Protein AF-A0A0Q3SXN3-F1 (afdb_monomer)

Nearest PDB structures (foldseek):
  3zx6-assembly1_A  TM=2.315E-01  e=1.131E+00  Archaeoglobus fulgidus DSM 4304
  7qcd-assembly1_B  TM=1.097E-01  e=3.927E-02  Saccharomyces cerevisiae S288C
  3zx6-assembly1_B  TM=1.933E-01  e=1.849E+00  Archaeoglobus fulgidus DSM 4304
  7n6g-assembly1_3X  TM=1.482E-01  e=1.178E+00  Chlamydomonas reinhardtii

Foldseek 3Di:
DPLVLLVVLVVVLVVCVVVVHDPVVNQVSCVVSVHDPVRSVPRDDPVPDPDDDDDDDDDDDDDDDDDDDDDDDDDDDDDDDPVVVVVVVVLLLVLLLQLLVLQQFQVVVVCCLVVPVQVVVVVCCVVPVDPDDRDPDDDRHSVNSNVVSQVVSCVVPHRDDLVPDDPVSNLVSCVSSVVSNVVVPPDDPCPPVVVVCCVPPVVPDDPPCCVVCVCCVPCVPVVVVVVVVVVVVVSVVPVPPPDDDPPPPDDDDDDDDDDDDDDDDDDDDDDDDDDDPPDPPDPVNVVVVVPDCPDPFFDPVFDADPPPPSDTFGPLLLLLLLVQLQLLFPDLVQLLVQLVVLCVLQCVQQPLLFAFSCLSSLTPSLLVVLVLLCLVPVVVVLVSLQSLLVSLVVLLVVLFDPPQALVLLLVLLVVVLCVLLVVLVVVLVVLLVVLVVLLVVLVVVLVVLLVVLLVLLVVLVVLQDPVLLLVLLLLLCCQQPVQFVVVLVVVLVCLLPVVFDQQQWQFLCQLLVLLVVLVVVLVPDPPVLNPDPPSNVVSVVSNVDRTGGLNVLVVVLVVLVVVLVVCVVVVNPSSNVSSVSSNVVSVVSSCVSRVPSVCSCVPPPCVLQPVDDPALSVVVVVCCVVCVVCPVHPSSCNLVSQLVDDSSLVSSQSRLVNGPSNVSNLVSNLSSLSSCLSNQCLQDPVSRGGDLVSLVVSLVVSPPSCVSRPCRNVVSVVSSVSRVVSVVVSVVSVVVSVVSVVVSVVSSVVSVVSSVVSVVCCCPALSVLSNPDRLLVSLVVLLVPLVCNQVRLLVSCVSCVVPPSSLSSNSSSVSVNLQVQFFDQPCSSHPPPDRSGGGALVRLVVCCVRDVVSNCSSGPPVSSSSSVSSNSSNVSVVSSVPPPPPDDPVVVVCSPPPVVVLCPDPNNVVVLVVLCVVVNVVSSVVVVVSVVVLPPDDDPVSNVSSSVLSNVSRSDSVSSSCSSPPDNPDPDVVNVVVVVVVVVVVVVVVVPPPDDDDDDDDDDDDDDDD

Organism: NCBI:txid53254

Solvent-accessible surface area (backbone atoms only — not comparable to full-atom values): 56438 Å² total; per-residue (Å²): 130,59,69,71,55,52,55,52,52,54,52,52,50,51,52,38,55,76,67,66,54,55,69,68,59,53,53,48,52,30,54,76,70,73,48,50,77,66,61,56,69,71,45,81,60,82,87,77,54,93,79,85,76,89,81,85,83,87,85,85,84,89,88,85,85,90,81,88,83,83,91,79,86,84,78,82,88,75,79,82,49,74,66,54,58,50,52,51,54,51,51,52,52,51,51,24,45,47,43,11,50,19,45,60,69,5,39,67,48,43,49,45,34,64,72,48,50,34,52,50,44,50,50,47,23,73,74,68,75,45,86,67,76,72,78,86,67,47,92,64,9,28,63,45,41,33,51,53,52,42,55,53,34,38,76,72,75,58,54,83,58,68,86,78,46,54,73,70,57,33,54,49,40,54,47,46,17,50,48,45,35,56,67,74,64,61,87,77,58,65,71,65,56,52,53,56,52,46,76,74,46,70,88,76,70,70,79,79,56,57,77,77,48,44,59,62,72,77,36,52,67,64,47,52,59,55,46,57,66,50,56,71,58,52,76,72,52,72,81,67,75,83,77,72,78,93,85,82,82,78,89,81,90,82,89,89,83,89,86,86,90,85,92,75,89,87,85,83,82,90,87,81,88,88,82,77,90,83,73,87,72,50,75,67,60,57,48,59,67,72,65,52,89,74,60,99,57,55,32,84,87,54,79,59,52,87,87,74,76,65,53,72,48,38,35,65,19,50,44,50,28,18,50,52,50,35,70,35,27,76,54,45,83,50,31,47,57,31,34,54,49,47,42,68,62,38,36,86,73,38,48,93,38,50,73,39,30,26,30,39,25,73,30,71,27,34,33,51,51,48,51,58,47,31,72,77,48,46,64,66,54,53,52,42,50,11,44,26,34,45,31,40,49,51,40,50,60,60,58,18,60,88,86,42,45,40,64,38,31,33,52,51,38,47,53,50,50,51,50,53,53,49,51,40,47,53,52,30,52,50,55,41,49,56,37,47,53,51,31,52,54,43,45,53,53,40,50,50,52,53,47,52,37,28,58,73,29,48,85,38,58,83,19,53,45,77,61,35,30,32,51,17,8,32,45,26,31,41,24,53,38,66,60,30,45,50,52,55,50,50,52,51,50,43,34,66,62,71,66,36,63,50,74,42,70,24,61,28,53,63,24,23,50,37,29,46,53,45,44,61,53,52,70,75,48,61,79,91,73,63,85,65,84,62,62,58,57,52,23,50,60,39,53,74,32,68,49,42,33,38,49,58,51,52,52,49,52,51,52,45,53,53,50,25,51,52,26,48,75,73,68,37,53,69,60,20,48,47,39,48,57,28,46,50,43,46,49,53,25,52,32,69,63,28,53,66,37,42,44,45,38,62,70,58,48,32,61,49,43,53,73,49,96,85,41,49,44,34,49,54,56,49,49,44,72,74,34,82,84,31,82,92,61,40,46,56,42,42,44,63,65,32,66,73,41,62,71,29,32,52,36,50,46,56,37,32,80,74,32,94,33,21,66,59,25,38,52,18,46,39,45,26,52,43,10,52,47,34,60,71,58,18,43,36,88,88,72,50,23,58,36,45,66,46,44,48,52,52,52,59,73,45,49,78,49,36,60,64,18,84,69,44,51,59,55,52,53,53,49,41,55,51,35,47,51,48,48,55,51,48,55,53,36,52,52,50,32,53,52,36,50,52,50,34,55,52,47,47,54,50,33,54,47,54,38,52,49,52,51,51,50,40,58,73,35,56,50,27,43,35,63,78,40,59,48,41,59,31,43,45,54,38,64,69,34,81,91,47,23,60,60,39,50,50,52,52,46,60,70,22,66,89,34,72,58,20,38,27,3,49,34,30,19,49,43,52,37,53,46,66,67,17,40,42,90,54,30,85,47,31,51,95,93,48,79,80,32,32,70,35,46,73,40,46,55,50,50,46,77,75,36,47,74,50,51,57,68,73,37,52,75,69,38,48,47,41,47,48,36,37,51,51,52,37,47,35,52,44,51,61,61,61,81,70,79,75,89,56,80,63,59,63,58,56,68,70,77,45,55,67,66,40,50,74,32,75,67,26,47,49,48,46,50,49,35,20,66,76,57,35,68,66,55,20,44,44,56,57,51,46,60,55,49,65,74,71,74,65,58,73,65,44,55,54,50,13,50,53,49,46,61,44,15,36,70,31,55,68,54,33,40,47,32,50,68,52,84,64,76,80,77,49,73,71,59,55,51,55,51,52,52,50,50,52,53,55,52,58,60,60,75,73,76,82,86,82,87,88,87,89,84,86,88,82,90,81,86,86,83,136

pLDDT: mean 72.22, std 23.62, range [21.17, 98.06]

Structure (mmCIF, N/CA/C/O backbone):
data_AF-A0A0Q3SXN3-F1
#
_entry.id   AF-A0A0Q3SXN3-F1
#
loop_
_atom_site.group_PDB
_atom_site.id
_atom_site.type_symbol
_atom_site.label_atom_id
_atom_site.label_alt_id
_atom_site.label_comp_id
_atom_site.label_asym_id
_atom_site.label_entity_id
_atom_site.label_seq_id
_atom_site.pdbx_PDB_ins_code
_atom_site.Cartn_x
_atom_site.Cartn_y
_atom_site.Cartn_z
_atom_site.occupancy
_atom_site.B_iso_or_equiv
_atom_site.auth_seq_id
_atom_site.auth_comp_id
_atom_site.auth_asym_id
_atom_site.auth_atom_id
_atom_site.pdbx_PDB_model_num
ATOM 1 N N . MET A 1 1 ? 10.213 -39.547 3.551 1.00 67.81 1 MET A N 1
ATOM 2 C CA . MET A 1 1 ? 9.014 -39.115 2.808 1.00 67.81 1 MET A CA 1
ATOM 3 C C . MET A 1 1 ? 9.470 -38.475 1.507 1.00 67.81 1 MET A C 1
ATOM 5 O O . MET A 1 1 ? 10.361 -37.637 1.564 1.00 67.81 1 MET A O 1
ATOM 9 N N . ASP A 1 2 ? 8.929 -38.894 0.362 1.00 83.50 2 ASP A N 1
ATOM 10 C CA . ASP A 1 2 ? 9.187 -38.234 -0.927 1.00 83.50 2 ASP A CA 1
ATOM 11 C C . ASP A 1 2 ? 8.683 -36.776 -0.881 1.00 83.50 2 ASP A C 1
ATOM 13 O O . ASP A 1 2 ? 7.592 -36.507 -0.369 1.00 83.50 2 ASP A O 1
ATOM 17 N N . ILE A 1 3 ? 9.482 -35.833 -1.387 1.00 77.12 3 ILE A N 1
ATOM 18 C CA . ILE A 1 3 ? 9.222 -34.384 -1.359 1.00 77.12 3 ILE A CA 1
ATOM 19 C C . ILE A 1 3 ? 7.906 -34.058 -2.076 1.00 77.12 3 ILE A C 1
ATOM 21 O O . ILE A 1 3 ? 7.129 -33.226 -1.597 1.00 77.12 3 ILE A O 1
ATOM 25 N N . GLY A 1 4 ? 7.612 -34.755 -3.180 1.00 81.62 4 GLY A N 1
ATOM 26 C CA . GLY A 1 4 ? 6.342 -34.603 -3.894 1.00 81.62 4 GLY A CA 1
ATOM 27 C C . GLY A 1 4 ? 5.142 -35.005 -3.035 1.00 81.62 4 GLY A C 1
ATOM 28 O O . GLY A 1 4 ? 4.105 -34.336 -3.046 1.00 81.62 4 GLY A O 1
ATOM 29 N N . ASN A 1 5 ? 5.308 -36.044 -2.214 1.00 88.88 5 ASN A N 1
ATOM 30 C CA . ASN A 1 5 ? 4.252 -36.553 -1.348 1.00 88.88 5 ASN A CA 1
ATOM 31 C C . ASN A 1 5 ? 4.022 -35.632 -0.136 1.00 88.88 5 ASN A C 1
ATOM 33 O O . ASN A 1 5 ? 2.880 -35.300 0.176 1.00 88.88 5 ASN A O 1
ATOM 37 N N . ALA A 1 6 ? 5.094 -35.102 0.466 1.00 90.75 6 ALA A N 1
ATOM 38 C CA . ALA A 1 6 ? 5.004 -34.115 1.547 1.00 90.75 6 ALA A CA 1
ATOM 39 C C . ALA A 1 6 ? 4.267 -32.833 1.113 1.00 90.75 6 ALA A C 1
ATOM 41 O O . ALA A 1 6 ? 3.455 -32.285 1.860 1.00 90.75 6 ALA A O 1
ATOM 42 N N . ALA A 1 7 ? 4.522 -32.358 -0.111 1.00 85.88 7 ALA A N 1
ATOM 43 C CA . ALA A 1 7 ? 3.876 -31.171 -0.666 1.00 85.88 7 ALA A CA 1
ATOM 44 C C . ALA A 1 7 ? 2.376 -31.377 -0.935 1.00 85.88 7 ALA A C 1
ATOM 46 O O . ALA A 1 7 ? 1.574 -30.477 -0.670 1.00 85.88 7 ALA A O 1
ATOM 47 N N . ARG A 1 8 ? 1.992 -32.560 -1.440 1.00 95.00 8 ARG A N 1
ATOM 48 C CA . ARG A 1 8 ? 0.588 -32.953 -1.637 1.00 95.00 8 ARG A CA 1
ATOM 49 C C . ARG A 1 8 ? -0.158 -32.995 -0.303 1.00 95.00 8 ARG A C 1
ATOM 51 O O . ARG A 1 8 ? -1.208 -32.369 -0.184 1.00 95.00 8 ARG A O 1
ATOM 58 N N . ILE A 1 9 ? 0.423 -33.649 0.702 1.00 94.88 9 ILE A N 1
ATOM 59 C CA . ILE A 1 9 ? -0.200 -33.831 2.019 1.00 94.88 9 ILE A CA 1
ATOM 60 C C . ILE A 1 9 ? -0.361 -32.486 2.745 1.00 94.88 9 ILE A C 1
ATOM 62 O O . ILE A 1 9 ? -1.456 -32.179 3.209 1.00 94.88 9 ILE A O 1
ATOM 66 N N . LYS A 1 10 ? 0.656 -31.606 2.740 1.00 93.38 10 LYS A N 1
ATOM 67 C CA . LYS A 1 10 ? 0.540 -30.240 3.302 1.00 93.38 10 LYS A CA 1
ATOM 68 C C . LYS A 1 10 ? -0.570 -29.418 2.638 1.00 93.38 10 LYS A C 1
ATOM 70 O O . LYS A 1 10 ? -1.277 -28.678 3.315 1.00 93.38 10 LYS A O 1
ATOM 75 N N . ARG A 1 11 ? -0.735 -29.546 1.316 1.00 92.75 11 ARG A N 1
ATOM 76 C CA . ARG A 1 11 ? -1.787 -28.844 0.566 1.00 92.75 11 ARG A CA 1
ATOM 77 C C . ARG A 1 11 ? -3.183 -29.342 0.942 1.00 92.75 11 ARG A C 1
ATOM 79 O O . ARG A 1 11 ? -4.092 -28.528 1.061 1.00 92.75 11 ARG A O 1
ATOM 86 N N . ASN A 1 12 ? -3.351 -30.648 1.124 1.00 93.38 12 ASN A N 1
ATOM 87 C CA . ASN A 1 12 ? -4.632 -31.236 1.508 1.00 93.38 12 ASN A CA 1
ATOM 88 C C . ASN A 1 12 ? -5.011 -30.881 2.951 1.00 93.38 12 ASN A C 1
ATOM 90 O O . ASN A 1 12 ? -6.144 -30.475 3.179 1.00 93.38 12 ASN A O 1
ATOM 94 N N . ILE A 1 13 ? -4.052 -30.890 3.883 1.00 94.44 13 ILE A N 1
ATOM 95 C CA . ILE A 1 13 ? -4.271 -30.424 5.264 1.00 94.44 13 ILE A CA 1
ATOM 96 C C . ILE A 1 13 ? -4.676 -28.948 5.287 1.00 94.44 13 ILE A C 1
ATOM 98 O O . ILE A 1 13 ? -5.621 -28.594 5.979 1.00 94.44 13 ILE A O 1
ATOM 102 N N . SER A 1 14 ? -4.028 -28.092 4.485 1.00 89.00 14 SER A N 1
ATOM 103 C CA . SER A 1 14 ? -4.427 -26.680 4.366 1.00 89.00 14 SER A CA 1
ATOM 104 C C . SER A 1 14 ? -5.884 -26.539 3.917 1.00 89.00 14 SER A C 1
ATOM 106 O O . SER A 1 14 ? -6.623 -25.772 4.515 1.00 89.00 14 SER A O 1
ATOM 108 N N . LYS A 1 15 ? -6.324 -27.326 2.925 1.00 90.44 15 LYS A N 1
ATOM 109 C CA . LYS A 1 15 ? -7.726 -27.323 2.475 1.00 90.44 15 LYS A CA 1
ATOM 110 C C . LYS A 1 15 ? -8.698 -27.822 3.545 1.00 90.44 15 LYS A C 1
ATOM 112 O O . LYS A 1 15 ? -9.809 -27.317 3.618 1.00 90.44 15 LYS A O 1
ATOM 117 N N . MET A 1 16 ? -8.300 -28.811 4.345 1.00 94.69 16 MET A N 1
ATOM 118 C CA . MET A 1 16 ? -9.115 -29.317 5.454 1.00 94.69 16 MET A CA 1
ATOM 119 C C . MET A 1 16 ? -9.263 -28.262 6.557 1.00 94.69 16 MET A C 1
ATOM 121 O O . MET A 1 16 ? -10.368 -28.062 7.050 1.00 94.69 16 MET A O 1
ATOM 125 N N . ILE A 1 17 ? -8.191 -27.528 6.873 1.00 90.00 17 ILE A N 1
ATOM 126 C CA . ILE A 1 17 ? -8.228 -26.394 7.810 1.00 90.00 17 ILE A CA 1
ATOM 127 C C . ILE A 1 17 ? -9.133 -25.278 7.273 1.00 90.00 17 ILE A C 1
ATOM 129 O O . ILE A 1 17 ? -10.003 -24.803 7.998 1.00 90.00 17 ILE A O 1
ATOM 133 N N . ASP A 1 18 ? -8.985 -24.907 5.998 1.00 83.00 18 ASP A N 1
ATOM 134 C CA . ASP A 1 18 ? -9.814 -23.875 5.359 1.00 83.00 18 ASP A CA 1
ATOM 135 C C . ASP A 1 18 ? -11.305 -24.269 5.319 1.00 83.00 18 ASP A C 1
ATOM 137 O O . ASP A 1 18 ? -12.182 -23.407 5.348 1.00 83.00 18 ASP A O 1
ATOM 141 N N . ALA A 1 19 ? -11.601 -25.572 5.285 1.00 83.62 19 ALA A N 1
ATOM 142 C CA . ALA A 1 19 ? -12.953 -26.124 5.344 1.00 83.62 19 ALA A CA 1
ATOM 143 C C . ALA A 1 19 ? -13.491 -26.318 6.778 1.00 83.62 19 ALA A C 1
ATOM 145 O O . ALA A 1 19 ? -14.616 -26.790 6.939 1.00 83.62 19 ALA A O 1
ATOM 146 N N . GLY A 1 20 ? -12.718 -25.973 7.815 1.00 87.25 20 GLY A N 1
ATOM 147 C CA . GLY A 1 20 ? -13.119 -26.132 9.214 1.00 87.25 20 GLY A CA 1
ATOM 148 C C . GLY A 1 20 ? -13.176 -27.587 9.691 1.00 87.25 20 GLY A C 1
ATOM 149 O O . GLY A 1 20 ? -13.965 -27.897 10.583 1.00 87.25 20 GLY A O 1
ATOM 150 N N . ALA A 1 21 ? -12.381 -28.484 9.098 1.00 88.81 21 ALA A N 1
ATOM 151 C CA . ALA A 1 21 ? -12.310 -29.877 9.531 1.00 88.81 21 ALA A CA 1
ATOM 152 C C . ALA A 1 21 ? -11.771 -29.976 10.977 1.00 88.81 21 ALA A C 1
ATOM 154 O O . ALA A 1 21 ? -10.796 -29.292 11.308 1.00 88.81 21 ALA A O 1
ATOM 155 N N . PRO A 1 22 ? -12.371 -30.815 11.842 1.00 88.12 22 PRO A N 1
ATOM 156 C CA . PRO A 1 22 ? -11.867 -31.048 13.191 1.00 88.12 22 PRO A CA 1
ATOM 157 C C . PRO A 1 22 ? -10.482 -31.715 13.165 1.00 88.12 22 PRO A C 1
ATOM 159 O O . PRO A 1 22 ? -10.133 -32.435 12.231 1.00 88.12 22 PRO A O 1
ATOM 162 N N . GLU A 1 23 ? -9.690 -31.495 14.217 1.00 88.38 23 GLU A N 1
ATOM 163 C CA . GLU A 1 23 ? -8.298 -31.973 14.314 1.00 88.38 23 GLU A CA 1
ATOM 164 C C . GLU A 1 23 ? -8.188 -33.504 14.176 1.00 88.38 23 GLU A C 1
ATOM 166 O O . GLU A 1 23 ? -7.259 -33.999 13.543 1.00 88.38 23 GLU A O 1
ATOM 171 N N . SER A 1 24 ? -9.208 -34.246 14.627 1.00 94.25 24 SER A N 1
ATOM 172 C CA . SER A 1 24 ? -9.313 -35.701 14.451 1.00 94.25 24 SER A CA 1
ATOM 173 C C . SER A 1 24 ? -9.307 -36.153 12.990 1.00 94.25 24 SER A C 1
ATOM 175 O O . SER A 1 24 ? -8.749 -37.203 12.681 1.00 94.25 24 SER A O 1
ATOM 177 N N . ASP A 1 25 ? -9.901 -35.370 12.087 1.00 93.50 25 ASP A N 1
ATOM 178 C CA . ASP A 1 25 ? -9.982 -35.712 10.664 1.00 93.50 25 ASP A CA 1
ATOM 179 C C . ASP A 1 25 ? -8.634 -35.460 9.982 1.00 93.50 25 ASP A C 1
ATOM 181 O O . ASP A 1 25 ? -8.222 -36.205 9.093 1.00 93.50 25 ASP A O 1
ATOM 185 N N . ILE A 1 26 ? -7.911 -34.429 10.431 1.00 94.00 26 ILE A N 1
ATOM 186 C CA . ILE A 1 26 ? -6.549 -34.132 9.979 1.00 94.00 26 ILE A CA 1
ATOM 187 C C . ILE A 1 26 ? -5.593 -35.230 10.457 1.00 94.00 26 ILE A C 1
ATOM 189 O O . ILE A 1 26 ? -4.777 -35.710 9.669 1.00 94.00 26 ILE A O 1
ATOM 193 N N . ASP A 1 27 ? -5.721 -35.672 11.707 1.00 94.19 27 ASP A N 1
ATOM 194 C CA . ASP A 1 27 ? -4.921 -36.764 12.265 1.00 94.19 27 ASP A CA 1
ATOM 195 C C . ASP A 1 27 ? -5.214 -38.104 11.580 1.00 94.19 27 ASP A C 1
ATOM 197 O O . ASP A 1 27 ? -4.287 -38.856 11.268 1.00 94.19 27 ASP A O 1
ATOM 201 N N . GLN A 1 28 ? -6.484 -38.386 11.269 1.00 96.06 28 GLN A N 1
ATOM 202 C CA . GLN A 1 28 ? -6.863 -39.560 10.487 1.00 96.06 28 GLN A CA 1
ATOM 203 C C . GLN A 1 28 ? -6.274 -39.501 9.071 1.00 96.06 28 GLN A C 1
ATOM 205 O O . GLN A 1 28 ? -5.683 -40.480 8.616 1.00 96.06 28 GLN A O 1
ATOM 210 N N . TYR A 1 29 ? -6.358 -38.351 8.395 1.00 96.69 29 TYR A N 1
ATOM 211 C CA . TYR A 1 29 ? -5.773 -38.160 7.066 1.00 96.69 29 TYR A CA 1
ATOM 212 C C . TYR A 1 29 ? -4.245 -38.352 7.073 1.00 96.69 29 TYR A C 1
ATOM 214 O O . TYR A 1 29 ? -3.681 -38.985 6.180 1.00 96.69 29 TYR A O 1
ATOM 222 N N . LEU A 1 30 ? -3.561 -37.856 8.108 1.00 95.88 30 LEU A N 1
ATOM 223 C CA . LEU A 1 30 ? -2.125 -38.069 8.309 1.00 95.88 30 LEU A CA 1
ATOM 224 C C . LEU A 1 30 ? -1.785 -39.554 8.487 1.00 95.88 30 LEU A C 1
ATOM 226 O O . LEU A 1 30 ? -0.831 -40.042 7.873 1.00 95.88 30 LEU A O 1
ATOM 230 N N . ALA A 1 31 ? -2.583 -40.274 9.280 1.00 94.94 31 ALA A N 1
ATOM 231 C CA . ALA A 1 31 ? -2.423 -41.708 9.495 1.00 94.94 31 ALA A CA 1
ATOM 232 C C . ALA A 1 31 ? -2.648 -42.518 8.205 1.00 94.94 31 ALA A C 1
ATOM 234 O O . ALA A 1 31 ? -1.864 -43.423 7.913 1.00 94.94 31 ALA A O 1
ATOM 235 N N . GLU A 1 32 ? -3.657 -42.165 7.403 1.00 95.50 32 GLU A N 1
ATOM 236 C CA . GLU A 1 32 ? -3.948 -42.789 6.101 1.00 95.50 32 GLU A CA 1
ATOM 237 C C . GLU A 1 32 ? -2.819 -42.571 5.081 1.00 95.50 32 GLU A C 1
ATOM 239 O O . GLU A 1 32 ? -2.486 -43.470 4.310 1.00 95.50 32 GLU A O 1
ATOM 244 N N . GLU A 1 33 ? -2.170 -41.407 5.117 1.00 96.38 33 GLU A N 1
ATOM 245 C CA . GLU A 1 33 ? -1.018 -41.078 4.270 1.00 96.38 33 GLU A CA 1
ATOM 246 C C . GLU A 1 33 ? 0.319 -41.610 4.836 1.00 96.38 33 GLU A C 1
ATOM 248 O O . GLU A 1 33 ? 1.391 -41.354 4.274 1.00 96.38 33 GLU A O 1
ATOM 253 N N . GLY A 1 34 ? 0.277 -42.360 5.946 1.00 94.94 34 GLY A N 1
ATOM 254 C CA . GLY A 1 34 ? 1.442 -42.999 6.561 1.00 94.94 34 GLY A CA 1
ATOM 255 C C . GLY A 1 34 ? 2.471 -42.003 7.103 1.00 94.94 34 GLY A C 1
ATOM 256 O O . GLY A 1 34 ? 3.678 -42.247 7.023 1.00 94.94 34 GLY A O 1
ATOM 257 N N . THR A 1 35 ? 2.022 -40.855 7.613 1.00 94.56 35 THR A N 1
ATOM 258 C CA . THR A 1 35 ? 2.880 -39.757 8.072 1.00 94.56 35 THR A CA 1
ATOM 259 C C . THR A 1 35 ? 2.407 -39.196 9.412 1.00 94.56 35 THR A C 1
ATOM 261 O O . THR A 1 35 ? 1.265 -39.370 9.814 1.00 94.56 35 THR A O 1
ATOM 264 N N . THR A 1 36 ? 3.294 -38.517 10.135 1.00 95.00 36 THR A N 1
ATOM 265 C CA . THR A 1 36 ? 2.938 -37.777 11.355 1.00 95.00 36 THR A CA 1
ATOM 266 C C . THR A 1 36 ? 3.071 -36.276 11.124 1.00 95.00 36 THR A C 1
ATOM 268 O O . THR A 1 36 ? 3.883 -35.837 10.296 1.00 95.00 36 THR A O 1
ATOM 271 N N . ALA A 1 37 ? 2.335 -35.468 11.893 1.00 89.62 37 ALA A N 1
ATOM 272 C CA . ALA A 1 37 ? 2.446 -34.008 11.858 1.00 89.62 37 ALA A CA 1
ATOM 273 C C . ALA A 1 37 ? 3.902 -33.530 12.050 1.00 89.62 37 ALA A C 1
ATOM 275 O O . ALA A 1 37 ? 4.355 -32.596 11.385 1.00 89.62 37 ALA A O 1
ATOM 276 N N . GLU A 1 38 ? 4.669 -34.214 12.901 1.00 88.88 38 GLU A N 1
ATOM 277 C CA . GLU A 1 38 ? 6.090 -33.942 13.148 1.00 88.88 38 GLU A CA 1
ATOM 278 C C . GLU A 1 38 ? 6.960 -34.231 11.920 1.00 88.88 38 GLU A C 1
ATOM 280 O O . GLU A 1 38 ? 7.801 -33.408 11.551 1.00 88.88 38 GLU A O 1
ATOM 285 N N . SER A 1 39 ? 6.711 -35.341 11.218 1.00 88.50 39 SER A N 1
ATOM 286 C CA . SER A 1 39 ? 7.439 -35.676 9.988 1.00 88.50 39 SER A CA 1
ATOM 287 C C . SER A 1 39 ? 7.160 -34.695 8.838 1.00 88.50 39 SER A C 1
ATOM 289 O O . SER A 1 39 ? 8.064 -34.389 8.059 1.00 88.50 39 SER A O 1
ATOM 291 N N . LEU A 1 40 ? 5.952 -34.115 8.769 1.00 90.62 40 LEU A N 1
ATOM 292 C CA . LEU A 1 40 ? 5.634 -33.052 7.809 1.00 90.62 40 LEU A CA 1
ATOM 293 C C . LEU A 1 40 ? 6.274 -31.716 8.186 1.00 90.62 40 LEU A C 1
ATOM 295 O O . LEU A 1 40 ? 6.718 -30.990 7.292 1.00 90.62 40 LEU A O 1
ATOM 299 N N . ARG A 1 41 ? 6.356 -31.372 9.479 1.00 86.06 41 ARG A N 1
ATOM 300 C CA . ARG A 1 41 ? 7.068 -30.163 9.936 1.00 86.06 41 ARG A CA 1
ATOM 301 C C . ARG A 1 41 ? 8.560 -30.230 9.611 1.00 86.06 41 ARG A C 1
ATOM 303 O O . ARG A 1 41 ? 9.126 -29.209 9.236 1.00 86.06 41 ARG A O 1
ATOM 310 N N . ALA A 1 42 ? 9.159 -31.419 9.681 1.00 85.00 42 ALA A N 1
ATOM 311 C CA . ALA A 1 42 ? 10.561 -31.650 9.338 1.00 85.00 42 ALA A CA 1
ATOM 312 C C . ALA A 1 42 ? 10.853 -31.642 7.820 1.00 85.00 42 ALA A C 1
ATOM 314 O O . ALA A 1 42 ? 12.015 -31.560 7.424 1.00 85.00 42 ALA A O 1
ATOM 315 N N . ALA A 1 43 ? 9.833 -31.719 6.955 1.00 86.38 43 ALA A N 1
ATOM 316 C CA . ALA A 1 43 ? 10.028 -31.698 5.505 1.00 86.38 43 ALA A CA 1
ATOM 317 C C . ALA A 1 43 ? 10.310 -30.266 4.980 1.00 86.38 43 ALA A C 1
ATOM 319 O O . ALA A 1 43 ? 9.540 -29.353 5.313 1.00 86.38 43 ALA A O 1
ATOM 320 N N . PRO A 1 44 ? 11.337 -30.068 4.122 1.00 76.75 44 PRO A N 1
ATOM 321 C CA . PRO A 1 44 ? 11.762 -28.752 3.627 1.00 76.75 44 PRO A CA 1
ATOM 322 C C . PRO A 1 44 ? 10.638 -28.002 2.898 1.00 76.75 44 PRO A C 1
ATOM 324 O O . PRO A 1 44 ? 9.738 -28.610 2.303 1.00 76.75 44 PRO A O 1
ATOM 327 N N . LYS A 1 45 ? 10.649 -26.665 2.968 1.00 70.19 45 LYS A N 1
ATOM 328 C CA . LYS A 1 45 ? 9.599 -25.831 2.361 1.00 70.19 45 LYS A CA 1
ATOM 329 C C . LYS A 1 45 ? 9.790 -25.774 0.845 1.00 70.19 45 LYS A C 1
ATOM 331 O O . LYS A 1 45 ? 10.903 -25.627 0.355 1.00 70.19 45 LYS A O 1
ATOM 336 N N . LEU A 1 46 ? 8.689 -25.817 0.088 1.00 47.28 46 LEU A N 1
ATOM 337 C CA . LEU A 1 46 ? 8.720 -25.774 -1.385 1.00 47.28 46 LEU A CA 1
ATOM 338 C C . LEU A 1 46 ? 9.420 -24.516 -1.943 1.00 47.28 46 LEU A C 1
ATOM 340 O O . LEU A 1 46 ? 9.920 -24.532 -3.061 1.00 47.28 46 LEU A O 1
ATOM 344 N N . SER A 1 47 ? 9.455 -23.436 -1.157 1.00 49.47 47 SER A N 1
ATOM 345 C CA . SER A 1 47 ? 10.123 -22.168 -1.471 1.00 49.47 47 SER A CA 1
ATOM 346 C C . SER A 1 47 ? 11.650 -22.210 -1.358 1.00 49.47 47 SER A C 1
ATOM 348 O O . SER A 1 47 ? 12.305 -21.267 -1.785 1.00 49.47 47 SER A O 1
ATOM 350 N N . GLU A 1 48 ? 12.216 -23.263 -0.765 1.00 49.50 48 GLU A N 1
ATOM 351 C CA . GLU A 1 48 ? 13.660 -23.417 -0.533 1.00 49.50 48 GLU A CA 1
ATOM 352 C C . GLU A 1 48 ? 14.346 -24.241 -1.640 1.00 49.50 48 GLU A C 1
ATOM 354 O O . GLU A 1 48 ? 15.556 -24.449 -1.598 1.00 49.50 48 GLU A O 1
ATOM 359 N N . LEU A 1 49 ? 13.598 -24.685 -2.660 1.00 43.81 49 LEU A N 1
ATOM 360 C CA . LEU A 1 49 ? 14.131 -25.446 -3.791 1.00 43.81 49 LEU A CA 1
ATOM 361 C C . LEU A 1 49 ? 14.400 -24.539 -5.009 1.00 43.81 49 LEU A C 1
ATOM 363 O O . LEU A 1 49 ? 13.490 -23.849 -5.478 1.00 43.81 49 LEU A O 1
ATOM 367 N N . PRO A 1 50 ? 15.616 -24.560 -5.583 1.00 33.44 50 PRO A N 1
ATOM 368 C CA . PRO A 1 50 ? 15.918 -23.816 -6.798 1.00 33.44 50 PRO A CA 1
ATOM 369 C C . PRO A 1 50 ? 15.281 -24.501 -8.022 1.00 33.44 50 PRO A C 1
ATOM 371 O O . PRO A 1 50 ? 15.683 -25.600 -8.395 1.00 33.44 50 PRO A O 1
ATOM 374 N N . GLY A 1 51 ? 14.302 -23.847 -8.669 1.00 47.22 51 GLY A N 1
ATOM 375 C CA . GLY A 1 51 ? 13.891 -24.177 -10.048 1.00 47.22 51 GLY A CA 1
ATOM 376 C C . GLY A 1 51 ? 12.420 -24.521 -10.344 1.00 47.22 51 GLY A C 1
ATOM 377 O O . GLY A 1 51 ? 12.141 -24.952 -11.459 1.00 47.22 51 GLY A O 1
ATOM 378 N N . ALA A 1 52 ? 11.455 -24.336 -9.436 1.00 33.72 52 ALA A N 1
ATOM 379 C CA . ALA A 1 52 ? 10.052 -24.673 -9.732 1.00 33.72 52 ALA A CA 1
ATOM 380 C C . ALA A 1 52 ? 9.278 -23.517 -10.411 1.00 33.72 52 ALA A C 1
ATOM 382 O O . ALA A 1 52 ? 8.975 -22.502 -9.784 1.00 33.72 52 ALA A O 1
ATOM 383 N N . ALA A 1 53 ? 8.929 -23.682 -11.693 1.00 37.44 53 ALA A N 1
ATOM 384 C CA . ALA A 1 53 ? 8.031 -22.791 -12.437 1.00 37.44 53 ALA A CA 1
ATOM 385 C C . ALA A 1 53 ? 6.541 -23.085 -12.126 1.00 37.44 53 ALA A C 1
ATOM 387 O O . ALA A 1 53 ? 6.183 -24.249 -11.928 1.00 37.44 53 ALA A O 1
ATOM 388 N N . PRO A 1 54 ? 5.649 -22.074 -12.098 1.00 36.62 54 PRO A N 1
ATOM 389 C CA . PRO A 1 54 ? 4.235 -22.278 -11.789 1.00 36.62 54 PRO A CA 1
ATOM 390 C C . PRO A 1 54 ? 3.443 -22.813 -12.995 1.00 36.62 54 PRO A C 1
ATOM 392 O O . PRO A 1 54 ? 3.439 -22.214 -14.069 1.00 36.62 54 PRO A O 1
ATOM 395 N N . SER A 1 55 ? 2.743 -23.932 -12.787 1.00 31.91 55 SER A N 1
ATOM 396 C CA . SER A 1 55 ? 1.761 -24.508 -13.718 1.00 31.91 55 SER A CA 1
ATOM 397 C C . SER A 1 55 ? 0.437 -23.733 -13.688 1.00 31.91 55 SER A C 1
ATOM 399 O O . SER A 1 55 ? -0.002 -23.286 -12.629 1.00 31.91 55 SER A O 1
ATOM 401 N N . ALA A 1 56 ? -0.188 -23.605 -14.861 1.00 34.22 56 ALA A N 1
ATOM 402 C CA . ALA A 1 56 ? -1.410 -22.852 -15.140 1.00 34.22 56 ALA A CA 1
ATOM 403 C C . ALA A 1 56 ? -2.677 -23.411 -14.456 1.00 34.22 56 ALA A C 1
ATOM 405 O O . ALA A 1 56 ? -2.780 -24.608 -14.186 1.00 34.22 56 ALA A O 1
ATOM 406 N N . ALA A 1 57 ? -3.637 -22.513 -14.206 1.00 32.56 57 ALA A N 1
ATOM 407 C CA . ALA A 1 57 ? -4.969 -22.793 -13.669 1.00 32.56 57 ALA A CA 1
ATOM 408 C C . ALA A 1 57 ? -5.948 -23.281 -14.765 1.00 32.56 57 ALA A C 1
ATOM 410 O O . ALA A 1 57 ? -5.774 -22.894 -15.923 1.00 32.56 57 ALA A O 1
ATOM 411 N N . PRO A 1 58 ? -6.979 -24.081 -14.423 1.00 34.69 58 PRO A N 1
ATOM 412 C CA . PRO A 1 58 ? -8.015 -24.491 -15.363 1.00 34.69 58 PRO A CA 1
ATOM 413 C C . PRO A 1 58 ? -9.109 -23.423 -15.521 1.00 34.69 58 PRO A C 1
ATOM 415 O O . PRO A 1 58 ? -9.439 -22.699 -14.585 1.00 34.69 58 PRO A O 1
ATOM 418 N N . THR A 1 59 ? -9.628 -23.336 -16.744 1.00 35.16 59 THR A N 1
ATOM 419 C CA . THR A 1 59 ? -10.702 -22.463 -17.235 1.00 35.16 59 THR A CA 1
ATOM 420 C C . THR A 1 59 ? -12.084 -23.064 -16.969 1.00 35.16 59 THR A C 1
ATOM 422 O O . THR A 1 59 ? -12.286 -24.234 -17.293 1.00 35.16 59 THR A O 1
ATOM 425 N N . ASP A 1 60 ? -13.025 -22.256 -16.474 1.00 30.66 60 ASP A N 1
ATOM 426 C CA . ASP A 1 60 ? -14.447 -22.606 -16.353 1.00 30.66 60 ASP A CA 1
ATOM 427 C C . ASP A 1 60 ? -15.240 -22.248 -17.623 1.00 30.66 60 ASP A C 1
ATOM 429 O O . ASP A 1 60 ? -15.030 -21.200 -18.242 1.00 30.66 60 ASP A O 1
ATOM 433 N N . ASP A 1 61 ? -16.150 -23.155 -17.981 1.00 30.52 61 ASP A N 1
ATOM 434 C CA . ASP A 1 61 ? -17.040 -23.145 -19.146 1.00 30.52 61 ASP A CA 1
ATOM 435 C C . ASP A 1 61 ? -18.341 -22.348 -18.850 1.00 30.52 61 ASP A C 1
ATOM 437 O O . ASP A 1 61 ? -18.849 -22.409 -17.725 1.00 30.52 61 ASP A O 1
ATOM 441 N N . PRO A 1 62 ? -18.926 -21.613 -19.818 1.00 35.34 62 PRO A N 1
ATOM 442 C CA . PRO A 1 62 ? -20.126 -20.800 -19.633 1.00 35.34 62 PRO A CA 1
ATOM 443 C C . PRO A 1 62 ? -21.378 -21.522 -20.156 1.00 35.34 62 PRO A C 1
ATOM 445 O O . PRO A 1 62 ? -21.329 -22.040 -21.261 1.00 35.34 62 PRO A O 1
ATOM 448 N N . MET A 1 63 ? -22.511 -21.500 -19.434 1.00 31.72 63 MET A N 1
ATOM 449 C CA . MET A 1 63 ? -23.890 -21.500 -19.989 1.00 31.72 63 MET A CA 1
ATOM 450 C C . MET A 1 63 ? -24.960 -21.572 -18.881 1.00 31.72 63 MET A C 1
ATOM 452 O O . MET A 1 63 ? -25.098 -22.593 -18.214 1.00 31.72 63 MET A O 1
ATOM 456 N N . ALA A 1 64 ? -25.796 -20.534 -18.765 1.00 30.56 64 ALA A N 1
ATOM 457 C CA . ALA A 1 64 ? -27.193 -20.648 -18.323 1.00 30.56 64 ALA A CA 1
ATOM 458 C C . ALA A 1 64 ? -28.013 -19.441 -18.851 1.00 30.56 64 ALA A C 1
ATOM 460 O O . ALA A 1 64 ? -27.504 -18.318 -18.821 1.00 30.56 64 ALA A O 1
ATOM 461 N N . PRO A 1 65 ? -29.239 -19.643 -19.379 1.00 34.88 65 PRO A N 1
ATOM 462 C CA . PRO A 1 65 ? -29.944 -18.655 -20.198 1.00 34.88 65 PRO A CA 1
ATOM 463 C C . PRO A 1 65 ? -30.806 -17.659 -19.406 1.00 34.88 65 PRO A C 1
ATOM 465 O O . PRO A 1 65 ? -31.342 -17.957 -18.341 1.00 34.88 65 PRO A O 1
ATOM 468 N N . ALA A 1 66 ? -30.971 -16.476 -20.003 1.00 31.62 66 ALA A N 1
ATOM 469 C CA . ALA A 1 66 ? -31.768 -15.355 -19.521 1.00 31.62 66 ALA A CA 1
ATOM 470 C C . ALA A 1 66 ? -33.285 -15.579 -19.677 1.00 31.62 66 ALA A C 1
ATOM 472 O O . ALA A 1 66 ? -33.761 -15.972 -20.742 1.00 31.62 66 ALA A O 1
ATOM 473 N N . SER A 1 67 ? -34.049 -15.234 -18.638 1.00 29.95 67 SER A N 1
ATOM 474 C CA . SER A 1 67 ? -35.511 -15.131 -18.663 1.00 29.95 67 SER A CA 1
ATOM 475 C C . SER A 1 67 ? -35.948 -13.673 -18.483 1.00 29.95 67 SER A C 1
ATOM 477 O O . SER A 1 67 ? -35.634 -13.051 -17.469 1.00 29.95 67 SER A O 1
ATOM 479 N N . TYR A 1 68 ? -36.684 -13.139 -19.461 1.00 35.19 68 TYR A N 1
ATOM 480 C CA . TYR A 1 68 ? -37.314 -11.813 -19.424 1.00 35.19 68 TYR A CA 1
ATOM 481 C C . TYR A 1 68 ? -38.622 -11.829 -18.611 1.00 35.19 68 TYR A C 1
ATOM 483 O O . TYR A 1 68 ? -39.452 -12.707 -18.857 1.00 35.19 68 TYR A O 1
ATOM 491 N N . PRO A 1 69 ? -38.892 -10.829 -17.749 1.00 29.42 69 PRO A N 1
ATOM 492 C CA . PRO A 1 69 ? -40.234 -10.558 -17.244 1.00 29.42 69 PRO A CA 1
ATOM 493 C C . PRO A 1 69 ? -40.903 -9.372 -17.964 1.00 29.42 69 PRO A C 1
ATOM 495 O O . PRO A 1 69 ? -40.293 -8.334 -18.215 1.00 29.42 69 PRO A O 1
ATOM 498 N N . GLN A 1 70 ? -42.184 -9.557 -18.287 1.00 33.88 70 GLN A N 1
ATOM 499 C CA . GLN A 1 70 ? -43.117 -8.557 -18.820 1.00 33.88 70 GLN A CA 1
ATOM 500 C C . GLN A 1 70 ? -43.530 -7.523 -17.745 1.00 33.88 70 GLN A C 1
ATOM 502 O O . GLN A 1 70 ? -43.544 -7.864 -16.561 1.00 33.88 70 GLN A O 1
ATOM 507 N N . PRO A 1 71 ? -43.912 -6.288 -18.130 1.00 31.50 71 PRO A N 1
ATOM 508 C CA . PRO A 1 71 ? -44.296 -5.229 -17.197 1.00 31.50 71 PRO A CA 1
ATOM 509 C C . PRO A 1 71 ? -45.781 -5.309 -16.797 1.00 31.50 71 PRO A C 1
ATOM 511 O O . PRO A 1 71 ? -46.661 -5.420 -17.649 1.00 31.50 71 PRO A O 1
ATOM 514 N N . THR A 1 72 ? -46.070 -5.181 -15.500 1.00 34.44 72 THR A N 1
ATOM 515 C CA . THR A 1 72 ? -47.423 -4.947 -14.959 1.00 34.44 72 THR A CA 1
ATOM 516 C C . THR A 1 72 ? -47.605 -3.489 -14.506 1.00 34.44 72 THR A C 1
ATOM 518 O O . THR A 1 72 ? -46.617 -2.841 -14.157 1.00 34.44 72 THR A O 1
ATOM 521 N N . PRO A 1 73 ? -48.843 -2.953 -14.505 1.00 35.00 73 PRO A N 1
ATOM 522 C CA . PRO A 1 73 ? -49.122 -1.530 -14.314 1.00 35.00 73 PRO A CA 1
ATOM 523 C C . PRO A 1 73 ? -48.972 -1.075 -12.854 1.00 35.00 73 PRO A C 1
ATOM 525 O O . PRO A 1 73 ? -49.294 -1.812 -11.924 1.00 35.00 73 PRO A O 1
ATOM 528 N N . THR A 1 74 ? -48.516 0.164 -12.672 1.00 34.78 74 THR A N 1
ATOM 529 C CA . THR A 1 74 ? -48.275 0.832 -11.385 1.00 34.78 74 THR A CA 1
ATOM 530 C C . THR A 1 74 ? -49.572 1.261 -10.675 1.00 34.78 74 THR A C 1
ATOM 532 O O . THR A 1 74 ? -50.401 1.936 -11.290 1.00 34.78 74 THR A O 1
ATOM 535 N N . PRO A 1 75 ? -49.747 0.946 -9.375 1.00 37.56 75 PRO A N 1
ATOM 536 C CA . PRO A 1 75 ? -50.764 1.563 -8.521 1.00 37.56 75 PRO A CA 1
ATOM 537 C C . PRO A 1 75 ? -50.328 2.965 -8.023 1.00 37.56 75 PRO A C 1
ATOM 539 O O . PRO A 1 75 ? -49.136 3.281 -8.051 1.00 37.56 75 PRO A O 1
ATOM 542 N N . PRO A 1 76 ? -51.274 3.828 -7.596 1.00 42.31 76 PRO A N 1
ATOM 543 C CA . PRO A 1 76 ? -51.003 5.202 -7.147 1.00 42.31 76 PRO A CA 1
ATOM 544 C C . PRO A 1 76 ? -50.196 5.266 -5.831 1.00 42.31 76 PRO A C 1
ATOM 546 O O . PRO A 1 76 ? -50.214 4.305 -5.063 1.00 42.31 76 PRO A O 1
ATOM 549 N N . PRO A 1 77 ? -49.492 6.388 -5.560 1.00 37.34 77 PRO A N 1
ATOM 550 C CA . PRO A 1 77 ? -48.478 6.470 -4.509 1.00 37.34 77 PRO A CA 1
ATOM 551 C C . PRO A 1 77 ? -49.072 6.393 -3.098 1.00 37.34 77 PRO A C 1
ATOM 553 O O . PRO A 1 77 ? -49.953 7.174 -2.732 1.00 37.34 77 PRO A O 1
ATOM 556 N N . GLU A 1 78 ? -48.535 5.477 -2.294 1.00 38.62 78 GLU A N 1
ATOM 557 C CA . GLU A 1 78 ? -48.764 5.416 -0.851 1.00 38.62 78 GLU A CA 1
ATOM 558 C C . GLU A 1 78 ? -47.923 6.479 -0.111 1.00 38.62 78 GLU A C 1
ATOM 560 O O . GLU A 1 78 ? -46.829 6.834 -0.562 1.00 38.62 78 GLU A O 1
ATOM 565 N N . PRO A 1 79 ? -48.409 7.013 1.026 1.00 42.16 79 PRO A N 1
ATOM 566 C CA . PRO A 1 79 ? -47.658 7.962 1.847 1.00 42.16 79 PRO A CA 1
ATOM 567 C C . PRO A 1 79 ? -46.383 7.328 2.441 1.00 42.16 79 PRO A C 1
ATOM 569 O O . PRO A 1 79 ? -46.376 6.131 2.735 1.00 42.16 79 PRO A O 1
ATOM 572 N N . PRO A 1 80 ? -45.317 8.122 2.676 1.00 40.88 80 PRO A N 1
ATOM 573 C CA . PRO A 1 80 ? -43.980 7.611 2.970 1.00 40.88 80 PRO A CA 1
ATOM 574 C C . PRO A 1 80 ? -43.942 6.701 4.202 1.00 40.88 80 PRO A C 1
ATOM 576 O O . PRO A 1 80 ? -44.386 7.051 5.313 1.00 40.88 80 PRO A O 1
ATOM 579 N N . GLY A 1 81 ? -43.365 5.520 3.986 1.00 35.28 81 GLY A N 1
ATOM 580 C CA . GLY A 1 81 ? -43.198 4.490 4.997 1.00 35.28 81 GLY A CA 1
ATOM 581 C C . GLY A 1 81 ? -42.229 4.923 6.097 1.00 35.28 81 GLY A C 1
ATOM 582 O O . GLY A 1 81 ? -41.447 5.863 5.966 1.00 35.28 81 GLY A O 1
ATOM 583 N N . PHE A 1 82 ? -42.263 4.215 7.221 1.00 35.75 82 PHE A N 1
ATOM 584 C CA . PHE A 1 82 ? -41.361 4.434 8.357 1.00 35.75 82 PHE A CA 1
ATOM 585 C C . PHE A 1 82 ? -39.868 4.427 7.957 1.00 35.75 82 PHE A C 1
ATOM 587 O O . PHE A 1 82 ? -39.089 5.216 8.487 1.00 35.75 82 PHE A O 1
ATOM 594 N N . MET A 1 83 ? -39.489 3.614 6.962 1.00 36.25 83 MET A N 1
ATOM 595 C CA . MET A 1 83 ? -38.120 3.564 6.430 1.00 36.25 83 MET A CA 1
ATOM 596 C C . MET A 1 83 ? -37.740 4.807 5.607 1.00 36.25 83 MET A C 1
ATOM 598 O O . MET A 1 83 ? -36.591 5.236 5.684 1.00 36.25 83 MET A O 1
ATOM 602 N N . ASP A 1 84 ? -38.692 5.447 4.916 1.00 41.84 84 ASP A N 1
ATOM 603 C CA . ASP A 1 84 ? -38.449 6.713 4.205 1.00 41.84 84 ASP A CA 1
ATOM 604 C C . ASP A 1 84 ? -38.230 7.867 5.189 1.00 41.84 84 ASP A C 1
ATOM 606 O O . ASP A 1 84 ? -37.339 8.692 4.996 1.00 41.84 84 ASP A O 1
ATOM 610 N N . ARG A 1 85 ? -38.969 7.876 6.309 1.00 42.94 85 ARG A N 1
ATOM 611 C CA . ARG A 1 85 ? -38.781 8.844 7.405 1.00 42.94 85 ARG A CA 1
ATOM 612 C C . ARG A 1 85 ? -37.450 8.666 8.141 1.00 42.94 85 ARG A C 1
ATOM 614 O O . ARG A 1 85 ? -36.821 9.655 8.510 1.00 42.94 85 ARG A O 1
ATOM 621 N N . ILE A 1 86 ? -36.984 7.429 8.319 1.00 38.28 86 ILE A N 1
ATOM 622 C CA . ILE A 1 86 ? -35.643 7.154 8.861 1.00 38.28 86 ILE A CA 1
ATOM 623 C C . ILE A 1 86 ? -34.562 7.591 7.868 1.00 38.28 86 ILE A C 1
ATOM 625 O O . ILE A 1 86 ? -33.600 8.239 8.274 1.00 38.28 86 ILE A O 1
ATOM 629 N N . GLY A 1 87 ? -34.738 7.298 6.576 1.00 44.28 87 GLY A N 1
ATOM 630 C CA . GLY A 1 87 ? -33.821 7.722 5.517 1.00 44.28 87 GLY A CA 1
ATOM 631 C C . GLY A 1 87 ? -33.680 9.244 5.424 1.00 44.28 87 GLY A C 1
ATOM 632 O O . GLY A 1 87 ? -32.562 9.744 5.308 1.00 44.28 87 GLY A O 1
ATOM 633 N N . GLN A 1 88 ? -34.783 9.986 5.555 1.00 49.16 88 GLN A N 1
ATOM 634 C CA . GLN A 1 88 ? -34.779 11.453 5.575 1.00 49.16 88 GLN A CA 1
ATOM 635 C C . GLN A 1 88 ? -34.049 12.023 6.803 1.00 49.16 88 GLN A C 1
ATOM 637 O O . GLN A 1 88 ? -33.209 12.908 6.651 1.00 49.16 88 GLN A O 1
ATOM 642 N N . ASN A 1 89 ? -34.284 11.472 7.999 1.00 43.47 89 ASN A N 1
ATOM 643 C CA . ASN A 1 89 ? -33.638 11.932 9.237 1.00 43.47 89 ASN A CA 1
ATOM 644 C C . ASN A 1 89 ? -32.135 11.591 9.305 1.00 43.47 89 ASN A C 1
ATOM 646 O O . ASN A 1 89 ? -31.351 12.345 9.882 1.00 43.47 89 ASN A O 1
ATOM 650 N N . LEU A 1 90 ? -31.706 10.486 8.686 1.00 40.81 90 LEU A N 1
ATOM 651 C CA . LEU A 1 90 ? -30.288 10.116 8.580 1.00 40.81 90 LEU A CA 1
ATOM 652 C C . LEU A 1 90 ? -29.531 11.005 7.586 1.00 40.81 90 LEU A C 1
ATOM 654 O O . LEU A 1 90 ? -28.416 11.433 7.880 1.00 40.81 90 LEU A O 1
ATOM 658 N N . ARG A 1 91 ? -30.147 11.333 6.442 1.00 55.62 91 ARG A N 1
ATOM 659 C CA . ARG A 1 91 ? -29.595 12.301 5.475 1.00 55.62 91 ARG A CA 1
ATOM 660 C C . ARG A 1 91 ? -29.458 13.691 6.098 1.00 55.62 91 ARG A C 1
ATOM 662 O O . ARG A 1 91 ? -28.418 14.325 5.952 1.00 55.62 91 ARG A O 1
ATOM 669 N N . PHE A 1 92 ? -30.468 14.100 6.864 1.00 56.59 92 PHE A N 1
ATOM 670 C CA . PHE A 1 92 ? -30.499 15.349 7.622 1.00 56.59 92 PHE A CA 1
ATOM 671 C C . PHE A 1 92 ? -29.341 15.463 8.632 1.00 56.59 92 PHE A C 1
ATOM 673 O O . PHE A 1 92 ? -28.634 16.470 8.653 1.00 56.59 92 PHE A O 1
ATOM 680 N N . GLY A 1 93 ? -29.082 14.411 9.420 1.00 45.06 93 GLY A N 1
ATOM 681 C CA . GLY A 1 93 ? -27.954 14.381 10.359 1.00 45.06 93 GLY A CA 1
ATOM 682 C C . GLY A 1 93 ? -26.585 14.339 9.668 1.00 45.06 93 GLY A C 1
ATOM 683 O O . GLY A 1 93 ? -25.661 15.034 10.086 1.00 45.06 93 GLY A O 1
ATOM 684 N N . ALA A 1 94 ? -26.455 13.574 8.581 1.00 46.19 94 ALA A N 1
ATOM 685 C CA . ALA A 1 94 ? -25.200 13.449 7.840 1.00 46.19 94 ALA A CA 1
ATOM 686 C C . ALA A 1 94 ? -24.792 14.754 7.131 1.00 46.19 94 ALA A C 1
ATOM 688 O O . ALA A 1 94 ? -23.614 15.113 7.151 1.00 46.19 94 ALA A O 1
ATOM 689 N N . GLN A 1 95 ? -25.751 15.493 6.556 1.00 61.00 95 GLN A N 1
ATOM 690 C CA . GLN A 1 95 ? -25.495 16.792 5.925 1.00 61.00 95 GLN A CA 1
ATOM 691 C C . GLN A 1 95 ? -25.073 17.849 6.963 1.00 61.00 95 GLN A C 1
ATOM 693 O O . GLN A 1 95 ? -24.092 18.556 6.738 1.00 61.00 95 GLN A O 1
ATOM 698 N N . ALA A 1 96 ? -25.733 17.910 8.128 1.00 48.12 96 ALA A N 1
ATOM 699 C CA . ALA A 1 96 ? -25.385 18.848 9.204 1.00 48.12 96 ALA A CA 1
ATOM 700 C C . ALA A 1 96 ? -23.977 18.601 9.782 1.00 48.12 96 ALA A C 1
ATOM 702 O O . ALA A 1 96 ? -23.224 19.543 10.035 1.00 48.12 96 ALA A O 1
ATOM 703 N N . VAL A 1 97 ? -23.588 17.331 9.943 1.00 46.69 97 VAL A N 1
ATOM 704 C CA . VAL A 1 97 ? -22.234 16.942 10.379 1.00 46.69 97 VAL A CA 1
ATOM 705 C C . VAL A 1 97 ? -21.195 17.243 9.294 1.00 46.69 97 VAL A C 1
ATOM 707 O O . VAL A 1 97 ? -20.121 17.761 9.602 1.00 46.69 97 VAL A O 1
ATOM 710 N N . GLY A 1 98 ? -21.515 16.982 8.021 1.00 46.72 98 GLY A N 1
ATOM 711 C CA . GLY A 1 98 ? -20.648 17.299 6.884 1.00 46.72 98 GLY A CA 1
ATOM 712 C C . GLY A 1 98 ? -20.377 18.801 6.735 1.00 46.72 98 GLY A C 1
ATOM 713 O O . GLY A 1 98 ? -19.233 19.199 6.515 1.00 46.72 98 GLY A O 1
ATOM 714 N N . GLU A 1 99 ? -21.392 19.650 6.927 1.00 61.75 99 GLU A N 1
ATOM 715 C CA . GLU A 1 99 ? -21.231 21.112 6.920 1.00 61.75 99 GLU A CA 1
ATOM 716 C C . GLU A 1 99 ? -20.455 21.627 8.148 1.00 61.75 99 GLU A C 1
ATOM 718 O O . GLU A 1 99 ? -19.659 22.563 8.016 1.00 61.75 99 GLU A O 1
ATOM 723 N N . GLY A 1 100 ? -20.612 20.987 9.314 1.00 46.91 100 GLY A N 1
ATOM 724 C CA . GLY A 1 100 ? -19.818 21.255 10.519 1.00 46.91 100 GLY A CA 1
ATOM 725 C C . GLY A 1 100 ? -18.334 20.901 10.353 1.00 46.91 100 GLY A C 1
ATOM 726 O O . GLY A 1 100 ? -17.460 21.700 10.683 1.00 46.91 100 GLY A O 1
ATOM 727 N N . ALA A 1 101 ? -18.025 19.751 9.750 1.00 45.09 101 ALA A N 1
ATOM 728 C CA . ALA A 1 101 ? -16.652 19.360 9.426 1.00 45.09 101 ALA A CA 1
ATOM 729 C C . ALA A 1 101 ? -16.021 20.276 8.358 1.00 45.09 101 ALA A C 1
ATOM 731 O O . ALA A 1 101 ? -14.849 20.639 8.466 1.00 45.09 101 ALA A O 1
ATOM 732 N N . ALA A 1 102 ? -16.802 20.713 7.362 1.00 49.78 102 ALA A N 1
ATOM 733 C CA . ALA A 1 102 ? -16.361 21.675 6.352 1.00 49.78 102 ALA A CA 1
ATOM 734 C C . ALA A 1 102 ? -15.996 23.047 6.955 1.00 49.78 102 ALA A C 1
ATOM 736 O O . ALA A 1 102 ? -15.047 23.676 6.486 1.00 49.78 102 ALA A O 1
ATOM 737 N N . ASN A 1 103 ? -16.685 23.491 8.018 1.00 54.75 103 ASN A N 1
ATOM 738 C CA . ASN A 1 103 ? -16.299 24.692 8.772 1.00 54.75 103 ASN A CA 1
ATOM 739 C C . ASN A 1 103 ? -14.919 24.548 9.418 1.00 54.75 103 ASN A C 1
ATOM 741 O O . ASN A 1 103 ? -14.105 25.458 9.315 1.00 54.75 103 ASN A O 1
ATOM 745 N N . VAL A 1 104 ? -14.640 23.410 10.057 1.00 46.94 104 VAL A N 1
ATOM 746 C CA . VAL A 1 104 ? -13.381 23.183 10.788 1.00 46.94 104 VAL A CA 1
ATOM 747 C C . VAL A 1 104 ? -12.200 22.998 9.837 1.00 46.94 104 VAL A C 1
ATOM 749 O O . VAL A 1 104 ? -11.138 23.581 10.049 1.00 46.94 104 VAL A O 1
ATOM 752 N N . LEU A 1 105 ? -12.388 22.236 8.758 1.00 43.09 105 LEU A N 1
ATOM 753 C CA . LEU A 1 105 ? -11.342 21.987 7.761 1.00 43.09 105 LEU A CA 1
ATOM 754 C C . LEU A 1 105 ? -11.059 23.213 6.884 1.00 43.09 105 LEU A C 1
ATOM 756 O O . LEU A 1 105 ? -9.912 23.435 6.504 1.00 43.09 105 LEU A O 1
ATOM 760 N N . GLY A 1 106 ? -12.083 24.018 6.588 1.00 45.09 106 GLY A N 1
ATOM 761 C CA . GLY A 1 106 ? -11.951 25.249 5.810 1.00 45.09 106 GLY A CA 1
ATOM 762 C C . GLY A 1 106 ? -11.440 26.449 6.611 1.00 45.09 106 GLY A C 1
ATOM 763 O O . GLY A 1 106 ? -10.911 27.393 6.024 1.00 45.09 106 GLY A O 1
ATOM 764 N N . PHE A 1 107 ? -11.529 26.403 7.947 1.00 56.19 107 PHE A N 1
ATOM 765 C CA . PHE A 1 107 ? -11.179 27.520 8.831 1.00 56.19 107 PHE A CA 1
ATOM 766 C C . PHE A 1 107 ? -9.749 28.058 8.643 1.00 56.19 107 PHE A C 1
ATOM 768 O O . PHE A 1 107 ? -9.600 29.278 8.575 1.00 56.19 107 PHE A O 1
ATOM 775 N N . PRO A 1 108 ? -8.685 27.237 8.506 1.00 42.03 108 PRO A N 1
ATOM 776 C CA . PRO A 1 108 ? -7.338 27.765 8.281 1.00 42.03 108 PRO A CA 1
ATOM 777 C C . PRO A 1 108 ? -7.219 28.567 6.977 1.00 42.03 108 PRO A C 1
ATOM 779 O O . PRO A 1 108 ? -6.506 29.570 6.929 1.00 42.03 108 PRO A O 1
ATOM 782 N N . VAL A 1 109 ? -7.942 28.154 5.932 1.00 43.97 109 VAL A N 1
ATOM 783 C CA . VAL A 1 109 ? -7.950 28.818 4.620 1.00 43.97 109 VAL A CA 1
ATOM 784 C C . VAL A 1 109 ? -8.784 30.100 4.671 1.00 43.97 109 VAL A C 1
ATOM 786 O O . VAL A 1 109 ? -8.361 31.127 4.134 1.00 43.97 109 VAL A O 1
ATOM 789 N N . ASP A 1 110 ? -9.914 30.083 5.380 1.00 47.97 110 ASP A N 1
ATOM 790 C CA . ASP A 1 110 ? -10.756 31.266 5.585 1.00 47.97 110 ASP A CA 1
ATOM 791 C C . ASP A 1 110 ? -10.059 32.312 6.463 1.00 47.97 110 ASP A C 1
ATOM 793 O O . ASP A 1 110 ? -10.063 33.497 6.134 1.00 47.97 110 ASP A O 1
ATOM 797 N N . ALA A 1 111 ? -9.377 31.883 7.528 1.00 47.47 111 ALA A N 1
ATOM 798 C CA . ALA A 1 111 ? -8.589 32.755 8.392 1.00 47.47 111 ALA A CA 1
ATOM 799 C C . ALA A 1 111 ? -7.400 33.368 7.638 1.00 47.47 111 ALA A C 1
ATOM 801 O O . ALA A 1 111 ? -7.183 34.576 7.721 1.00 47.47 111 ALA A O 1
ATOM 802 N N . ALA A 1 112 ? -6.666 32.583 6.841 1.00 42.91 112 ALA A N 1
ATOM 803 C CA . ALA A 1 112 ? -5.591 33.104 5.995 1.00 42.91 112 ALA A CA 1
ATOM 804 C C . ALA A 1 112 ? -6.120 34.100 4.947 1.00 42.91 112 ALA A C 1
ATOM 806 O O . ALA A 1 112 ? -5.519 35.153 4.712 1.00 42.91 112 ALA A O 1
ATOM 807 N N . THR A 1 113 ? -7.282 33.816 4.356 1.00 50.12 113 THR A N 1
ATOM 808 C CA . THR A 1 113 ? -7.902 34.697 3.360 1.00 50.12 113 THR A CA 1
ATOM 809 C C . THR A 1 113 ? -8.392 36.001 3.993 1.00 50.12 113 THR A C 1
ATOM 811 O O . THR A 1 113 ? -8.118 37.078 3.465 1.00 50.12 113 THR A O 1
ATOM 814 N N . ALA A 1 114 ? -9.034 35.942 5.161 1.00 47.81 114 ALA A N 1
ATOM 815 C CA . ALA A 1 114 ? -9.564 37.109 5.863 1.00 47.81 114 ALA A CA 1
ATOM 816 C C . ALA A 1 114 ? -8.486 37.967 6.546 1.00 47.81 114 ALA A C 1
ATOM 818 O O . ALA A 1 114 ? -8.620 39.188 6.580 1.00 47.81 114 ALA A O 1
ATOM 819 N N . LEU A 1 115 ? -7.422 37.358 7.081 1.00 43.12 115 LEU A N 1
ATOM 820 C CA . LEU A 1 115 ? -6.398 38.065 7.862 1.00 43.12 115 LEU A CA 1
ATOM 821 C C . LEU A 1 115 ? -5.191 38.505 7.033 1.00 43.12 115 LEU A C 1
ATOM 823 O O . LEU A 1 115 ? -4.499 39.442 7.427 1.00 43.12 115 LEU A O 1
ATOM 827 N N . VAL A 1 116 ? -4.932 37.861 5.893 1.00 45.03 116 VAL A N 1
ATOM 828 C CA . VAL A 1 116 ? -3.746 38.148 5.073 1.00 45.03 116 VAL A CA 1
ATOM 829 C C . VAL A 1 116 ? -4.146 38.588 3.673 1.00 45.03 116 VAL A C 1
ATOM 831 O O . VAL A 1 116 ? -3.769 39.678 3.239 1.00 45.03 116 VAL A O 1
ATOM 834 N N . VAL A 1 117 ? -4.942 37.786 2.965 1.00 47.66 117 VAL A N 1
ATOM 835 C CA . VAL A 1 117 ? -5.193 38.006 1.532 1.00 47.66 117 VAL A CA 1
ATOM 836 C C . VAL A 1 117 ? -6.104 39.214 1.294 1.00 47.66 117 VAL A C 1
ATOM 838 O O . VAL A 1 117 ? -5.731 40.122 0.554 1.00 47.66 117 VAL A O 1
ATOM 841 N N . ASN A 1 118 ? -7.252 39.292 1.966 1.00 59.50 118 ASN A N 1
ATOM 842 C CA . ASN A 1 118 ? -8.215 40.383 1.805 1.00 59.50 118 ASN A CA 1
ATOM 843 C C . ASN A 1 118 ? -7.700 41.740 2.317 1.00 59.50 118 ASN A C 1
ATOM 845 O O . ASN A 1 118 ? -7.900 42.734 1.616 1.00 59.50 118 ASN A O 1
ATOM 849 N N . PRO A 1 119 ? -6.965 41.831 3.443 1.00 54.84 119 PRO A N 1
ATOM 850 C CA . PRO A 1 119 ? -6.294 43.067 3.839 1.00 54.84 119 PRO A CA 1
ATOM 851 C C . PRO A 1 119 ? -5.218 43.503 2.839 1.00 54.84 119 PRO A C 1
ATOM 853 O O . PRO A 1 119 ? -5.075 44.699 2.589 1.00 54.84 119 PRO A O 1
ATOM 856 N N . THR A 1 120 ? -4.508 42.558 2.209 1.00 46.62 120 THR A N 1
ATOM 857 C CA . THR A 1 120 ? -3.522 42.858 1.154 1.00 46.62 120 THR A CA 1
ATOM 858 C C . THR A 1 120 ? -4.199 43.359 -0.124 1.00 46.62 120 THR A C 1
ATOM 860 O O . THR A 1 120 ? -3.746 44.339 -0.715 1.00 46.62 120 THR A O 1
ATOM 863 N N . ILE A 1 121 ? -5.316 42.745 -0.525 1.00 54.06 121 ILE A N 1
ATOM 864 C CA . ILE A 1 121 ? -6.154 43.200 -1.646 1.00 54.06 121 ILE A CA 1
ATOM 865 C C . ILE A 1 121 ? -6.716 44.598 -1.360 1.00 54.06 121 ILE A C 1
ATOM 867 O O . ILE A 1 121 ? -6.597 45.486 -2.199 1.00 54.06 121 ILE A O 1
ATOM 871 N N . TYR A 1 122 ? -7.238 44.835 -0.155 1.00 58.06 122 TYR A N 1
ATOM 872 C CA . TYR A 1 122 ? -7.731 46.142 0.283 1.00 58.06 122 TYR A CA 1
ATOM 873 C C . TYR A 1 122 ? -6.636 47.213 0.280 1.00 58.06 122 TYR A C 1
ATOM 875 O O . TYR A 1 122 ? -6.835 48.302 -0.254 1.00 58.06 122 TYR A O 1
ATOM 883 N N . ALA A 1 123 ? -5.458 46.903 0.829 1.00 50.47 123 ALA A N 1
ATOM 884 C CA . ALA A 1 123 ? -4.308 47.799 0.829 1.00 50.47 123 ALA A CA 1
ATOM 885 C C . ALA A 1 123 ? -3.838 48.122 -0.597 1.00 50.47 123 ALA A C 1
ATOM 887 O O . ALA A 1 123 ? -3.598 49.288 -0.902 1.00 50.47 123 ALA A O 1
ATOM 888 N N . LYS A 1 124 ? -3.773 47.128 -1.493 1.00 47.59 124 LYS A N 1
ATOM 889 C CA . LYS A 1 124 ? -3.417 47.320 -2.906 1.00 47.59 124 LYS A CA 1
ATOM 890 C C . LYS A 1 124 ? -4.456 48.170 -3.645 1.00 47.59 124 LYS A C 1
ATOM 892 O O . LYS A 1 124 ? -4.075 49.093 -4.358 1.00 47.59 124 LYS A O 1
ATOM 897 N N . ASN A 1 125 ? -5.745 47.907 -3.443 1.00 64.75 125 ASN A N 1
ATOM 898 C CA . ASN A 1 125 ? -6.832 48.685 -4.039 1.00 64.75 125 ASN A CA 1
ATOM 899 C C . ASN A 1 125 ? -6.802 50.146 -3.568 1.00 64.75 125 ASN A C 1
ATOM 901 O O . ASN A 1 125 ? -6.931 51.065 -4.371 1.00 64.75 125 ASN A O 1
ATOM 905 N N . LYS A 1 126 ? -6.532 50.370 -2.278 1.00 53.72 126 LYS A N 1
ATOM 906 C CA . LYS A 1 126 ? -6.449 51.707 -1.679 1.00 53.72 126 LYS A CA 1
ATOM 907 C C . LYS A 1 126 ? -5.179 52.479 -2.060 1.00 53.72 126 LYS A C 1
ATOM 909 O O . LYS A 1 126 ? -5.240 53.696 -2.184 1.00 53.72 126 LYS A O 1
ATOM 914 N N . LEU A 1 127 ? -4.040 51.801 -2.226 1.00 42.81 127 LEU A N 1
ATOM 915 C CA . LEU A 1 127 ? -2.756 52.432 -2.572 1.00 42.81 127 LEU A CA 1
ATOM 916 C C . LEU A 1 127 ? -2.569 52.652 -4.076 1.00 42.81 127 LEU A C 1
ATOM 918 O O . LEU A 1 127 ? -1.898 53.603 -4.462 1.00 42.81 127 LEU A O 1
ATOM 922 N N . PHE A 1 128 ? -3.147 51.792 -4.916 1.00 52.78 128 PHE A N 1
ATOM 923 C CA . PHE A 1 128 ? -2.916 51.801 -6.364 1.00 52.78 128 PHE A CA 1
ATOM 924 C C . PHE A 1 128 ? -4.190 52.009 -7.195 1.00 52.78 128 PHE A C 1
ATOM 926 O O . PHE A 1 128 ? -4.135 51.883 -8.415 1.00 52.78 128 PHE A O 1
ATOM 933 N N . GLY A 1 129 ? -5.324 52.329 -6.560 1.00 58.34 129 GLY A N 1
ATOM 934 C CA . GLY A 1 129 ? -6.586 52.637 -7.245 1.00 58.34 129 GLY A CA 1
ATOM 935 C C . GLY A 1 129 ? -7.170 51.468 -8.043 1.00 58.34 129 GLY A C 1
ATOM 936 O O . GLY A 1 129 ? -7.806 51.690 -9.067 1.00 58.34 129 GLY A O 1
ATOM 937 N N . GLY A 1 130 ? -6.896 50.228 -7.628 1.00 57.41 130 GLY A N 1
ATOM 938 C CA . GLY A 1 130 ? -7.426 49.028 -8.279 1.00 57.41 130 GLY A CA 1
ATOM 939 C C . GLY A 1 130 ? -8.758 48.576 -7.679 1.00 57.41 130 GLY A C 1
ATOM 940 O O . GLY A 1 130 ? -8.964 48.718 -6.480 1.00 57.41 130 GLY A O 1
ATOM 941 N N . ASP A 1 131 ? -9.609 47.943 -8.488 1.00 68.88 131 ASP A N 1
ATOM 942 C CA . ASP A 1 131 ? -10.913 47.396 -8.071 1.00 68.88 131 ASP A CA 1
ATOM 943 C C . ASP A 1 131 ? -10.875 45.865 -7.936 1.00 68.88 131 ASP A C 1
ATOM 945 O O . ASP A 1 131 ? -11.784 45.153 -8.358 1.00 68.88 131 ASP A O 1
ATOM 949 N N . THR A 1 132 ? -9.787 45.313 -7.387 1.00 65.88 132 THR A N 1
ATOM 950 C CA . THR A 1 132 ? -9.665 43.851 -7.260 1.00 65.88 132 THR A CA 1
ATOM 951 C C . THR A 1 132 ? -10.668 43.359 -6.204 1.00 65.88 132 THR A C 1
ATOM 953 O O . THR A 1 132 ? -10.536 43.755 -5.045 1.00 65.88 132 THR A O 1
ATOM 956 N N . PRO A 1 133 ? -11.667 42.526 -6.536 1.00 61.78 133 PRO A N 1
ATOM 957 C CA . PRO A 1 133 ? -12.661 42.093 -5.558 1.00 61.78 133 PRO A CA 1
ATOM 958 C C . PRO A 1 133 ? -12.010 41.264 -4.442 1.00 61.78 133 PRO A C 1
ATOM 960 O O . PRO A 1 133 ? -11.063 40.512 -4.682 1.00 61.78 133 PRO A O 1
ATOM 963 N N . MET A 1 134 ? -12.507 41.415 -3.211 1.00 71.81 134 MET A N 1
ATOM 964 C CA . MET A 1 134 ? -12.091 40.567 -2.090 1.00 71.81 134 MET A CA 1
ATOM 965 C C . MET A 1 134 ? -12.491 39.112 -2.357 1.00 71.81 134 MET A C 1
ATOM 967 O O . MET A 1 134 ? -13.555 38.844 -2.913 1.00 71.81 134 MET A O 1
ATOM 971 N N . LEU A 1 135 ? -11.648 38.171 -1.939 1.00 52.12 135 LEU A N 1
ATOM 972 C CA . LEU A 1 135 ? -11.933 36.743 -2.032 1.00 52.12 135 LEU A CA 1
ATOM 973 C C . LEU A 1 135 ? -12.899 36.351 -0.909 1.00 52.12 135 LEU A C 1
ATOM 975 O O . LEU A 1 135 ? -12.537 36.393 0.267 1.00 52.12 135 LEU A O 1
ATOM 979 N N . THR A 1 136 ? -14.126 35.985 -1.277 1.00 58.16 136 THR A N 1
ATOM 980 C CA . THR A 1 136 ? -15.176 35.524 -0.350 1.00 58.16 136 THR A CA 1
ATOM 981 C C . THR A 1 136 ? -15.297 34.000 -0.292 1.00 58.16 136 THR A C 1
ATOM 983 O O . THR A 1 136 ? -15.808 33.476 0.690 1.00 58.16 136 THR A O 1
ATOM 986 N N . GLU A 1 137 ? -14.801 33.283 -1.307 1.00 72.75 137 GLU A N 1
ATOM 987 C CA . GLU A 1 137 ? -14.873 31.816 -1.412 1.00 72.75 137 GLU A CA 1
ATOM 988 C C . GLU A 1 137 ? -13.536 31.235 -1.916 1.00 72.75 137 GLU A C 1
ATOM 990 O O . GLU A 1 137 ? -13.404 30.875 -3.089 1.00 72.75 137 GLU A O 1
ATOM 995 N N . PRO A 1 138 ? -12.488 31.184 -1.076 1.00 56.62 138 PRO A N 1
ATOM 996 C CA . PRO A 1 138 ? -11.208 30.610 -1.478 1.00 56.62 138 PRO A CA 1
ATOM 997 C C . PRO A 1 138 ? -11.340 29.095 -1.722 1.00 56.62 138 PRO A C 1
ATOM 999 O O . PRO A 1 138 ? -12.047 28.387 -1.004 1.00 56.62 138 PRO A O 1
ATOM 1002 N N . LEU A 1 139 ? -10.633 28.573 -2.730 1.00 42.72 139 LEU A N 1
ATOM 1003 C CA . LEU A 1 139 ? -10.545 27.131 -3.002 1.00 42.72 139 LEU A CA 1
ATOM 1004 C C . LEU A 1 139 ? -9.970 26.408 -1.769 1.00 42.72 139 LEU A C 1
ATOM 1006 O O . LEU A 1 139 ? -8.828 26.651 -1.386 1.00 42.72 139 LEU A O 1
ATOM 1010 N N . GLY A 1 140 ? -10.776 25.544 -1.141 1.00 50.94 140 GLY A N 1
ATOM 1011 C CA . GLY A 1 140 ? -10.443 24.870 0.123 1.00 50.94 140 GLY A CA 1
ATOM 1012 C C . GLY A 1 140 ? -10.926 25.580 1.398 1.00 50.94 140 GLY A C 1
ATOM 1013 O O . GLY A 1 140 ? -10.713 25.051 2.484 1.00 50.94 140 GLY A O 1
ATOM 1014 N N . GLY A 1 141 ? -11.587 26.738 1.284 1.00 62.00 141 GLY A N 1
ATOM 1015 C CA . GLY A 1 141 ? -12.293 27.407 2.383 1.00 62.00 141 GLY A CA 1
ATOM 1016 C C . GLY A 1 141 ? -13.625 26.742 2.732 1.00 62.00 141 GLY A C 1
ATOM 1017 O O . GLY A 1 141 ? -14.141 25.911 1.973 1.00 62.00 141 GLY A O 1
ATOM 1018 N N . SER A 1 142 ? -14.214 27.112 3.873 1.00 58.00 142 SER A N 1
ATOM 1019 C CA . SER A 1 142 ? -15.420 26.447 4.393 1.00 58.00 142 SER A CA 1
ATOM 1020 C C . SER A 1 142 ? -16.608 26.552 3.436 1.00 58.00 142 SER A C 1
ATOM 1022 O O . SER A 1 142 ? -17.373 25.599 3.308 1.00 58.00 142 SER A O 1
ATOM 1024 N N . ALA A 1 143 ? -16.728 27.657 2.693 1.00 72.62 143 ALA A N 1
ATOM 1025 C CA . ALA A 1 143 ? -17.767 27.848 1.682 1.00 72.62 143 ALA A CA 1
ATOM 1026 C C . ALA A 1 143 ? -17.632 26.869 0.497 1.00 72.62 143 ALA A C 1
ATOM 1028 O O . ALA A 1 143 ? -18.609 26.228 0.107 1.00 72.62 143 ALA A O 1
ATOM 1029 N N . GLY A 1 144 ? -16.416 26.685 -0.032 1.00 62.44 144 GLY A N 1
ATOM 1030 C CA . GLY A 1 144 ? -16.152 25.747 -1.129 1.00 62.44 144 GLY A CA 1
ATOM 1031 C C . GLY A 1 144 ? -16.319 24.282 -0.711 1.00 62.44 144 GLY A C 1
ATOM 1032 O O . GLY A 1 144 ? -16.858 23.475 -1.467 1.00 62.44 144 GLY A O 1
ATOM 1033 N N . LEU A 1 145 ? -15.925 23.945 0.521 1.00 53.78 145 LEU A N 1
ATOM 1034 C CA . LEU A 1 145 ? -16.097 22.601 1.078 1.00 53.78 145 LEU A CA 1
ATOM 1035 C C . LEU A 1 145 ? -17.571 22.280 1.366 1.00 53.78 145 LEU A C 1
ATOM 1037 O O . LEU A 1 145 ? -18.028 21.192 1.022 1.00 53.78 145 LEU A O 1
ATOM 1041 N N . LYS A 1 146 ? -18.347 23.231 1.906 1.00 72.06 146 LYS A N 1
ATOM 1042 C CA . LYS A 1 146 ? -19.805 23.078 2.073 1.00 72.06 146 LYS A CA 1
ATOM 1043 C C . LYS A 1 146 ? -20.519 22.891 0.743 1.00 72.06 146 LYS A C 1
ATOM 1045 O O . LYS A 1 146 ? -21.416 22.059 0.656 1.00 72.06 146 LYS A O 1
ATOM 1050 N N . LYS A 1 147 ? -20.107 23.623 -0.298 1.00 74.44 147 LYS A N 1
ATOM 1051 C CA . LYS A 1 147 ? -20.648 23.452 -1.651 1.00 74.44 147 LYS A CA 1
ATOM 1052 C C . LYS A 1 147 ? -20.410 22.033 -2.174 1.00 74.44 147 LYS A C 1
ATOM 1054 O O . LYS A 1 147 ? -21.353 21.414 -2.646 1.00 74.44 147 LYS A O 1
ATOM 1059 N N . GLY A 1 148 ? -19.209 21.481 -1.988 1.00 55.34 148 GLY A N 1
ATOM 1060 C CA . GLY A 1 148 ? -18.912 20.086 -2.338 1.00 55.34 148 GLY A CA 1
ATOM 1061 C C . GLY A 1 148 ? -19.717 19.055 -1.531 1.00 55.34 148 GLY A C 1
ATOM 1062 O O . GLY A 1 148 ? -20.159 18.054 -2.088 1.00 55.34 148 GLY A O 1
ATOM 1063 N N . VAL A 1 149 ? -19.964 19.305 -0.238 1.00 54.19 149 VAL A N 1
ATOM 1064 C CA . VAL A 1 149 ? -20.826 18.450 0.607 1.00 54.19 149 VAL A CA 1
ATOM 1065 C C . VAL A 1 149 ? -22.285 18.493 0.140 1.00 54.19 149 VAL A C 1
ATOM 1067 O O . VAL A 1 149 ? -22.937 17.450 0.091 1.00 54.19 149 VAL A O 1
ATOM 1070 N N . ARG A 1 150 ? -22.790 19.669 -0.253 1.00 69.31 150 ARG A N 1
ATOM 1071 C CA . ARG A 1 150 ? -24.144 19.832 -0.807 1.00 69.31 150 ARG A CA 1
ATOM 1072 C C . ARG A 1 150 ? -24.284 19.190 -2.188 1.00 69.31 150 ARG A C 1
ATOM 1074 O O . ARG A 1 150 ? -25.225 18.437 -2.385 1.00 69.31 150 ARG A O 1
ATOM 1081 N N . GLU A 1 151 ? -23.312 19.364 -3.086 1.00 61.25 151 GLU A N 1
ATOM 1082 C CA . GLU A 1 151 ? -23.288 18.696 -4.402 1.00 61.25 151 GLU A CA 1
ATOM 1083 C C . GLU A 1 151 ? -23.247 17.158 -4.273 1.00 61.25 151 GLU A C 1
ATOM 1085 O O . GLU A 1 151 ? -23.901 16.445 -5.036 1.00 61.25 151 GLU A O 1
ATOM 1090 N N . LEU A 1 152 ? -22.533 16.631 -3.269 1.00 42.12 152 LEU A N 1
ATOM 1091 C CA . LEU A 1 152 ? -22.511 15.199 -2.952 1.00 42.12 152 LEU A CA 1
ATOM 1092 C C . LEU A 1 152 ? -23.863 14.704 -2.402 1.00 42.12 152 LEU A C 1
ATOM 1094 O O . LEU A 1 152 ? -24.301 13.605 -2.744 1.00 42.12 152 LEU A O 1
ATOM 1098 N N . ALA A 1 153 ? -24.531 15.503 -1.564 1.00 51.53 153 ALA A N 1
ATOM 1099 C CA . ALA A 1 153 ? -25.855 15.192 -1.025 1.00 51.53 153 ALA A CA 1
ATOM 1100 C C . ALA A 1 153 ? -26.954 15.263 -2.104 1.00 51.53 153 ALA A C 1
ATOM 1102 O O . ALA A 1 153 ? -27.822 14.390 -2.153 1.00 51.53 153 ALA A O 1
ATOM 1103 N N . ASP A 1 154 ? -26.866 16.225 -3.027 1.00 58.81 154 ASP A N 1
ATOM 1104 C CA . ASP A 1 154 ? -27.741 16.335 -4.198 1.00 58.81 154 ASP A CA 1
ATOM 1105 C C . ASP A 1 154 ? -27.629 15.102 -5.103 1.00 58.81 154 ASP A C 1
ATOM 1107 O O . ASP A 1 154 ? -28.647 14.506 -5.467 1.00 58.81 154 ASP A O 1
ATOM 1111 N N . ALA A 1 155 ? -26.403 14.636 -5.372 1.00 44.66 155 ALA A N 1
ATOM 1112 C CA . ALA A 1 155 ? -26.153 13.409 -6.131 1.00 44.66 155 ALA A CA 1
ATOM 1113 C C . ALA A 1 155 ? -26.689 12.132 -5.442 1.00 44.66 155 ALA A C 1
ATOM 1115 O O . ALA A 1 155 ? -26.925 11.126 -6.111 1.00 44.66 155 ALA A O 1
ATOM 1116 N N . ALA A 1 156 ? -26.915 12.169 -4.123 1.00 39.25 156 ALA A N 1
ATOM 1117 C CA . ALA A 1 156 ? -27.416 11.055 -3.312 1.00 39.25 156 ALA A CA 1
ATOM 1118 C C . ALA A 1 156 ? -28.938 11.103 -3.043 1.00 39.25 156 ALA A C 1
ATOM 1120 O O . ALA A 1 156 ? -29.455 10.313 -2.244 1.00 39.25 156 ALA A O 1
ATOM 1121 N N . GLY A 1 157 ? -29.670 11.990 -3.728 1.00 40.41 157 GLY A N 1
ATOM 1122 C CA . GLY A 1 157 ? -31.133 12.071 -3.664 1.00 40.41 157 GLY A CA 1
ATOM 1123 C C . GLY A 1 157 ? -31.686 13.357 -3.045 1.00 40.41 157 GLY A C 1
ATOM 1124 O O . GLY A 1 157 ? -32.732 13.283 -2.397 1.00 40.41 157 GLY A O 1
ATOM 1125 N N . GLY A 1 158 ? -31.006 14.489 -3.266 1.00 56.75 158 GLY A N 1
ATOM 1126 C CA . GLY A 1 158 ? -31.441 15.849 -2.923 1.00 56.75 158 GLY A CA 1
ATOM 1127 C C . GLY A 1 158 ? -30.872 16.365 -1.598 1.00 56.75 158 GLY A C 1
ATOM 1128 O O . GLY A 1 158 ? -31.148 15.798 -0.539 1.00 56.75 158 GLY A O 1
ATOM 1129 N N . ALA A 1 159 ? -30.106 17.456 -1.654 1.00 66.31 159 ALA A N 1
ATOM 1130 C CA . ALA A 1 159 ? -29.673 18.214 -0.491 1.00 66.31 159 ALA A CA 1
ATOM 1131 C C . ALA A 1 159 ? -30.869 18.960 0.109 1.00 66.31 159 ALA A C 1
ATOM 1133 O O . ALA A 1 159 ? -31.721 19.504 -0.596 1.00 66.31 159 ALA A O 1
ATOM 1134 N N . VAL A 1 160 ? -30.937 18.988 1.436 1.00 62.25 160 VAL A N 1
ATOM 1135 C CA . VAL A 1 160 ? -31.962 19.754 2.140 1.00 62.25 160 VAL A CA 1
ATOM 1136 C C . VAL A 1 160 ? -31.457 21.186 2.277 1.00 62.25 160 VAL A C 1
ATOM 1138 O O . VAL A 1 160 ? -30.401 21.409 2.870 1.00 62.25 160 VAL A O 1
ATOM 1141 N N . ASP A 1 161 ? -32.193 22.147 1.718 1.00 71.94 161 ASP A N 1
ATOM 1142 C CA . ASP A 1 161 ? -31.900 23.571 1.888 1.00 71.94 161 ASP A CA 1
ATOM 1143 C C . ASP A 1 161 ? -32.323 24.010 3.305 1.00 71.94 161 ASP A C 1
ATOM 1145 O O . ASP A 1 161 ? -33.519 23.925 3.622 1.00 71.94 161 ASP A O 1
ATOM 1149 N N . PRO A 1 162 ? -31.400 24.473 4.174 1.00 58.97 162 PRO A N 1
ATOM 1150 C CA . PRO A 1 162 ? -31.725 24.889 5.538 1.00 58.97 162 PRO A CA 1
ATOM 1151 C C . PRO A 1 162 ? -32.820 25.962 5.610 1.00 58.97 162 PRO A C 1
ATOM 1153 O O . PRO A 1 162 ? -33.601 25.990 6.567 1.00 58.97 162 PRO A O 1
ATOM 1156 N N . ASP A 1 163 ? -32.936 26.799 4.574 1.00 64.69 163 ASP A N 1
ATOM 1157 C CA . ASP A 1 163 ? -33.929 27.872 4.500 1.00 64.69 163 ASP A CA 1
ATOM 1158 C C . ASP A 1 163 ? -35.340 27.376 4.155 1.00 64.69 163 ASP A C 1
ATOM 1160 O O . ASP A 1 163 ? -36.325 28.075 4.411 1.00 64.69 163 ASP A O 1
ATOM 1164 N N . SER A 1 164 ? -35.458 26.138 3.669 1.00 66.44 164 SER A N 1
ATOM 1165 C CA . SER A 1 164 ? -36.737 25.464 3.414 1.00 66.44 164 SER A CA 1
ATOM 1166 C C . SER A 1 164 ? -37.290 24.707 4.631 1.00 66.44 164 SER A C 1
ATOM 1168 O O . SER A 1 164 ? -38.437 24.259 4.614 1.00 66.44 164 SER A O 1
ATOM 1170 N N . LEU A 1 165 ? -36.500 24.573 5.705 1.00 68.38 165 LEU A N 1
ATOM 1171 C CA . LEU A 1 165 ? -36.871 23.830 6.911 1.00 68.38 165 LEU A CA 1
ATOM 1172 C C . LEU A 1 165 ? -37.786 24.628 7.848 1.00 68.38 165 LEU A C 1
ATOM 1174 O O . LEU A 1 165 ? -37.617 25.840 8.016 1.00 68.38 165 LEU A O 1
ATOM 1178 N N . GLY A 1 166 ? -38.697 23.916 8.523 1.00 58.97 166 GLY A N 1
ATOM 1179 C CA . GLY A 1 166 ? -39.454 24.425 9.666 1.00 58.97 166 GLY A CA 1
ATOM 1180 C C . GLY A 1 166 ? -38.543 24.799 10.841 1.00 58.97 166 GLY A C 1
ATOM 1181 O O . GLY A 1 166 ? -37.403 24.351 10.940 1.00 58.97 166 GLY A O 1
ATOM 1182 N N . PHE A 1 167 ? -39.031 25.651 11.746 1.00 47.62 167 PHE A N 1
ATOM 1183 C CA . PHE A 1 167 ? -38.226 26.240 12.828 1.00 47.62 167 PHE A CA 1
ATOM 1184 C C . PHE A 1 167 ? -37.522 25.201 13.725 1.00 47.62 167 PHE A C 1
ATOM 1186 O O . PHE A 1 167 ? -36.365 25.396 14.097 1.00 47.62 167 PHE A O 1
ATOM 1193 N N . LYS A 1 168 ? -38.182 24.077 14.046 1.00 41.59 168 LYS A N 1
ATOM 1194 C CA . LYS A 1 168 ? -37.590 23.011 14.877 1.00 41.59 168 LYS A CA 1
ATOM 1195 C C . LYS A 1 168 ? -36.494 22.251 14.136 1.00 41.59 168 LYS A C 1
ATOM 1197 O O . LYS A 1 168 ? -35.447 21.965 14.717 1.00 41.59 168 LYS A O 1
ATOM 1202 N N . GLU A 1 169 ? -36.719 21.941 12.867 1.00 53.44 169 GLU A N 1
ATOM 1203 C CA . GLU A 1 169 ? -35.744 21.268 12.018 1.00 53.44 169 GLU A CA 1
ATOM 1204 C C . GLU A 1 169 ? -34.545 22.188 11.742 1.00 53.44 169 GLU A C 1
ATOM 1206 O O . GLU A 1 169 ? -33.406 21.753 11.865 1.00 53.44 169 GLU A O 1
ATOM 1211 N N . ARG A 1 170 ? -34.754 23.488 11.508 1.00 65.00 170 ARG A N 1
ATOM 1212 C CA . ARG A 1 170 ? -33.657 24.454 11.329 1.00 65.00 170 ARG A CA 1
ATOM 1213 C C . ARG A 1 170 ? -32.804 24.620 12.587 1.00 65.00 170 ARG A C 1
ATOM 1215 O O . ARG A 1 170 ? -31.586 24.502 12.505 1.00 65.00 170 ARG A O 1
ATOM 1222 N N . ALA A 1 171 ? -33.426 24.797 13.754 1.00 46.81 171 ALA A N 1
ATOM 1223 C CA . ALA A 1 171 ? -32.707 24.899 15.027 1.00 46.81 171 ALA A CA 1
ATOM 1224 C C . ALA A 1 171 ? -31.898 23.628 15.348 1.00 46.81 171 ALA A C 1
ATOM 1226 O O . ALA A 1 171 ? -30.801 23.706 15.896 1.00 46.81 171 ALA A O 1
ATOM 1227 N N . THR A 1 172 ? -32.409 22.453 14.965 1.00 47.22 172 THR A N 1
ATOM 1228 C CA . THR A 1 172 ? -31.701 21.175 15.141 1.00 47.22 172 THR A CA 1
ATOM 1229 C C . THR A 1 172 ? -30.538 21.033 14.154 1.00 47.22 172 THR A C 1
ATOM 1231 O O . THR A 1 172 ? -29.459 20.597 14.547 1.00 47.22 172 THR A O 1
ATOM 1234 N N . PHE A 1 173 ? -30.716 21.446 12.894 1.00 54.53 173 PHE A N 1
ATOM 1235 C CA . PHE A 1 173 ? -29.666 21.445 11.870 1.00 54.53 173 PHE A CA 1
ATOM 1236 C C . PHE A 1 173 ? -28.510 22.389 12.243 1.00 54.53 173 PHE A C 1
ATOM 1238 O O . PHE A 1 173 ? -27.345 21.986 12.247 1.00 54.53 173 PHE A O 1
ATOM 1245 N N . GLU A 1 174 ? -28.833 23.625 12.636 1.00 50.09 174 GLU A N 1
ATOM 1246 C CA . GLU A 1 174 ? -27.856 24.626 13.080 1.00 50.09 174 GLU A CA 1
ATOM 1247 C C . GLU A 1 174 ? -27.197 24.230 14.409 1.00 50.09 174 GLU A C 1
ATOM 1249 O O . GLU A 1 174 ? -25.986 24.389 14.564 1.00 50.09 174 GLU A O 1
ATOM 1254 N N . GLY A 1 175 ? -27.960 23.635 15.332 1.00 43.12 175 GLY A N 1
ATOM 1255 C CA . GLY A 1 175 ? -27.454 23.111 16.600 1.00 43.12 175 GLY A CA 1
ATOM 1256 C C . GLY A 1 175 ? -26.458 21.962 16.423 1.00 43.12 175 GLY A C 1
ATOM 1257 O O . GLY A 1 175 ? -25.400 21.975 17.048 1.00 43.12 175 GLY A O 1
ATOM 1258 N N . ILE A 1 176 ? -26.740 21.000 15.536 1.00 46.66 176 ILE A N 1
ATOM 1259 C CA . ILE A 1 176 ? -25.842 19.868 15.244 1.00 46.66 176 ILE A CA 1
ATOM 1260 C C . ILE A 1 176 ? -24.587 20.341 14.499 1.00 46.66 176 ILE A C 1
ATOM 1262 O O . ILE A 1 176 ? -23.477 19.951 14.868 1.00 46.66 176 ILE A O 1
ATOM 1266 N N . SER A 1 177 ? -24.725 21.216 13.498 1.00 45.81 177 SER A N 1
ATOM 1267 C CA . SER A 1 177 ? -23.578 21.799 12.784 1.00 45.81 177 SER A CA 1
ATOM 1268 C C . SER A 1 177 ? -22.689 22.639 13.721 1.00 45.81 177 SER A C 1
ATOM 1270 O O . SER A 1 177 ? -21.458 22.513 13.701 1.00 45.81 177 SER A O 1
ATOM 1272 N N . GLY A 1 178 ? -23.294 23.451 14.596 1.00 43.34 178 GLY A N 1
ATOM 1273 C CA . GLY A 1 178 ? -22.597 24.260 15.600 1.00 43.34 178 GLY A CA 1
ATOM 1274 C C . GLY A 1 178 ? -21.890 23.422 16.669 1.00 43.34 178 GLY A C 1
ATOM 1275 O O . GLY A 1 178 ? -20.712 23.649 16.945 1.00 43.34 178 GLY A O 1
ATOM 1276 N N . ALA A 1 179 ? -22.561 22.400 17.211 1.00 39.72 179 ALA A N 1
ATOM 1277 C CA . ALA A 1 179 ? -21.987 21.488 18.202 1.00 39.72 179 ALA A CA 1
ATOM 1278 C C . ALA A 1 179 ? -20.837 20.648 17.623 1.00 39.72 179 ALA A C 1
ATOM 1280 O O . ALA A 1 179 ? -19.802 20.500 18.268 1.00 39.72 179 ALA A O 1
ATOM 1281 N N . THR A 1 180 ? -20.968 20.165 16.383 1.00 42.16 180 THR A N 1
ATOM 1282 C CA . THR A 1 180 ? -19.900 19.426 15.684 1.00 42.16 180 THR A CA 1
ATOM 1283 C C . THR A 1 180 ? -18.656 20.298 15.505 1.00 42.16 180 THR A C 1
ATOM 1285 O O . THR A 1 180 ? -17.543 19.840 15.766 1.00 42.16 180 THR A O 1
ATOM 1288 N N . SER A 1 181 ? -18.845 21.571 15.140 1.00 41.28 181 SER A N 1
ATOM 1289 C CA . SER A 1 181 ? -17.754 22.542 14.968 1.00 41.28 181 SER A CA 1
ATOM 1290 C C . SER A 1 181 ? -17.045 22.859 16.297 1.00 41.28 181 SER A C 1
ATOM 1292 O O . SER A 1 181 ? -15.821 22.979 16.334 1.00 41.28 181 SER A O 1
ATOM 1294 N N . ALA A 1 182 ? -17.795 22.936 17.403 1.00 39.59 182 ALA A N 1
ATOM 1295 C CA . ALA A 1 182 ? -17.253 23.165 18.745 1.00 39.59 182 ALA A CA 1
ATOM 1296 C C . ALA A 1 182 ? -16.516 21.937 19.317 1.00 39.59 182 ALA A C 1
ATOM 1298 O O . ALA A 1 182 ? -15.485 22.090 19.971 1.00 39.59 182 ALA A O 1
ATOM 1299 N N . LEU A 1 183 ? -17.002 20.721 19.037 1.00 32.81 183 LEU A N 1
ATOM 1300 C CA . LEU A 1 183 ? -16.420 19.469 19.537 1.00 32.81 183 LEU A CA 1
ATOM 1301 C C . LEU A 1 183 ? -15.125 19.066 18.815 1.00 32.81 183 LEU A C 1
ATOM 1303 O O . LEU A 1 183 ? -14.262 18.450 19.431 1.00 32.81 183 LEU A O 1
ATOM 1307 N N . THR A 1 184 ? -14.952 19.425 17.539 1.00 38.22 184 THR A N 1
ATOM 1308 C CA . THR A 1 184 ? -13.737 19.080 16.768 1.00 38.22 184 THR A CA 1
ATOM 1309 C C . THR A 1 184 ? -12.640 20.153 16.799 1.00 38.22 184 THR A C 1
ATOM 1311 O O . THR A 1 184 ? -11.482 19.837 16.535 1.00 38.22 184 THR A O 1
ATOM 1314 N N . GLY A 1 185 ? -12.954 21.404 17.163 1.00 34.69 185 GLY A N 1
ATOM 1315 C CA . GLY A 1 185 ? -11.981 22.508 17.242 1.00 34.69 185 GLY A CA 1
ATOM 1316 C C . GLY A 1 185 ? -11.285 22.703 18.601 1.00 34.69 185 GLY A C 1
ATOM 1317 O O . GLY A 1 185 ? -10.323 23.469 18.694 1.00 34.69 185 GLY A O 1
ATOM 1318 N N . GLY A 1 186 ? -11.742 22.036 19.665 1.00 35.47 186 GLY A N 1
ATOM 1319 C CA . GLY A 1 186 ? -11.236 22.220 21.028 1.00 35.47 186 GLY A CA 1
ATOM 1320 C C . GLY A 1 186 ? -9.965 21.418 21.337 1.00 35.47 186 GLY A C 1
ATOM 1321 O O . GLY A 1 186 ? -9.915 20.214 21.134 1.00 35.47 186 GLY A O 1
ATOM 1322 N N . ALA A 1 187 ? -8.958 22.096 21.893 1.00 29.30 187 ALA A N 1
ATOM 1323 C CA . ALA A 1 187 ? -7.704 21.590 22.483 1.00 29.30 187 ALA A CA 1
ATOM 1324 C C . ALA A 1 187 ? -6.512 21.241 21.557 1.00 29.30 187 ALA A C 1
ATOM 1326 O O . ALA A 1 187 ? -5.374 21.350 22.013 1.00 29.30 187 ALA A O 1
ATOM 1327 N N . GLY A 1 188 ? -6.699 20.926 20.270 1.00 34.12 188 GLY A N 1
ATOM 1328 C CA . GLY A 1 188 ? -5.584 20.478 19.407 1.00 34.12 188 GLY A CA 1
ATOM 1329 C C . GLY A 1 188 ? -4.772 21.566 18.680 1.00 34.12 188 GLY A C 1
ATOM 1330 O O . GLY A 1 188 ? -3.567 21.416 18.497 1.00 34.12 188 GLY A O 1
ATOM 1331 N N . LEU A 1 189 ? -5.399 22.672 18.258 1.00 36.19 189 LEU A N 1
ATOM 1332 C CA . LEU A 1 189 ? -4.800 23.597 17.270 1.00 36.19 189 LEU A CA 1
ATOM 1333 C C . LEU A 1 189 ? -4.379 24.970 17.823 1.00 36.19 189 LEU A C 1
ATOM 1335 O O . LEU A 1 189 ? -3.628 25.697 17.172 1.00 36.19 189 LEU A O 1
ATOM 1339 N N . VAL A 1 190 ? -4.785 25.317 19.046 1.00 38.03 190 VAL A N 1
ATOM 1340 C CA . VAL A 1 190 ? -4.478 26.628 19.647 1.00 38.03 190 VAL A CA 1
ATOM 1341 C C . VAL A 1 190 ? -3.029 26.704 20.142 1.00 38.03 190 VAL A C 1
ATOM 1343 O O . VAL A 1 190 ? -2.414 27.764 20.098 1.00 38.03 190 VAL A O 1
ATOM 1346 N N . LYS A 1 191 ? -2.409 25.598 20.559 1.00 37.06 191 LYS A N 1
ATOM 1347 C CA . LYS A 1 191 ? -1.075 25.683 21.176 1.00 37.06 191 LYS A CA 1
ATOM 1348 C C . LYS A 1 191 ? 0.043 25.998 20.170 1.00 37.06 191 LYS A C 1
ATOM 1350 O O . LYS A 1 191 ? 0.938 26.776 20.488 1.00 37.06 191 LYS A O 1
ATOM 1355 N N . GLU A 1 192 ? -0.054 25.479 18.944 1.00 36.19 192 GLU A N 1
ATOM 1356 C CA . GLU A 1 192 ? 1.026 25.603 17.953 1.00 36.19 192 GLU A CA 1
ATOM 1357 C C . GLU A 1 192 ? 0.808 26.733 16.930 1.00 36.19 192 GLU A C 1
ATOM 1359 O O . GLU A 1 192 ? 1.775 27.348 16.477 1.00 36.19 192 GLU A O 1
ATOM 1364 N N . GLY A 1 193 ? -0.449 27.084 16.626 1.00 37.25 193 GLY A N 1
ATOM 1365 C CA . GLY A 1 193 ? -0.774 28.232 15.768 1.00 37.25 193 GLY A CA 1
ATOM 1366 C C . GLY A 1 193 ? -0.501 29.578 16.448 1.00 37.25 193 GLY A C 1
ATOM 1367 O O . GLY A 1 193 ? 0.071 30.485 15.843 1.00 37.25 193 GLY A O 1
ATOM 1368 N N . THR A 1 194 ? -0.827 29.693 17.738 1.00 36.91 194 THR A N 1
ATOM 1369 C CA . THR A 1 194 ? -0.699 30.960 18.477 1.00 36.91 194 THR A CA 1
ATOM 1370 C C . THR A 1 194 ? 0.756 31.297 18.801 1.00 36.91 194 THR A C 1
ATOM 1372 O O . THR A 1 194 ? 1.116 32.473 18.779 1.00 36.91 194 THR A O 1
ATOM 1375 N N . ARG A 1 195 ? 1.622 30.288 19.005 1.00 40.66 195 ARG A N 1
ATOM 1376 C CA . ARG A 1 195 ? 3.058 30.473 19.287 1.00 40.66 195 ARG A CA 1
ATOM 1377 C C . ARG A 1 195 ? 3.832 31.025 18.085 1.00 40.66 195 ARG A C 1
ATOM 1379 O O . ARG A 1 195 ? 4.636 31.937 18.243 1.00 40.66 195 ARG A O 1
ATOM 1386 N N . ARG A 1 196 ? 3.536 30.542 16.870 1.00 38.56 196 ARG A N 1
ATOM 1387 C CA . ARG A 1 196 ? 4.190 31.030 15.639 1.00 38.56 196 ARG A CA 1
ATOM 1388 C C . ARG A 1 196 ? 3.755 32.448 15.264 1.00 38.56 196 ARG A C 1
ATOM 1390 O O . ARG A 1 196 ? 4.585 33.257 14.870 1.00 38.56 196 ARG A O 1
ATOM 1397 N N . VAL A 1 197 ? 2.481 32.791 15.470 1.00 37.56 197 VAL A N 1
ATOM 1398 C CA . VAL A 1 197 ? 1.969 34.147 15.200 1.00 37.56 197 VAL A CA 1
ATOM 1399 C C . VAL A 1 197 ? 2.493 35.173 16.218 1.00 37.56 197 VAL A C 1
ATOM 1401 O O . VAL A 1 197 ? 2.768 36.314 15.842 1.00 37.56 197 VAL A O 1
ATOM 1404 N N . THR A 1 198 ? 2.696 34.799 17.487 1.00 42.97 198 THR A N 1
ATOM 1405 C CA . THR A 1 198 ? 3.228 35.721 18.514 1.00 42.97 198 THR A CA 1
ATOM 1406 C C . THR A 1 198 ? 4.735 35.967 18.393 1.00 42.97 198 THR A C 1
ATOM 1408 O O . THR A 1 198 ? 5.161 37.105 18.597 1.00 42.97 198 THR A O 1
ATOM 1411 N N . GLU A 1 199 ? 5.533 34.970 17.991 1.00 44.31 199 GLU A N 1
ATOM 1412 C CA . GLU A 1 199 ? 6.984 35.133 17.783 1.00 44.31 199 GLU A CA 1
ATOM 1413 C C . GLU A 1 199 ? 7.318 36.040 16.577 1.00 44.31 199 GLU A C 1
ATOM 1415 O O . GLU A 1 199 ? 8.257 36.836 16.658 1.00 44.31 199 GLU A O 1
ATOM 1420 N N . GLU A 1 200 ? 6.520 36.013 15.500 1.00 38.41 200 GLU A N 1
ATOM 1421 C CA . GLU A 1 200 ? 6.746 36.857 14.309 1.00 38.41 200 GLU A CA 1
ATOM 1422 C C . GLU A 1 200 ? 6.013 38.212 14.330 1.00 38.41 200 GLU A C 1
ATOM 1424 O O . GLU A 1 200 ? 6.508 39.185 13.754 1.00 38.41 200 GLU A O 1
ATOM 1429 N N . THR A 1 201 ? 4.885 38.340 15.042 1.00 40.25 201 THR A N 1
ATOM 1430 C CA . THR A 1 201 ? 4.040 39.558 14.991 1.00 40.25 201 THR A CA 1
ATOM 1431 C C . THR A 1 201 ? 4.153 40.447 16.240 1.00 40.25 201 THR A C 1
ATOM 1433 O O . THR A 1 201 ? 3.828 41.637 16.187 1.00 40.25 201 THR A O 1
ATOM 1436 N N . GLY A 1 202 ? 4.692 39.932 17.354 1.00 41.31 202 GLY A N 1
ATOM 1437 C CA . GLY A 1 202 ? 4.747 40.620 18.656 1.00 41.31 202 GLY A CA 1
ATOM 1438 C C . GLY A 1 202 ? 5.548 41.931 18.702 1.00 41.31 202 GLY A C 1
ATOM 1439 O O . GLY A 1 202 ? 5.470 42.668 19.679 1.00 41.31 202 GLY A O 1
ATOM 1440 N N . LYS A 1 203 ? 6.291 42.279 17.641 1.00 39.34 203 LYS A N 1
ATOM 1441 C CA . LYS A 1 203 ? 7.069 43.531 17.560 1.00 39.34 203 LYS A CA 1
ATOM 1442 C C . LYS A 1 203 ? 6.350 44.684 16.843 1.00 39.34 203 LYS A C 1
ATOM 1444 O O . LYS A 1 203 ? 6.941 45.755 16.725 1.00 39.34 203 LYS A O 1
ATOM 1449 N N . ARG A 1 204 ? 5.122 44.498 16.327 1.00 41.06 204 ARG A N 1
ATOM 1450 C CA . ARG A 1 204 ? 4.460 45.498 15.452 1.00 41.06 204 ARG A CA 1
ATOM 1451 C C . ARG A 1 204 ? 2.990 45.831 15.762 1.00 41.06 204 ARG A C 1
ATOM 1453 O O . ARG A 1 204 ? 2.383 46.560 14.983 1.00 41.06 204 ARG A O 1
ATOM 1460 N N . LEU A 1 205 ? 2.419 45.376 16.880 1.00 35.56 205 LEU A N 1
ATOM 1461 C CA . LEU A 1 205 ? 1.022 45.676 17.246 1.00 35.56 205 LEU A CA 1
ATOM 1462 C C . LEU A 1 205 ? 0.886 46.831 18.268 1.00 35.56 205 LEU A C 1
ATOM 1464 O O . LEU A 1 205 ? 1.697 46.925 19.190 1.00 35.56 205 LEU A O 1
ATOM 1468 N N . PRO A 1 206 ? -0.130 47.716 18.148 1.00 37.34 206 PRO A N 1
ATOM 1469 C CA . PRO A 1 206 ? -0.399 48.768 19.133 1.00 37.34 206 PRO A CA 1
ATOM 1470 C C . PRO A 1 206 ? -0.955 48.207 20.454 1.00 37.34 206 PRO A C 1
ATOM 1472 O O . PRO A 1 206 ? -1.831 47.344 20.446 1.00 37.34 206 PRO A O 1
ATOM 1475 N N . LYS A 1 207 ? -0.531 48.792 21.585 1.00 39.91 207 LYS A N 1
ATOM 1476 C CA . LYS A 1 207 ? -0.841 48.397 22.983 1.00 39.91 207 LYS A CA 1
ATOM 1477 C C . LYS A 1 207 ? -2.331 48.309 23.374 1.00 39.91 207 LYS A C 1
ATOM 1479 O O . LYS A 1 207 ? -2.635 47.916 24.493 1.00 39.91 207 LYS A O 1
ATOM 1484 N N . ILE A 1 208 ? -3.265 48.673 22.495 1.00 32.53 208 ILE A N 1
ATOM 1485 C CA . ILE A 1 208 ? -4.709 48.639 22.785 1.00 32.53 208 ILE A CA 1
ATOM 1486 C C . ILE A 1 208 ? -5.299 47.219 22.687 1.00 32.53 208 ILE A C 1
ATOM 1488 O O . ILE A 1 208 ? -6.358 46.954 23.246 1.00 32.53 208 ILE A O 1
ATOM 1492 N N . LEU A 1 209 ? -4.597 46.295 22.020 1.00 34.94 209 LEU A N 1
ATOM 1493 C CA . LEU A 1 209 ? -5.004 44.889 21.890 1.00 34.94 209 LEU A CA 1
ATOM 1494 C C . LEU A 1 209 ? -4.492 43.993 23.031 1.00 34.94 209 LEU A C 1
ATOM 1496 O O . LEU A 1 209 ? -5.027 42.903 23.229 1.00 34.94 209 LEU A O 1
ATOM 1500 N N . ASP A 1 210 ? -3.543 44.472 23.844 1.00 39.34 210 ASP A N 1
ATOM 1501 C CA . ASP A 1 210 ? -3.020 43.725 25.000 1.00 39.34 210 ASP A CA 1
ATOM 1502 C C . ASP A 1 210 ? -4.092 43.484 26.072 1.00 39.34 210 ASP A C 1
ATOM 1504 O O . ASP A 1 210 ? -4.010 42.521 26.823 1.00 39.34 210 ASP A O 1
ATOM 1508 N N . THR A 1 211 ? -5.130 44.319 26.158 1.00 37.59 211 THR A N 1
ATOM 1509 C CA . THR A 1 211 ? -6.172 44.180 27.191 1.00 37.59 211 THR A CA 1
ATOM 1510 C C . THR A 1 211 ? -7.239 43.140 26.831 1.00 37.59 211 THR A C 1
ATOM 1512 O O . THR A 1 211 ? -7.872 42.590 27.726 1.00 37.59 211 THR A O 1
ATOM 1515 N N . ALA A 1 212 ? -7.421 42.832 25.541 1.00 34.84 212 ALA A N 1
ATOM 1516 C CA . ALA A 1 212 ? -8.440 41.888 25.071 1.00 34.84 212 ALA A CA 1
ATOM 1517 C C . ALA A 1 212 ? -7.932 40.437 24.987 1.00 34.84 212 ALA A C 1
ATOM 1519 O O . ALA A 1 212 ? -8.712 39.499 25.116 1.00 34.84 212 ALA A O 1
ATOM 1520 N N . ILE A 1 213 ? -6.625 40.250 24.778 1.00 39.03 213 ILE A N 1
ATOM 1521 C CA . ILE A 1 213 ? -6.038 38.936 24.469 1.00 39.03 213 ILE A CA 1
ATOM 1522 C C . ILE A 1 213 ? -5.366 38.312 25.704 1.00 39.03 213 ILE A C 1
ATOM 1524 O O . ILE A 1 213 ? -5.336 37.093 25.857 1.00 39.03 213 ILE A O 1
ATOM 1528 N N . LYS A 1 214 ? -4.890 39.143 26.635 1.00 40.50 214 LYS A N 1
ATOM 1529 C CA . LYS A 1 214 ? -4.144 38.718 27.826 1.00 40.50 214 LYS A CA 1
ATOM 1530 C C . LYS A 1 214 ? -4.833 37.659 28.713 1.00 40.50 214 LYS A C 1
ATOM 1532 O O . LYS A 1 214 ? -4.126 36.759 29.157 1.00 40.50 214 LYS A O 1
ATOM 1537 N N . PRO A 1 215 ? -6.169 37.640 28.903 1.00 37.44 215 PRO A N 1
ATOM 1538 C CA . PRO A 1 215 ? -6.824 36.582 29.684 1.00 37.44 215 PRO A CA 1
ATOM 1539 C C . PRO A 1 215 ? -6.703 35.174 29.074 1.00 37.44 215 PRO A C 1
ATOM 1541 O O . PRO A 1 215 ? -6.633 34.196 29.810 1.00 37.44 215 PRO A O 1
ATOM 1544 N N . TYR A 1 216 ? -6.630 35.062 27.744 1.00 37.81 216 TYR A N 1
ATOM 1545 C CA . TYR A 1 216 ? -6.499 33.781 27.032 1.00 37.81 216 TYR A CA 1
ATOM 1546 C C . TYR A 1 216 ? -5.049 33.291 26.941 1.00 37.81 216 TYR A C 1
ATOM 1548 O O . TYR A 1 216 ? -4.804 32.123 26.644 1.00 37.81 216 TYR A O 1
ATOM 1556 N N . ILE A 1 217 ? -4.094 34.188 27.195 1.00 43.34 217 ILE A N 1
ATOM 1557 C CA . ILE A 1 217 ? -2.661 33.890 27.244 1.00 43.34 217 ILE A CA 1
ATOM 1558 C C . ILE A 1 217 ? -2.249 33.485 28.667 1.00 43.34 217 ILE A C 1
ATOM 1560 O O . ILE A 1 217 ? -1.490 32.530 28.821 1.00 43.34 217 ILE A O 1
ATOM 1564 N N . ASP A 1 218 ? -2.770 34.167 29.693 1.00 40.00 218 ASP A N 1
ATOM 1565 C CA . ASP A 1 218 ? -2.312 34.009 31.081 1.00 40.00 218 ASP A CA 1
ATOM 1566 C C . ASP A 1 218 ? -3.069 32.910 31.869 1.00 40.00 218 ASP A C 1
ATOM 1568 O O . ASP A 1 218 ? -2.490 32.323 32.781 1.00 40.00 218 ASP A O 1
ATOM 1572 N N . ASP A 1 219 ? -4.326 32.585 31.524 1.00 41.09 219 ASP A N 1
ATOM 1573 C CA . ASP A 1 219 ? -5.115 31.516 32.173 1.00 41.09 219 ASP A CA 1
ATOM 1574 C C . ASP A 1 219 ? -6.044 30.794 31.177 1.00 41.09 219 ASP A C 1
ATOM 1576 O O . ASP A 1 219 ? -7.276 30.872 31.225 1.00 41.09 219 ASP A O 1
ATOM 1580 N N . ALA A 1 220 ? -5.431 30.071 30.237 1.00 39.06 220 ALA A N 1
ATOM 1581 C CA . ALA A 1 220 ? -6.136 29.374 29.162 1.00 39.06 220 ALA A CA 1
ATOM 1582 C C . ALA A 1 220 ? -7.132 28.302 29.653 1.00 39.06 220 ALA A C 1
ATOM 1584 O O . ALA A 1 220 ? -8.088 28.007 28.943 1.00 39.06 220 ALA A O 1
ATOM 1585 N N . ALA A 1 221 ? -6.948 27.731 30.851 1.00 33.88 221 ALA A N 1
ATOM 1586 C CA . ALA A 1 221 ? -7.865 26.740 31.424 1.00 33.88 221 ALA A CA 1
ATOM 1587 C C . ALA A 1 221 ? -9.038 27.401 32.176 1.00 33.88 221 ALA A C 1
ATOM 1589 O O . ALA A 1 221 ? -10.189 26.972 32.037 1.00 33.88 221 ALA A O 1
ATOM 1590 N N . GLY A 1 222 ? -8.786 28.484 32.922 1.00 37.38 222 GLY A N 1
ATOM 1591 C CA . GLY A 1 222 ? -9.826 29.250 33.611 1.00 37.38 222 GLY A CA 1
ATOM 1592 C C . GLY A 1 222 ? -10.713 30.071 32.672 1.00 37.38 222 GLY A C 1
ATOM 1593 O O . GLY A 1 222 ? -11.907 30.203 32.946 1.00 37.38 222 GLY A O 1
ATOM 1594 N N . ALA A 1 223 ? -10.180 30.559 31.545 1.00 41.44 223 ALA A N 1
ATOM 1595 C CA . ALA A 1 223 ? -10.953 31.228 30.493 1.00 41.44 223 ALA A CA 1
ATOM 1596 C C . ALA A 1 223 ? -11.883 30.246 29.752 1.00 41.44 223 ALA A C 1
ATOM 1598 O O . ALA A 1 223 ? -13.066 30.531 29.579 1.00 41.44 223 ALA A O 1
ATOM 1599 N N . LEU A 1 224 ? -11.393 29.040 29.428 1.00 35.16 224 LEU A N 1
ATOM 1600 C CA . LEU A 1 224 ? -12.185 27.989 28.771 1.00 35.16 224 LEU A CA 1
ATOM 1601 C C . LEU A 1 224 ? -13.350 27.500 29.647 1.00 35.16 224 LEU A C 1
ATOM 1603 O O . LEU A 1 224 ? -14.453 27.279 29.161 1.00 35.16 224 LEU A O 1
ATOM 1607 N N . THR A 1 225 ? -13.124 27.367 30.957 1.00 34.75 225 THR A N 1
ATOM 1608 C CA . THR A 1 225 ? -14.162 26.918 31.902 1.00 34.75 225 THR A CA 1
ATOM 1609 C C . THR A 1 225 ? -15.238 27.994 32.115 1.00 34.75 225 THR A C 1
ATOM 1611 O O . THR A 1 225 ? -16.410 27.673 32.308 1.00 34.75 225 THR A O 1
ATOM 1614 N N . ARG A 1 226 ? -14.866 29.282 32.022 1.00 38.47 226 ARG A N 1
ATOM 1615 C CA . ARG A 1 226 ? -15.801 30.417 32.112 1.00 38.47 226 ARG A CA 1
ATOM 1616 C C . ARG A 1 226 ? -16.655 30.577 30.847 1.00 38.47 226 ARG A C 1
ATOM 1618 O O . ARG A 1 226 ? -17.838 30.884 30.969 1.00 38.47 226 ARG A O 1
ATOM 1625 N N . ASP A 1 227 ? -16.106 30.278 29.669 1.00 40.34 227 ASP A N 1
ATOM 1626 C CA . ASP A 1 227 ? -16.831 30.385 28.393 1.00 40.34 227 ASP A CA 1
ATOM 1627 C C . ASP A 1 227 ? -17.667 29.143 28.043 1.00 40.34 227 ASP A C 1
ATOM 1629 O O . ASP A 1 227 ? -18.695 29.269 27.378 1.00 40.34 227 ASP A O 1
ATOM 1633 N N . VAL A 1 228 ? -17.336 27.957 28.566 1.00 33.62 228 VAL A N 1
ATOM 1634 C CA . VAL A 1 228 ? -18.213 26.770 28.467 1.00 33.62 228 VAL A CA 1
ATOM 1635 C C . VAL A 1 228 ? -19.491 26.949 29.303 1.00 33.62 228 VAL A C 1
ATOM 1637 O O . VAL A 1 228 ? -20.567 26.529 28.878 1.00 33.62 228 VAL A O 1
ATOM 1640 N N . ALA A 1 229 ? -19.421 27.666 30.432 1.00 31.78 229 ALA A N 1
ATOM 1641 C CA . ALA A 1 229 ? -20.604 28.038 31.213 1.00 31.78 229 ALA A CA 1
ATOM 1642 C C . ALA A 1 229 ? -21.439 29.168 30.561 1.00 31.78 229 ALA A C 1
ATOM 1644 O O . ALA A 1 229 ? -22.647 29.238 30.782 1.00 31.78 229 ALA A O 1
ATOM 1645 N N . GLY A 1 230 ? -20.834 30.017 29.717 1.00 32.81 230 GLY A N 1
ATOM 1646 C CA . GLY A 1 230 ? -21.536 31.038 28.922 1.00 32.81 230 GLY A CA 1
ATOM 1647 C C . GLY A 1 230 ? -22.127 30.521 27.599 1.00 32.81 230 GLY A C 1
ATOM 1648 O O . GLY A 1 230 ? -23.175 30.996 27.157 1.00 32.81 230 GLY A O 1
ATOM 1649 N N . GLY A 1 231 ? -21.505 29.512 26.980 1.00 31.66 231 GLY A N 1
ATOM 1650 C CA . GLY A 1 231 ? -21.901 28.957 25.679 1.00 31.66 231 GLY A CA 1
ATOM 1651 C C . GLY A 1 231 ? -23.162 28.089 25.703 1.00 31.66 231 GLY A C 1
ATOM 1652 O O . GLY A 1 231 ? -23.896 28.047 24.717 1.00 31.66 231 GLY A O 1
ATOM 1653 N N . VAL A 1 232 ? -23.485 27.463 26.839 1.00 29.05 232 VAL A N 1
ATOM 1654 C CA . VAL A 1 232 ? -24.728 26.681 26.998 1.00 29.05 232 VAL A CA 1
ATOM 1655 C C . VAL A 1 232 ? -25.954 27.589 27.238 1.00 29.05 232 VAL A C 1
ATOM 1657 O O . VAL A 1 232 ? -27.083 27.184 26.975 1.00 29.05 232 VAL A O 1
ATOM 1660 N N . GLY A 1 233 ? -25.756 28.855 27.631 1.00 31.34 233 GLY A N 1
ATOM 1661 C CA . GLY A 1 233 ? -26.835 29.843 27.794 1.00 31.34 233 GLY A CA 1
ATOM 1662 C C . GLY A 1 233 ? -27.228 30.608 26.519 1.00 31.34 233 GLY A C 1
ATOM 1663 O O . GLY A 1 233 ? -28.369 31.050 26.396 1.00 31.34 233 GLY A O 1
ATOM 1664 N N . ALA A 1 234 ? -26.329 30.752 25.539 1.00 31.64 234 ALA A N 1
ATOM 1665 C CA . ALA A 1 234 ? -26.585 31.560 24.338 1.00 31.64 234 ALA A CA 1
ATOM 1666 C C . ALA A 1 234 ? -27.408 30.832 23.250 1.00 31.64 234 ALA A C 1
ATOM 1668 O O . ALA A 1 234 ? -28.112 31.480 22.475 1.00 31.64 234 ALA A O 1
ATOM 1669 N N . GLY A 1 235 ? -27.389 29.492 23.228 1.00 31.44 235 GLY A N 1
ATOM 1670 C CA . GLY A 1 235 ? -28.122 28.674 22.247 1.00 31.44 235 GLY A CA 1
ATOM 1671 C C . GLY A 1 235 ? -29.641 28.624 22.450 1.00 31.44 235 GLY A C 1
ATOM 1672 O O . GLY A 1 235 ? -30.377 28.391 21.497 1.00 31.44 235 GLY A O 1
ATOM 1673 N N . PHE A 1 236 ? -30.130 28.920 23.658 1.00 29.02 236 PHE A N 1
ATOM 1674 C CA . PHE A 1 236 ? -31.566 29.059 23.936 1.00 29.02 236 PHE A CA 1
ATOM 1675 C C . PHE A 1 236 ? -32.047 30.525 23.968 1.00 29.02 236 PHE A C 1
ATOM 1677 O O . PHE A 1 236 ? -33.248 30.771 24.034 1.00 29.02 236 PHE A O 1
ATOM 1684 N N . GLY A 1 237 ? -31.142 31.509 23.864 1.00 30.59 237 GLY A N 1
ATOM 1685 C CA . GLY A 1 237 ? -31.467 32.942 23.944 1.00 30.59 237 GLY A CA 1
ATOM 1686 C C . GLY A 1 237 ? -31.706 33.654 22.605 1.00 30.59 237 GLY A C 1
ATOM 1687 O O . GLY A 1 237 ? -32.306 34.726 22.585 1.00 30.59 237 GLY A O 1
ATOM 1688 N N . LEU A 1 238 ? -31.285 33.080 21.473 1.00 30.64 238 LEU A N 1
ATOM 1689 C CA . LEU A 1 238 ? -31.349 33.742 20.156 1.00 30.64 238 LEU A CA 1
ATOM 1690 C C . LEU A 1 238 ? -32.579 33.388 19.307 1.00 30.64 238 LEU A C 1
ATOM 1692 O O . LEU A 1 238 ? -32.805 34.017 18.276 1.00 30.64 238 LEU A O 1
ATOM 1696 N N . ALA A 1 239 ? -33.425 32.471 19.779 1.00 28.97 239 ALA A N 1
ATOM 1697 C CA . ALA A 1 239 ? -34.703 32.149 19.145 1.00 28.97 239 ALA A CA 1
ATOM 1698 C C . ALA A 1 239 ? -35.928 32.760 19.868 1.00 28.97 239 ALA A C 1
ATOM 1700 O O . ALA A 1 239 ? -37.043 32.667 19.370 1.00 28.97 239 ALA A O 1
ATOM 1701 N N . GLY A 1 240 ? -35.721 33.436 21.008 1.00 33.53 240 GLY A N 1
ATOM 1702 C CA . GLY A 1 240 ? -36.761 34.151 21.765 1.00 33.53 240 GLY A CA 1
ATOM 1703 C C . GLY A 1 240 ? -36.755 35.679 21.604 1.00 33.53 240 GLY A C 1
ATOM 1704 O O . GLY A 1 240 ? -37.546 36.358 22.245 1.00 33.53 240 GLY A O 1
ATOM 1705 N N . ALA A 1 241 ? -35.876 36.244 20.768 1.00 28.31 241 ALA A N 1
ATOM 1706 C CA . ALA A 1 241 ? -35.664 37.696 20.670 1.00 28.31 241 ALA A CA 1
ATOM 1707 C C . ALA A 1 241 ? -36.114 38.323 19.333 1.00 28.31 241 ALA A C 1
ATOM 1709 O O . ALA A 1 241 ? -35.624 39.389 18.956 1.00 28.31 241 ALA A O 1
ATOM 1710 N N . ARG A 1 242 ? -37.038 37.682 18.602 1.00 36.31 242 ARG A N 1
ATOM 1711 C CA . ARG A 1 242 ? -37.666 38.262 17.394 1.00 36.31 242 ARG A CA 1
ATOM 1712 C C . ARG A 1 242 ? -39.197 38.271 17.380 1.00 36.31 242 ARG A C 1
ATOM 1714 O O . ARG A 1 242 ? -39.771 38.674 16.380 1.00 36.31 242 ARG A O 1
ATOM 1721 N N . GLU A 1 243 ? -39.845 37.959 18.499 1.00 35.12 243 GLU A N 1
ATOM 1722 C CA . GLU A 1 243 ? -41.272 38.239 18.704 1.00 35.12 243 GLU A CA 1
ATOM 1723 C C . GLU A 1 243 ? -41.499 38.768 20.124 1.00 35.12 243 GLU A C 1
ATOM 1725 O O . GLU A 1 243 ? -41.908 38.049 21.029 1.00 35.12 243 GLU A O 1
ATOM 1730 N N . ILE A 1 244 ? -41.205 40.052 20.325 1.00 29.31 244 ILE A N 1
ATOM 1731 C CA . ILE A 1 244 ? -41.837 40.849 21.378 1.00 29.31 244 ILE A CA 1
ATOM 1732 C C . ILE A 1 244 ? -42.331 42.131 20.690 1.00 29.31 244 ILE A C 1
ATOM 1734 O O . ILE A 1 244 ? -41.516 42.794 20.041 1.00 29.31 244 ILE A O 1
ATOM 1738 N N . PRO A 1 245 ? -43.634 42.459 20.761 1.00 31.33 245 PRO A N 1
ATOM 1739 C CA . PRO A 1 245 ? -44.186 43.673 20.159 1.00 31.33 245 PRO A CA 1
ATOM 1740 C C . PRO A 1 245 ? -43.588 44.964 20.762 1.00 31.33 245 PRO A C 1
ATOM 1742 O O . PRO A 1 245 ? -43.036 44.963 21.863 1.00 31.33 245 PRO A O 1
ATOM 1745 N N . GLU A 1 246 ? -43.646 46.067 20.006 1.00 32.34 246 GLU A N 1
ATOM 1746 C CA . GLU A 1 246 ? -42.931 47.338 20.254 1.00 32.34 246 GLU A CA 1
ATOM 1747 C C . GLU A 1 246 ? -43.404 48.178 21.467 1.00 32.34 246 GLU A C 1
ATOM 1749 O O . GLU A 1 246 ? -42.985 49.321 21.635 1.00 32.34 246 GLU A O 1
ATOM 1754 N N . ASP A 1 247 ? -44.229 47.651 22.364 1.00 34.22 247 ASP A N 1
ATOM 1755 C CA . ASP A 1 247 ? -44.908 48.410 23.421 1.00 34.22 247 ASP A CA 1
ATOM 1756 C C . ASP A 1 247 ? -44.294 48.292 24.833 1.00 34.22 247 ASP A C 1
ATOM 1758 O O . ASP A 1 247 ? -44.815 48.879 25.780 1.00 34.22 247 ASP A O 1
ATOM 1762 N N . ILE A 1 248 ? -43.131 47.643 25.002 1.00 31.89 248 ILE A N 1
ATOM 1763 C CA . ILE A 1 248 ? -42.455 47.523 26.317 1.00 31.89 248 ILE A CA 1
ATOM 1764 C C . ILE A 1 248 ? -40.973 47.944 26.256 1.00 31.89 248 ILE A C 1
ATOM 1766 O O . ILE A 1 248 ? -40.066 47.251 26.715 1.00 31.89 248 ILE A O 1
ATOM 1770 N N . ARG A 1 249 ? -40.699 49.123 25.686 1.00 31.08 249 ARG A N 1
ATOM 1771 C CA . ARG A 1 249 ? -39.422 49.844 25.860 1.00 31.08 249 ARG A CA 1
ATOM 1772 C C . ARG A 1 249 ? -39.669 51.286 26.288 1.00 31.08 249 ARG A C 1
ATOM 1774 O O . ARG A 1 249 ? -39.518 52.228 25.520 1.00 31.08 249 ARG A O 1
ATOM 1781 N N . GLY A 1 250 ? -40.007 51.453 27.557 1.00 32.59 250 GLY A N 1
ATOM 1782 C CA . GLY A 1 250 ? -39.983 52.743 28.231 1.00 32.59 250 GLY A CA 1
ATOM 1783 C C . GLY A 1 250 ? -39.945 52.526 29.736 1.00 32.59 250 GLY A C 1
ATOM 1784 O O . GLY A 1 250 ? -40.794 51.804 30.241 1.00 32.59 250 GLY A O 1
ATOM 1785 N N . LEU A 1 251 ? -39.000 53.196 30.418 1.00 25.95 251 LEU A N 1
ATOM 1786 C CA . LEU A 1 251 ? -38.694 53.143 31.866 1.00 25.95 251 LEU A CA 1
ATOM 1787 C C . LEU A 1 251 ? -37.820 51.930 32.244 1.00 25.95 251 LEU A C 1
ATOM 1789 O O . LEU A 1 251 ? -38.184 50.801 31.968 1.00 25.95 251 LEU A O 1
ATOM 1793 N N . GLY A 1 252 ? -36.655 52.015 32.882 1.00 24.75 252 GLY A N 1
ATOM 1794 C CA . GLY A 1 252 ? -35.865 53.075 33.509 1.00 24.75 252 GLY A CA 1
ATOM 1795 C C . GLY A 1 252 ? -34.669 52.372 34.192 1.00 24.75 252 GLY A C 1
ATOM 1796 O O . GLY A 1 252 ? -34.787 51.211 34.573 1.00 24.75 252 GLY A O 1
ATOM 1797 N N . GLY A 1 253 ? -33.498 53.013 34.256 1.00 24.69 253 GLY A N 1
ATOM 1798 C CA . GLY A 1 253 ? -32.234 52.379 34.669 1.00 24.69 253 GLY A CA 1
ATOM 1799 C C . GLY A 1 253 ? -32.021 52.178 36.178 1.00 24.69 253 GLY A C 1
ATOM 1800 O O . GLY A 1 253 ? -32.844 52.583 36.991 1.00 24.69 253 GLY A O 1
ATOM 1801 N N . GLY A 1 254 ? -30.863 51.611 36.545 1.00 25.52 254 GLY A N 1
ATOM 1802 C CA . GLY A 1 254 ? -30.333 51.659 37.916 1.00 25.52 254 GLY A CA 1
ATOM 1803 C C . GLY A 1 254 ? -29.587 50.406 38.392 1.00 25.52 254 GLY A C 1
ATOM 1804 O O . GLY A 1 254 ? -30.169 49.342 38.529 1.00 25.52 254 GLY A O 1
ATOM 1805 N N . THR A 1 255 ? -28.297 50.584 38.676 1.00 27.44 255 THR A N 1
ATOM 1806 C CA . THR A 1 255 ? -27.319 49.734 39.394 1.00 27.44 255 THR A CA 1
ATOM 1807 C C . THR A 1 255 ? -27.789 49.140 40.731 1.00 27.44 255 THR A C 1
ATOM 1809 O O . THR A 1 255 ? -28.526 49.834 41.415 1.00 27.44 255 THR A O 1
ATOM 1812 N N . VAL A 1 256 ? -27.231 47.990 41.167 1.00 24.52 256 VAL A N 1
ATOM 1813 C CA . VAL A 1 256 ? -26.566 47.749 42.486 1.00 24.52 256 VAL A CA 1
ATOM 1814 C C . VAL A 1 256 ? -25.935 46.339 42.510 1.00 24.52 256 VAL A C 1
ATOM 1816 O O . VAL A 1 256 ? -26.585 45.358 42.162 1.00 24.52 256 VAL A O 1
ATOM 1819 N N . GLY A 1 257 ? -24.672 46.247 42.945 1.00 23.41 257 GLY A N 1
ATOM 1820 C CA . GLY A 1 257 ? -23.961 45.004 43.262 1.00 23.41 257 GLY A CA 1
ATOM 1821 C C . GLY A 1 257 ? -23.694 44.824 44.768 1.00 23.41 257 GLY A C 1
ATOM 1822 O O . GLY A 1 257 ? -23.632 45.803 45.503 1.00 23.41 257 GLY A O 1
ATOM 1823 N N . THR A 1 258 ? -23.533 43.553 45.158 1.00 27.58 258 THR A N 1
ATOM 1824 C CA . THR A 1 258 ? -22.707 42.968 46.244 1.00 27.58 258 THR A CA 1
ATOM 1825 C C . THR A 1 258 ? -22.750 43.551 47.669 1.00 27.58 258 THR A C 1
ATOM 1827 O O . THR A 1 258 ? -22.151 44.588 47.916 1.00 27.58 258 THR A O 1
ATOM 1830 N N . VAL A 1 259 ? -23.250 42.765 48.640 1.00 22.75 259 VAL A N 1
ATOM 1831 C CA . VAL A 1 259 ? -22.677 42.630 50.002 1.00 22.75 259 VAL A CA 1
ATOM 1832 C C . VAL A 1 259 ? -22.930 41.205 50.514 1.00 22.75 259 VAL A C 1
ATOM 1834 O O . VAL A 1 259 ? -24.074 40.773 50.634 1.00 22.75 259 VAL A O 1
ATOM 1837 N N . ALA A 1 260 ? -21.840 40.503 50.817 1.00 21.22 260 ALA A N 1
ATOM 1838 C CA . ALA A 1 260 ? -21.786 39.379 51.742 1.00 21.22 260 ALA A CA 1
ATOM 1839 C C . ALA A 1 260 ? -21.225 39.876 53.092 1.00 21.22 260 ALA A C 1
ATOM 1841 O O . ALA A 1 260 ? -20.483 40.858 53.118 1.00 21.22 260 ALA A O 1
ATOM 1842 N N . ASP A 1 261 ? -21.557 39.129 54.148 1.00 22.64 261 ASP A N 1
ATOM 1843 C CA . ASP A 1 261 ? -21.022 39.110 55.519 1.00 22.64 261 ASP A CA 1
ATOM 1844 C C . ASP A 1 261 ? -21.709 39.894 56.656 1.00 22.64 261 ASP A C 1
ATOM 1846 O O . ASP A 1 261 ? -22.083 41.059 56.560 1.00 22.64 261 ASP A O 1
ATOM 1850 N N . VAL A 1 262 ? -21.718 39.184 57.797 1.00 24.34 262 VAL A N 1
ATOM 1851 C CA . VAL A 1 262 ? -21.995 39.565 59.195 1.00 24.34 262 VAL A CA 1
ATOM 1852 C C . VAL A 1 262 ? -23.417 39.303 59.717 1.00 24.34 262 VAL A C 1
ATOM 1854 O O . VAL A 1 262 ? -24.216 40.217 59.865 1.00 24.34 262 VAL A O 1
ATOM 1857 N N . ILE A 1 263 ? -23.654 38.058 60.165 1.00 26.08 263 ILE A N 1
ATOM 1858 C CA . ILE A 1 263 ? -23.980 37.769 61.580 1.00 26.08 263 ILE A CA 1
ATOM 1859 C C . ILE A 1 263 ? -23.171 36.538 62.003 1.00 26.08 263 ILE A C 1
ATOM 1861 O O . ILE A 1 263 ? -23.595 35.392 61.875 1.00 26.08 263 ILE A O 1
ATOM 1865 N N . GLY A 1 264 ? -21.964 36.806 62.490 1.00 22.06 264 GLY A N 1
ATOM 1866 C CA . GLY A 1 264 ? -21.220 35.904 63.349 1.00 22.06 264 GLY A CA 1
ATOM 1867 C C . GLY A 1 264 ? -21.358 36.347 64.804 1.00 22.06 264 GLY A C 1
ATOM 1868 O O . GLY A 1 264 ? -21.401 37.539 65.098 1.00 22.06 264 GLY A O 1
ATOM 1869 N N . SER A 1 265 ? -21.308 35.355 65.689 1.00 23.50 265 SER A N 1
ATOM 1870 C CA . SER A 1 265 ? -20.924 35.427 67.105 1.00 23.50 265 SER A CA 1
ATOM 1871 C C . SER A 1 265 ? -21.925 35.988 68.122 1.00 23.50 265 SER A C 1
ATOM 1873 O O . SER A 1 265 ? -22.288 37.158 68.096 1.00 23.50 265 SER A O 1
ATOM 1875 N N . LEU A 1 266 ? -22.296 35.114 69.067 1.00 24.92 266 LEU A N 1
ATOM 1876 C CA . LEU A 1 266 ? -22.249 35.255 70.539 1.00 24.92 266 LEU A CA 1
ATOM 1877 C C . LEU A 1 266 ? -23.188 34.175 71.127 1.00 24.92 266 LEU A C 1
ATOM 1879 O O . LEU A 1 266 ? -24.332 34.084 70.710 1.00 24.92 266 LEU A O 1
ATOM 1883 N N . ALA A 1 267 ? -22.845 33.325 72.092 1.00 24.48 267 ALA A N 1
ATOM 1884 C CA . ALA A 1 267 ? -21.630 33.078 72.859 1.00 24.48 267 ALA A CA 1
ATOM 1885 C C . ALA A 1 267 ? -21.848 31.778 73.666 1.00 24.48 267 ALA A C 1
ATOM 1887 O O . ALA A 1 267 ? -22.971 31.531 74.104 1.00 24.48 267 ALA A O 1
ATOM 1888 N N . GLY A 1 268 ? -20.787 31.005 73.943 1.00 22.38 268 GLY A N 1
ATOM 1889 C CA . GLY A 1 268 ? -20.814 30.074 75.080 1.00 22.38 268 GLY A CA 1
ATOM 1890 C C . GLY A 1 268 ? -19.889 28.854 75.047 1.00 22.38 268 GLY A C 1
ATOM 1891 O O . GLY A 1 268 ? -20.381 27.742 74.941 1.00 22.38 268 GLY A O 1
ATOM 1892 N N . GLY A 1 269 ? -18.585 29.061 75.266 1.00 22.58 269 GLY A N 1
ATOM 1893 C CA . GLY A 1 269 ? -17.812 28.221 76.199 1.00 22.58 269 GLY A CA 1
ATOM 1894 C C . GLY A 1 269 ? -17.090 26.972 75.675 1.00 22.58 269 GLY A C 1
ATOM 1895 O O . GLY A 1 269 ? -17.675 25.910 75.512 1.00 22.58 269 GLY A O 1
ATOM 1896 N N . VAL A 1 270 ? -15.763 27.079 75.574 1.00 25.28 270 VAL A N 1
ATOM 1897 C CA . VAL A 1 270 ? -14.824 25.950 75.647 1.00 25.28 270 VAL A CA 1
ATOM 1898 C C . VAL A 1 270 ? -14.616 25.562 77.116 1.00 25.28 270 VAL A C 1
ATOM 1900 O O . VAL A 1 270 ? -14.351 26.438 77.937 1.00 25.28 270 VAL A O 1
ATOM 1903 N N . GLY A 1 271 ? -14.624 24.258 77.419 1.00 21.69 271 GLY A N 1
ATOM 1904 C CA . GLY A 1 271 ? -13.908 23.689 78.569 1.00 21.69 271 GLY A CA 1
ATOM 1905 C C . GLY A 1 271 ? -14.687 22.660 79.391 1.00 21.69 271 GLY A C 1
ATOM 1906 O O . GLY A 1 271 ? -15.739 22.971 79.935 1.00 21.69 271 GLY A O 1
ATOM 1907 N N . GLY A 1 272 ? -14.108 21.468 79.572 1.00 21.17 272 GLY A N 1
ATOM 1908 C CA . GLY A 1 272 ? -14.430 20.602 80.712 1.00 21.17 272 GLY A CA 1
ATOM 1909 C C . GLY A 1 272 ? -14.580 19.117 80.393 1.00 21.17 272 GLY A C 1
ATOM 1910 O O . GLY A 1 272 ? -15.513 18.709 79.720 1.00 21.17 272 GLY A O 1
ATOM 1911 N N . MET A 1 273 ? -13.646 18.333 80.929 1.00 22.33 273 MET A N 1
ATOM 1912 C CA . MET A 1 273 ? -13.610 16.872 81.038 1.00 22.33 273 MET A CA 1
ATOM 1913 C C . MET A 1 273 ? -14.960 16.151 81.202 1.00 22.33 273 MET A C 1
ATOM 1915 O O . MET A 1 273 ? -15.821 16.596 81.955 1.00 22.33 273 MET A O 1
ATOM 1919 N N . GLY A 1 274 ? -14.999 14.906 80.715 1.00 22.16 274 GLY A N 1
ATOM 1920 C CA . GLY A 1 274 ? -15.668 13.819 81.431 1.00 22.16 274 GLY A CA 1
ATOM 1921 C C . GLY A 1 274 ? -16.497 12.899 80.549 1.00 22.16 274 GLY A C 1
ATOM 1922 O O . GLY A 1 274 ? -17.531 13.308 80.048 1.00 22.16 274 GLY A O 1
ATOM 1923 N N . LEU A 1 275 ? -16.053 11.648 80.425 1.00 24.16 275 LEU A N 1
ATOM 1924 C CA . LEU A 1 275 ? -16.873 10.430 80.503 1.00 24.16 275 LEU A CA 1
ATOM 1925 C C . LEU A 1 275 ? -15.870 9.264 80.557 1.00 24.16 275 LEU A C 1
ATOM 1927 O O . LEU A 1 275 ? -15.283 8.881 79.554 1.00 24.16 275 LEU A O 1
ATOM 1931 N N . LEU A 1 276 ? -15.358 8.936 81.743 1.00 27.69 276 LEU A N 1
ATOM 1932 C CA . LEU A 1 276 ? -15.963 7.983 82.680 1.00 27.69 276 LEU A CA 1
ATOM 1933 C C . LEU A 1 276 ? -16.246 6.634 82.020 1.00 27.69 276 LEU A C 1
ATOM 1935 O O . LEU A 1 276 ? -17.323 6.364 81.499 1.00 27.69 276 LEU A O 1
ATOM 1939 N N . ASP A 1 277 ? -15.215 5.807 82.139 1.00 26.84 277 ASP A N 1
ATOM 1940 C CA . ASP A 1 277 ? -15.231 4.369 82.365 1.00 26.84 277 ASP A CA 1
ATOM 1941 C C . ASP A 1 277 ? -16.400 3.985 83.305 1.00 26.84 277 ASP A C 1
ATOM 1943 O O . ASP A 1 277 ? -16.279 3.971 84.533 1.00 26.84 277 ASP A O 1
ATOM 1947 N N . PHE A 1 278 ? -17.581 3.744 82.732 1.00 26.52 278 PHE A N 1
ATOM 1948 C CA . PHE A 1 278 ? -18.741 3.237 83.458 1.00 26.52 278 PHE A CA 1
ATOM 1949 C C . PHE A 1 278 ? -18.739 1.708 83.357 1.00 26.52 278 PHE A C 1
ATOM 1951 O O . PHE A 1 278 ? -19.135 1.129 82.350 1.00 26.52 278 PHE A O 1
ATOM 1958 N N . GLY A 1 279 ? -18.314 1.046 84.437 1.00 26.78 279 GLY A N 1
ATOM 1959 C CA . GLY A 1 279 ? -18.880 -0.258 84.783 1.00 26.78 279 GLY A CA 1
ATOM 1960 C C . GLY A 1 279 ? -18.001 -1.504 84.665 1.00 26.78 279 GLY A C 1
ATOM 1961 O O . GLY A 1 279 ? -18.529 -2.571 84.364 1.00 26.78 279 GLY A O 1
ATOM 1962 N N . ARG A 1 280 ? -16.711 -1.473 85.031 1.00 30.20 280 ARG A N 1
ATOM 1963 C CA . ARG A 1 280 ? -16.086 -2.692 85.589 1.00 30.20 280 ARG A CA 1
ATOM 1964 C C . ARG A 1 280 ? -16.555 -2.890 87.029 1.00 30.20 280 ARG A C 1
ATOM 1966 O O . ARG A 1 280 ? -15.814 -2.660 87.981 1.00 30.20 280 ARG A O 1
ATOM 1973 N N . VAL A 1 281 ? -17.781 -3.387 87.182 1.00 30.41 281 VAL A N 1
ATOM 1974 C CA . VAL A 1 281 ? -18.118 -4.173 88.371 1.00 30.41 281 VAL A CA 1
ATOM 1975 C C . VAL A 1 281 ? -17.222 -5.405 88.314 1.00 30.41 281 VAL A C 1
ATOM 1977 O O . VAL A 1 281 ? -17.362 -6.273 87.453 1.00 30.41 281 VAL A O 1
ATOM 1980 N N . THR A 1 282 ? -16.229 -5.459 89.195 1.00 35.97 282 THR A N 1
ATOM 1981 C CA . THR A 1 282 ? -15.381 -6.641 89.330 1.00 35.97 282 THR A CA 1
ATOM 1982 C C . THR A 1 282 ? -16.260 -7.838 89.705 1.00 35.97 282 THR A C 1
ATOM 1984 O O . THR A 1 282 ? -17.175 -7.724 90.524 1.00 35.97 282 THR A O 1
ATOM 1987 N N . LYS A 1 283 ? -15.967 -9.019 89.137 1.00 38.78 283 LYS A N 1
ATOM 1988 C CA . LYS A 1 283 ? -16.654 -10.298 89.427 1.00 38.78 283 LYS A CA 1
ATOM 1989 C C . LYS A 1 283 ? -16.802 -10.603 90.934 1.00 38.78 283 LYS A C 1
ATOM 1991 O O . LYS A 1 283 ? -17.614 -11.449 91.289 1.00 38.78 283 LYS A O 1
ATOM 1996 N N . ALA A 1 284 ? -16.058 -9.925 91.812 1.00 38.50 284 ALA A N 1
ATOM 1997 C CA . ALA A 1 284 ? -16.165 -10.018 93.267 1.00 38.50 284 ALA A CA 1
ATOM 1998 C C . ALA A 1 284 ? -17.394 -9.289 93.861 1.00 38.50 284 ALA A C 1
ATOM 2000 O O . ALA A 1 284 ? -18.037 -9.848 94.746 1.00 38.50 284 ALA A O 1
ATOM 2001 N N . GLN A 1 285 ? -17.786 -8.112 93.350 1.00 37.81 285 GLN A N 1
ATOM 2002 C CA . GLN A 1 285 ? -18.996 -7.392 93.801 1.00 37.81 285 GLN A CA 1
ATOM 2003 C C . GLN A 1 285 ? -20.289 -8.010 93.245 1.00 37.81 285 GLN A C 1
ATOM 2005 O O . GLN A 1 285 ? -21.304 -8.067 93.937 1.00 37.81 285 GLN A O 1
ATOM 2010 N N . LEU A 1 286 ? -20.236 -8.577 92.035 1.00 39.97 286 LEU A N 1
ATOM 2011 C CA . LEU A 1 286 ? -21.340 -9.361 91.465 1.00 39.97 286 LEU A CA 1
ATOM 2012 C C . LEU A 1 286 ? -21.569 -10.673 92.242 1.00 39.97 286 LEU A C 1
ATOM 2014 O O . LEU A 1 286 ? -22.708 -11.107 92.403 1.00 39.97 286 LEU A O 1
ATOM 2018 N N . LYS A 1 287 ? -20.506 -11.269 92.807 1.00 39.31 287 LYS A N 1
ATOM 2019 C CA . LYS A 1 287 ? -20.619 -12.455 93.672 1.00 39.31 287 LYS A CA 1
ATOM 2020 C C . LYS A 1 287 ? -21.245 -12.142 95.034 1.00 39.31 287 LYS A C 1
ATOM 2022 O O . LYS A 1 287 ? -21.990 -12.984 95.520 1.00 39.31 287 LYS A O 1
ATOM 2027 N N . SER A 1 288 ? -21.003 -10.963 95.622 1.00 40.34 288 SER A N 1
ATOM 2028 C CA . SER A 1 288 ? -21.581 -10.600 96.930 1.00 40.34 288 SER A CA 1
ATOM 2029 C C . SER A 1 288 ? -23.057 -10.188 96.858 1.00 40.34 288 SER A C 1
ATOM 2031 O O . SER A 1 288 ? -23.784 -10.383 97.827 1.00 40.34 288 SER A O 1
ATOM 2033 N N . LEU A 1 289 ? -23.524 -9.679 95.711 1.00 41.06 289 LEU A N 1
ATOM 2034 C CA . LEU A 1 289 ? -24.953 -9.449 95.443 1.00 41.06 289 LEU A CA 1
ATOM 2035 C C . LEU A 1 289 ? -25.689 -10.741 95.042 1.00 41.06 289 LEU A C 1
ATOM 2037 O O . LEU A 1 289 ? -26.838 -10.927 95.426 1.00 41.06 289 LEU A O 1
ATOM 2041 N N . ALA A 1 290 ? -25.029 -11.683 94.362 1.00 41.06 290 ALA A N 1
ATOM 2042 C CA . ALA A 1 290 ? -25.619 -12.986 94.035 1.00 41.06 290 ALA A CA 1
ATOM 2043 C C . ALA A 1 290 ? -25.675 -13.976 95.225 1.00 41.06 290 ALA A C 1
ATOM 2045 O O . ALA A 1 290 ? -26.426 -14.951 95.165 1.00 41.06 290 ALA A O 1
ATOM 2046 N N . SER A 1 291 ? -24.904 -13.748 96.301 1.00 40.91 291 SER A N 1
ATOM 2047 C CA . SER A 1 291 ? -24.831 -14.637 97.476 1.00 40.91 291 SER A CA 1
ATOM 2048 C C . SER A 1 291 ? -25.609 -14.162 98.710 1.00 40.91 291 SER A C 1
ATOM 2050 O O . SER A 1 291 ? -25.585 -14.849 99.732 1.00 40.91 291 SER A O 1
ATOM 2052 N N . ALA A 1 292 ? -26.293 -13.015 98.662 1.00 40.53 292 ALA A N 1
ATOM 2053 C CA . ALA A 1 292 ? -27.214 -12.633 99.732 1.00 40.53 292 ALA A CA 1
ATOM 2054 C C . ALA A 1 292 ? -28.444 -13.569 99.712 1.00 40.53 292 ALA A C 1
ATOM 2056 O O . ALA A 1 292 ? -28.914 -13.918 98.624 1.00 40.53 292 ALA A O 1
ATOM 2057 N N . PRO A 1 293 ? -28.981 -14.008 100.873 1.00 38.41 293 PRO A N 1
ATOM 2058 C CA . PRO A 1 293 ? -30.123 -14.916 100.953 1.00 38.41 293 PRO A CA 1
ATOM 2059 C C . PRO A 1 293 ? -31.413 -14.165 100.599 1.00 38.41 293 PRO A C 1
ATOM 2061 O O . PRO A 1 293 ? -32.272 -13.883 101.427 1.00 38.41 293 PRO A O 1
ATOM 2064 N N . PHE A 1 294 ? -31.534 -13.813 99.328 1.00 46.38 294 PHE A N 1
ATOM 2065 C CA . PHE A 1 294 ? -32.737 -13.306 98.707 1.00 46.38 294 PHE A CA 1
ATOM 2066 C C . PHE A 1 294 ? -33.791 -14.420 98.745 1.00 46.38 294 PHE A C 1
ATOM 2068 O O . PHE A 1 294 ? -33.595 -15.501 98.180 1.00 46.38 294 PHE A O 1
ATOM 2075 N N . GLY A 1 295 ? -34.864 -14.177 99.505 1.00 50.12 295 GLY A N 1
ATOM 2076 C CA . GLY A 1 295 ? -35.880 -15.165 99.869 1.00 50.12 295 GLY A CA 1
ATOM 2077 C C . GLY A 1 295 ? -36.560 -15.857 98.681 1.00 50.12 295 GLY A C 1
ATOM 2078 O O . GLY A 1 295 ? -36.458 -15.436 97.530 1.00 50.12 295 GLY A O 1
ATOM 2079 N N . ALA A 1 296 ? -37.310 -16.924 98.976 1.00 55.03 296 ALA A N 1
ATOM 2080 C CA . ALA A 1 296 ? -37.960 -17.831 98.018 1.00 55.03 296 ALA A CA 1
ATOM 2081 C C . ALA A 1 296 ? -38.935 -17.182 96.999 1.00 55.03 296 ALA A C 1
ATOM 2083 O O . ALA A 1 296 ? -39.474 -17.891 96.145 1.00 55.03 296 ALA A O 1
ATOM 2084 N N . GLY A 1 297 ? -39.145 -15.862 97.062 1.00 61.78 297 GLY A N 1
ATOM 2085 C CA . GLY A 1 297 ? -40.079 -15.085 96.247 1.00 61.78 297 GLY A CA 1
ATOM 2086 C C . GLY A 1 297 ? -39.474 -14.259 95.103 1.00 61.78 297 GLY A C 1
ATOM 2087 O O . GLY A 1 297 ? -40.232 -13.530 94.476 1.00 61.78 297 GLY A O 1
ATOM 2088 N N . LEU A 1 298 ? -38.170 -14.347 94.810 1.00 74.62 298 LEU A N 1
ATOM 2089 C CA . LEU A 1 298 ? -37.524 -13.597 93.713 1.00 74.62 298 LEU A CA 1
ATOM 2090 C C . LEU A 1 298 ? -37.295 -14.459 92.458 1.00 74.62 298 LEU A C 1
ATOM 2092 O O . LEU A 1 298 ? -36.964 -15.643 92.574 1.00 74.62 298 LEU A O 1
ATOM 2096 N N . ALA A 1 299 ? -37.505 -13.873 91.275 1.00 76.62 299 ALA A N 1
ATOM 2097 C CA . ALA A 1 299 ? -37.310 -14.510 89.972 1.00 76.62 299 ALA A CA 1
ATOM 2098 C C . ALA A 1 299 ? -35.835 -14.391 89.561 1.00 76.62 299 ALA A C 1
ATOM 2100 O O . ALA A 1 299 ? -35.428 -13.403 88.957 1.00 76.62 299 ALA A O 1
ATOM 2101 N N . LYS A 1 300 ? -35.016 -15.378 89.940 1.00 76.94 300 LYS A N 1
ATOM 2102 C CA . LYS A 1 300 ? -33.548 -15.342 89.765 1.00 76.94 300 LYS A CA 1
ATOM 2103 C C . LYS A 1 300 ? -33.113 -15.456 88.302 1.00 76.94 300 LYS A C 1
ATOM 2105 O O . LYS A 1 300 ? -32.003 -15.081 87.954 1.00 76.94 300 LYS A O 1
ATOM 2110 N N . GLU A 1 301 ? -33.989 -16.012 87.484 1.00 79.06 301 GLU A N 1
ATOM 2111 C CA . GLU A 1 301 ? -33.847 -16.217 86.051 1.00 79.06 301 GLU A CA 1
ATOM 2112 C C . GLU A 1 301 ? -34.112 -14.949 85.227 1.00 79.06 301 GLU A C 1
ATOM 2114 O O . GLU A 1 301 ? -33.632 -14.857 84.105 1.00 79.06 301 GLU A O 1
ATOM 2119 N N . ILE A 1 302 ? -34.834 -13.963 85.771 1.00 82.88 302 ILE A N 1
ATOM 2120 C CA . ILE A 1 302 ? -35.107 -12.706 85.070 1.00 82.88 302 ILE A CA 1
ATOM 2121 C C . ILE A 1 302 ? -33.919 -11.756 85.273 1.00 82.88 302 ILE A C 1
ATOM 2123 O O . ILE A 1 302 ? -33.560 -11.482 86.424 1.00 82.88 302 ILE A O 1
ATOM 2127 N N . PRO A 1 303 ? -33.319 -11.213 84.200 1.00 81.06 303 PRO A N 1
ATOM 2128 C CA . PRO A 1 303 ? -32.257 -10.225 84.327 1.00 81.06 303 PRO A CA 1
ATOM 2129 C C . PRO A 1 303 ? -32.714 -8.999 85.132 1.00 81.06 303 PRO A C 1
ATOM 2131 O O . PRO A 1 303 ? -33.842 -8.529 84.980 1.00 81.06 303 PRO A O 1
ATOM 2134 N N . LEU A 1 304 ? -31.822 -8.448 85.962 1.00 81.25 304 LEU A N 1
ATOM 2135 C CA . LEU A 1 304 ? -32.090 -7.234 86.745 1.00 81.25 304 LEU A CA 1
ATOM 2136 C C . LEU A 1 304 ? -32.496 -6.058 85.844 1.00 81.25 304 LEU A C 1
ATOM 2138 O O . LEU A 1 304 ? -32.067 -5.979 84.689 1.00 81.25 304 LEU A O 1
ATOM 2142 N N . ALA A 1 305 ? -33.324 -5.156 86.376 1.00 66.56 305 ALA A N 1
ATOM 2143 C CA . ALA A 1 305 ? -33.750 -3.951 85.674 1.00 66.56 305 ALA A CA 1
ATOM 2144 C C . ALA A 1 305 ? -32.533 -3.044 85.361 1.00 66.56 305 ALA A C 1
ATOM 2146 O O . ALA A 1 305 ? -31.741 -2.767 86.268 1.00 66.56 305 ALA A O 1
ATOM 2147 N N . PRO A 1 306 ? -32.342 -2.610 84.100 1.00 60.31 306 PRO A N 1
ATOM 2148 C CA . PRO A 1 306 ? -31.186 -1.809 83.689 1.00 60.31 306 PRO A CA 1
ATOM 2149 C C . PRO A 1 306 ? -31.316 -0.313 84.027 1.00 60.31 306 PRO A C 1
ATOM 2151 O O . PRO A 1 306 ? -30.357 0.434 83.866 1.00 60.31 306 PRO A O 1
ATOM 2154 N N . ASP A 1 307 ? -32.476 0.136 84.508 1.00 60.09 307 ASP A N 1
ATOM 2155 C CA . ASP A 1 307 ? -32.833 1.535 84.793 1.00 60.09 307 ASP A CA 1
ATOM 2156 C C . ASP A 1 307 ? -32.280 2.078 86.127 1.00 60.09 307 ASP A C 1
ATOM 2158 O O . ASP A 1 307 ? -32.664 3.154 86.583 1.00 60.09 307 ASP A O 1
ATOM 2162 N N . GLY A 1 308 ? -31.339 1.359 86.744 1.00 57.44 308 GLY A N 1
ATOM 2163 C CA . GLY A 1 308 ? -30.637 1.795 87.950 1.00 57.44 308 GLY A CA 1
ATOM 2164 C C . GLY A 1 308 ? -31.319 1.430 89.270 1.00 57.44 308 GLY A C 1
ATOM 2165 O O . GLY A 1 308 ? -30.702 1.635 90.315 1.00 57.44 308 GLY A O 1
ATOM 2166 N N . ASP A 1 309 ? -32.522 0.836 89.261 1.00 65.50 309 ASP A N 1
ATOM 2167 C CA . ASP A 1 309 ? -33.159 0.343 90.494 1.00 65.50 309 ASP A CA 1
ATOM 2168 C C . ASP A 1 309 ? -32.457 -0.936 91.003 1.00 65.50 309 ASP A C 1
ATOM 2170 O O . ASP A 1 309 ? -32.460 -1.204 92.199 1.00 65.50 309 ASP A O 1
ATOM 2174 N N . TRP A 1 310 ? -31.802 -1.722 90.127 1.00 69.19 310 TRP A N 1
ATOM 2175 C CA . TRP A 1 310 ? -31.087 -2.988 90.427 1.00 69.19 310 TRP A CA 1
ATOM 2176 C C . TRP A 1 310 ? -31.870 -4.001 91.287 1.00 69.19 310 TRP A C 1
ATOM 2178 O O . TRP A 1 310 ? -31.317 -5.009 91.738 1.00 69.19 310 TRP A O 1
ATOM 2188 N N . ARG A 1 311 ? -33.164 -3.764 91.527 1.00 77.50 311 ARG A N 1
ATOM 2189 C CA . ARG A 1 311 ? -34.007 -4.626 92.345 1.00 77.50 311 ARG A CA 1
ATOM 2190 C C . ARG A 1 311 ? -34.365 -5.870 91.537 1.00 77.50 311 ARG A C 1
ATOM 2192 O O . ARG A 1 311 ? -34.801 -5.752 90.391 1.00 77.50 311 ARG A O 1
ATOM 2199 N N . PRO A 1 312 ? -34.207 -7.071 92.113 1.00 78.44 312 PRO A N 1
ATOM 2200 C CA . PRO A 1 312 ? -34.671 -8.287 91.468 1.00 78.44 312 PRO A CA 1
ATOM 2201 C C . PRO A 1 312 ? -36.197 -8.280 91.355 1.00 78.44 312 PRO A C 1
ATOM 2203 O O . PRO A 1 312 ? -36.901 -7.877 92.283 1.00 78.44 312 PRO A O 1
ATOM 2206 N N . TYR A 1 313 ? -36.710 -8.762 90.225 1.00 85.12 313 TYR A N 1
ATOM 2207 C CA . TYR A 1 313 ? -38.146 -8.928 90.023 1.00 85.12 313 TYR A CA 1
ATOM 2208 C C . TYR A 1 313 ? -38.700 -10.012 90.955 1.00 85.12 313 TYR A C 1
ATOM 2210 O O . TYR A 1 313 ? -38.053 -11.034 91.221 1.00 85.12 313 TYR A O 1
ATOM 2218 N N . SER A 1 314 ? -39.917 -9.807 91.461 1.00 85.50 314 SER A N 1
ATOM 2219 C CA . SER A 1 314 ? -40.599 -10.832 92.245 1.00 85.50 314 SER A CA 1
ATOM 2220 C C . SER A 1 314 ? -41.011 -11.986 91.321 1.00 85.50 314 SER A C 1
ATOM 2222 O O . SER A 1 314 ? -41.299 -11.791 90.139 1.00 85.50 314 SER A O 1
ATOM 2224 N N . LYS A 1 315 ? -41.065 -13.221 91.840 1.00 82.62 315 LYS A N 1
ATOM 2225 C CA . LYS A 1 315 ? -41.642 -14.361 91.103 1.00 82.62 315 LYS A CA 1
ATOM 2226 C C . LYS A 1 315 ? -43.055 -14.043 90.641 1.00 82.62 315 LYS A C 1
ATOM 2228 O O . LYS A 1 315 ? -43.412 -14.396 89.532 1.00 82.62 315 LYS A O 1
ATOM 2233 N N . ARG A 1 316 ? -43.817 -13.311 91.460 1.00 81.06 316 ARG A N 1
ATOM 2234 C CA . ARG A 1 316 ? -45.182 -12.892 91.132 1.00 81.06 316 ARG A CA 1
ATOM 2235 C C . ARG A 1 316 ? -45.217 -11.960 89.929 1.00 81.06 316 ARG A C 1
ATOM 2237 O O . ARG A 1 316 ? -45.975 -12.235 89.013 1.00 81.06 316 ARG A O 1
ATOM 2244 N N . SER A 1 317 ? -44.391 -10.913 89.894 1.00 82.94 317 SER A N 1
ATOM 2245 C CA . SER A 1 317 ? -44.342 -9.990 88.754 1.00 82.94 317 SER A CA 1
ATOM 2246 C C . SER A 1 317 ? -43.844 -10.682 87.478 1.00 82.94 317 SER A C 1
ATOM 2248 O O . SER A 1 317 ? -44.339 -10.401 86.393 1.00 82.94 317 SER A O 1
ATOM 2250 N N . ALA A 1 318 ? -42.896 -11.619 87.602 1.00 85.50 318 ALA A N 1
ATOM 2251 C CA . ALA A 1 318 ? -42.360 -12.385 86.477 1.00 85.50 318 ALA A CA 1
ATOM 2252 C C . ALA A 1 318 ? -43.347 -13.429 85.925 1.00 85.50 318 ALA A C 1
ATOM 2254 O O . ALA A 1 318 ? -43.513 -13.530 84.712 1.00 85.50 318 ALA A O 1
ATOM 2255 N N . ASP A 1 319 ? -44.021 -14.182 86.801 1.00 85.62 319 ASP A N 1
ATOM 2256 C CA . ASP A 1 319 ? -45.070 -15.139 86.426 1.00 85.62 319 ASP A CA 1
ATOM 2257 C C . ASP A 1 319 ? -46.249 -14.405 85.776 1.00 85.62 319 ASP A C 1
ATOM 2259 O O . ASP A 1 319 ? -46.779 -14.861 84.772 1.00 85.62 319 ASP A O 1
ATOM 2263 N N . MET A 1 320 ? -46.597 -13.227 86.298 1.00 82.50 320 MET A N 1
ATOM 2264 C CA . MET A 1 320 ? -47.631 -12.340 85.767 1.00 82.50 320 MET A CA 1
ATOM 2265 C C . MET A 1 320 ? -47.277 -11.785 84.381 1.00 82.50 320 MET A C 1
ATOM 2267 O O . MET A 1 320 ? -48.106 -11.805 83.473 1.00 82.50 320 MET A O 1
ATOM 2271 N N . ALA A 1 321 ? -46.046 -11.305 84.188 1.00 86.25 321 ALA A N 1
ATOM 2272 C CA . ALA A 1 321 ? -45.578 -10.863 82.877 1.00 86.25 321 ALA A CA 1
ATOM 2273 C C . ALA A 1 321 ? -45.585 -12.022 81.868 1.00 86.25 321 ALA A C 1
ATOM 2275 O O . ALA A 1 321 ? -46.077 -11.862 80.755 1.00 86.25 321 ALA A O 1
ATOM 2276 N N . ALA A 1 322 ? -45.118 -13.209 82.266 1.00 87.50 322 ALA A N 1
ATOM 2277 C CA . ALA A 1 322 ? -45.159 -14.398 81.418 1.00 87.50 322 ALA A CA 1
ATOM 2278 C C . ALA A 1 322 ? -46.591 -14.840 81.098 1.00 87.50 322 ALA A C 1
ATOM 2280 O O . ALA A 1 322 ? -46.870 -15.192 79.958 1.00 87.50 322 ALA A O 1
ATOM 2281 N N . GLU A 1 323 ? -47.510 -14.774 82.064 1.00 85.25 323 GLU A N 1
ATOM 2282 C CA . GLU A 1 323 ? -48.919 -15.114 81.860 1.00 85.25 323 GLU A CA 1
ATOM 2283 C C . GLU A 1 323 ? -49.565 -14.182 80.835 1.00 85.25 323 GLU A C 1
ATOM 2285 O O . GLU A 1 323 ? -50.229 -14.658 79.915 1.00 85.25 323 GLU A O 1
ATOM 2290 N N . VAL A 1 324 ? -49.341 -12.869 80.933 1.00 85.25 324 VAL A N 1
ATOM 2291 C CA . VAL A 1 324 ? -49.837 -11.921 79.924 1.00 85.25 324 VAL A CA 1
ATOM 2292 C C . VAL A 1 324 ? -49.176 -12.148 78.576 1.00 85.25 324 VAL A C 1
ATOM 2294 O O . VAL A 1 324 ? -49.879 -12.149 77.569 1.00 85.25 324 VAL A O 1
ATOM 2297 N N . TYR A 1 325 ? -47.864 -12.373 78.537 1.00 88.56 325 TYR A N 1
ATOM 2298 C CA . TYR A 1 325 ? -47.138 -12.601 77.292 1.00 88.56 325 TYR A CA 1
ATOM 2299 C C . TYR A 1 325 ? -47.649 -13.864 76.574 1.00 88.56 325 TYR A C 1
ATOM 2301 O O . TYR A 1 325 ? -48.112 -13.789 75.439 1.00 88.56 325 TYR A O 1
ATOM 2309 N N . GLN A 1 326 ? -47.691 -15.009 77.262 1.00 88.94 326 GLN A N 1
ATOM 2310 C CA . GLN A 1 326 ? -48.144 -16.292 76.708 1.00 88.94 326 GLN A CA 1
ATOM 2311 C C . GLN A 1 326 ? -49.629 -16.287 76.322 1.00 88.94 326 GLN A C 1
ATOM 2313 O O . GLN A 1 326 ? -49.991 -16.835 75.286 1.00 88.94 326 GLN A O 1
ATOM 2318 N N . ASN A 1 327 ? -50.502 -15.654 77.116 1.00 85.44 327 ASN A N 1
ATOM 2319 C CA . ASN A 1 327 ? -51.930 -15.575 76.787 1.00 85.44 327 ASN A CA 1
ATOM 2320 C C . ASN A 1 327 ? -52.247 -14.548 75.698 1.00 85.44 327 ASN A C 1
ATOM 2322 O O . ASN A 1 327 ? -53.307 -14.635 75.075 1.00 85.44 327 ASN A O 1
ATOM 2326 N N . SER A 1 328 ? -51.358 -13.577 75.483 1.00 85.12 328 SER A N 1
ATOM 2327 C CA . SER A 1 328 ? -51.467 -12.661 74.352 1.00 85.12 328 SER A CA 1
ATOM 2328 C C . SER A 1 328 ? -51.049 -13.339 73.054 1.00 85.12 328 SER A C 1
ATOM 2330 O O . SER A 1 328 ? -51.580 -12.960 72.019 1.00 85.12 328 SER A O 1
ATOM 2332 N N . ALA A 1 329 ? -50.173 -14.350 73.085 1.00 87.88 329 ALA A N 1
ATOM 2333 C CA . ALA A 1 329 ? -49.789 -15.099 71.893 1.00 87.88 329 ALA A CA 1
ATOM 2334 C C . ALA A 1 329 ? -50.986 -15.838 71.270 1.00 87.88 329 ALA A C 1
ATOM 2336 O O . ALA A 1 329 ? -51.748 -16.539 71.943 1.00 87.88 329 ALA A O 1
ATOM 2337 N N . THR A 1 330 ? -51.125 -15.733 69.951 1.00 87.38 330 THR A N 1
ATOM 2338 C CA . THR A 1 330 ? -52.088 -16.534 69.184 1.00 87.38 330 THR A CA 1
ATOM 2339 C C . THR A 1 330 ? -51.651 -17.998 69.159 1.00 87.38 330 THR A C 1
ATOM 2341 O O . THR A 1 330 ? -52.486 -18.889 69.338 1.00 87.38 330 THR A O 1
ATOM 2344 N N . ASN A 1 331 ? -50.346 -18.234 68.993 1.00 88.75 331 ASN A N 1
ATOM 2345 C CA . ASN A 1 331 ? -49.708 -19.544 69.059 1.00 88.75 331 ASN A CA 1
ATOM 2346 C C . ASN A 1 331 ? -48.492 -19.520 70.013 1.00 88.75 331 ASN A C 1
ATOM 2348 O O . ASN A 1 331 ? -47.362 -19.332 69.556 1.00 88.75 331 ASN A O 1
ATOM 2352 N N . PRO A 1 332 ? -48.698 -19.707 71.331 1.00 83.88 332 PRO A N 1
ATOM 2353 C CA . PRO A 1 332 ? -47.630 -19.585 72.327 1.00 83.88 332 PRO A CA 1
ATOM 2354 C C . PRO A 1 332 ? -46.480 -20.577 72.118 1.00 83.88 332 PRO A C 1
ATOM 2356 O O . PRO A 1 332 ? -45.339 -20.237 72.415 1.00 83.88 332 PRO A O 1
ATOM 2359 N N . ASP A 1 333 ? -46.753 -21.761 71.563 1.00 88.06 333 ASP A N 1
ATOM 2360 C CA . ASP A 1 333 ? -45.736 -22.797 71.354 1.00 88.06 333 ASP A CA 1
ATOM 2361 C C . ASP A 1 333 ? -44.761 -22.442 70.219 1.00 88.06 333 ASP A C 1
ATOM 2363 O O . ASP A 1 333 ? -43.603 -22.855 70.246 1.00 88.06 333 ASP A O 1
ATOM 2367 N N . ALA A 1 334 ? -45.199 -21.644 69.239 1.00 90.62 334 ALA A N 1
ATOM 2368 C CA . ALA A 1 334 ? -44.370 -21.247 68.100 1.00 90.62 334 ALA A CA 1
ATOM 2369 C C . ALA A 1 334 ? -43.541 -19.975 68.355 1.00 90.62 334 ALA A C 1
ATOM 2371 O O . ALA A 1 334 ? -42.530 -19.756 67.687 1.00 90.62 334 ALA A O 1
ATOM 2372 N N . VAL A 1 335 ? -43.934 -19.146 69.330 1.00 91.31 335 VAL A N 1
ATOM 2373 C CA . VAL A 1 335 ? -43.256 -17.876 69.650 1.00 91.31 335 VAL A CA 1
ATOM 2374 C C . VAL A 1 335 ? -41.760 -18.063 69.955 1.00 91.31 335 VAL A C 1
ATOM 2376 O O . VAL A 1 335 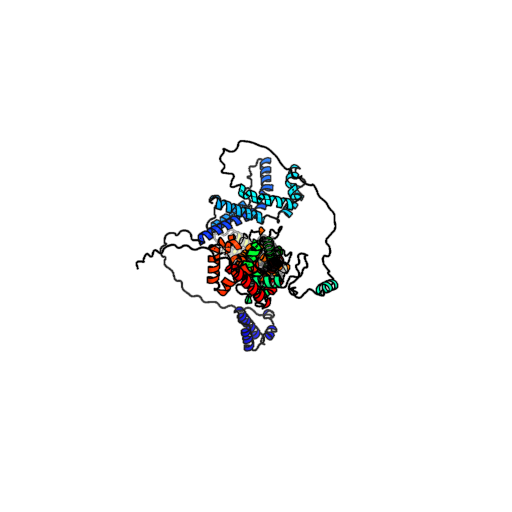? -40.960 -17.349 69.350 1.00 91.31 335 VAL A O 1
ATOM 2379 N N . PRO A 1 336 ? -41.328 -19.014 70.814 1.00 90.88 336 PRO A N 1
ATOM 2380 C CA . PRO A 1 336 ? -39.904 -19.219 71.088 1.00 90.88 336 PRO A CA 1
ATOM 2381 C C . PRO A 1 336 ? -39.108 -19.637 69.847 1.00 90.88 336 PRO A C 1
ATOM 2383 O O . PRO A 1 336 ? -37.976 -19.195 69.669 1.00 90.88 336 PRO A O 1
ATOM 2386 N N . GLU A 1 337 ? -39.697 -20.466 68.979 1.00 91.75 337 GLU A N 1
ATOM 2387 C CA . GLU A 1 337 ? -39.046 -20.945 67.756 1.00 91.75 337 GLU A CA 1
ATOM 2388 C C . GLU A 1 337 ? -38.848 -19.807 66.746 1.00 91.75 337 GLU A C 1
ATOM 2390 O O . GLU A 1 337 ? -37.763 -19.661 66.183 1.00 91.75 337 GLU A O 1
ATOM 2395 N N . PHE A 1 338 ? -39.870 -18.974 66.525 1.00 91.69 338 PHE A N 1
ATOM 2396 C CA . PHE A 1 338 ? -39.761 -17.812 65.640 1.00 91.69 338 PHE A CA 1
ATOM 2397 C C . PHE A 1 338 ? -38.805 -16.756 66.189 1.00 91.69 338 PHE A C 1
ATOM 2399 O O . PHE A 1 338 ? -37.959 -16.278 65.437 1.00 91.69 338 PHE A O 1
ATOM 2406 N N . LEU A 1 339 ? -38.866 -16.461 67.493 1.00 92.31 339 LEU A N 1
ATOM 2407 C CA . LEU A 1 339 ? -37.925 -15.553 68.151 1.00 92.31 339 LEU A CA 1
ATOM 2408 C C . LEU A 1 339 ? -36.478 -16.021 67.982 1.00 92.31 339 LEU A C 1
ATOM 2410 O O . LEU A 1 339 ? -35.633 -15.233 67.570 1.00 92.31 339 LEU A O 1
ATOM 2414 N N . ALA A 1 340 ? -36.192 -17.296 68.264 1.00 91.88 340 ALA A N 1
ATOM 2415 C CA . ALA A 1 340 ? -34.843 -17.842 68.147 1.00 91.88 340 ALA A CA 1
ATOM 2416 C C . ALA A 1 340 ? -34.338 -17.825 66.696 1.00 91.88 340 ALA A C 1
ATOM 2418 O O . ALA A 1 340 ? -33.201 -17.426 66.451 1.00 91.88 340 ALA A O 1
ATOM 2419 N N . ARG A 1 341 ? -35.187 -18.212 65.736 1.00 93.06 341 ARG A N 1
ATOM 2420 C CA . ARG A 1 341 ? -34.858 -18.239 64.303 1.00 93.06 341 ARG A CA 1
ATOM 2421 C C . ARG A 1 341 ? -34.601 -16.841 63.748 1.00 93.06 341 ARG A C 1
ATOM 2423 O O . ARG A 1 341 ? -33.514 -16.575 63.255 1.00 93.06 341 ARG A O 1
ATOM 2430 N N . ASN A 1 342 ? -35.565 -15.931 63.896 1.00 92.75 342 ASN A N 1
ATOM 2431 C CA . ASN A 1 342 ? -35.446 -14.573 63.371 1.00 92.75 342 ASN A CA 1
ATOM 2432 C C . ASN A 1 342 ? -34.316 -13.808 64.065 1.00 92.75 342 ASN A C 1
ATOM 2434 O O . ASN A 1 342 ? -33.635 -13.014 63.428 1.00 92.75 342 ASN A O 1
ATOM 2438 N N . ARG A 1 343 ? -34.044 -14.073 65.346 1.00 92.44 343 ARG A N 1
ATOM 2439 C CA . ARG A 1 343 ? -32.849 -13.532 65.995 1.00 92.44 343 ARG A CA 1
ATOM 2440 C C . ARG A 1 343 ? -31.565 -14.068 65.365 1.00 92.44 343 ARG A C 1
ATOM 2442 O O . ARG A 1 343 ? -30.706 -13.264 65.021 1.00 92.44 343 ARG A O 1
ATOM 2449 N N . ALA A 1 344 ? -31.438 -15.387 65.221 1.00 91.75 344 ALA A N 1
ATOM 2450 C CA . ALA A 1 344 ? -30.247 -16.008 64.643 1.00 91.75 344 ALA A CA 1
ATOM 2451 C C . ALA A 1 344 ? -29.960 -15.499 63.220 1.00 91.75 344 ALA A C 1
ATOM 2453 O O . ALA A 1 344 ? -28.797 -15.322 62.864 1.00 91.75 344 ALA A O 1
ATOM 2454 N N . ASP A 1 345 ? -31.010 -15.206 62.450 1.00 90.38 345 ASP A N 1
ATOM 2455 C CA . ASP A 1 345 ? -30.899 -14.673 61.093 1.00 90.38 345 ASP A CA 1
ATOM 2456 C C . ASP A 1 345 ? -30.532 -13.174 61.066 1.00 90.38 345 ASP A C 1
ATOM 2458 O O . ASP A 1 345 ? -29.779 -12.738 60.197 1.00 90.38 345 ASP A O 1
ATOM 2462 N N . LEU A 1 346 ? -31.049 -12.366 62.002 1.00 93.06 346 LEU A N 1
ATOM 2463 C CA . LEU A 1 346 ? -30.935 -10.899 61.964 1.00 93.06 346 LEU A CA 1
ATOM 2464 C C . LEU A 1 346 ? -29.761 -10.329 62.787 1.00 93.06 346 LEU A C 1
ATOM 2466 O O . LEU A 1 346 ? -29.155 -9.333 62.387 1.00 93.06 346 LEU A O 1
ATOM 2470 N N . GLU A 1 347 ? -29.433 -10.932 63.933 1.00 92.38 347 GLU A N 1
ATOM 2471 C CA . GLU A 1 347 ? -28.415 -10.448 64.885 1.00 92.38 347 GLU A CA 1
ATOM 2472 C C . GLU A 1 347 ? -26.998 -10.355 64.293 1.00 92.38 347 GLU A C 1
ATOM 2474 O O . GLU A 1 347 ? -26.337 -9.346 64.554 1.00 92.38 347 GLU A O 1
ATOM 2479 N N . PRO A 1 348 ? -26.525 -11.291 63.442 1.00 91.94 348 PRO A N 1
ATOM 2480 C CA . PRO A 1 348 ? -25.187 -11.197 62.854 1.00 91.94 348 PRO A CA 1
ATOM 2481 C C . PRO A 1 348 ? -24.956 -9.935 62.010 1.00 91.94 348 PRO A C 1
ATOM 2483 O O . PRO A 1 348 ? -23.832 -9.441 61.950 1.00 91.94 348 PRO A O 1
ATOM 2486 N N . THR A 1 349 ? -26.001 -9.409 61.363 1.00 89.94 349 THR A N 1
ATOM 2487 C CA . THR A 1 349 ? -25.899 -8.240 60.471 1.00 89.94 349 THR A CA 1
ATOM 2488 C C . THR A 1 349 ? -26.359 -6.951 61.149 1.00 89.94 349 THR A C 1
ATOM 2490 O O . THR A 1 349 ? -25.752 -5.903 60.941 1.00 89.94 349 THR A O 1
ATOM 2493 N N . LEU A 1 350 ? -27.426 -6.998 61.954 1.00 90.88 350 LEU A N 1
ATOM 2494 C CA . LEU A 1 350 ? -28.034 -5.805 62.562 1.00 90.88 350 LEU A CA 1
ATOM 2495 C C . LEU A 1 350 ? -27.543 -5.524 63.991 1.00 90.88 350 LEU A C 1
ATOM 2497 O O . LEU A 1 350 ? -27.819 -4.450 64.539 1.00 90.88 350 LEU A O 1
ATOM 2501 N N . GLY A 1 351 ? -26.820 -6.464 64.606 1.00 90.75 351 GLY A N 1
ATOM 2502 C CA . GLY A 1 351 ? -26.386 -6.378 65.998 1.00 90.75 351 GLY A CA 1
ATOM 2503 C C . GLY A 1 351 ? -27.573 -6.222 66.948 1.00 90.75 351 GLY A C 1
ATOM 2504 O O . GLY A 1 351 ? -28.599 -6.879 66.801 1.00 90.75 351 GLY A O 1
ATOM 2505 N N . GLU A 1 352 ? -27.470 -5.298 67.905 1.00 86.56 352 GLU A N 1
ATOM 2506 C CA . GLU A 1 352 ? -28.526 -5.043 68.900 1.00 86.56 352 GLU A CA 1
ATOM 2507 C C . GLU A 1 352 ? -29.763 -4.318 68.329 1.00 86.56 352 GLU A C 1
ATOM 2509 O O . GLU A 1 352 ? -30.787 -4.189 69.010 1.00 86.56 352 GLU A O 1
ATOM 2514 N N . ARG A 1 353 ? -29.706 -3.834 67.081 1.00 90.69 353 ARG A N 1
ATOM 2515 C CA . ARG A 1 353 ? -30.753 -3.020 66.434 1.00 90.69 353 ARG A CA 1
ATOM 2516 C C . ARG A 1 353 ? -31.803 -3.895 65.733 1.00 90.69 353 ARG A C 1
ATOM 2518 O O . ARG A 1 353 ? -32.134 -3.674 64.572 1.00 90.69 353 ARG A O 1
ATOM 2525 N N . LEU A 1 354 ? -32.298 -4.911 66.435 1.00 92.06 354 LEU A N 1
ATOM 2526 C CA . LEU A 1 354 ? -33.274 -5.876 65.916 1.00 92.06 354 LEU A CA 1
ATOM 2527 C C . LEU A 1 354 ? -34.692 -5.275 65.835 1.00 92.06 354 LEU A C 1
ATOM 2529 O O . LEU A 1 354 ? -34.962 -4.245 66.457 1.00 92.06 354 LEU A O 1
ATOM 2533 N N . PRO A 1 355 ? -35.642 -5.913 65.132 1.00 92.56 355 PRO A N 1
ATOM 2534 C CA . PRO A 1 355 ? -37.063 -5.602 65.286 1.00 92.56 355 PRO A CA 1
ATOM 2535 C C . PRO A 1 355 ? -37.544 -5.807 66.734 1.00 92.56 355 PRO A C 1
ATOM 2537 O O . PRO A 1 355 ? -36.783 -6.237 67.612 1.00 92.56 355 PRO A O 1
ATOM 2540 N N . THR A 1 356 ? -38.799 -5.459 67.020 1.00 92.75 356 THR A N 1
ATOM 2541 C CA . THR A 1 356 ? -39.394 -5.792 68.321 1.00 92.75 356 THR A CA 1
ATOM 2542 C C . THR A 1 356 ? -39.612 -7.289 68.450 1.00 92.75 356 THR A C 1
ATOM 2544 O O . THR A 1 356 ? -39.710 -8.014 67.455 1.00 92.75 356 THR A O 1
ATOM 2547 N N . SER A 1 357 ? -39.681 -7.772 69.684 1.00 92.12 357 SER A N 1
ATOM 2548 C CA . SER A 1 357 ? -39.871 -9.193 69.958 1.00 92.12 357 SER A CA 1
ATOM 2549 C C . SER A 1 357 ? -41.182 -9.719 69.376 1.00 92.12 357 SER A C 1
ATOM 2551 O O . SER A 1 357 ? -41.220 -10.828 68.861 1.00 92.12 357 SER A O 1
ATOM 2553 N N . GLY A 1 358 ? -42.250 -8.927 69.371 1.00 90.06 358 GLY A N 1
ATOM 2554 C CA . GLY A 1 358 ? -43.528 -9.273 68.760 1.00 90.06 358 GLY A CA 1
ATOM 2555 C C . GLY A 1 358 ? -43.447 -9.372 67.248 1.00 90.06 358 GLY A C 1
ATOM 2556 O O . GLY A 1 358 ? -43.983 -10.324 66.682 1.00 90.06 358 GLY A O 1
ATOM 2557 N N . ALA A 1 359 ? -42.727 -8.455 66.595 1.00 90.44 359 ALA A N 1
ATOM 2558 C CA . ALA A 1 359 ? -42.448 -8.570 65.170 1.00 90.44 359 ALA A CA 1
ATOM 2559 C C . ALA A 1 359 ? -41.646 -9.854 64.882 1.00 90.44 359 ALA A C 1
ATOM 2561 O O . ALA A 1 359 ? -42.067 -10.665 64.057 1.00 90.44 359 ALA A O 1
ATOM 2562 N N . MET A 1 360 ? -40.554 -10.099 65.618 1.00 92.62 360 MET A N 1
ATOM 2563 C CA . MET A 1 360 ? -39.707 -11.293 65.462 1.00 92.62 360 MET A CA 1
ATOM 2564 C C . MET A 1 360 ? -40.424 -12.609 65.790 1.00 92.62 360 MET A C 1
ATOM 2566 O O . MET A 1 360 ? -40.095 -13.638 65.209 1.00 92.62 360 MET A O 1
ATOM 2570 N N . ALA A 1 361 ? -41.403 -12.600 66.693 1.00 91.75 361 ALA A N 1
ATOM 2571 C CA . ALA A 1 361 ? -42.223 -13.766 67.008 1.00 91.75 361 ALA A CA 1
ATOM 2572 C C . ALA A 1 361 ? -43.220 -14.119 65.889 1.00 91.75 361 ALA A C 1
ATOM 2574 O O . ALA A 1 361 ? -43.825 -15.187 65.933 1.00 91.75 361 ALA A O 1
ATOM 2575 N N . GLU A 1 362 ? -43.435 -13.209 64.930 1.00 90.44 362 GLU A N 1
ATOM 2576 C CA . GLU A 1 362 ? -44.431 -13.300 63.853 1.00 90.44 362 GLU A CA 1
ATOM 2577 C C . GLU A 1 362 ? -45.870 -13.588 64.344 1.00 90.44 362 GLU A C 1
ATOM 2579 O O . GLU A 1 362 ? -46.751 -13.959 63.558 1.00 90.44 362 GLU A O 1
ATOM 2584 N N . ASP A 1 363 ? -46.140 -13.357 65.636 1.00 91.19 363 ASP A N 1
ATOM 2585 C CA . ASP A 1 363 ? -47.409 -13.654 66.296 1.00 91.19 363 ASP A CA 1
ATOM 2586 C C . ASP A 1 363 ? -48.293 -12.394 66.393 1.00 91.19 363 ASP A C 1
ATOM 2588 O O . ASP A 1 363 ? -47.932 -11.424 67.069 1.00 91.19 363 ASP A O 1
ATOM 2592 N N . PRO A 1 364 ? -49.488 -12.384 65.768 1.00 83.25 364 PRO A N 1
ATOM 2593 C CA . PRO A 1 364 ? -50.367 -11.212 65.761 1.00 83.25 364 PRO A CA 1
ATOM 2594 C C . PRO A 1 364 ? -50.793 -10.729 67.152 1.00 83.25 364 PRO A C 1
ATOM 2596 O O . PRO A 1 364 ? -51.122 -9.555 67.328 1.00 83.25 364 PRO A O 1
ATOM 2599 N N . GLY A 1 365 ? -50.832 -11.632 68.127 1.00 84.75 365 GLY A N 1
ATOM 2600 C CA . GLY A 1 365 ? -51.285 -11.352 69.476 1.00 84.75 365 GLY A CA 1
ATOM 2601 C C . GLY A 1 365 ? -50.206 -10.697 70.340 1.00 84.75 365 GLY A C 1
ATOM 2602 O O . GLY A 1 365 ? -50.499 -9.728 71.045 1.00 84.75 365 GLY A O 1
ATOM 2603 N N . ILE A 1 366 ? -48.942 -11.114 70.199 1.00 90.69 366 ILE A N 1
ATOM 2604 C CA . ILE A 1 366 ? -47.803 -10.401 70.807 1.00 90.69 366 ILE A CA 1
ATOM 2605 C C . ILE A 1 366 ? -47.629 -9.014 70.173 1.00 90.69 366 ILE A C 1
ATOM 2607 O O . ILE A 1 366 ? -47.476 -8.030 70.893 1.00 90.69 366 ILE A O 1
ATOM 2611 N N . VAL A 1 367 ? -47.748 -8.894 68.846 1.00 87.56 367 VAL A N 1
ATOM 2612 C CA . VAL A 1 367 ? -47.716 -7.586 68.160 1.00 87.56 367 VAL A CA 1
ATOM 2613 C C . VAL A 1 367 ? -48.823 -6.652 68.672 1.00 87.56 367 VAL A C 1
ATOM 2615 O O . VAL A 1 367 ? -48.600 -5.457 68.880 1.00 87.56 367 VAL A O 1
ATOM 2618 N N . ALA A 1 368 ? -50.032 -7.173 68.907 1.00 83.25 368 ALA A N 1
ATOM 2619 C CA . ALA A 1 368 ? -51.127 -6.386 69.471 1.00 83.25 368 ALA A CA 1
ATOM 2620 C C . ALA A 1 368 ? -50.831 -5.919 70.909 1.00 83.25 368 ALA A C 1
ATOM 2622 O O . ALA A 1 368 ? -51.170 -4.786 71.266 1.00 83.25 368 ALA A O 1
ATOM 2623 N N . LEU A 1 369 ? -50.181 -6.764 71.717 1.00 86.56 369 LEU A N 1
ATOM 2624 C CA . LEU A 1 369 ? -49.719 -6.414 73.061 1.00 86.56 369 LEU A CA 1
ATOM 2625 C C . LEU A 1 369 ? -48.682 -5.281 73.013 1.00 86.56 369 LEU A C 1
ATOM 2627 O O . LEU A 1 369 ? -48.833 -4.291 73.727 1.00 86.56 369 LEU A O 1
ATOM 2631 N N . GLU A 1 370 ? -47.689 -5.373 72.128 1.00 88.75 370 GLU A N 1
ATOM 2632 C CA . GLU A 1 370 ? -46.667 -4.335 71.938 1.00 88.75 370 GLU A CA 1
ATOM 2633 C C . GLU A 1 370 ? -47.255 -3.008 71.484 1.00 88.75 370 GLU A C 1
ATOM 2635 O O . GLU A 1 370 ? -46.929 -1.973 72.054 1.00 88.75 370 GLU A O 1
ATOM 2640 N N . ARG A 1 371 ? -48.198 -3.011 70.537 1.00 82.44 371 ARG A N 1
ATOM 2641 C CA . ARG A 1 371 ? -48.885 -1.778 70.129 1.00 82.44 371 ARG A CA 1
ATOM 2642 C C . ARG A 1 371 ? -49.679 -1.138 71.258 1.00 82.44 371 ARG A C 1
ATOM 2644 O O . ARG A 1 371 ? -49.733 0.089 71.346 1.00 82.44 371 ARG A O 1
ATOM 2651 N N . ARG A 1 372 ? -50.302 -1.939 72.127 1.00 82.00 372 ARG A N 1
ATOM 2652 C CA . ARG A 1 372 ? -50.995 -1.416 73.311 1.00 82.00 372 ARG A CA 1
ATOM 2653 C C . ARG A 1 372 ? -50.009 -0.712 74.242 1.00 82.00 372 ARG A C 1
ATOM 2655 O O . ARG A 1 372 ? -50.323 0.370 74.730 1.00 82.00 372 ARG A O 1
ATOM 2662 N N . MET A 1 373 ? -48.817 -1.281 74.424 1.00 82.31 373 MET A N 1
ATOM 2663 C CA . MET A 1 373 ? -47.730 -0.649 75.181 1.00 82.31 373 MET A CA 1
ATOM 2664 C C . MET A 1 373 ? -47.200 0.603 74.471 1.00 82.31 373 MET A C 1
ATOM 2666 O O . MET A 1 373 ? -47.066 1.647 75.099 1.00 82.31 373 MET A O 1
ATOM 2670 N N . ALA A 1 374 ? -47.013 0.557 73.152 1.00 81.44 374 ALA A N 1
ATOM 2671 C CA . ALA A 1 374 ? -46.589 1.701 72.348 1.00 81.44 374 ALA A CA 1
ATOM 2672 C C . ALA A 1 374 ? -47.620 2.843 72.352 1.00 81.44 374 ALA A C 1
ATOM 2674 O O . ALA A 1 374 ? -47.251 4.005 72.254 1.00 81.44 374 ALA A O 1
ATOM 2675 N N . THR A 1 375 ? -48.913 2.544 72.510 1.00 79.44 375 THR A N 1
ATOM 2676 C CA . THR A 1 375 ? -49.954 3.577 72.667 1.00 79.44 375 THR A CA 1
ATOM 2677 C C . THR A 1 375 ? -49.822 4.295 74.013 1.00 79.44 375 THR A C 1
ATOM 2679 O O . THR A 1 375 ? -50.071 5.494 74.095 1.00 79.44 375 THR A O 1
ATOM 2682 N N . ALA A 1 376 ? -49.403 3.580 75.062 1.00 79.31 376 ALA A N 1
ATOM 2683 C CA . ALA A 1 376 ? -49.138 4.161 76.377 1.00 79.31 376 ALA A CA 1
ATOM 2684 C C . ALA A 1 376 ? -47.795 4.916 76.424 1.00 79.31 376 ALA A C 1
ATOM 2686 O O . ALA A 1 376 ? -47.697 5.960 77.066 1.00 79.31 376 ALA A O 1
ATOM 2687 N N . ASN A 1 377 ? -46.772 4.414 75.725 1.00 81.06 377 ASN A N 1
ATOM 2688 C CA . ASN A 1 377 ? -45.446 5.017 75.637 1.00 81.06 377 ASN A CA 1
ATOM 2689 C C . ASN A 1 377 ? -44.834 4.813 74.231 1.00 81.06 377 ASN A C 1
ATOM 2691 O O . ASN A 1 377 ? -44.148 3.817 73.993 1.00 81.06 377 ASN A O 1
ATOM 2695 N N . PRO A 1 378 ? -45.050 5.743 73.279 1.00 81.50 378 PRO A N 1
ATOM 2696 C CA . PRO A 1 378 ? -44.641 5.551 71.882 1.00 81.50 378 PRO A CA 1
ATOM 2697 C C . PRO A 1 378 ? -43.140 5.746 71.640 1.00 81.50 378 PRO A C 1
ATOM 2699 O O . PRO A 1 378 ? -42.595 5.229 70.666 1.00 81.50 378 PRO A O 1
ATOM 2702 N N . ASN A 1 379 ? -42.449 6.480 72.517 1.00 86.44 379 ASN A N 1
ATOM 2703 C CA . ASN A 1 379 ? -41.068 6.910 72.285 1.00 86.44 379 ASN A CA 1
ATOM 2704 C C . ASN A 1 379 ? -40.063 5.749 72.131 1.00 86.44 379 ASN A C 1
ATOM 2706 O O . ASN A 1 379 ? -39.255 5.811 71.203 1.00 86.44 379 ASN A O 1
ATOM 2710 N N . PRO A 1 380 ? -40.072 4.695 72.973 1.00 85.62 380 PRO A N 1
ATOM 2711 C CA . PRO A 1 380 ? -39.173 3.552 72.803 1.00 85.62 380 PRO A CA 1
ATOM 2712 C C . PRO A 1 380 ? -39.399 2.814 71.480 1.00 85.62 380 PRO A C 1
ATOM 2714 O O . PRO A 1 380 ? -38.431 2.459 70.812 1.00 85.62 380 PRO A O 1
ATOM 2717 N N . MET A 1 381 ? -40.661 2.666 71.062 1.00 85.81 381 MET A N 1
ATOM 2718 C CA . MET A 1 381 ? -41.030 2.009 69.805 1.00 85.81 381 MET A CA 1
ATOM 2719 C C . MET A 1 381 ? -40.540 2.808 68.594 1.00 85.81 381 MET A C 1
ATOM 2721 O O . MET A 1 381 ? -39.901 2.254 67.708 1.00 85.81 381 MET A O 1
ATOM 2725 N N . ILE A 1 382 ? -40.758 4.130 68.597 1.00 86.00 382 ILE A N 1
ATOM 2726 C CA . ILE A 1 382 ? -40.277 5.031 67.539 1.00 86.00 382 ILE A CA 1
ATOM 2727 C C . ILE A 1 382 ? -38.750 4.981 67.442 1.00 86.00 382 ILE A C 1
ATOM 2729 O O . ILE A 1 382 ? -38.217 4.848 66.344 1.00 86.00 382 ILE A O 1
ATOM 2733 N N . ARG A 1 383 ? -38.034 5.034 68.575 1.00 87.62 383 ARG A N 1
ATOM 2734 C CA . ARG A 1 383 ? -36.564 4.935 68.584 1.00 87.62 383 ARG A CA 1
ATOM 2735 C C . ARG A 1 383 ? -36.077 3.582 68.077 1.00 87.62 383 ARG A C 1
ATOM 2737 O O . ARG A 1 383 ? -35.072 3.539 67.376 1.00 87.62 383 ARG A O 1
ATOM 2744 N N . ARG A 1 384 ? -36.768 2.491 68.420 1.00 88.62 384 ARG A N 1
ATOM 2745 C CA . ARG A 1 384 ? -36.449 1.145 67.930 1.00 88.62 384 ARG A CA 1
ATOM 2746 C C . ARG A 1 384 ? -36.632 1.054 66.420 1.00 88.62 384 ARG A C 1
ATOM 2748 O O . ARG A 1 384 ? -35.720 0.603 65.738 1.00 88.62 384 ARG A O 1
ATOM 2755 N N . ASP A 1 385 ? -37.753 1.552 65.908 1.00 87.88 385 ASP A N 1
ATOM 2756 C CA . ASP A 1 385 ? -38.038 1.620 64.474 1.00 87.88 385 ASP A CA 1
ATOM 2757 C C . ASP A 1 385 ? -37.003 2.476 63.733 1.00 87.88 385 ASP A C 1
ATOM 2759 O O . ASP A 1 385 ? -36.494 2.067 62.692 1.00 87.88 385 ASP A O 1
ATOM 2763 N N . GLN A 1 386 ? -36.644 3.637 64.285 1.00 90.00 386 GLN A N 1
ATOM 2764 C CA . GLN A 1 386 ? -35.594 4.503 63.746 1.00 90.00 386 GLN A CA 1
ATOM 2765 C C . GLN A 1 386 ? -34.228 3.809 63.745 1.00 90.00 386 GLN A C 1
ATOM 2767 O O . GLN A 1 386 ? -33.519 3.859 62.742 1.00 90.00 386 GLN A O 1
ATOM 2772 N N . ALA A 1 387 ? -33.868 3.122 64.834 1.00 89.81 387 ALA A N 1
ATOM 2773 C CA . ALA A 1 387 ? -32.617 2.379 64.944 1.00 89.81 387 ALA A CA 1
ATOM 2774 C C . ALA A 1 387 ? -32.558 1.196 63.968 1.00 89.81 387 ALA A C 1
ATOM 2776 O O . ALA A 1 387 ? -31.508 0.969 63.374 1.00 89.81 387 ALA A O 1
ATOM 2777 N N . LEU A 1 388 ? -33.669 0.481 63.765 1.00 91.50 388 LEU A N 1
ATOM 2778 C CA . LEU A 1 388 ? -33.782 -0.603 62.789 1.00 91.50 388 LEU A CA 1
ATOM 2779 C C . LEU A 1 388 ? -33.703 -0.073 61.351 1.00 91.50 388 LEU A C 1
ATOM 2781 O O . LEU A 1 388 ? -32.981 -0.631 60.528 1.00 91.50 388 LEU A O 1
ATOM 2785 N N . ASN A 1 389 ? -34.397 1.023 61.036 1.00 90.62 389 ASN A N 1
ATOM 2786 C CA . ASN A 1 389 ? -34.314 1.652 59.715 1.00 90.62 389 ASN A CA 1
ATOM 2787 C C . ASN A 1 389 ? -32.887 2.140 59.427 1.00 90.62 389 ASN A C 1
ATOM 2789 O O . ASN A 1 389 ? -32.395 1.960 58.319 1.00 90.62 389 ASN A O 1
ATOM 2793 N N . ALA A 1 390 ? -32.198 2.696 60.427 1.00 90.44 390 ALA A N 1
ATOM 2794 C CA . ALA A 1 390 ? -30.787 3.053 60.313 1.00 90.44 390 ALA A CA 1
ATOM 2795 C C . ALA A 1 390 ? -29.890 1.811 60.169 1.00 90.44 390 ALA A C 1
ATOM 2797 O O . ALA A 1 390 ? -28.988 1.811 59.348 1.00 90.44 390 ALA A O 1
ATOM 2798 N N . ALA A 1 391 ? -30.151 0.725 60.904 1.00 91.69 391 ALA A N 1
ATOM 2799 C CA . ALA A 1 391 ? -29.386 -0.522 60.806 1.00 91.69 391 ALA A CA 1
ATOM 2800 C C . ALA A 1 391 ? -29.521 -1.186 59.433 1.00 91.69 391 ALA A C 1
ATOM 2802 O O . ALA A 1 391 ? -28.533 -1.594 58.836 1.00 91.69 391 ALA A O 1
ATOM 2803 N N . THR A 1 392 ? -30.749 -1.274 58.922 1.00 92.81 392 THR A N 1
ATOM 2804 C CA . THR A 1 392 ? -31.023 -1.818 57.588 1.00 92.81 392 THR A CA 1
ATOM 2805 C C . THR A 1 392 ? -30.413 -0.940 56.502 1.00 92.81 392 THR A C 1
ATOM 2807 O O . THR A 1 392 ? -29.858 -1.458 55.538 1.00 92.81 392 THR A O 1
ATOM 2810 N N . ARG A 1 393 ? -30.437 0.384 56.689 1.00 91.31 393 ARG A N 1
ATOM 2811 C CA . ARG A 1 393 ? -29.732 1.339 55.836 1.00 91.31 393 ARG A CA 1
ATOM 2812 C C . ARG A 1 393 ? -28.219 1.111 55.850 1.00 91.31 393 ARG A C 1
ATOM 2814 O O . ARG A 1 393 ? -27.637 0.946 54.786 1.00 91.31 393 ARG A O 1
ATOM 2821 N N . ASP A 1 394 ? -27.611 1.035 57.030 1.00 91.25 394 ASP A N 1
ATOM 2822 C CA . ASP A 1 394 ? -26.175 0.794 57.204 1.00 91.25 394 ASP A CA 1
ATOM 2823 C C . ASP A 1 394 ? -25.753 -0.572 56.624 1.00 91.25 394 ASP A C 1
ATOM 2825 O O . ASP A 1 394 ? -24.671 -0.698 56.056 1.00 91.25 394 ASP A O 1
ATOM 2829 N N . ALA A 1 395 ? -26.618 -1.587 56.719 1.00 91.25 395 ALA A N 1
ATOM 2830 C CA . ALA A 1 395 ? -26.390 -2.919 56.163 1.00 91.25 395 ALA A CA 1
ATOM 2831 C C . ALA A 1 395 ? -26.484 -2.961 54.629 1.00 91.25 395 ALA A C 1
ATOM 2833 O O . ALA A 1 395 ? -25.748 -3.720 54.009 1.00 91.25 395 ALA A O 1
ATOM 2834 N N . VAL A 1 396 ? -27.344 -2.148 53.999 1.00 92.44 396 VAL A N 1
ATOM 2835 C CA . VAL A 1 396 ? -27.281 -1.935 52.540 1.00 92.44 396 VAL A CA 1
ATOM 2836 C C . VAL A 1 396 ? -26.049 -1.114 52.185 1.00 92.44 396 VAL A C 1
ATOM 2838 O O . VAL A 1 396 ? -25.389 -1.414 51.200 1.00 92.44 396 VAL A O 1
ATOM 2841 N N . ASP A 1 397 ? -25.698 -0.107 52.985 1.00 90.00 397 ASP A N 1
ATOM 2842 C CA . ASP A 1 397 ? -24.551 0.750 52.693 1.00 90.00 397 ASP A CA 1
ATOM 2843 C C . ASP A 1 397 ? -23.209 -0.023 52.761 1.00 90.00 397 ASP A C 1
ATOM 2845 O O . ASP A 1 397 ? -22.264 0.327 52.049 1.00 90.00 397 ASP A O 1
ATOM 2849 N N . SER A 1 398 ? -23.141 -1.107 53.548 1.00 91.44 398 SER A N 1
ATOM 2850 C CA . SER A 1 398 ? -21.947 -1.945 53.751 1.00 91.44 398 SER A CA 1
ATOM 2851 C C . SER A 1 398 ? -21.694 -3.015 52.682 1.00 91.44 398 SER A C 1
ATOM 2853 O O . SER A 1 398 ? -20.620 -3.616 52.680 1.00 91.44 398 SER A O 1
ATOM 2855 N N . VAL A 1 399 ? -22.629 -3.245 51.752 1.00 91.75 399 VAL A N 1
ATOM 2856 C CA . VAL A 1 399 ? -22.462 -4.244 50.668 1.00 91.75 399 VAL A CA 1
ATOM 2857 C C . VAL A 1 399 ? -21.477 -3.802 49.588 1.00 91.75 399 VAL A C 1
ATOM 2859 O O . VAL A 1 399 ? -21.067 -4.599 48.747 1.00 91.75 399 VAL A O 1
ATOM 2862 N N . ALA A 1 400 ? -21.096 -2.524 49.605 1.00 89.75 400 ALA A N 1
ATOM 2863 C CA . ALA A 1 400 ? -19.987 -1.996 48.833 1.00 89.75 400 ALA A CA 1
ATOM 2864 C C . ALA A 1 400 ? -18.881 -1.524 49.793 1.00 89.75 400 ALA A C 1
ATOM 2866 O O . ALA A 1 400 ? -19.195 -0.973 50.853 1.00 89.75 400 ALA A O 1
ATOM 2867 N N . PRO A 1 401 ? -17.593 -1.688 49.433 1.00 88.88 401 PRO A N 1
ATOM 2868 C CA . PRO A 1 401 ? -16.489 -1.204 50.254 1.00 88.88 401 PRO A CA 1
ATOM 2869 C C . PRO A 1 401 ? -16.638 0.283 50.598 1.00 88.88 401 PRO A C 1
ATOM 2871 O O . PRO A 1 401 ? -16.997 1.105 49.749 1.00 88.88 401 PRO A O 1
ATOM 2874 N N . GLN A 1 402 ? -16.351 0.646 51.848 1.00 84.50 402 GLN A N 1
ATOM 2875 C CA . GLN A 1 402 ? -16.403 2.044 52.273 1.00 84.50 402 GLN A CA 1
ATOM 2876 C C . GLN A 1 402 ? -15.352 2.867 51.516 1.00 84.50 402 GLN A C 1
ATOM 2878 O O . GLN A 1 402 ? -14.193 2.471 51.425 1.00 84.50 402 GLN A O 1
ATOM 2883 N N . GLY A 1 403 ? -15.767 4.012 50.966 1.00 85.31 403 GLY A N 1
ATOM 2884 C CA . GLY A 1 403 ? -14.903 4.870 50.149 1.00 85.31 403 GLY A CA 1
ATOM 2885 C C . GLY A 1 403 ? -14.713 4.405 48.701 1.00 85.31 403 GLY A C 1
ATOM 2886 O O . GLY A 1 403 ? -13.897 4.989 47.994 1.00 85.31 403 GLY A O 1
ATOM 2887 N N . ALA A 1 404 ? -15.445 3.382 48.245 1.00 89.94 404 ALA A N 1
ATOM 2888 C CA . ALA A 1 404 ? -15.448 2.991 46.841 1.00 89.94 404 ALA A CA 1
ATOM 2889 C C . ALA A 1 404 ? -15.953 4.141 45.952 1.00 89.94 404 ALA A C 1
ATOM 2891 O O . ALA A 1 404 ? -17.087 4.599 46.100 1.00 89.94 404 ALA A O 1
ATOM 2892 N N . ASP A 1 405 ? -15.097 4.586 45.031 1.00 90.75 405 ASP A N 1
ATOM 2893 C CA . ASP A 1 405 ? -15.404 5.635 44.062 1.00 90.75 405 ASP A CA 1
ATOM 2894 C C . ASP A 1 405 ? -15.943 5.014 42.768 1.00 90.75 405 ASP A C 1
ATOM 2896 O O . ASP A 1 405 ? -15.297 4.171 42.135 1.00 90.75 405 ASP A O 1
ATOM 2900 N N . THR A 1 406 ? -17.139 5.436 42.366 1.00 91.25 406 THR A N 1
ATOM 2901 C CA . THR A 1 406 ? -17.777 4.985 41.130 1.00 91.25 406 THR A CA 1
ATOM 2902 C C . THR A 1 406 ? -17.025 5.468 39.885 1.00 91.25 406 THR A C 1
ATOM 2904 O O . THR A 1 406 ? -17.106 4.820 38.840 1.00 91.25 406 THR A O 1
ATOM 2907 N N . ALA A 1 407 ? -16.207 6.524 39.987 1.00 90.06 407 ALA A N 1
ATOM 2908 C CA . ALA A 1 407 ? -15.343 6.987 38.903 1.00 90.06 407 ALA A CA 1
ATOM 2909 C C . ALA A 1 407 ? -14.292 5.942 38.488 1.00 90.06 407 ALA A C 1
ATOM 2911 O O . ALA A 1 407 ? -13.899 5.902 37.321 1.00 90.06 407 ALA A O 1
ATOM 2912 N N . ASN A 1 408 ? -13.881 5.045 39.393 1.00 92.00 408 ASN A N 1
ATOM 2913 C CA . ASN A 1 408 ? -12.923 3.982 39.070 1.00 92.00 408 ASN A CA 1
ATOM 2914 C C . ASN A 1 408 ? -13.480 2.993 38.038 1.00 92.00 408 ASN A C 1
ATOM 2916 O O . ASN A 1 408 ? -12.736 2.525 37.179 1.00 92.00 408 ASN A O 1
ATOM 2920 N N . LEU A 1 409 ? -14.794 2.736 38.053 1.00 93.31 409 LEU A N 1
ATOM 2921 C CA . LEU A 1 409 ? -15.454 1.932 37.021 1.00 93.31 409 LEU A CA 1
ATOM 2922 C C . LEU A 1 409 ? -15.352 2.606 35.644 1.00 93.31 409 LEU A C 1
ATOM 2924 O O . LEU A 1 409 ? -15.026 1.950 34.656 1.00 93.31 409 LEU A O 1
ATOM 2928 N N . VAL A 1 410 ? -15.589 3.920 35.580 1.00 91.88 410 VAL A N 1
ATOM 2929 C CA . VAL A 1 410 ? -15.489 4.697 34.331 1.00 91.88 410 VAL A CA 1
ATOM 2930 C C . VAL A 1 410 ? -14.060 4.709 33.811 1.00 91.88 410 VAL A C 1
ATOM 2932 O O . VAL A 1 410 ? -13.836 4.534 32.615 1.00 91.88 410 VAL A O 1
ATOM 2935 N N . ASN A 1 411 ? -13.085 4.890 34.700 1.00 91.19 411 ASN A N 1
ATOM 2936 C CA . ASN A 1 411 ? -11.673 4.906 34.335 1.00 91.19 411 ASN A CA 1
ATOM 2937 C C . ASN A 1 411 ? -11.223 3.549 33.778 1.00 91.19 411 ASN A C 1
ATOM 2939 O O . ASN A 1 411 ? -10.570 3.517 32.736 1.00 91.19 411 ASN A O 1
ATOM 2943 N N . ALA A 1 412 ? -11.635 2.440 34.399 1.00 91.75 412 ALA A N 1
ATOM 2944 C CA . ALA A 1 412 ? -11.359 1.100 33.886 1.00 91.75 412 ALA A CA 1
ATOM 2945 C C . ALA A 1 412 ? -12.031 0.845 32.527 1.00 91.75 412 ALA A C 1
ATOM 2947 O O . ALA A 1 412 ? -11.394 0.322 31.613 1.00 91.75 412 ALA A O 1
ATOM 2948 N N . ALA A 1 413 ? -13.285 1.277 32.350 1.00 91.38 413 ALA A N 1
ATOM 2949 C CA . ALA A 1 413 ? -13.980 1.181 31.067 1.00 91.38 413 ALA A CA 1
ATOM 2950 C C . ALA A 1 413 ? -13.273 1.982 29.963 1.00 91.38 413 ALA A C 1
ATOM 2952 O O . ALA A 1 413 ? -13.066 1.464 28.867 1.00 91.38 413 ALA A O 1
ATOM 2953 N N . LYS A 1 414 ? -12.837 3.215 30.253 1.00 91.38 414 LYS A N 1
ATOM 2954 C CA . LYS A 1 414 ? -12.070 4.045 29.309 1.00 91.38 414 LYS A CA 1
ATOM 2955 C C . LYS A 1 414 ? -10.734 3.402 28.940 1.00 91.38 414 LYS A C 1
ATOM 2957 O O . LYS A 1 414 ? -10.424 3.310 27.755 1.00 91.38 414 LYS A O 1
ATOM 2962 N N . ALA A 1 415 ? -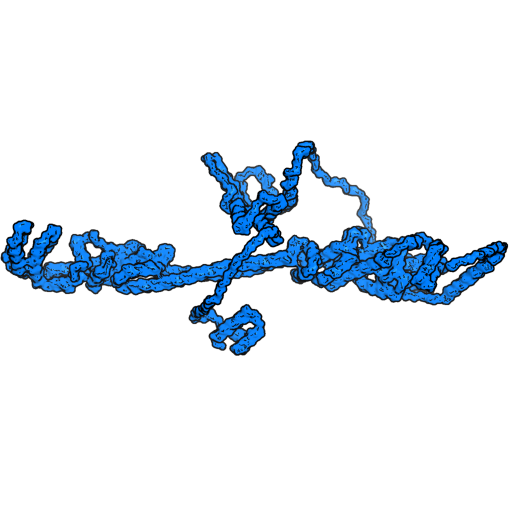9.987 2.911 29.928 1.00 91.69 415 ALA A N 1
ATOM 2963 C CA . ALA A 1 415 ? -8.705 2.248 29.700 1.00 91.69 415 ALA A CA 1
ATOM 2964 C C . ALA A 1 415 ? -8.857 0.995 28.821 1.00 91.69 415 ALA A C 1
ATOM 2966 O O . ALA A 1 415 ? -8.067 0.774 27.903 1.00 91.69 415 ALA A O 1
ATOM 2967 N N . GLU A 1 416 ? -9.902 0.197 29.047 1.00 91.75 416 GLU A N 1
ATOM 2968 C CA . GLU A 1 416 ? -10.168 -0.985 28.231 1.00 91.75 416 GLU A CA 1
ATOM 2969 C C . GLU A 1 416 ? -10.638 -0.624 26.812 1.00 91.75 416 GLU A C 1
ATOM 2971 O O . GLU A 1 416 ? -10.177 -1.237 25.847 1.00 91.75 416 GLU A O 1
ATOM 2976 N N . ALA A 1 417 ? -11.484 0.402 26.643 1.00 91.06 417 ALA A N 1
ATOM 2977 C CA . ALA A 1 417 ? -11.840 0.922 25.317 1.00 91.06 417 ALA A CA 1
ATOM 2978 C C . ALA A 1 417 ? -10.598 1.344 24.532 1.00 91.06 417 ALA A C 1
ATOM 2980 O O . ALA A 1 417 ? -10.450 0.982 23.364 1.00 91.06 417 ALA A O 1
ATOM 2981 N N . GLU A 1 418 ? -9.701 2.103 25.162 1.00 92.00 418 GLU A N 1
ATOM 2982 C CA . GLU A 1 418 ? -8.451 2.546 24.547 1.00 92.00 418 GLU A CA 1
ATOM 2983 C C . GLU A 1 418 ? -7.553 1.363 24.184 1.00 92.00 418 GLU A C 1
ATOM 2985 O O . GLU A 1 418 ? -6.987 1.341 23.091 1.00 92.00 418 GLU A O 1
ATOM 2990 N N . ARG A 1 419 ? -7.478 0.337 25.040 1.00 92.56 419 ARG A N 1
ATOM 2991 C CA . ARG A 1 419 ? -6.730 -0.893 24.756 1.00 92.56 419 ARG A CA 1
ATOM 2992 C C . ARG A 1 419 ? -7.292 -1.636 23.543 1.00 92.56 419 ARG A C 1
ATOM 2994 O O . ARG A 1 419 ? -6.522 -2.062 22.682 1.00 92.56 419 ARG A O 1
ATOM 3001 N N . LEU A 1 420 ? -8.614 -1.786 23.456 1.00 91.94 420 LEU A N 1
ATOM 3002 C CA . LEU A 1 420 ? -9.282 -2.457 22.337 1.00 91.94 420 LEU A CA 1
ATOM 3003 C C . LEU A 1 420 ? -9.122 -1.673 21.027 1.00 91.94 420 LEU A C 1
ATOM 3005 O O . LEU A 1 420 ? -8.755 -2.263 20.010 1.00 91.94 420 LEU A O 1
ATOM 3009 N N . ARG A 1 421 ? -9.318 -0.347 21.062 1.00 91.88 421 ARG A N 1
ATOM 3010 C CA . ARG A 1 421 ? -9.077 0.548 19.916 1.00 91.88 421 ARG A CA 1
ATOM 3011 C C . ARG A 1 421 ? -7.623 0.495 19.462 1.00 91.88 421 ARG A C 1
ATOM 3013 O O . ARG A 1 421 ? -7.355 0.311 18.279 1.00 91.88 421 ARG A O 1
ATOM 3020 N N . GLY A 1 422 ? -6.686 0.597 20.404 1.00 91.50 422 GLY A N 1
ATOM 3021 C CA . GLY A 1 422 ? -5.253 0.530 20.136 1.00 91.50 422 GLY A CA 1
ATOM 3022 C C . GLY A 1 422 ? -4.840 -0.802 19.512 1.00 91.50 422 GLY A C 1
ATOM 3023 O O . GLY A 1 422 ? -4.100 -0.808 18.533 1.00 91.50 422 GLY A O 1
ATOM 3024 N N . GLY A 1 423 ? -5.360 -1.925 20.017 1.00 92.69 423 GLY A N 1
ATOM 3025 C CA . GLY A 1 423 ? -5.103 -3.250 19.449 1.00 92.69 423 GLY A CA 1
ATOM 3026 C C . GLY A 1 423 ? -5.639 -3.407 18.022 1.00 92.69 423 GLY A C 1
ATOM 3027 O O . GLY A 1 423 ? -4.927 -3.910 17.153 1.00 92.69 423 GLY A O 1
ATOM 3028 N N . ALA A 1 424 ? -6.860 -2.933 17.756 1.00 92.38 424 ALA A N 1
ATOM 3029 C CA . ALA A 1 424 ? -7.446 -2.955 16.416 1.00 92.38 424 ALA A CA 1
ATOM 3030 C C . ALA A 1 424 ? -6.651 -2.085 15.431 1.00 92.38 424 ALA A C 1
ATOM 3032 O O . ALA A 1 424 ? -6.332 -2.536 14.331 1.00 92.38 424 ALA A O 1
ATOM 3033 N N . GLN A 1 425 ? -6.262 -0.877 15.852 1.00 91.62 425 GLN A N 1
ATOM 3034 C CA . GLN A 1 425 ? -5.456 0.033 15.040 1.00 91.62 425 GLN A CA 1
ATOM 3035 C C . GLN A 1 425 ? -4.066 -0.547 14.744 1.00 91.62 425 GLN A C 1
ATOM 3037 O O . GLN A 1 425 ? -3.626 -0.526 13.600 1.00 91.62 425 GLN A O 1
ATOM 3042 N N . GLN A 1 426 ? -3.392 -1.138 15.735 1.00 93.50 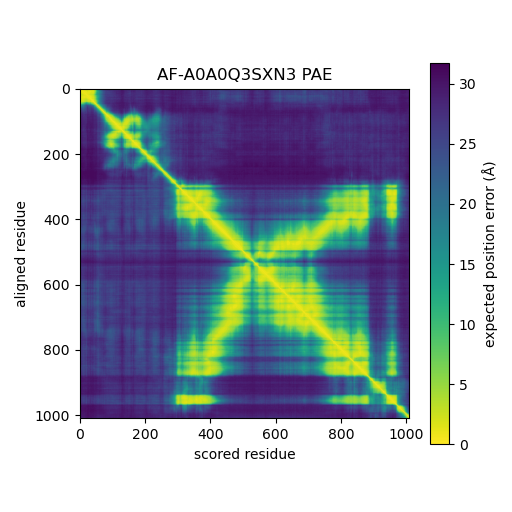426 GLN A N 1
ATOM 3043 C CA . GLN A 1 426 ? -2.086 -1.775 15.533 1.00 93.50 426 GLN A CA 1
ATOM 3044 C C . GLN A 1 426 ? -2.152 -2.947 14.543 1.00 93.50 426 GLN A C 1
ATOM 3046 O O . GLN A 1 426 ? -1.258 -3.097 13.711 1.00 93.50 426 GLN A O 1
ATOM 3051 N N . LEU A 1 427 ? -3.206 -3.769 14.604 1.00 92.25 427 LEU A N 1
ATOM 3052 C CA . LEU A 1 427 ? -3.420 -4.855 13.642 1.00 92.25 427 LEU A CA 1
ATOM 3053 C C . LEU A 1 427 ? -3.693 -4.316 12.233 1.00 92.25 427 LEU A C 1
ATOM 3055 O O . LEU A 1 427 ? -3.115 -4.821 11.269 1.00 92.25 427 LEU A O 1
ATOM 3059 N N . ALA A 1 428 ? -4.530 -3.282 12.119 1.00 92.44 428 ALA A N 1
ATOM 3060 C CA . ALA A 1 428 ? -4.807 -2.591 10.865 1.00 92.44 428 ALA A CA 1
ATOM 3061 C C . ALA A 1 428 ? -3.520 -2.035 10.231 1.00 92.44 428 ALA A C 1
ATOM 3063 O O . ALA A 1 428 ? -3.215 -2.327 9.071 1.00 92.44 428 ALA A O 1
ATOM 3064 N N . ASP A 1 429 ? -2.721 -1.310 11.012 1.00 91.50 429 ASP A N 1
ATOM 3065 C CA . ASP A 1 429 ? -1.464 -0.712 10.563 1.00 91.50 429 ASP A CA 1
ATOM 3066 C C . ASP A 1 429 ? -0.446 -1.786 10.151 1.00 91.50 429 ASP A C 1
ATOM 3068 O O . ASP A 1 429 ? 0.207 -1.656 9.114 1.00 91.50 429 ASP A O 1
ATOM 3072 N N . ALA A 1 430 ? -0.348 -2.892 10.899 1.00 92.62 430 ALA A N 1
ATOM 3073 C CA . ALA A 1 430 ? 0.533 -4.010 10.563 1.00 92.62 430 ALA A CA 1
ATOM 3074 C C . ALA A 1 430 ? 0.146 -4.689 9.235 1.00 92.62 430 ALA A C 1
ATOM 3076 O O . ALA A 1 430 ? 1.021 -5.012 8.427 1.00 92.62 430 ALA A O 1
ATOM 3077 N N . GLN A 1 431 ? -1.153 -4.874 8.972 1.00 92.38 431 GLN A N 1
ATOM 3078 C CA . GLN A 1 431 ? -1.634 -5.427 7.701 1.00 92.38 431 GLN A CA 1
ATOM 3079 C C . GLN A 1 431 ? -1.338 -4.494 6.521 1.00 92.38 431 GLN A C 1
ATOM 3081 O O . GLN A 1 431 ? -0.900 -4.952 5.461 1.00 92.38 431 GLN A O 1
ATOM 3086 N N . ILE A 1 432 ? -1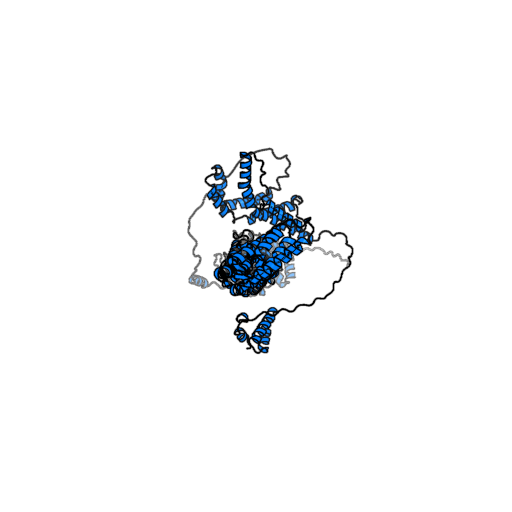.547 -3.186 6.700 1.00 93.50 432 ILE A N 1
ATOM 3087 C CA . ILE A 1 432 ? -1.233 -2.174 5.685 1.00 93.50 432 ILE A CA 1
ATOM 3088 C C . ILE A 1 432 ? 0.277 -2.151 5.415 1.00 93.50 432 ILE A C 1
ATOM 3090 O O . ILE A 1 432 ? 0.687 -2.153 4.253 1.00 93.50 432 ILE A O 1
ATOM 3094 N N . ALA A 1 433 ? 1.106 -2.207 6.460 1.00 92.38 433 ALA A N 1
ATOM 3095 C CA . ALA A 1 433 ? 2.561 -2.216 6.342 1.00 92.38 433 ALA A CA 1
ATOM 3096 C C . ALA A 1 433 ? 3.094 -3.447 5.582 1.00 92.38 433 ALA A C 1
ATOM 3098 O O . ALA A 1 433 ? 3.932 -3.284 4.692 1.00 92.38 433 ALA A O 1
ATOM 3099 N N . ASP A 1 434 ? 2.585 -4.662 5.847 1.00 91.94 434 ASP A N 1
ATOM 3100 C CA . ASP A 1 434 ? 2.975 -5.869 5.084 1.00 91.94 434 ASP A CA 1
ATOM 3101 C C . ASP A 1 434 ? 2.658 -5.714 3.591 1.00 91.94 434 ASP A C 1
ATOM 3103 O O . ASP A 1 434 ? 3.477 -6.024 2.720 1.00 91.94 434 ASP A O 1
ATOM 3107 N N . ARG A 1 435 ? 1.471 -5.188 3.268 1.00 92.50 435 ARG A N 1
ATOM 3108 C CA . ARG A 1 435 ? 1.061 -4.971 1.876 1.00 92.50 435 ARG A CA 1
ATOM 3109 C C . ARG A 1 435 ? 1.885 -3.885 1.197 1.00 92.50 435 ARG A C 1
ATOM 3111 O O . ARG A 1 435 ? 2.261 -4.066 0.038 1.00 92.50 435 ARG A O 1
ATOM 3118 N N . GLN A 1 436 ? 2.218 -2.813 1.909 1.00 93.38 436 GLN A N 1
ATOM 3119 C CA . GLN A 1 436 ? 3.085 -1.752 1.406 1.00 93.38 436 GLN A CA 1
ATOM 3120 C C . GLN A 1 436 ? 4.481 -2.298 1.065 1.00 93.38 436 GLN A C 1
ATOM 3122 O O . GLN A 1 436 ? 4.963 -2.086 -0.046 1.00 93.38 436 GLN A O 1
ATOM 3127 N N . ALA A 1 437 ? 5.075 -3.115 1.941 1.00 93.56 437 ALA A N 1
ATOM 3128 C CA . ALA A 1 437 ? 6.375 -3.740 1.689 1.00 93.56 437 ALA A CA 1
ATOM 3129 C C . ALA A 1 437 ? 6.379 -4.629 0.427 1.00 93.56 437 ALA A C 1
ATOM 3131 O O . ALA A 1 437 ? 7.371 -4.692 -0.310 1.00 93.56 437 ALA A O 1
ATOM 3132 N N . ARG A 1 438 ? 5.255 -5.298 0.124 1.00 92.81 438 ARG A N 1
ATOM 3133 C CA . ARG A 1 438 ? 5.091 -6.063 -1.126 1.00 92.81 438 ARG A CA 1
ATOM 3134 C C . ARG A 1 438 ? 5.051 -5.153 -2.350 1.00 92.81 438 ARG A C 1
ATOM 3136 O O . ARG A 1 438 ? 5.703 -5.480 -3.342 1.00 92.81 438 ARG A O 1
ATOM 3143 N N . VAL A 1 439 ? 4.324 -4.034 -2.291 1.00 94.56 439 VAL A N 1
ATOM 3144 C CA . VAL A 1 439 ? 4.300 -3.031 -3.372 1.00 94.56 439 VAL A CA 1
ATOM 3145 C C . VAL A 1 439 ? 5.714 -2.528 -3.645 1.00 94.56 439 VAL A C 1
ATOM 3147 O O . VAL A 1 439 ? 6.160 -2.562 -4.793 1.00 94.56 439 VAL A O 1
ATOM 3150 N N . ASP A 1 440 ? 6.450 -2.159 -2.598 1.00 92.75 440 ASP A N 1
ATOM 3151 C CA . ASP A 1 440 ? 7.809 -1.629 -2.722 1.00 92.75 440 ASP A CA 1
ATOM 3152 C C . ASP A 1 440 ? 8.782 -2.674 -3.285 1.00 92.75 440 ASP A C 1
ATOM 3154 O O . ASP A 1 440 ? 9.595 -2.366 -4.156 1.00 92.75 440 ASP A O 1
ATOM 3158 N N . THR A 1 441 ? 8.637 -3.944 -2.896 1.00 93.44 441 THR A N 1
ATOM 3159 C CA . THR A 1 441 ? 9.429 -5.049 -3.462 1.00 93.44 441 THR A CA 1
ATOM 3160 C C . THR A 1 441 ? 9.194 -5.213 -4.966 1.00 93.44 441 THR A C 1
ATOM 3162 O O . THR A 1 441 ? 10.141 -5.400 -5.734 1.00 93.44 441 THR A O 1
ATOM 3165 N N . VAL A 1 442 ? 7.936 -5.168 -5.418 1.00 92.50 442 VAL A N 1
ATOM 3166 C CA . VAL A 1 442 ? 7.611 -5.301 -6.848 1.00 92.50 442 VAL A CA 1
ATOM 3167 C C . VAL A 1 442 ? 8.071 -4.061 -7.619 1.00 92.50 442 VAL A C 1
ATOM 3169 O O . VAL A 1 442 ? 8.620 -4.201 -8.714 1.00 92.50 442 VAL A O 1
ATOM 3172 N N . ARG A 1 443 ? 7.927 -2.865 -7.036 1.00 92.56 443 ARG A N 1
ATOM 3173 C CA . ARG A 1 443 ? 8.419 -1.609 -7.616 1.00 92.56 443 ARG A CA 1
ATOM 3174 C C . ARG A 1 443 ? 9.938 -1.627 -7.787 1.00 92.56 443 ARG A C 1
ATOM 3176 O O . ARG A 1 443 ? 10.410 -1.384 -8.893 1.00 92.56 443 ARG A O 1
ATOM 3183 N N . GLY A 1 444 ? 10.689 -2.052 -6.770 1.00 91.81 444 GLY A N 1
ATOM 3184 C CA . GLY A 1 444 ? 12.144 -2.206 -6.861 1.00 91.81 444 GLY A CA 1
ATOM 3185 C C . GLY A 1 444 ? 12.574 -3.199 -7.951 1.00 91.81 444 GLY A C 1
ATOM 3186 O O . GLY A 1 444 ? 13.533 -2.959 -8.682 1.00 91.81 444 GLY A O 1
ATOM 3187 N N . ARG A 1 445 ? 11.823 -4.294 -8.157 1.00 91.88 445 ARG A N 1
ATOM 3188 C CA . ARG A 1 445 ? 12.063 -5.202 -9.298 1.00 91.88 445 ARG A CA 1
ATOM 3189 C C . ARG A 1 445 ? 11.813 -4.521 -10.646 1.00 91.88 445 ARG A C 1
ATOM 3191 O O . ARG A 1 445 ? 12.582 -4.747 -11.578 1.00 91.88 445 ARG A O 1
ATOM 3198 N N . ALA A 1 446 ? 10.759 -3.713 -10.763 1.00 90.38 446 ALA A N 1
ATOM 3199 C CA . ALA A 1 446 ? 10.458 -2.966 -11.984 1.00 90.38 446 ALA A CA 1
ATOM 3200 C C . ALA A 1 446 ? 11.554 -1.936 -12.306 1.00 90.38 446 ALA A C 1
ATOM 3202 O O . ALA A 1 446 ? 11.983 -1.837 -13.456 1.00 90.38 446 ALA A O 1
ATOM 3203 N N . GLU A 1 447 ? 12.061 -1.237 -11.292 1.00 89.50 447 GLU A N 1
ATOM 3204 C CA . GLU A 1 447 ? 13.176 -0.293 -11.417 1.00 89.50 447 GLU A CA 1
ATOM 3205 C C . GLU A 1 447 ? 14.469 -0.985 -11.861 1.00 89.50 447 GLU A C 1
ATOM 3207 O O . GLU A 1 447 ? 15.122 -0.509 -12.792 1.00 89.50 447 GLU A O 1
ATOM 3212 N N . ASN A 1 448 ? 14.790 -2.152 -11.292 1.00 90.19 448 ASN A N 1
ATOM 3213 C CA . ASN A 1 448 ? 15.946 -2.954 -11.708 1.00 90.19 448 ASN A CA 1
ATOM 3214 C C . ASN A 1 448 ? 15.864 -3.358 -13.187 1.00 90.19 448 ASN A C 1
ATOM 3216 O O . ASN A 1 448 ? 16.849 -3.258 -13.916 1.00 90.19 448 ASN A O 1
ATOM 3220 N N . VAL A 1 449 ? 14.681 -3.755 -13.668 1.00 90.75 449 VAL A N 1
ATOM 3221 C CA . VAL A 1 449 ? 14.472 -4.051 -15.097 1.00 90.75 449 VAL A CA 1
ATOM 3222 C C . VAL A 1 449 ? 14.620 -2.792 -15.952 1.00 90.75 449 VAL A C 1
ATOM 3224 O O . VAL A 1 449 ? 15.185 -2.856 -17.043 1.00 90.75 449 VAL A O 1
ATOM 3227 N N . GLY A 1 450 ? 14.175 -1.634 -15.457 1.00 87.69 450 GLY A N 1
ATOM 3228 C CA . GLY A 1 450 ? 14.448 -0.340 -16.085 1.00 87.69 450 GLY A CA 1
ATOM 3229 C C . GLY A 1 450 ? 15.945 -0.005 -16.158 1.00 87.69 450 GLY A C 1
ATOM 3230 O O . GLY A 1 450 ? 16.389 0.595 -17.135 1.00 87.69 450 GLY A O 1
ATOM 3231 N N . GLY A 1 451 ? 16.736 -0.414 -15.161 1.00 89.19 451 GLY A N 1
ATOM 3232 C CA . GLY A 1 451 ? 18.201 -0.352 -15.177 1.00 89.19 451 GLY A CA 1
ATOM 3233 C C . GLY A 1 451 ? 18.805 -1.202 -16.294 1.00 89.19 451 GLY A C 1
ATOM 3234 O O . GLY A 1 451 ? 19.472 -0.660 -17.170 1.00 89.19 451 GLY A O 1
ATOM 3235 N N . ILE A 1 452 ? 18.460 -2.492 -16.341 1.00 89.19 452 ILE A N 1
ATOM 3236 C CA . ILE A 1 452 ? 18.942 -3.435 -17.369 1.00 89.19 452 ILE A CA 1
ATOM 3237 C C . ILE A 1 452 ? 18.625 -2.924 -18.783 1.00 89.19 452 ILE A C 1
ATOM 3239 O O . ILE A 1 452 ? 19.470 -2.955 -19.672 1.00 89.19 452 ILE A O 1
ATOM 3243 N N . ARG A 1 453 ? 17.422 -2.376 -19.001 1.00 91.69 453 ARG A N 1
ATOM 3244 C CA . ARG A 1 453 ? 17.030 -1.826 -20.311 1.00 91.69 453 ARG A CA 1
ATOM 3245 C C . ARG A 1 453 ? 17.840 -0.597 -20.737 1.00 91.69 453 ARG A C 1
ATOM 3247 O O . ARG A 1 453 ? 17.934 -0.332 -21.935 1.00 91.69 453 ARG A O 1
ATOM 3254 N N . ARG A 1 454 ? 18.375 0.174 -19.786 1.00 91.19 454 ARG A N 1
ATOM 3255 C CA . ARG A 1 454 ? 19.297 1.288 -20.063 1.00 91.19 454 ARG A CA 1
ATOM 3256 C C . ARG A 1 454 ? 20.710 0.782 -20.323 1.00 91.19 454 ARG A C 1
ATOM 3258 O O . ARG A 1 454 ? 21.374 1.303 -21.210 1.00 91.19 454 ARG A O 1
ATOM 3265 N N . GLU A 1 455 ? 21.146 -0.251 -19.610 1.00 90.50 455 GLU A N 1
ATOM 3266 C CA . GLU A 1 455 ? 22.425 -0.922 -19.869 1.00 90.50 455 GLU A CA 1
ATOM 3267 C C . GLU A 1 455 ? 22.460 -1.534 -21.277 1.00 90.50 455 GLU A C 1
ATOM 3269 O O . GLU A 1 455 ? 23.431 -1.338 -22.001 1.00 90.50 455 GLU A O 1
ATOM 3274 N N . ASP A 1 456 ? 21.362 -2.156 -21.721 1.00 90.12 456 ASP A N 1
ATOM 3275 C CA . ASP A 1 456 ? 21.210 -2.659 -23.095 1.00 90.12 456 ASP A CA 1
ATOM 3276 C C . ASP A 1 456 ? 21.335 -1.548 -24.157 1.00 90.12 456 ASP A C 1
ATOM 3278 O O . ASP A 1 456 ? 21.741 -1.813 -25.289 1.00 90.12 456 ASP A O 1
ATOM 3282 N N . ALA A 1 457 ? 20.986 -0.307 -23.803 1.00 93.06 457 ALA A N 1
ATOM 3283 C CA . ALA A 1 457 ? 21.068 0.867 -24.668 1.00 93.06 457 ALA A CA 1
ATOM 3284 C C . ALA A 1 457 ? 22.425 1.590 -24.597 1.00 93.06 457 ALA A C 1
ATOM 3286 O O . ALA A 1 457 ? 22.735 2.397 -25.477 1.00 93.06 457 ALA A O 1
ATOM 3287 N N . ALA A 1 458 ? 23.240 1.313 -23.575 1.00 92.56 458 ALA A N 1
ATOM 3288 C CA . ALA A 1 458 ? 24.507 1.997 -23.331 1.00 92.56 458 ALA A CA 1
ATOM 3289 C C . ALA A 1 458 ? 25.483 1.952 -24.525 1.00 92.56 458 ALA A C 1
ATOM 3291 O O . ALA A 1 458 ? 26.093 2.987 -24.802 1.00 92.56 458 ALA A O 1
ATOM 3292 N N . PRO A 1 459 ? 25.595 0.848 -25.299 1.00 93.12 459 PRO A N 1
ATOM 3293 C CA . PRO A 1 459 ? 26.455 0.813 -26.483 1.00 93.12 459 PRO A CA 1
ATOM 3294 C C . PRO A 1 459 ? 26.085 1.835 -27.566 1.00 93.12 459 PRO A C 1
ATOM 3296 O O . PRO A 1 459 ? 26.938 2.199 -28.368 1.00 93.12 459 PRO A O 1
ATOM 3299 N N . LEU A 1 460 ? 24.837 2.317 -27.596 1.00 93.94 460 LEU A N 1
ATOM 3300 C CA . LEU A 1 460 ? 24.370 3.308 -28.569 1.00 93.94 460 LEU A CA 1
ATOM 3301 C C . LEU A 1 460 ? 24.616 4.754 -28.119 1.00 93.94 460 LEU A C 1
ATOM 3303 O O . LEU A 1 460 ? 24.548 5.665 -28.941 1.00 93.94 460 LEU A O 1
ATOM 3307 N N . ALA A 1 461 ? 24.915 4.986 -26.837 1.00 91.69 461 ALA A N 1
ATOM 3308 C CA . ALA A 1 461 ? 25.092 6.330 -26.287 1.00 91.69 461 ALA A CA 1
ATOM 3309 C C . ALA A 1 461 ? 26.186 7.161 -26.993 1.00 91.69 461 ALA A C 1
ATOM 3311 O O . ALA A 1 461 ? 25.908 8.320 -27.309 1.00 91.69 461 ALA A O 1
ATOM 3312 N N . PRO A 1 462 ? 27.374 6.611 -27.333 1.00 94.06 462 PRO A N 1
ATOM 3313 C CA . PRO A 1 462 ? 28.410 7.363 -28.051 1.00 94.06 462 PRO A CA 1
ATOM 3314 C C . PRO A 1 462 ? 27.998 7.820 -29.458 1.00 94.06 462 PRO A C 1
ATOM 3316 O O . PRO A 1 462 ? 28.627 8.710 -30.023 1.00 94.06 462 PRO A O 1
ATOM 3319 N N . TYR A 1 463 ? 26.953 7.215 -30.028 1.00 94.50 463 TYR A N 1
ATOM 3320 C CA . TYR A 1 463 ? 26.548 7.400 -31.419 1.00 94.50 463 TYR A CA 1
ATOM 3321 C C . TYR A 1 463 ? 25.332 8.324 -31.591 1.00 94.50 463 TYR A C 1
ATOM 3323 O O . TYR A 1 463 ? 24.896 8.562 -32.716 1.00 94.50 463 TYR A O 1
ATOM 3331 N N . GLN A 1 464 ? 24.784 8.864 -30.496 1.00 91.19 464 GLN A N 1
ATOM 3332 C CA . GLN A 1 464 ? 23.592 9.724 -30.515 1.00 91.19 464 GLN A CA 1
ATOM 3333 C C . GLN A 1 464 ? 23.829 11.128 -31.095 1.00 91.19 464 GLN A C 1
ATOM 3335 O O . GLN A 1 464 ? 22.866 11.866 -31.305 1.00 91.19 464 GLN A O 1
ATOM 3340 N N . SER A 1 465 ? 25.079 11.536 -31.329 1.00 90.44 465 SER A N 1
ATOM 3341 C CA . SER A 1 465 ? 25.379 12.851 -31.895 1.00 90.44 465 SER A CA 1
ATOM 3342 C C . SER A 1 465 ? 25.334 12.827 -33.422 1.00 90.44 465 SER A C 1
ATOM 3344 O O . SER A 1 465 ? 25.778 11.871 -34.056 1.00 90.44 465 SER A O 1
ATOM 3346 N N . ALA A 1 466 ? 24.864 13.922 -34.025 1.00 83.38 466 ALA A N 1
ATOM 3347 C CA . ALA A 1 466 ? 24.952 14.115 -35.475 1.00 83.38 466 ALA A CA 1
ATOM 3348 C C . ALA A 1 466 ? 26.412 14.053 -35.976 1.00 83.38 466 ALA A C 1
ATOM 3350 O O . ALA A 1 466 ? 26.684 13.581 -37.081 1.00 83.38 466 ALA A O 1
ATOM 3351 N N . ASP A 1 467 ? 27.364 14.453 -35.128 1.00 92.88 467 ASP A N 1
ATOM 3352 C CA . ASP A 1 467 ? 28.794 14.382 -35.424 1.00 92.88 467 ASP A CA 1
ATOM 3353 C C . ASP A 1 467 ? 29.308 12.942 -35.537 1.00 92.88 467 ASP A C 1
ATOM 3355 O O . ASP A 1 467 ? 30.252 12.695 -36.285 1.00 92.88 467 ASP A O 1
ATOM 3359 N N . ALA A 1 468 ? 28.711 11.974 -34.830 1.00 94.06 468 ALA A N 1
ATOM 3360 C CA . ALA A 1 468 ? 29.151 10.581 -34.880 1.00 94.06 468 ALA A CA 1
ATOM 3361 C C . ALA A 1 468 ? 28.987 9.990 -36.291 1.00 94.06 468 ALA A C 1
ATOM 3363 O O . ALA A 1 468 ? 29.940 9.409 -36.818 1.00 94.06 468 ALA A O 1
ATOM 3364 N N . ALA A 1 469 ? 27.839 10.217 -36.940 1.00 95.06 469 ALA A N 1
ATOM 3365 C CA . ALA A 1 469 ? 27.602 9.819 -38.328 1.00 95.06 469 ALA A CA 1
ATOM 3366 C C . ALA A 1 469 ? 28.576 10.517 -39.290 1.00 95.06 469 ALA A C 1
ATOM 3368 O O . ALA A 1 469 ? 29.216 9.860 -40.114 1.00 95.06 469 ALA A O 1
ATOM 3369 N N . ALA A 1 470 ? 28.761 11.833 -39.145 1.00 95.69 470 ALA A N 1
ATOM 3370 C CA . ALA A 1 470 ? 29.678 12.597 -39.990 1.00 95.69 470 ALA A CA 1
ATOM 3371 C C . ALA A 1 470 ? 31.137 12.119 -39.837 1.00 95.69 470 ALA A C 1
ATOM 3373 O O . ALA A 1 470 ? 31.865 11.993 -40.821 1.00 95.69 470 ALA A O 1
ATOM 3374 N N . ASN A 1 471 ? 31.572 11.801 -38.614 1.00 97.00 471 ASN A N 1
ATOM 3375 C CA . ASN A 1 471 ? 32.903 11.265 -38.314 1.00 97.00 471 ASN A CA 1
ATOM 3376 C C . ASN A 1 471 ? 33.105 9.859 -38.880 1.00 97.00 471 ASN A C 1
ATOM 3378 O O . ASN A 1 471 ? 34.173 9.554 -39.409 1.00 97.00 471 ASN A O 1
ATOM 3382 N N . ALA A 1 472 ? 32.095 8.997 -38.766 1.00 97.31 472 ALA A N 1
ATOM 3383 C CA . ALA A 1 472 ? 32.118 7.672 -39.367 1.00 97.31 472 ALA A CA 1
ATOM 3384 C C . ALA A 1 472 ? 32.213 7.766 -40.897 1.00 97.31 472 ALA A C 1
ATOM 3386 O O . ALA A 1 472 ? 33.065 7.114 -41.494 1.00 97.31 472 ALA A O 1
ATOM 3387 N N . SER A 1 473 ? 31.443 8.661 -41.523 1.00 97.50 473 SER A N 1
ATOM 3388 C CA . SER A 1 473 ? 31.544 8.899 -42.964 1.00 97.50 473 SER A CA 1
ATOM 3389 C C . SER A 1 473 ? 32.924 9.410 -43.383 1.00 97.50 473 SER A C 1
ATOM 3391 O O . SER A 1 473 ? 33.468 8.926 -44.371 1.00 97.50 473 SER A O 1
ATOM 3393 N N . ARG A 1 474 ? 33.533 10.328 -42.618 1.00 97.75 474 ARG A N 1
ATOM 3394 C CA . ARG A 1 474 ? 34.896 10.813 -42.896 1.00 97.75 474 ARG A CA 1
ATOM 3395 C C . ARG A 1 474 ? 35.937 9.700 -42.844 1.00 97.75 474 ARG A C 1
ATOM 3397 O O . ARG A 1 474 ? 36.765 9.619 -43.740 1.00 97.75 474 ARG A O 1
ATOM 3404 N N . ARG A 1 475 ? 35.868 8.825 -41.836 1.00 97.81 475 ARG A N 1
ATOM 3405 C CA . ARG A 1 475 ? 36.762 7.658 -41.733 1.00 97.81 475 ARG A CA 1
ATOM 3406 C C . ARG A 1 475 ? 36.561 6.678 -42.885 1.00 97.81 475 ARG A C 1
ATOM 3408 O O . ARG A 1 475 ? 37.531 6.110 -43.376 1.00 97.81 475 ARG A O 1
ATOM 3415 N N . LEU A 1 476 ? 35.316 6.493 -43.328 1.00 98.06 476 LEU A N 1
ATOM 3416 C CA . LEU A 1 476 ? 35.032 5.687 -44.510 1.00 98.06 476 LEU A CA 1
ATOM 3417 C C . LEU A 1 476 ? 35.634 6.319 -45.770 1.00 98.06 476 LEU A C 1
ATOM 3419 O O . LEU A 1 476 ? 36.215 5.603 -46.579 1.00 98.06 476 LEU A O 1
ATOM 3423 N N . ASP A 1 477 ? 35.511 7.639 -45.930 1.00 97.69 477 ASP A N 1
ATOM 3424 C CA . ASP A 1 477 ? 36.116 8.365 -47.048 1.00 97.69 477 ASP A CA 1
ATOM 3425 C C . ASP A 1 477 ? 37.636 8.232 -47.048 1.00 97.69 477 ASP A C 1
ATOM 3427 O O . ASP A 1 477 ? 38.200 7.862 -48.067 1.00 97.69 477 ASP A O 1
ATOM 3431 N N . GLU A 1 478 ? 38.286 8.439 -45.904 1.00 97.56 478 GLU A N 1
ATOM 3432 C CA . GLU A 1 478 ? 39.735 8.290 -45.753 1.00 97.56 478 GLU A CA 1
ATOM 3433 C C . GLU A 1 478 ? 40.197 6.871 -46.128 1.00 97.56 478 GLU A C 1
ATOM 3435 O O . GLU A 1 478 ? 41.112 6.699 -46.936 1.00 97.56 478 GLU A O 1
ATOM 3440 N N . ALA A 1 479 ? 39.520 5.838 -45.612 1.00 97.50 479 ALA A N 1
ATOM 3441 C CA . ALA A 1 479 ? 39.822 4.448 -45.946 1.00 97.50 479 ALA A CA 1
ATOM 3442 C C . ALA A 1 479 ? 39.643 4.176 -47.449 1.00 97.50 479 ALA A C 1
ATOM 3444 O O . ALA A 1 479 ? 40.500 3.570 -48.096 1.00 97.50 479 ALA A O 1
ATOM 3445 N N . LEU A 1 480 ? 38.540 4.647 -48.032 1.00 96.69 480 LEU A N 1
ATOM 3446 C CA . LEU A 1 480 ? 38.191 4.378 -49.423 1.00 96.69 480 LEU A CA 1
ATOM 3447 C C . LEU A 1 480 ? 39.054 5.172 -50.413 1.00 96.69 480 LEU A C 1
ATOM 3449 O O . LEU A 1 480 ? 39.437 4.661 -51.469 1.00 96.69 480 LEU A O 1
ATOM 3453 N N . VAL A 1 481 ? 39.346 6.426 -50.091 1.00 95.88 481 VAL A N 1
ATOM 3454 C CA . VAL A 1 481 ? 39.950 7.395 -51.000 1.00 95.88 481 VAL A CA 1
ATOM 3455 C C . VAL A 1 481 ? 41.438 7.510 -50.740 1.00 95.88 481 VAL A C 1
ATOM 3457 O O . VAL A 1 481 ? 42.227 7.160 -51.615 1.00 95.88 481 VAL A O 1
ATOM 3460 N N . ASP A 1 482 ? 41.822 7.950 -49.548 1.00 95.62 482 ASP A N 1
ATOM 3461 C CA . ASP A 1 482 ? 43.210 8.295 -49.243 1.00 95.62 482 ASP A CA 1
ATOM 3462 C C . ASP A 1 482 ? 44.081 7.051 -49.082 1.00 95.62 482 ASP A C 1
ATOM 3464 O O . ASP A 1 482 ? 45.214 7.018 -49.560 1.00 95.62 482 ASP A O 1
ATOM 3468 N N . GLN A 1 483 ? 43.536 6.001 -48.469 1.00 96.38 483 GLN A N 1
ATOM 3469 C CA . GLN A 1 483 ? 44.272 4.767 -48.194 1.00 96.38 483 GLN A CA 1
ATOM 3470 C C . GLN A 1 483 ? 44.135 3.715 -49.303 1.00 96.38 483 GLN A C 1
ATOM 3472 O O . GLN A 1 483 ? 44.953 2.799 -49.368 1.00 96.38 483 GLN A O 1
ATOM 3477 N N . THR A 1 484 ? 43.140 3.845 -50.193 1.00 96.19 484 THR A N 1
ATOM 3478 C CA . THR A 1 484 ? 42.912 2.872 -51.278 1.00 96.19 484 THR A CA 1
ATOM 3479 C C . THR A 1 484 ? 42.969 3.507 -52.665 1.00 96.19 484 THR A C 1
ATOM 3481 O O . THR A 1 484 ? 43.887 3.234 -53.434 1.00 96.19 484 THR A O 1
ATOM 3484 N N . TYR A 1 485 ? 42.010 4.371 -53.013 1.00 96.31 485 TYR A N 1
ATOM 3485 C CA . TYR A 1 485 ? 41.875 4.867 -54.385 1.00 96.31 485 TYR A CA 1
ATOM 3486 C C . TYR A 1 485 ? 43.063 5.712 -54.860 1.00 96.31 485 TYR A C 1
ATOM 3488 O O . TYR A 1 485 ? 43.529 5.529 -55.984 1.00 96.31 485 TYR A O 1
ATOM 3496 N N . ILE A 1 486 ? 43.546 6.654 -54.045 1.00 95.25 486 ILE A N 1
ATOM 3497 C CA . ILE A 1 486 ? 44.654 7.542 -54.412 1.00 95.25 486 ILE A CA 1
ATOM 3498 C C . ILE A 1 486 ? 45.945 6.737 -54.635 1.00 95.25 486 ILE A C 1
ATOM 3500 O O . ILE A 1 486 ? 46.551 6.940 -55.692 1.00 95.25 486 ILE A O 1
ATOM 3504 N N . PRO A 1 487 ? 46.348 5.812 -53.739 1.00 96.50 487 PRO A N 1
ATOM 3505 C CA . PRO A 1 487 ? 47.463 4.900 -53.980 1.00 96.50 487 PRO A CA 1
ATOM 3506 C C . PRO A 1 487 ? 47.295 4.056 -55.247 1.00 96.50 487 PRO A C 1
ATOM 3508 O O . PRO A 1 487 ? 48.183 4.081 -56.100 1.00 96.50 487 PRO A O 1
ATOM 3511 N N . ASP A 1 488 ? 46.144 3.399 -55.437 1.00 95.06 488 ASP A N 1
ATOM 3512 C CA . ASP A 1 488 ? 45.880 2.559 -56.618 1.00 95.06 488 ASP A CA 1
ATOM 3513 C C . ASP A 1 488 ? 45.922 3.397 -57.913 1.00 95.06 488 ASP A C 1
ATOM 3515 O O . ASP A 1 488 ? 46.462 2.980 -58.944 1.00 95.06 488 ASP A O 1
ATOM 3519 N N . ARG A 1 489 ? 45.404 4.632 -57.871 1.00 94.62 489 ARG A N 1
ATOM 3520 C CA . ARG A 1 489 ? 45.460 5.590 -58.985 1.00 94.62 489 ARG A CA 1
ATOM 3521 C C . ARG A 1 489 ? 46.885 6.060 -59.248 1.00 94.62 489 ARG A C 1
ATOM 3523 O O . ARG A 1 489 ? 47.261 6.169 -60.414 1.00 94.62 489 ARG A O 1
ATOM 3530 N N . ALA A 1 490 ? 47.660 6.349 -58.207 1.00 92.56 490 ALA A N 1
ATOM 3531 C CA . ALA A 1 490 ? 49.052 6.762 -58.322 1.00 92.56 490 ALA A CA 1
ATOM 3532 C C . ALA A 1 490 ? 49.911 5.633 -58.900 1.00 92.56 490 ALA A C 1
ATOM 3534 O O . ALA A 1 490 ? 50.681 5.888 -59.818 1.00 92.56 490 ALA A O 1
ATOM 3535 N N . GLN A 1 491 ? 49.721 4.389 -58.451 1.00 92.50 491 GLN A N 1
ATOM 3536 C CA . GLN A 1 491 ? 50.390 3.213 -59.006 1.00 92.50 491 GLN A CA 1
ATOM 3537 C C . GLN A 1 491 ? 50.024 3.006 -60.478 1.00 92.50 491 GLN A C 1
ATOM 3539 O O . GLN A 1 491 ? 50.912 2.844 -61.312 1.00 92.50 491 GLN A O 1
ATOM 3544 N N . LYS A 1 492 ? 48.733 3.091 -60.824 1.00 91.38 492 LYS A N 1
ATOM 3545 C CA . LYS A 1 492 ? 48.280 3.049 -62.221 1.00 91.38 492 LYS A CA 1
ATOM 3546 C C . LYS A 1 492 ? 48.960 4.141 -63.054 1.00 91.38 492 LYS A C 1
ATOM 3548 O O . LYS A 1 492 ? 49.504 3.846 -64.111 1.00 91.38 492 LYS A O 1
ATOM 3553 N N . ASN A 1 493 ? 48.936 5.394 -62.597 1.00 88.56 493 ASN A N 1
ATOM 3554 C CA . ASN A 1 493 ? 49.538 6.510 -63.329 1.00 88.56 493 ASN A CA 1
ATOM 3555 C C . ASN A 1 493 ? 51.058 6.345 -63.465 1.00 88.56 493 ASN A C 1
ATOM 3557 O O . ASN A 1 493 ? 51.579 6.581 -64.548 1.00 88.56 493 ASN A O 1
ATOM 3561 N N . ARG A 1 494 ? 51.738 5.879 -62.410 1.00 88.19 494 ARG A N 1
ATOM 3562 C CA . ARG A 1 494 ? 53.173 5.583 -62.412 1.00 88.19 494 ARG A CA 1
ATOM 3563 C C . ARG A 1 494 ? 53.523 4.544 -63.471 1.00 88.19 494 ARG A C 1
ATOM 3565 O O . ARG A 1 494 ? 54.393 4.800 -64.285 1.00 88.19 494 ARG A O 1
ATOM 3572 N N . LEU A 1 495 ? 52.803 3.423 -63.534 1.00 87.25 495 LEU A N 1
ATOM 3573 C CA . LEU A 1 495 ? 53.047 2.392 -64.551 1.00 87.25 495 LEU A CA 1
ATOM 3574 C C . LEU A 1 495 ? 52.847 2.925 -65.977 1.00 87.25 495 LEU A C 1
ATOM 3576 O O . LEU A 1 495 ? 53.634 2.604 -66.862 1.00 87.25 495 LEU A O 1
ATOM 3580 N N . TYR A 1 496 ? 51.846 3.785 -66.196 1.00 82.44 496 TYR A N 1
ATOM 3581 C CA . TYR A 1 496 ? 51.628 4.413 -67.503 1.00 82.44 496 TYR A CA 1
ATOM 3582 C C . TYR A 1 496 ? 52.632 5.528 -67.841 1.00 82.44 496 TYR A C 1
ATOM 3584 O O . TYR A 1 496 ? 52.768 5.816 -69.024 1.00 82.44 496 TYR A O 1
ATOM 3592 N N . GLN A 1 497 ? 53.293 6.163 -66.865 1.00 79.56 497 GLN A N 1
ATOM 3593 C CA . GLN A 1 497 ? 54.229 7.284 -67.078 1.00 79.56 497 GLN A CA 1
ATOM 3594 C C . GLN A 1 497 ? 55.707 6.870 -67.042 1.00 79.56 497 GLN A C 1
ATOM 3596 O O . GLN A 1 497 ? 56.496 7.384 -67.824 1.00 79.56 497 GLN A O 1
ATOM 3601 N N . GLU A 1 498 ? 56.075 5.967 -66.136 1.00 76.75 498 GLU A N 1
ATOM 3602 C CA . GLU A 1 498 ? 57.453 5.535 -65.866 1.00 76.75 498 GLU A CA 1
ATOM 3603 C C . GLU A 1 498 ? 57.745 4.128 -66.414 1.00 76.75 498 GLU A C 1
ATOM 3605 O O . GLU A 1 498 ? 58.902 3.789 -66.638 1.00 76.75 498 GLU A O 1
ATOM 3610 N N . GLY A 1 499 ? 56.713 3.299 -66.630 1.00 67.56 499 GLY A N 1
ATOM 3611 C CA . GLY A 1 499 ? 56.864 1.900 -67.059 1.00 67.56 499 GLY A CA 1
ATOM 3612 C C . GLY A 1 499 ? 57.155 1.703 -68.551 1.00 67.56 499 GLY A C 1
ATOM 3613 O O . GLY A 1 499 ? 57.519 0.605 -68.959 1.00 67.56 499 GLY A O 1
ATOM 3614 N N . ALA A 1 500 ? 57.023 2.751 -69.366 1.00 71.00 500 ALA A N 1
ATOM 3615 C CA . ALA A 1 500 ? 57.405 2.741 -70.774 1.00 71.00 500 ALA A CA 1
ATOM 3616 C C . ALA A 1 500 ? 58.390 3.878 -71.045 1.00 71.00 500 ALA A C 1
ATOM 3618 O O . ALA A 1 500 ? 58.188 4.996 -70.573 1.00 71.00 500 ALA A O 1
ATOM 3619 N N . ASP A 1 501 ? 59.439 3.594 -71.822 1.00 79.50 501 ASP A N 1
ATOM 3620 C CA . ASP A 1 501 ? 60.337 4.627 -72.338 1.00 79.50 501 ASP A CA 1
ATOM 3621 C C . ASP A 1 501 ? 59.494 5.666 -73.107 1.00 79.50 501 ASP A C 1
ATOM 3623 O O . ASP A 1 501 ? 58.796 5.288 -74.051 1.00 79.50 501 ASP A O 1
ATOM 3627 N N . PRO A 1 502 ? 59.510 6.963 -72.737 1.00 80.31 502 PRO A N 1
ATOM 3628 C CA . PRO A 1 502 ? 58.755 7.996 -73.444 1.00 80.31 502 PRO A CA 1
ATOM 3629 C C . PRO A 1 502 ? 59.072 8.065 -74.943 1.00 80.31 502 PRO A C 1
ATOM 3631 O O . PRO A 1 502 ? 58.221 8.511 -75.715 1.00 80.31 502 PRO A O 1
ATOM 3634 N N . ALA A 1 503 ? 60.265 7.609 -75.348 1.00 81.94 503 ALA A N 1
ATOM 3635 C CA . ALA A 1 503 ? 60.706 7.504 -76.734 1.00 81.94 503 ALA A CA 1
ATOM 3636 C C . ALA A 1 503 ? 60.319 6.177 -77.416 1.00 81.94 503 ALA A C 1
ATOM 3638 O O . ALA A 1 503 ? 60.527 6.045 -78.625 1.00 81.94 503 ALA A O 1
ATOM 3639 N N . ALA A 1 504 ? 59.750 5.207 -76.689 1.00 83.88 504 ALA A N 1
ATOM 3640 C CA . ALA A 1 504 ? 59.309 3.939 -77.261 1.00 83.88 504 ALA A CA 1
ATOM 3641 C C . ALA A 1 504 ? 58.298 4.192 -78.393 1.00 83.88 504 ALA A C 1
ATOM 3643 O O . ALA A 1 504 ? 57.352 4.966 -78.209 1.00 83.88 504 ALA A O 1
ATOM 3644 N N . PRO A 1 505 ? 58.473 3.564 -79.566 1.00 85.56 505 PRO A N 1
ATOM 3645 C CA . PRO A 1 505 ? 57.574 3.772 -80.689 1.00 85.56 505 PRO A CA 1
ATOM 3646 C C . PRO A 1 505 ? 56.220 3.099 -80.431 1.00 85.56 505 PRO A C 1
ATOM 3648 O O . PRO A 1 505 ? 56.148 1.898 -80.179 1.00 85.56 505 PRO A O 1
ATOM 3651 N N . VAL A 1 506 ? 55.140 3.867 -80.555 1.00 86.12 506 VAL A N 1
ATOM 3652 C CA . VAL A 1 506 ? 53.753 3.382 -80.593 1.00 86.12 506 VAL A CA 1
ATOM 3653 C C . VAL A 1 506 ? 53.309 3.318 -82.050 1.00 86.12 506 VAL A C 1
ATOM 3655 O O . VAL A 1 506 ? 53.396 4.326 -82.753 1.00 86.12 506 VAL A O 1
ATOM 3658 N N . ASP A 1 507 ? 52.847 2.153 -82.514 1.00 87.44 507 ASP A N 1
ATOM 3659 C CA . ASP A 1 507 ? 52.333 1.985 -83.882 1.00 87.44 507 ASP A CA 1
ATOM 3660 C C . ASP A 1 507 ? 50.997 2.731 -84.041 1.00 87.44 507 ASP A C 1
ATOM 3662 O O . ASP A 1 507 ? 49.995 2.400 -83.408 1.00 87.44 507 ASP A O 1
ATOM 3666 N N . THR A 1 508 ? 50.979 3.756 -84.894 1.00 84.25 508 THR A N 1
ATOM 3667 C CA . THR A 1 508 ? 49.808 4.610 -85.141 1.00 84.25 508 THR A CA 1
ATOM 3668 C C . THR A 1 508 ? 49.052 4.248 -86.415 1.00 84.25 508 THR A C 1
ATOM 3670 O O . THR A 1 508 ? 48.072 4.918 -86.743 1.00 84.25 508 THR A O 1
ATOM 3673 N N . ARG A 1 509 ? 49.431 3.181 -87.136 1.00 85.00 509 ARG A N 1
ATOM 3674 C CA . ARG A 1 509 ? 48.795 2.811 -88.416 1.00 85.00 509 ARG A CA 1
ATOM 3675 C C . ARG A 1 509 ? 47.298 2.552 -88.275 1.00 85.00 509 ARG A C 1
ATOM 3677 O O . ARG A 1 509 ? 46.518 3.097 -89.051 1.00 85.00 509 ARG A O 1
ATOM 3684 N N . ALA A 1 510 ? 46.889 1.808 -87.248 1.00 84.56 510 ALA A N 1
ATOM 3685 C CA . ALA A 1 510 ? 45.475 1.535 -86.980 1.00 84.56 510 ALA A CA 1
ATOM 3686 C C . ALA A 1 510 ? 44.688 2.810 -86.610 1.00 84.56 510 ALA A C 1
ATOM 3688 O O . ALA A 1 510 ? 43.514 2.951 -86.950 1.00 84.56 510 ALA A O 1
ATOM 3689 N N . VAL A 1 511 ? 45.343 3.776 -85.956 1.00 82.88 511 VAL A N 1
ATOM 3690 C CA . VAL A 1 511 ? 44.757 5.089 -85.637 1.00 82.88 511 VAL A CA 1
ATOM 3691 C C . VAL A 1 511 ? 44.565 5.908 -86.909 1.00 82.88 511 VAL A C 1
ATOM 3693 O O . VAL A 1 511 ? 43.499 6.480 -87.116 1.00 82.88 511 VAL A O 1
ATOM 3696 N N . ALA A 1 512 ? 45.568 5.916 -87.788 1.00 81.75 512 ALA A N 1
ATOM 3697 C CA . ALA A 1 512 ? 45.517 6.577 -89.086 1.00 81.75 512 ALA A CA 1
ATOM 3698 C C . ALA A 1 512 ? 44.459 5.975 -90.025 1.00 81.75 512 ALA A C 1
ATOM 3700 O O . ALA A 1 512 ? 43.866 6.691 -90.830 1.00 81.75 512 ALA A O 1
ATOM 3701 N N . GLU A 1 513 ? 44.224 4.664 -89.956 1.00 83.81 513 GLU A N 1
ATOM 3702 C CA . GLU A 1 513 ? 43.140 3.992 -90.682 1.00 83.81 513 GLU A CA 1
ATOM 3703 C C . GLU A 1 513 ? 41.765 4.383 -90.136 1.00 83.81 513 GLU A C 1
ATOM 3705 O O . GLU A 1 513 ? 40.893 4.768 -90.915 1.00 83.81 513 GLU A O 1
ATOM 3710 N N . ALA A 1 514 ? 41.585 4.376 -88.811 1.00 83.06 514 ALA A N 1
ATOM 3711 C CA . ALA A 1 514 ? 40.343 4.830 -88.188 1.00 83.06 514 ALA A CA 1
ATOM 3712 C C . ALA A 1 514 ? 40.052 6.305 -88.507 1.00 83.06 514 ALA A C 1
ATOM 3714 O O . ALA A 1 514 ? 38.925 6.659 -88.843 1.00 83.06 514 ALA A O 1
ATOM 3715 N N . ALA A 1 515 ? 41.074 7.160 -88.476 1.00 78.44 515 ALA A N 1
ATOM 3716 C CA . ALA A 1 515 ? 40.940 8.579 -88.776 1.00 78.44 515 ALA A CA 1
ATOM 3717 C C . ALA A 1 515 ? 40.574 8.840 -90.253 1.00 78.44 515 ALA A C 1
ATOM 3719 O O . ALA A 1 515 ? 39.736 9.698 -90.537 1.00 78.44 515 ALA A O 1
ATOM 3720 N N . ARG A 1 516 ? 41.125 8.052 -91.192 1.00 79.81 516 ARG A N 1
ATOM 3721 C CA . ARG A 1 516 ? 40.706 8.059 -92.606 1.00 79.81 516 ARG A CA 1
ATOM 3722 C C . ARG A 1 516 ? 39.254 7.616 -92.772 1.00 79.81 516 ARG A C 1
ATOM 3724 O O . ARG A 1 516 ? 38.495 8.312 -93.438 1.00 79.81 516 ARG A O 1
ATOM 3731 N N . GLY A 1 517 ? 38.845 6.534 -92.106 1.00 79.88 517 GLY A N 1
ATOM 3732 C CA . GLY A 1 517 ? 37.456 6.062 -92.125 1.00 79.88 517 GLY A CA 1
ATOM 3733 C C . GLY A 1 517 ? 36.461 7.106 -91.604 1.00 79.88 517 GLY A C 1
ATOM 3734 O O . GLY A 1 517 ? 35.420 7.333 -92.221 1.00 79.88 517 GLY A O 1
ATOM 3735 N N . VAL A 1 518 ? 36.816 7.809 -90.524 1.00 76.88 518 VAL A N 1
ATOM 3736 C CA . VAL A 1 518 ? 36.040 8.938 -89.986 1.00 76.88 518 VAL A CA 1
ATOM 3737 C C . VAL A 1 518 ? 35.959 10.094 -90.991 1.00 76.88 518 VAL A C 1
ATOM 3739 O O . VAL A 1 518 ? 34.879 10.652 -91.182 1.00 76.88 518 VAL A O 1
ATOM 3742 N N . SER A 1 519 ? 37.061 10.450 -91.663 1.00 70.31 519 SER A N 1
ATOM 3743 C CA . SER A 1 519 ? 37.084 11.527 -92.667 1.00 70.31 519 SER A CA 1
ATOM 3744 C C . SER A 1 519 ? 36.239 11.194 -93.901 1.00 70.31 519 SER A C 1
ATOM 3746 O O . SER A 1 519 ? 35.423 12.009 -94.330 1.00 70.31 519 SER A O 1
ATOM 3748 N N . GLU A 1 520 ? 36.369 9.981 -94.440 1.00 73.94 520 GLU A N 1
ATOM 3749 C CA . GLU A 1 520 ? 35.569 9.496 -95.574 1.00 73.94 520 GLU A CA 1
ATOM 3750 C C . GLU A 1 520 ? 34.075 9.395 -95.218 1.00 73.94 520 GLU A C 1
ATOM 3752 O O . GLU A 1 520 ? 33.199 9.677 -96.042 1.00 73.94 520 GLU A O 1
ATOM 3757 N N . GLY A 1 521 ? 33.762 9.027 -93.971 1.00 68.56 521 GLY A N 1
ATOM 3758 C CA . GLY A 1 521 ? 32.405 9.056 -93.426 1.00 68.56 521 GLY A CA 1
ATOM 3759 C C . GLY A 1 521 ? 31.853 10.478 -93.281 1.00 68.56 521 GLY A C 1
ATOM 3760 O O . GLY A 1 521 ? 30.695 10.726 -93.623 1.00 68.56 521 GLY A O 1
ATOM 3761 N N . ALA A 1 522 ? 32.681 11.430 -92.843 1.00 65.25 522 ALA A N 1
ATOM 3762 C CA . ALA A 1 522 ? 32.308 12.834 -92.673 1.00 65.25 522 ALA A CA 1
ATOM 3763 C C . ALA A 1 522 ? 32.038 13.552 -94.008 1.00 65.25 522 ALA A C 1
ATOM 3765 O O . ALA A 1 522 ? 31.139 14.393 -94.085 1.00 65.25 522 ALA A O 1
ATOM 3766 N N . GLU A 1 523 ? 32.741 13.194 -95.086 1.00 63.06 523 GLU A N 1
ATOM 3767 C CA . GLU A 1 523 ? 32.481 13.720 -96.436 1.00 63.06 523 GLU A CA 1
ATOM 3768 C C . GLU A 1 523 ? 31.101 13.322 -96.983 1.00 63.06 523 GLU A C 1
ATOM 3770 O O . GLU A 1 523 ? 30.495 14.072 -97.757 1.00 63.06 523 GLU A O 1
ATOM 3775 N N . ARG A 1 524 ? 30.561 12.181 -96.533 1.00 58.44 524 ARG A N 1
ATOM 3776 C CA . ARG A 1 524 ? 29.226 11.685 -96.905 1.00 58.44 524 ARG A CA 1
ATOM 3777 C C . ARG A 1 524 ? 28.084 12.357 -96.134 1.00 58.44 524 ARG A C 1
ATOM 3779 O O . ARG A 1 524 ? 26.925 12.167 -96.497 1.00 58.44 524 ARG A O 1
ATOM 3786 N N . LEU A 1 525 ? 28.380 13.163 -95.109 1.00 54.31 525 LEU A N 1
ATOM 3787 C CA . LEU A 1 525 ? 27.369 13.891 -94.337 1.00 54.31 525 LEU A CA 1
ATOM 3788 C C . LEU A 1 525 ? 26.968 15.221 -95.023 1.00 54.31 525 LEU A C 1
ATOM 3790 O O . LEU A 1 525 ? 27.817 15.892 -95.635 1.00 54.31 525 LEU A O 1
ATOM 3794 N N . PRO A 1 526 ? 25.685 15.640 -94.923 1.00 49.78 526 PRO A N 1
ATOM 3795 C CA . PRO A 1 526 ? 25.199 16.925 -95.429 1.00 49.78 526 PRO A CA 1
ATOM 3796 C C . PRO A 1 526 ? 26.014 18.111 -94.899 1.00 49.78 526 PRO A C 1
ATOM 3798 O O . PRO A 1 526 ? 26.461 18.112 -93.753 1.00 49.78 526 PRO A O 1
ATOM 3801 N N . GLN A 1 527 ? 26.175 19.155 -95.718 1.00 54.66 527 GLN A N 1
ATOM 3802 C CA . GLN A 1 527 ? 27.039 20.314 -95.438 1.00 54.66 527 GLN A CA 1
ATOM 3803 C C . GLN A 1 527 ? 26.698 21.037 -94.117 1.00 54.66 527 GLN A C 1
ATOM 3805 O O . GLN A 1 527 ? 27.576 21.634 -93.502 1.00 54.66 527 GLN A O 1
ATOM 3810 N N . SER A 1 528 ? 25.455 20.913 -93.640 1.00 49.25 528 SER A N 1
ATOM 3811 C CA . SER A 1 528 ? 24.968 21.437 -92.358 1.00 49.25 528 SER A CA 1
ATOM 3812 C C . SER A 1 528 ? 25.529 20.732 -91.113 1.00 49.25 528 SER A C 1
ATOM 3814 O O . SER A 1 528 ? 25.387 21.264 -90.019 1.00 49.25 528 SER A O 1
ATOM 3816 N N . ILE A 1 529 ? 26.157 19.557 -91.259 1.00 51.38 529 ILE A N 1
ATOM 3817 C CA . ILE A 1 529 ? 26.757 18.765 -90.165 1.00 51.38 529 ILE A CA 1
ATOM 3818 C C . ILE A 1 529 ? 28.300 18.876 -90.173 1.00 51.38 529 ILE A C 1
ATOM 3820 O O . ILE A 1 529 ? 28.954 18.561 -89.186 1.00 51.38 529 ILE A O 1
ATOM 3824 N N . ARG A 1 530 ? 28.916 19.414 -91.241 1.00 58.22 530 ARG A N 1
ATOM 3825 C CA . ARG A 1 530 ? 30.389 19.532 -91.410 1.00 58.22 530 ARG A CA 1
ATOM 3826 C C . ARG A 1 530 ? 31.058 20.629 -90.564 1.00 58.22 530 ARG A C 1
ATOM 3828 O O . ARG A 1 530 ? 32.198 21.012 -90.822 1.00 58.22 530 ARG A O 1
ATOM 3835 N N . GLY A 1 531 ? 30.361 21.165 -89.569 1.00 49.38 531 GLY A N 1
ATOM 3836 C CA . GLY A 1 531 ? 30.793 22.302 -88.762 1.00 49.38 531 GLY A CA 1
ATOM 3837 C C . GLY A 1 531 ? 31.818 21.974 -87.673 1.00 49.38 531 GLY A C 1
ATOM 3838 O O . GLY A 1 531 ? 31.589 22.350 -86.536 1.00 49.38 531 GLY A O 1
ATOM 3839 N N . SER A 1 532 ? 32.938 21.304 -87.971 1.00 52.47 532 SER A N 1
ATOM 3840 C CA . SER A 1 532 ? 34.181 21.458 -87.185 1.00 52.47 532 SER A CA 1
ATOM 3841 C C . SER A 1 532 ? 35.396 20.914 -87.957 1.00 52.47 532 SER A C 1
ATOM 3843 O O . SER A 1 532 ? 35.466 19.740 -88.304 1.00 52.47 532 SER A O 1
ATOM 3845 N N . GLN A 1 533 ? 36.369 21.776 -88.263 1.00 52.41 533 GLN A N 1
ATOM 3846 C CA . GLN A 1 533 ? 37.529 21.474 -89.123 1.00 52.41 533 GLN A CA 1
ATOM 3847 C C . GLN A 1 533 ? 38.701 20.760 -88.411 1.00 52.41 533 GLN A C 1
ATOM 3849 O O . GLN A 1 533 ? 39.807 20.726 -88.940 1.00 52.41 533 GLN A O 1
ATOM 3854 N N . SER A 1 534 ? 38.520 20.191 -87.217 1.00 56.72 534 SER A N 1
ATOM 3855 C CA . SER A 1 534 ? 39.655 19.702 -86.408 1.00 56.72 534 SER A CA 1
ATOM 3856 C C . SER A 1 534 ? 39.938 18.198 -86.502 1.00 56.72 534 SER A C 1
ATOM 3858 O O . SER A 1 534 ? 41.068 17.790 -86.248 1.00 56.72 534 SER A O 1
ATOM 3860 N N . ALA A 1 535 ? 38.972 17.365 -86.903 1.00 54.09 535 ALA A N 1
ATOM 3861 C CA . ALA A 1 535 ? 39.201 15.923 -87.069 1.00 54.09 535 ALA A CA 1
ATOM 3862 C C . ALA A 1 535 ? 40.044 15.562 -88.317 1.00 54.09 535 ALA A C 1
ATOM 3864 O O . ALA A 1 535 ? 40.947 14.739 -88.177 1.00 54.09 535 ALA A O 1
ATOM 3865 N N . PRO A 1 536 ? 39.844 16.190 -89.497 1.00 60.25 536 PRO A N 1
ATOM 3866 C CA . PRO A 1 536 ? 40.638 15.886 -90.692 1.00 60.25 536 PRO A CA 1
ATOM 3867 C C . PRO A 1 536 ? 42.113 16.280 -90.545 1.00 60.25 536 PRO A C 1
ATOM 3869 O O . PRO A 1 536 ? 42.984 15.522 -90.943 1.00 60.25 536 PRO A O 1
ATOM 3872 N N . ALA A 1 537 ? 42.406 17.416 -89.902 1.00 63.81 537 ALA A N 1
ATOM 3873 C CA . ALA A 1 537 ? 43.782 17.877 -89.692 1.00 63.81 537 ALA A CA 1
ATOM 3874 C C . ALA A 1 537 ? 44.573 16.972 -88.726 1.00 63.81 537 ALA A C 1
ATOM 3876 O O . ALA A 1 537 ? 45.755 16.711 -88.940 1.00 63.81 537 ALA A O 1
ATOM 3877 N N . LEU A 1 538 ? 43.917 16.455 -87.679 1.00 62.53 538 LEU A N 1
ATOM 3878 C CA . LEU A 1 538 ? 44.514 15.472 -86.770 1.00 62.53 538 LEU A CA 1
ATOM 3879 C C . LEU A 1 538 ? 44.680 14.106 -87.457 1.00 62.53 538 LEU A C 1
ATOM 3881 O O . LEU A 1 538 ? 45.689 13.437 -87.253 1.00 62.53 538 LEU A O 1
ATOM 3885 N N . ALA A 1 539 ? 43.714 13.705 -88.292 1.00 61.22 539 ALA A N 1
ATOM 3886 C CA . ALA A 1 539 ? 43.795 12.496 -89.108 1.00 61.22 539 ALA A CA 1
ATOM 3887 C C . ALA A 1 539 ? 44.968 12.552 -90.094 1.00 61.22 539 ALA A C 1
ATOM 3889 O O . ALA A 1 539 ? 45.702 11.577 -90.234 1.00 61.22 539 ALA A O 1
ATOM 3890 N N . GLU A 1 540 ? 45.168 13.701 -90.736 1.00 65.75 540 GLU A N 1
ATOM 3891 C CA . GLU A 1 540 ? 46.245 13.942 -91.690 1.00 65.75 540 GLU A CA 1
ATOM 3892 C C . GLU A 1 540 ? 47.621 13.905 -90.998 1.00 65.75 540 GLU A C 1
ATOM 3894 O O . GLU A 1 540 ? 48.482 13.133 -91.426 1.00 65.75 540 GLU A O 1
ATOM 3899 N N . ASP A 1 541 ? 47.798 14.598 -89.862 1.00 69.31 541 ASP A N 1
ATOM 3900 C CA . ASP A 1 541 ? 49.049 14.571 -89.076 1.00 69.31 541 ASP A CA 1
ATOM 3901 C C . ASP A 1 541 ? 49.381 13.172 -88.519 1.00 69.31 541 ASP A C 1
ATOM 3903 O O . ASP A 1 541 ? 50.538 12.743 -88.549 1.00 69.31 541 ASP A O 1
ATOM 3907 N N . LEU A 1 542 ? 48.373 12.423 -88.055 1.00 65.06 542 LEU A N 1
ATOM 3908 C CA . LEU A 1 542 ? 48.555 11.052 -87.565 1.00 65.06 542 LEU A CA 1
ATOM 3909 C C . LEU A 1 542 ? 48.801 10.052 -88.701 1.00 65.06 542 LEU A C 1
ATOM 3911 O O . LEU A 1 542 ? 49.563 9.108 -88.519 1.00 65.06 542 LEU A O 1
ATOM 3915 N N . SER A 1 543 ? 48.203 10.255 -89.878 1.00 65.31 543 SER A N 1
ATOM 3916 C CA . SER A 1 543 ? 48.414 9.390 -91.047 1.00 65.31 543 SER A CA 1
ATOM 3917 C C . SER A 1 543 ? 49.787 9.551 -91.694 1.00 65.31 543 SER A C 1
ATOM 3919 O O . SER A 1 543 ? 50.308 8.595 -92.269 1.00 65.31 543 SER A O 1
ATOM 3921 N N . ALA A 1 544 ? 50.408 10.723 -91.537 1.00 68.31 544 ALA A N 1
ATOM 3922 C CA . ALA A 1 544 ? 51.772 10.982 -91.980 1.00 68.31 544 ALA A CA 1
ATOM 3923 C C . ALA A 1 544 ? 52.836 10.295 -91.095 1.00 68.31 544 ALA A C 1
ATOM 3925 O O . ALA A 1 544 ? 53.974 10.112 -91.531 1.00 68.31 544 ALA A O 1
ATOM 3926 N N . LYS A 1 545 ? 52.484 9.885 -89.867 1.00 71.62 545 LYS A N 1
ATOM 3927 C CA . LYS A 1 545 ? 53.395 9.268 -88.888 1.00 71.62 545 LYS A CA 1
ATOM 3928 C C . LYS A 1 545 ? 53.065 7.776 -88.740 1.00 71.62 545 LYS A C 1
ATOM 3930 O O . LYS A 1 545 ? 52.004 7.419 -88.245 1.00 71.62 545 LYS A O 1
ATOM 3935 N N . GLN A 1 546 ? 53.973 6.883 -89.157 1.00 77.00 546 GLN A N 1
ATOM 3936 C CA . GLN A 1 546 ? 53.797 5.423 -88.981 1.00 77.00 546 GLN A CA 1
ATOM 3937 C C . GLN A 1 546 ? 53.975 4.962 -87.525 1.00 77.00 546 GLN A C 1
ATOM 3939 O O . GLN A 1 546 ? 53.514 3.887 -87.152 1.00 77.00 546 GLN A O 1
ATOM 3944 N N . SER A 1 547 ? 54.658 5.769 -86.719 1.00 83.25 547 SER A N 1
ATOM 3945 C CA . SER A 1 547 ? 54.814 5.581 -85.284 1.00 83.25 547 SER A CA 1
ATOM 3946 C C . SER A 1 547 ? 55.015 6.934 -84.617 1.00 83.25 547 SER A C 1
ATOM 3948 O O . SER A 1 547 ? 55.560 7.848 -85.243 1.00 83.25 547 SER A O 1
ATOM 3950 N N . MET A 1 548 ? 54.666 7.050 -83.342 1.00 87.12 548 MET A N 1
ATOM 3951 C CA . MET A 1 548 ? 55.006 8.219 -82.525 1.00 87.12 548 MET A CA 1
ATOM 3952 C C . MET A 1 548 ? 55.577 7.803 -81.168 1.00 87.12 548 MET A C 1
ATOM 3954 O O . MET A 1 548 ? 55.305 6.684 -80.729 1.00 87.12 548 MET A O 1
ATOM 3958 N N . PRO A 1 549 ? 56.362 8.668 -80.501 1.00 88.31 549 PRO A N 1
ATOM 3959 C CA . PRO A 1 549 ? 56.820 8.414 -79.142 1.00 88.31 549 PRO A CA 1
ATOM 3960 C C . PRO A 1 549 ? 55.644 8.127 -78.207 1.00 88.31 549 PRO A C 1
ATOM 3962 O O . PRO A 1 549 ? 54.592 8.767 -78.293 1.00 88.31 549 PRO A O 1
ATOM 3965 N N . TYR A 1 550 ? 55.820 7.182 -77.291 1.00 85.94 550 TYR A N 1
ATOM 3966 C CA . TYR A 1 550 ? 54.803 6.799 -76.318 1.00 85.94 550 TYR A CA 1
ATOM 3967 C C . TYR A 1 550 ? 54.291 7.992 -75.492 1.00 85.94 550 TYR A C 1
ATOM 3969 O O . TYR A 1 550 ? 53.087 8.098 -75.240 1.00 85.94 550 TYR A O 1
ATOM 3977 N N . GLY A 1 551 ? 55.169 8.946 -75.153 1.00 83.06 551 GLY A N 1
ATOM 3978 C CA . GLY A 1 551 ? 54.774 10.201 -74.502 1.00 83.06 551 GLY A CA 1
ATOM 3979 C C . GLY A 1 551 ? 53.787 11.034 -75.335 1.00 83.06 551 GLY A C 1
ATOM 3980 O O . GLY A 1 551 ? 52.765 11.494 -74.817 1.00 83.06 551 GLY A O 1
ATOM 3981 N N . ASP A 1 552 ? 54.035 11.153 -76.641 1.00 84.62 552 ASP A N 1
ATOM 3982 C CA . ASP A 1 552 ? 53.195 11.914 -77.574 1.00 84.62 552 ASP A CA 1
ATOM 3983 C C . ASP A 1 552 ? 51.861 11.203 -77.844 1.00 84.62 552 ASP A C 1
ATOM 3985 O O . ASP A 1 552 ? 50.804 11.842 -77.901 1.00 84.62 552 ASP A O 1
ATOM 3989 N N . ALA A 1 553 ? 51.879 9.869 -77.938 1.00 84.81 553 ALA A N 1
ATOM 3990 C CA . ALA A 1 553 ? 50.670 9.051 -78.026 1.00 84.81 553 ALA A CA 1
ATOM 3991 C C . ALA A 1 553 ? 49.794 9.209 -76.773 1.00 84.81 553 ALA A C 1
ATOM 3993 O O . ALA A 1 553 ? 48.573 9.365 -76.873 1.00 84.81 553 ALA A O 1
ATOM 3994 N N . GLY A 1 554 ? 50.410 9.245 -75.586 1.00 83.50 554 GLY A N 1
ATOM 3995 C CA . GLY A 1 554 ? 49.729 9.510 -74.321 1.00 83.50 554 GLY A CA 1
ATOM 3996 C C . GLY A 1 554 ? 49.076 10.896 -74.272 1.00 83.50 554 GLY A C 1
ATOM 3997 O O . GLY A 1 554 ? 47.905 11.009 -73.889 1.00 83.50 554 GLY A O 1
ATOM 3998 N N . ALA A 1 555 ? 49.787 11.939 -74.714 1.00 81.88 555 ALA A N 1
ATOM 3999 C CA . ALA A 1 555 ? 49.259 13.302 -74.806 1.00 81.88 555 ALA A CA 1
ATOM 4000 C C . ALA A 1 555 ? 48.101 13.402 -75.814 1.00 81.88 555 ALA A C 1
ATOM 4002 O O . ALA A 1 555 ? 47.057 13.992 -75.520 1.00 81.88 555 ALA A O 1
ATOM 4003 N N . THR A 1 556 ? 48.237 12.743 -76.967 1.00 83.25 556 THR A N 1
ATOM 4004 C CA . THR A 1 556 ? 47.198 12.672 -78.005 1.00 83.25 556 THR A CA 1
ATOM 4005 C C . THR A 1 556 ? 45.940 11.979 -77.481 1.00 83.25 556 THR A C 1
ATOM 4007 O O . THR A 1 556 ? 44.832 12.494 -77.650 1.00 83.25 556 THR A O 1
ATOM 4010 N N . ARG A 1 557 ? 46.086 10.864 -76.749 1.00 85.31 557 ARG A N 1
ATOM 4011 C CA . ARG A 1 557 ? 44.965 10.181 -76.081 1.00 85.31 557 ARG A CA 1
ATOM 4012 C C . ARG A 1 557 ? 44.230 11.115 -75.121 1.00 85.31 557 ARG A C 1
ATOM 4014 O O . ARG A 1 557 ? 42.997 11.089 -75.063 1.00 85.31 557 ARG A O 1
ATOM 4021 N N . GLN A 1 558 ? 44.967 11.914 -74.350 1.00 79.94 558 GLN A N 1
ATOM 4022 C CA . GLN A 1 558 ? 44.386 12.867 -73.406 1.00 79.94 558 GLN A CA 1
ATOM 4023 C C . GLN A 1 558 ? 43.624 13.983 -74.130 1.00 79.94 558 GLN A C 1
ATOM 4025 O O . GLN A 1 558 ? 42.480 14.259 -73.767 1.00 79.94 558 GLN A O 1
ATOM 4030 N N . ALA A 1 559 ? 44.208 14.566 -75.181 1.00 79.25 559 ALA A N 1
ATOM 4031 C CA . ALA A 1 559 ? 43.561 15.585 -76.004 1.00 79.25 559 ALA A CA 1
ATOM 4032 C C . ALA A 1 559 ? 42.266 15.059 -76.649 1.00 79.25 559 ALA A C 1
ATOM 4034 O O . ALA A 1 559 ? 41.214 15.682 -76.507 1.00 79.25 559 ALA A O 1
ATOM 4035 N N . MET A 1 560 ? 42.306 13.863 -77.251 1.00 82.44 560 MET A N 1
ATOM 4036 C CA . MET A 1 560 ? 41.121 13.193 -77.803 1.00 82.44 560 MET A CA 1
ATOM 4037 C C . MET A 1 560 ? 40.049 12.959 -76.731 1.00 82.44 560 MET A C 1
ATOM 4039 O O . MET A 1 560 ? 38.869 13.208 -76.964 1.00 82.44 560 MET A O 1
ATOM 4043 N N . SER A 1 561 ? 40.429 12.528 -75.524 1.00 81.06 561 SER A N 1
ATOM 4044 C CA . SER A 1 561 ? 39.458 12.329 -74.443 1.00 81.06 561 SER A CA 1
ATOM 4045 C C . SER A 1 561 ? 38.778 13.632 -74.009 1.00 81.06 561 SER A C 1
ATOM 4047 O O . SER A 1 561 ? 37.572 13.624 -73.749 1.00 81.06 561 SER A O 1
ATOM 4049 N N . SER A 1 562 ? 39.533 14.729 -73.902 1.00 77.31 562 SER A N 1
ATOM 4050 C CA . SER A 1 562 ? 39.002 16.053 -73.556 1.00 77.31 562 SER A CA 1
ATOM 4051 C C . SER A 1 562 ? 38.044 16.560 -74.629 1.00 77.31 562 SER A C 1
ATOM 4053 O O . SER A 1 562 ? 36.928 16.969 -74.310 1.00 77.31 562 SER A O 1
ATOM 4055 N N . GLU A 1 563 ? 38.433 16.440 -75.898 1.00 78.94 563 GLU A N 1
ATOM 4056 C CA . GLU A 1 563 ? 37.622 16.896 -77.025 1.00 78.94 563 GLU A CA 1
ATOM 4057 C C . GLU A 1 563 ? 36.336 16.081 -77.172 1.00 78.94 563 GLU A C 1
ATOM 4059 O O . GLU A 1 563 ? 35.257 16.637 -77.366 1.00 78.94 563 GLU A O 1
ATOM 4064 N N . ARG A 1 564 ? 36.411 14.759 -76.983 1.00 81.31 564 ARG A N 1
ATOM 4065 C CA . ARG A 1 564 ? 35.228 13.892 -76.974 1.00 81.31 564 ARG A CA 1
ATOM 4066 C C . ARG A 1 564 ? 34.224 14.316 -75.904 1.00 81.31 564 ARG A C 1
ATOM 4068 O O . ARG A 1 564 ? 33.018 14.293 -76.141 1.00 81.31 564 ARG A O 1
ATOM 4075 N N . ASN A 1 565 ? 34.705 14.681 -74.717 1.00 76.94 565 ASN A N 1
ATOM 4076 C CA . ASN A 1 565 ? 33.841 15.138 -73.631 1.00 76.94 565 ASN A CA 1
ATOM 4077 C C . ASN A 1 565 ? 33.234 16.517 -73.931 1.00 76.94 565 ASN A C 1
ATOM 4079 O O . ASN A 1 565 ? 32.048 16.710 -73.669 1.00 76.94 565 ASN A O 1
ATOM 4083 N N . ALA A 1 566 ? 34.008 17.440 -74.511 1.00 76.06 566 ALA A N 1
ATOM 4084 C CA . ALA A 1 566 ? 33.516 18.745 -74.952 1.00 76.06 566 ALA A CA 1
ATOM 4085 C C . ALA A 1 566 ? 32.431 18.607 -76.035 1.00 76.06 566 ALA A C 1
ATOM 4087 O O . ALA A 1 566 ? 31.376 19.228 -75.924 1.00 76.06 566 ALA A O 1
ATOM 4088 N N . ALA A 1 567 ? 32.638 17.720 -77.013 1.00 76.19 567 ALA A N 1
ATOM 4089 C CA . ALA A 1 567 ? 31.660 17.410 -78.053 1.00 76.19 567 ALA A CA 1
ATOM 4090 C C . ALA A 1 567 ? 30.346 16.864 -77.464 1.00 76.19 567 ALA A C 1
ATOM 4092 O O . ALA A 1 567 ? 29.273 17.376 -77.773 1.00 76.19 567 ALA A O 1
ATOM 4093 N N . ARG A 1 568 ? 30.414 15.910 -76.521 1.00 79.50 568 ARG A N 1
ATOM 4094 C CA . ARG A 1 568 ? 29.215 15.412 -75.812 1.00 79.50 568 ARG A CA 1
ATOM 4095 C C . ARG A 1 568 ? 28.499 16.505 -75.026 1.00 79.50 568 ARG A C 1
ATOM 4097 O O . ARG A 1 568 ? 27.275 16.556 -75.051 1.00 79.50 568 ARG A O 1
ATOM 4104 N N . ALA A 1 569 ? 29.244 17.366 -74.333 1.00 75.75 569 ALA A N 1
ATOM 4105 C CA . ALA A 1 569 ? 28.668 18.473 -73.571 1.00 75.75 569 ALA A CA 1
ATOM 4106 C C . ALA A 1 569 ? 27.978 19.508 -74.477 1.00 75.75 569 ALA A C 1
ATOM 4108 O O . ALA A 1 569 ? 26.976 20.093 -74.077 1.00 75.75 569 ALA A O 1
ATOM 4109 N N . ALA A 1 570 ? 28.477 19.692 -75.701 1.00 81.69 570 ALA A N 1
ATOM 4110 C CA . ALA A 1 570 ? 27.882 20.553 -76.720 1.00 81.69 570 ALA A CA 1
ATOM 4111 C C . ALA A 1 570 ? 26.705 19.902 -77.482 1.00 81.69 570 ALA A C 1
ATOM 4113 O O . ALA A 1 570 ? 26.116 20.548 -78.345 1.00 81.69 570 ALA A O 1
ATOM 4114 N N . GLY A 1 571 ? 26.359 18.641 -77.191 1.00 83.12 571 GLY A N 1
ATOM 4115 C CA . GLY A 1 571 ? 25.335 17.882 -77.923 1.00 83.12 571 GLY A CA 1
ATOM 4116 C C . GLY A 1 571 ? 25.789 17.362 -79.294 1.00 83.12 571 GLY A C 1
ATOM 4117 O O . GLY A 1 571 ? 24.974 16.840 -80.052 1.00 83.12 571 GLY A O 1
ATOM 4118 N N . ASP A 1 572 ? 27.080 17.466 -79.612 1.00 82.25 572 ASP A N 1
ATOM 4119 C CA . ASP A 1 572 ? 27.682 16.984 -80.856 1.00 82.25 572 ASP A CA 1
ATOM 4120 C C . ASP A 1 572 ? 28.121 15.517 -80.706 1.00 82.25 572 ASP A C 1
ATOM 4122 O O . ASP A 1 572 ? 29.299 15.179 -80.537 1.00 82.25 572 ASP A O 1
ATOM 4126 N N . PHE A 1 573 ? 27.131 14.621 -80.702 1.00 80.25 573 PHE A N 1
ATOM 4127 C CA . PHE A 1 573 ? 27.360 13.186 -80.525 1.00 80.25 573 PHE A CA 1
ATOM 4128 C C . PHE A 1 573 ? 28.130 12.563 -81.696 1.00 80.25 573 PHE A C 1
ATOM 4130 O O . PHE A 1 573 ? 28.983 11.714 -81.460 1.00 80.25 573 PHE A O 1
ATOM 4137 N N . GLY A 1 574 ? 27.918 13.041 -82.929 1.00 80.50 574 GLY A N 1
ATOM 4138 C CA . GLY A 1 574 ? 28.635 12.545 -84.108 1.00 80.50 574 GLY A CA 1
ATOM 4139 C C . GLY A 1 574 ? 30.141 12.790 -84.016 1.00 80.50 574 GLY A C 1
ATOM 4140 O O . GLY A 1 574 ? 30.939 11.885 -84.262 1.00 80.50 574 GLY A O 1
ATOM 4141 N N . ARG A 1 575 ? 30.550 13.982 -83.565 1.00 78.75 575 ARG A N 1
ATOM 4142 C CA . ARG A 1 575 ? 31.961 14.285 -83.303 1.00 78.75 575 ARG A CA 1
ATOM 4143 C C . ARG A 1 575 ? 32.522 13.481 -82.135 1.00 78.75 575 ARG A C 1
ATOM 4145 O O . ARG A 1 575 ? 33.665 13.030 -82.190 1.00 78.75 575 ARG A O 1
ATOM 4152 N N . ALA A 1 576 ? 31.739 13.284 -81.079 1.00 77.88 576 ALA A N 1
ATOM 4153 C CA . ALA A 1 576 ? 32.166 12.468 -79.951 1.00 77.88 576 ALA A CA 1
ATOM 4154 C C . ALA A 1 576 ? 32.395 10.995 -80.338 1.00 77.88 576 ALA A C 1
ATOM 4156 O O . ALA A 1 576 ? 33.353 10.381 -79.859 1.00 77.88 576 ALA A O 1
ATOM 4157 N N . ASP A 1 577 ? 31.543 10.442 -81.198 1.00 82.94 577 ASP A N 1
ATOM 4158 C CA . ASP A 1 577 ? 31.655 9.066 -81.680 1.00 82.94 577 ASP A CA 1
ATOM 4159 C C . ASP A 1 577 ? 32.858 8.914 -82.612 1.00 82.94 577 ASP A C 1
ATOM 4161 O O . ASP A 1 577 ? 33.689 8.039 -82.379 1.00 82.94 577 ASP A O 1
ATOM 4165 N N . ALA A 1 578 ? 33.049 9.849 -83.546 1.00 80.38 578 ALA A N 1
ATOM 4166 C CA . ALA A 1 578 ? 34.229 9.924 -84.409 1.00 80.38 578 ALA A CA 1
ATOM 4167 C C . ALA A 1 578 ? 35.551 9.963 -83.616 1.00 80.38 578 ALA A C 1
ATOM 4169 O O . ALA A 1 578 ? 36.497 9.227 -83.904 1.00 80.38 578 ALA A O 1
ATOM 4170 N N . ILE A 1 579 ? 35.625 10.788 -82.566 1.00 80.62 579 ILE A N 1
ATOM 4171 C CA . ILE A 1 579 ? 36.801 10.819 -81.685 1.00 80.62 579 ILE A CA 1
ATOM 4172 C C . ILE A 1 579 ? 36.942 9.497 -80.919 1.00 80.62 579 ILE A C 1
ATOM 4174 O O . ILE A 1 579 ? 38.056 9.022 -80.709 1.00 80.62 579 ILE A O 1
ATOM 4178 N N . GLY A 1 580 ? 35.831 8.874 -80.518 1.00 84.38 580 GLY A N 1
ATOM 4179 C CA . GLY A 1 580 ? 35.825 7.553 -79.892 1.00 84.38 580 GLY A CA 1
ATOM 4180 C C . GLY A 1 580 ? 36.384 6.449 -80.795 1.00 84.38 580 GLY A C 1
ATOM 4181 O O . GLY A 1 580 ? 37.167 5.625 -80.318 1.00 84.38 580 GLY A O 1
ATOM 4182 N N . GLU A 1 581 ? 36.034 6.462 -82.082 1.00 84.12 581 GLU A N 1
ATOM 4183 C CA . GLU A 1 581 ? 36.527 5.513 -83.085 1.00 84.12 581 GLU A CA 1
ATOM 4184 C C . GLU A 1 581 ? 38.039 5.621 -83.290 1.00 84.12 581 GLU A C 1
ATOM 4186 O O . GLU A 1 581 ? 38.702 4.589 -83.3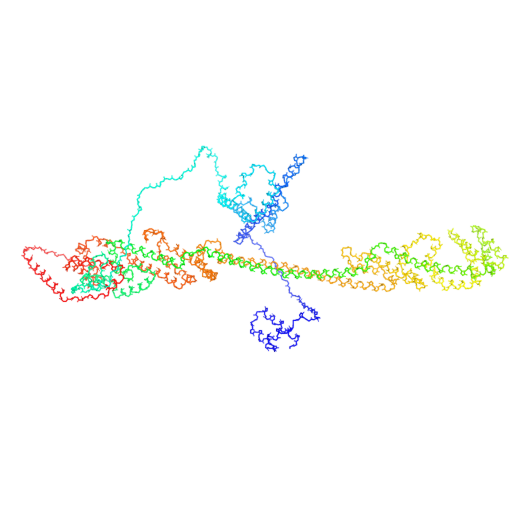69 1.00 84.12 581 GLU A O 1
ATOM 4191 N N . MET A 1 582 ? 38.597 6.838 -83.290 1.00 84.88 582 MET A N 1
ATOM 4192 C CA . MET A 1 582 ? 40.050 7.067 -83.358 1.00 84.88 582 MET A CA 1
ATOM 4193 C C . MET A 1 582 ? 40.768 6.742 -82.043 1.00 84.88 582 MET A C 1
ATOM 4195 O O . MET A 1 582 ? 41.891 6.241 -82.039 1.00 84.88 582 MET A O 1
ATOM 4199 N N . GLN A 1 583 ? 40.127 7.003 -80.904 1.00 86.88 583 GLN A N 1
ATOM 4200 C CA . GLN A 1 583 ? 40.731 6.790 -79.591 1.00 86.88 583 GLN A CA 1
ATOM 4201 C C . GLN A 1 583 ? 40.911 5.298 -79.264 1.00 86.88 583 GLN A C 1
ATOM 4203 O O . GLN A 1 583 ? 41.849 4.942 -78.553 1.00 86.88 583 GLN A O 1
ATOM 4208 N N . ARG A 1 584 ? 40.034 4.417 -79.765 1.00 89.12 584 ARG A N 1
ATOM 4209 C CA . ARG A 1 584 ? 40.115 2.964 -79.534 1.00 89.12 584 ARG A CA 1
ATOM 4210 C C . ARG A 1 584 ? 41.434 2.337 -80.028 1.00 89.12 584 ARG A C 1
ATOM 4212 O O . ARG A 1 584 ? 42.140 1.802 -79.177 1.00 89.12 584 ARG A O 1
ATOM 4219 N N . PRO A 1 585 ? 41.814 2.425 -81.318 1.00 87.44 585 PRO A N 1
ATOM 4220 C CA . PRO A 1 585 ? 43.079 1.863 -81.794 1.00 87.44 585 PRO A CA 1
ATOM 4221 C C . PRO A 1 585 ? 44.297 2.534 -81.146 1.00 87.44 585 PRO A C 1
ATOM 4223 O O . PRO A 1 585 ? 45.316 1.882 -80.951 1.00 87.44 585 PRO A O 1
ATOM 4226 N N . LEU A 1 586 ? 44.199 3.811 -80.749 1.00 87.06 586 LEU A N 1
ATOM 4227 C CA . LEU A 1 586 ? 45.288 4.494 -80.042 1.00 87.06 586 LEU A CA 1
ATOM 4228 C C . LEU A 1 586 ? 45.492 3.910 -78.638 1.00 87.06 586 LEU A C 1
ATOM 4230 O O . LEU A 1 586 ? 46.626 3.737 -78.202 1.00 87.06 586 LEU A O 1
ATOM 4234 N N . ASN A 1 587 ? 44.404 3.579 -77.937 1.00 87.81 587 ASN A N 1
ATOM 4235 C CA . ASN A 1 587 ? 44.476 2.890 -76.651 1.00 87.81 587 ASN A CA 1
ATOM 4236 C C . ASN A 1 587 ? 45.053 1.478 -76.801 1.00 87.81 587 ASN A C 1
ATOM 4238 O O . ASN A 1 587 ? 45.895 1.101 -75.999 1.00 87.81 587 ASN A O 1
ATOM 4242 N N . GLU A 1 588 ? 44.645 0.728 -77.829 1.00 88.75 588 GLU A N 1
ATOM 4243 C CA . GLU A 1 588 ? 45.180 -0.613 -78.110 1.00 88.75 588 GLU A CA 1
ATOM 4244 C C . GLU A 1 588 ? 46.685 -0.571 -78.408 1.00 88.75 588 GLU A C 1
ATOM 4246 O O . GLU A 1 588 ? 47.443 -1.382 -77.877 1.00 88.75 588 GLU A O 1
ATOM 4251 N N . ALA A 1 589 ? 47.137 0.412 -79.192 1.00 87.38 589 ALA A N 1
ATOM 4252 C CA . ALA A 1 589 ? 48.552 0.614 -79.483 1.00 87.38 589 ALA A CA 1
ATOM 4253 C C . ALA A 1 589 ? 49.358 1.025 -78.236 1.00 87.38 589 ALA A C 1
ATOM 4255 O O . ALA A 1 589 ? 50.467 0.533 -78.028 1.00 87.38 589 ALA A O 1
ATOM 4256 N N . LEU A 1 590 ? 48.795 1.886 -77.379 1.00 86.31 590 LEU A N 1
ATOM 4257 C CA . LEU A 1 590 ? 49.399 2.263 -76.096 1.00 86.31 590 LEU A CA 1
ATOM 4258 C C . LEU A 1 590 ? 49.482 1.078 -75.123 1.00 86.31 590 LEU A C 1
ATOM 4260 O O . LEU A 1 590 ? 50.506 0.898 -74.468 1.00 86.31 590 LEU A O 1
ATOM 4264 N N . ASP A 1 591 ? 48.436 0.258 -75.046 1.00 88.06 591 ASP A N 1
ATOM 4265 C CA . ASP A 1 591 ? 48.409 -0.932 -74.194 1.00 88.06 591 ASP A CA 1
ATOM 4266 C C . ASP A 1 591 ? 49.392 -2.006 -74.697 1.00 88.06 591 ASP A C 1
ATOM 4268 O O . ASP A 1 591 ? 50.032 -2.678 -73.889 1.00 88.06 591 ASP A O 1
ATOM 4272 N N . ALA A 1 592 ? 49.573 -2.145 -76.016 1.00 87.44 592 ALA A N 1
ATOM 4273 C CA . ALA A 1 592 ? 50.580 -3.032 -76.602 1.00 87.44 592 ALA A CA 1
ATOM 4274 C C . ALA A 1 592 ? 52.018 -2.553 -76.336 1.00 87.44 592 ALA A C 1
ATOM 4276 O O . ALA A 1 592 ? 52.911 -3.374 -76.130 1.00 87.44 592 ALA A O 1
ATOM 4277 N N . ALA A 1 593 ? 52.238 -1.235 -76.312 1.00 85.69 593 ALA A N 1
ATOM 4278 C CA . ALA A 1 593 ? 53.534 -0.635 -76.002 1.00 85.69 593 ALA A CA 1
ATOM 4279 C C . ALA A 1 593 ? 53.899 -0.718 -74.506 1.00 85.69 593 ALA A C 1
ATOM 4281 O O . ALA A 1 593 ? 55.080 -0.687 -74.168 1.00 85.69 593 ALA A O 1
ATOM 4282 N N . ASN A 1 594 ? 52.909 -0.852 -73.615 1.00 88.94 594 ASN A N 1
ATOM 4283 C CA . ASN A 1 594 ? 53.112 -1.031 -72.175 1.00 88.94 594 ASN A CA 1
ATOM 4284 C C . ASN A 1 594 ? 52.170 -2.114 -71.601 1.00 88.94 594 ASN A C 1
ATOM 4286 O O . ASN A 1 594 ? 51.165 -1.800 -70.947 1.00 88.94 594 ASN A O 1
ATOM 4290 N N . PRO A 1 595 ? 52.487 -3.405 -71.827 1.00 87.88 595 PRO A N 1
ATOM 4291 C CA . PRO A 1 595 ? 51.609 -4.508 -71.444 1.00 87.88 595 PRO A CA 1
ATOM 4292 C C . PRO A 1 595 ? 51.446 -4.642 -69.925 1.00 87.88 595 PRO A C 1
ATOM 4294 O O . PRO A 1 595 ? 50.396 -5.093 -69.471 1.00 87.88 595 PRO A O 1
ATOM 4297 N N . GLU A 1 596 ? 52.439 -4.224 -69.133 1.00 88.00 596 GLU A N 1
ATOM 4298 C CA . GLU A 1 596 ? 52.377 -4.247 -67.667 1.00 88.00 596 GLU A CA 1
ATOM 4299 C C . GLU A 1 596 ? 51.355 -3.233 -67.131 1.00 88.00 596 GLU A C 1
ATOM 4301 O O . GLU A 1 596 ? 50.495 -3.584 -66.318 1.00 88.00 596 GLU A O 1
ATOM 4306 N N . ALA A 1 597 ? 51.375 -1.992 -67.631 1.00 87.12 597 ALA A N 1
ATOM 4307 C CA . ALA A 1 597 ? 50.387 -0.983 -67.254 1.00 87.12 597 ALA A CA 1
ATOM 4308 C C . ALA A 1 597 ? 48.966 -1.393 -67.676 1.00 87.12 597 ALA A C 1
ATOM 4310 O O . ALA A 1 597 ? 48.018 -1.236 -66.898 1.00 87.12 597 ALA A O 1
ATOM 4311 N N . ALA A 1 598 ? 48.827 -1.977 -68.870 1.00 87.25 598 ALA A N 1
ATOM 4312 C CA . ALA A 1 598 ? 47.560 -2.492 -69.378 1.00 87.25 598 ALA A CA 1
ATOM 4313 C C . ALA A 1 598 ? 47.040 -3.696 -68.573 1.00 87.25 598 ALA A C 1
ATOM 4315 O O . ALA A 1 598 ? 45.834 -3.803 -68.329 1.00 87.25 598 ALA A O 1
ATOM 4316 N N . ALA A 1 599 ? 47.923 -4.602 -68.141 1.00 90.31 599 ALA A N 1
ATOM 4317 C CA . ALA A 1 599 ? 47.574 -5.715 -67.260 1.00 90.31 599 ALA A CA 1
ATOM 4318 C C . ALA A 1 599 ? 47.113 -5.197 -65.893 1.00 90.31 599 ALA A C 1
ATOM 4320 O O . ALA A 1 599 ? 45.996 -5.495 -65.479 1.00 90.31 599 ALA A O 1
ATOM 4321 N N . ASN A 1 600 ? 47.880 -4.311 -65.248 1.00 91.94 600 ASN A N 1
ATOM 4322 C CA . ASN A 1 600 ? 47.488 -3.721 -63.967 1.00 91.94 600 ASN A CA 1
ATOM 4323 C C . ASN A 1 600 ? 46.151 -2.962 -64.055 1.00 91.94 600 ASN A C 1
ATOM 4325 O O . ASN A 1 600 ? 45.320 -3.040 -63.146 1.00 91.94 600 ASN A O 1
ATOM 4329 N N . TYR A 1 601 ? 45.904 -2.241 -65.153 1.00 91.50 601 TYR A N 1
ATOM 4330 C CA . TYR A 1 601 ? 44.616 -1.590 -65.364 1.00 91.50 601 TYR A CA 1
ATOM 4331 C C . TYR A 1 601 ? 43.471 -2.602 -65.467 1.00 91.50 601 TYR A C 1
ATOM 4333 O O . TYR A 1 601 ? 42.467 -2.432 -64.779 1.00 91.50 601 TYR A O 1
ATOM 4341 N N . ARG A 1 602 ? 43.606 -3.647 -66.294 1.00 91.06 602 ARG A N 1
ATOM 4342 C CA . ARG A 1 602 ? 42.541 -4.636 -66.536 1.00 91.06 602 ARG A CA 1
ATOM 4343 C C . ARG A 1 602 ? 42.300 -5.576 -65.360 1.00 91.06 602 ARG A C 1
ATOM 4345 O O . ARG A 1 602 ? 41.154 -5.938 -65.122 1.00 91.06 602 ARG A O 1
ATOM 4352 N N . GLU A 1 603 ? 43.349 -5.955 -64.643 1.00 92.06 603 GLU A N 1
ATOM 4353 C CA . GLU A 1 603 ? 43.296 -6.987 -63.603 1.00 92.06 603 GLU A CA 1
ATOM 4354 C C . GLU A 1 603 ? 43.101 -6.393 -62.203 1.00 92.06 603 GLU A C 1
ATOM 4356 O O . GLU A 1 603 ? 42.351 -6.956 -61.410 1.00 92.06 603 GLU A O 1
ATOM 4361 N N . ASN A 1 604 ? 43.688 -5.223 -61.911 1.00 90.56 604 ASN A N 1
ATOM 4362 C CA . ASN A 1 604 ? 43.684 -4.656 -60.556 1.00 90.56 604 ASN A CA 1
ATOM 4363 C C . ASN A 1 604 ? 42.820 -3.393 -60.432 1.00 90.56 604 ASN A C 1
ATOM 4365 O O . ASN A 1 604 ? 42.004 -3.288 -59.519 1.00 90.56 604 ASN A O 1
ATOM 4369 N N . PHE A 1 605 ? 42.966 -2.419 -61.337 1.00 94.50 605 PHE A N 1
ATOM 4370 C CA . PHE A 1 605 ? 42.317 -1.109 -61.177 1.00 94.50 605 PHE A CA 1
ATOM 4371 C C . PHE A 1 605 ? 40.861 -1.092 -61.672 1.00 94.50 605 PHE A C 1
ATOM 4373 O O . PHE A 1 605 ? 39.951 -0.631 -60.977 1.00 94.50 605 PHE A O 1
ATOM 4380 N N . ALA A 1 606 ? 40.619 -1.558 -62.897 1.00 93.62 606 ALA A N 1
ATOM 4381 C CA . ALA A 1 606 ? 39.312 -1.484 -63.536 1.00 93.62 606 ALA A CA 1
ATOM 4382 C C . ALA A 1 606 ? 38.253 -2.369 -62.853 1.00 93.62 606 ALA A C 1
ATOM 4384 O O . ALA A 1 606 ? 37.150 -1.864 -62.637 1.00 93.62 606 ALA A O 1
ATOM 4385 N N . PRO A 1 607 ? 38.542 -3.610 -62.418 1.00 93.44 607 PRO A N 1
ATOM 4386 C CA . PRO A 1 607 ? 37.555 -4.418 -61.700 1.00 93.44 607 PRO A CA 1
ATOM 4387 C C . PRO A 1 607 ? 37.097 -3.768 -60.387 1.00 93.44 607 PRO A C 1
ATOM 4389 O O . PRO A 1 607 ? 35.920 -3.845 -60.041 1.00 93.44 607 PRO A O 1
ATOM 4392 N N . LYS A 1 608 ? 37.988 -3.048 -59.690 1.00 94.12 608 LYS A N 1
ATOM 4393 C CA . LYS A 1 608 ? 37.657 -2.323 -58.454 1.00 94.12 608 LYS A CA 1
ATOM 4394 C C . LYS A 1 608 ? 36.817 -1.069 -58.722 1.00 94.12 608 LYS A C 1
ATOM 4396 O O . LYS A 1 608 ? 35.729 -0.921 -58.161 1.00 94.12 608 LYS A O 1
ATOM 4401 N N . TYR A 1 609 ? 37.285 -0.189 -59.613 1.00 95.75 609 TYR A N 1
ATOM 4402 C CA . TYR A 1 609 ? 36.766 1.184 -59.756 1.00 95.75 609 TYR A CA 1
ATOM 4403 C C . TYR A 1 609 ? 36.000 1.465 -61.056 1.00 95.75 609 TYR A C 1
ATOM 4405 O O . TYR A 1 609 ? 35.507 2.575 -61.257 1.00 95.75 609 TYR A O 1
ATOM 4413 N N . ARG A 1 610 ? 35.956 0.521 -61.999 1.00 93.56 610 ARG A N 1
ATOM 4414 C CA . ARG A 1 610 ? 35.409 0.695 -63.359 1.00 93.56 610 ARG A CA 1
ATOM 4415 C C . ARG A 1 610 ? 34.612 -0.532 -63.830 1.00 93.56 610 ARG A C 1
ATOM 4417 O O . ARG A 1 610 ? 34.563 -0.791 -65.026 1.00 93.56 610 ARG A O 1
ATOM 4424 N N . ALA A 1 611 ? 33.966 -1.252 -62.912 1.00 89.06 611 ALA A N 1
ATOM 4425 C CA . ALA A 1 611 ? 33.294 -2.521 -63.206 1.00 89.06 611 ALA A CA 1
ATOM 4426 C C . ALA A 1 611 ? 32.182 -2.430 -64.272 1.00 89.06 611 ALA A C 1
ATOM 4428 O O . ALA A 1 611 ? 31.958 -3.392 -65.000 1.00 89.06 611 ALA A O 1
ATOM 4429 N N . GLY A 1 612 ? 31.491 -1.289 -64.395 1.00 86.88 612 GLY A N 1
ATOM 4430 C CA . GLY A 1 612 ? 30.471 -1.119 -65.429 1.00 86.88 612 GLY A CA 1
ATOM 4431 C C . GLY A 1 612 ? 29.854 0.281 -65.518 1.00 86.88 612 GLY A C 1
ATOM 4432 O O . GLY A 1 612 ? 30.055 1.126 -64.637 1.00 86.88 612 GLY A O 1
ATOM 4433 N N . PRO A 1 613 ? 29.095 0.557 -66.596 1.00 76.56 613 PRO A N 1
ATOM 4434 C CA . PRO A 1 613 ? 28.326 1.786 -66.739 1.00 76.56 613 PRO A CA 1
ATOM 4435 C C . PRO A 1 613 ? 27.177 1.799 -65.722 1.00 76.56 613 PRO A C 1
ATOM 4437 O O . PRO A 1 613 ? 26.257 0.997 -65.806 1.00 76.56 613 PRO A O 1
ATOM 4440 N N . GLY A 1 614 ? 27.240 2.712 -64.752 1.00 83.94 614 GLY A N 1
ATOM 4441 C CA . GLY A 1 614 ? 26.250 2.813 -63.670 1.00 83.94 614 GLY A CA 1
ATOM 4442 C C . GLY A 1 614 ? 26.774 2.411 -62.293 1.00 83.94 614 GLY A C 1
ATOM 4443 O O . GLY A 1 614 ? 26.130 2.736 -61.305 1.00 83.94 614 GLY A O 1
ATOM 4444 N N . ASP A 1 615 ? 27.962 1.806 -62.218 1.00 94.19 615 ASP A N 1
ATOM 4445 C CA . ASP A 1 615 ? 28.611 1.478 -60.949 1.00 94.19 615 ASP A CA 1
ATOM 4446 C C . ASP A 1 615 ? 28.901 2.744 -60.120 1.00 94.19 615 ASP A C 1
ATOM 4448 O O . ASP A 1 615 ? 29.488 3.716 -60.613 1.00 94.19 615 ASP A O 1
ATOM 4452 N N . GLU A 1 616 ? 28.479 2.735 -58.854 1.00 95.56 616 GLU A N 1
ATOM 4453 C CA . GLU A 1 616 ? 28.567 3.915 -57.990 1.00 95.56 616 GLU A CA 1
ATOM 4454 C C . GLU A 1 616 ? 30.018 4.275 -57.674 1.00 95.56 616 GLU A C 1
ATOM 4456 O O . GLU A 1 616 ? 30.374 5.451 -57.684 1.00 95.56 616 GLU A O 1
ATOM 4461 N N . MET A 1 617 ? 30.889 3.277 -57.493 1.00 96.38 617 MET A N 1
ATOM 4462 C CA . MET A 1 617 ? 32.313 3.515 -57.262 1.00 96.38 617 MET A CA 1
ATOM 4463 C C . MET A 1 617 ? 32.976 4.177 -58.475 1.00 96.38 617 MET A C 1
ATOM 4465 O O . MET A 1 617 ? 33.806 5.080 -58.337 1.00 96.38 617 MET A O 1
ATOM 4469 N N . ALA A 1 618 ? 32.581 3.782 -59.687 1.00 94.88 618 ALA A N 1
ATOM 4470 C CA . ALA A 1 618 ? 33.061 4.415 -60.906 1.00 94.88 618 ALA A CA 1
ATOM 4471 C C . ALA A 1 618 ? 32.624 5.880 -61.026 1.00 94.88 618 ALA A C 1
ATOM 4473 O O . ALA A 1 618 ? 33.409 6.709 -61.496 1.00 94.88 618 ALA A O 1
ATOM 4474 N N . ARG A 1 619 ? 31.398 6.212 -60.611 1.00 94.12 619 ARG A N 1
ATOM 4475 C CA . ARG A 1 619 ? 30.924 7.604 -60.555 1.00 94.12 619 ARG A CA 1
ATOM 4476 C C . ARG A 1 619 ? 31.678 8.387 -59.485 1.00 94.12 619 ARG A C 1
ATOM 4478 O O . ARG A 1 619 ? 32.292 9.393 -59.808 1.00 94.12 619 ARG A O 1
ATOM 4485 N N . PHE A 1 620 ? 31.739 7.856 -58.269 1.00 95.56 620 PHE A N 1
ATOM 4486 C CA . PHE A 1 620 ? 32.410 8.471 -57.127 1.00 95.56 620 PHE A CA 1
ATOM 4487 C C . PHE A 1 620 ? 33.874 8.826 -57.419 1.00 95.56 620 PHE A C 1
ATOM 4489 O O . PHE A 1 620 ? 34.284 9.970 -57.264 1.00 95.56 620 PHE A O 1
ATOM 4496 N N . THR A 1 621 ? 34.650 7.882 -57.951 1.00 94.62 621 THR A N 1
ATOM 4497 C CA . THR A 1 621 ? 36.058 8.125 -58.312 1.00 94.62 621 THR A CA 1
ATOM 4498 C C . THR A 1 621 ? 36.230 9.128 -59.456 1.00 94.62 621 THR A C 1
ATOM 4500 O O . THR A 1 621 ? 37.185 9.900 -59.450 1.00 94.62 621 THR A O 1
ATOM 4503 N N . LYS A 1 622 ? 35.305 9.166 -60.429 1.00 91.62 622 LYS A N 1
ATOM 4504 C CA . LYS A 1 622 ? 35.296 10.206 -61.480 1.00 91.62 622 LYS A CA 1
ATOM 4505 C C . LYS A 1 622 ? 34.997 11.584 -60.909 1.00 91.62 622 LYS A C 1
ATOM 4507 O O . LYS A 1 622 ? 35.604 12.550 -61.356 1.00 91.62 622 LYS A O 1
ATOM 4512 N N . ASP A 1 623 ? 34.077 11.665 -59.954 1.00 90.69 623 ASP A N 1
ATOM 4513 C CA . ASP A 1 623 ? 33.732 12.923 -59.298 1.00 90.69 623 ASP A CA 1
ATOM 4514 C C . ASP A 1 623 ? 34.945 13.467 -58.534 1.00 90.69 623 ASP A C 1
ATOM 4516 O O . ASP A 1 623 ? 35.255 14.643 -58.669 1.00 90.69 623 ASP A O 1
ATOM 4520 N N . ILE A 1 624 ? 35.702 12.605 -57.843 1.00 92.44 624 ILE A N 1
ATOM 4521 C CA . ILE A 1 624 ? 36.967 12.971 -57.178 1.00 92.44 624 ILE A CA 1
ATOM 4522 C C . ILE A 1 624 ? 38.014 13.465 -58.181 1.00 92.44 624 ILE A C 1
ATOM 4524 O O . ILE A 1 624 ? 38.698 14.455 -57.931 1.00 92.44 624 ILE A O 1
ATOM 4528 N N . ASP A 1 625 ? 38.165 12.771 -59.312 1.00 88.88 625 ASP A N 1
ATOM 4529 C CA . ASP A 1 625 ? 39.123 13.170 -60.347 1.00 88.88 625 ASP A CA 1
ATOM 4530 C C . ASP A 1 625 ? 38.750 14.526 -60.977 1.00 88.88 625 ASP A C 1
ATOM 4532 O O . ASP A 1 625 ? 39.635 15.305 -61.329 1.00 88.88 625 ASP A O 1
ATOM 4536 N N . ARG A 1 626 ? 37.448 14.804 -61.136 1.00 87.50 626 ARG A N 1
ATOM 4537 C CA . ARG A 1 626 ? 36.927 16.046 -61.730 1.00 87.50 626 ARG A CA 1
ATOM 4538 C C . ARG A 1 626 ? 36.932 17.212 -60.746 1.00 87.50 626 ARG A C 1
ATOM 4540 O O . ARG A 1 626 ? 37.160 18.347 -61.155 1.00 87.50 626 ARG A O 1
ATOM 4547 N N . ASP A 1 627 ? 36.648 16.929 -59.485 1.00 86.00 627 ASP A N 1
ATOM 4548 C CA . ASP A 1 627 ? 36.572 17.891 -58.399 1.00 86.00 627 ASP A CA 1
ATOM 4549 C C . ASP A 1 627 ? 37.429 17.420 -57.212 1.00 86.00 627 ASP A C 1
ATOM 4551 O O . ASP A 1 627 ? 36.922 16.829 -56.248 1.00 86.00 627 ASP A O 1
ATOM 4555 N N . PRO A 1 628 ? 38.740 17.728 -57.245 1.00 82.44 628 PRO A N 1
ATOM 4556 C CA . PRO A 1 628 ? 39.643 17.410 -56.145 1.00 82.44 628 PRO A CA 1
ATOM 4557 C C . PRO A 1 628 ? 39.263 18.093 -54.826 1.00 82.44 628 PRO A C 1
ATOM 4559 O O . PRO A 1 628 ? 39.686 17.636 -53.770 1.00 82.44 628 PRO A O 1
ATOM 4562 N N . THR A 1 629 ? 38.466 19.171 -54.866 1.00 86.38 629 THR A N 1
ATOM 4563 C CA . THR A 1 629 ? 38.001 19.883 -53.663 1.00 86.38 629 THR A CA 1
ATOM 4564 C C . THR A 1 629 ? 36.811 19.209 -52.984 1.00 86.38 629 THR A C 1
ATOM 4566 O O . THR A 1 629 ? 36.420 19.622 -51.894 1.00 86.38 629 THR A O 1
ATOM 4569 N N . ARG A 1 630 ? 36.268 18.138 -53.583 1.00 87.75 630 ARG A N 1
ATOM 4570 C CA . ARG A 1 630 ? 35.213 17.288 -53.008 1.00 87.75 630 ARG A CA 1
ATOM 4571 C C . ARG A 1 630 ? 33.910 18.037 -52.700 1.00 87.75 630 ARG A C 1
ATOM 4573 O O . ARG A 1 630 ? 33.175 17.641 -51.799 1.00 87.75 630 ARG A O 1
ATOM 4580 N N . SER A 1 631 ? 33.571 19.064 -53.478 1.00 85.88 631 SER A N 1
ATOM 4581 C CA . SER A 1 631 ? 32.348 19.858 -53.289 1.00 85.88 631 SER A CA 1
ATOM 4582 C C . SER A 1 631 ? 31.060 19.067 -53.562 1.00 85.88 631 SER A C 1
ATOM 4584 O O . SER A 1 631 ? 30.044 19.307 -52.918 1.00 85.88 631 SER A O 1
ATOM 4586 N N . THR A 1 632 ? 31.100 18.086 -54.473 1.00 82.44 632 THR A N 1
ATOM 4587 C CA . THR A 1 632 ? 29.914 17.281 -54.848 1.00 82.44 632 THR A CA 1
ATOM 4588 C C . THR A 1 632 ? 29.628 16.131 -53.873 1.00 82.44 632 THR A C 1
ATOM 4590 O O . THR A 1 632 ? 28.481 15.742 -53.668 1.00 82.44 632 THR A O 1
ATOM 4593 N N . THR A 1 633 ? 30.661 15.545 -53.266 1.00 88.88 633 THR A N 1
ATOM 4594 C CA . THR A 1 633 ? 30.517 14.535 -52.204 1.00 88.88 633 THR A CA 1
ATOM 4595 C C . THR A 1 633 ? 31.595 14.791 -51.162 1.00 88.88 633 THR A C 1
ATOM 4597 O O . THR A 1 633 ? 32.700 14.233 -51.273 1.00 88.88 633 THR A O 1
ATOM 4600 N N . PRO A 1 634 ? 31.285 15.662 -50.184 1.00 95.00 634 PRO A N 1
ATOM 4601 C CA . PRO A 1 634 ? 32.161 15.911 -49.055 1.00 95.00 634 PRO A CA 1
ATOM 4602 C C . PRO A 1 634 ? 32.435 14.608 -48.292 1.00 95.00 634 PRO A C 1
ATOM 4604 O O . PRO A 1 634 ? 31.566 13.733 -48.261 1.00 95.00 634 PRO A O 1
ATOM 4607 N N . PRO A 1 635 ? 33.586 14.479 -47.611 1.00 96.25 635 PRO A N 1
ATOM 4608 C CA . PRO A 1 635 ? 33.908 13.287 -46.820 1.00 96.25 635 PRO A CA 1
ATOM 4609 C C . PRO A 1 635 ? 32.838 12.904 -45.776 1.00 96.25 635 PRO A C 1
ATOM 4611 O O . PRO A 1 635 ? 32.649 11.733 -45.452 1.00 96.25 635 PRO A O 1
ATOM 4614 N N . THR A 1 636 ? 32.078 13.878 -45.266 1.00 95.75 636 THR A N 1
ATOM 4615 C CA . THR A 1 636 ? 30.969 13.656 -44.320 1.00 95.75 636 THR A CA 1
ATOM 4616 C C . THR A 1 636 ? 29.743 12.967 -44.932 1.00 95.75 636 THR A C 1
ATOM 4618 O O . THR A 1 636 ? 28.899 12.501 -44.177 1.00 95.75 636 THR A O 1
ATOM 4621 N N . GLU A 1 637 ? 29.654 12.873 -46.264 1.00 95.50 637 GLU A N 1
ATOM 4622 C CA . GLU A 1 637 ? 28.509 12.307 -47.002 1.00 95.50 637 GLU A CA 1
ATOM 4623 C C . GLU A 1 637 ? 28.832 10.989 -47.731 1.00 95.50 637 GLU A C 1
ATOM 4625 O O . GLU A 1 637 ? 27.951 10.349 -48.313 1.00 95.50 637 GLU A O 1
ATOM 4630 N N . THR A 1 638 ? 30.092 10.550 -47.711 1.00 96.88 638 THR A N 1
ATOM 4631 C CA . THR A 1 638 ? 30.548 9.328 -48.388 1.00 96.88 638 THR A CA 1
ATOM 4632 C C . THR A 1 638 ? 29.763 8.084 -47.960 1.00 96.88 638 THR A C 1
ATOM 4634 O O . THR A 1 638 ? 29.332 7.310 -48.817 1.00 96.88 638 THR A O 1
ATOM 4637 N N . ALA A 1 639 ? 29.493 7.902 -46.664 1.00 96.38 639 ALA A N 1
ATOM 4638 C CA . ALA A 1 639 ? 28.691 6.776 -46.181 1.00 96.38 639 ALA A CA 1
ATOM 4639 C C . ALA A 1 639 ? 27.244 6.838 -46.690 1.00 96.38 639 ALA A C 1
ATOM 4641 O O . ALA A 1 639 ? 26.752 5.854 -47.243 1.00 96.38 639 ALA A O 1
ATOM 4642 N N . GLY A 1 640 ? 26.587 7.999 -46.599 1.00 94.50 640 GLY A N 1
ATOM 4643 C CA . GLY A 1 640 ? 25.218 8.184 -47.092 1.00 94.50 640 GLY A CA 1
ATOM 4644 C C . GLY A 1 640 ? 25.087 7.880 -48.588 1.00 94.50 640 GLY A C 1
ATOM 4645 O O . GLY A 1 640 ? 24.134 7.224 -49.023 1.00 94.50 640 GLY A O 1
ATOM 4646 N N . ARG A 1 641 ? 26.098 8.258 -49.383 1.00 95.50 641 ARG A N 1
ATOM 4647 C CA . ARG A 1 641 ? 26.153 7.953 -50.818 1.00 95.50 641 ARG A CA 1
ATOM 4648 C C . ARG A 1 641 ? 26.105 6.448 -51.078 1.00 95.50 641 ARG A C 1
ATOM 4650 O O . ARG A 1 641 ? 25.241 6.005 -51.839 1.00 95.50 641 ARG A O 1
ATOM 4657 N N . PHE A 1 642 ? 26.981 5.670 -50.443 1.00 96.31 642 PHE A N 1
ATOM 4658 C CA . PHE A 1 642 ? 27.100 4.232 -50.703 1.00 96.31 642 PHE A CA 1
ATOM 4659 C C . PHE A 1 642 ? 26.046 3.375 -49.999 1.00 96.31 642 PHE A C 1
ATOM 4661 O O . PHE A 1 642 ? 25.652 2.348 -50.539 1.00 96.31 642 PHE A O 1
ATOM 4668 N N . LEU A 1 643 ? 25.552 3.792 -48.835 1.00 95.69 643 LEU A N 1
ATOM 4669 C CA . LEU A 1 643 ? 24.602 3.015 -48.034 1.00 95.69 643 LEU A CA 1
ATOM 4670 C C . LEU A 1 643 ? 23.134 3.213 -48.450 1.00 95.69 643 LEU A C 1
ATOM 4672 O O . LEU A 1 643 ? 22.248 2.525 -47.951 1.00 95.69 643 LEU A O 1
ATOM 4676 N N . SER A 1 644 ? 22.872 4.097 -49.416 1.00 93.50 644 SER A N 1
ATOM 4677 C CA . SER A 1 644 ? 21.521 4.398 -49.912 1.00 93.50 644 SER A CA 1
ATOM 4678 C C . SER A 1 644 ? 20.855 3.285 -50.740 1.00 93.50 644 SER A C 1
ATOM 4680 O O . SER A 1 644 ? 19.675 3.401 -51.064 1.00 93.50 644 SER A O 1
ATOM 4682 N N . GLY A 1 645 ? 21.561 2.204 -51.094 1.00 92.38 645 GLY A N 1
ATOM 4683 C CA . GLY A 1 645 ? 20.961 1.086 -51.825 1.00 92.38 645 GLY A CA 1
ATOM 4684 C C . GLY A 1 645 ? 21.883 -0.126 -52.003 1.00 92.38 645 GLY A C 1
ATOM 4685 O O . GLY A 1 645 ? 23.105 0.010 -51.920 1.00 92.38 645 GLY A O 1
ATOM 4686 N N . PRO A 1 646 ? 21.318 -1.312 -52.293 1.00 91.62 646 PRO A N 1
ATOM 4687 C CA . PRO A 1 646 ? 22.061 -2.575 -52.317 1.00 91.62 646 PRO A CA 1
ATOM 4688 C C . PRO A 1 646 ? 23.140 -2.624 -53.408 1.00 91.62 646 PRO A C 1
ATOM 4690 O O . PRO A 1 646 ? 24.240 -3.117 -53.171 1.00 91.62 646 PRO A O 1
ATOM 4693 N N . GLU A 1 647 ? 22.868 -2.058 -54.585 1.00 91.75 647 GLU A N 1
ATOM 4694 C CA . GLU A 1 647 ? 23.824 -1.998 -55.702 1.00 91.75 647 GLU A CA 1
ATOM 4695 C C . GLU A 1 647 ? 25.062 -1.164 -55.344 1.00 91.75 647 GLU A C 1
ATOM 4697 O O . GLU A 1 647 ? 26.193 -1.543 -55.641 1.00 91.75 647 GLU A O 1
ATOM 4702 N N . LYS A 1 648 ? 24.856 -0.050 -54.635 1.00 95.31 648 LYS A N 1
ATOM 4703 C CA . LYS A 1 648 ? 25.932 0.842 -54.192 1.00 95.31 648 LYS A CA 1
ATOM 4704 C C . LYS A 1 648 ? 26.769 0.205 -53.085 1.00 95.31 648 LYS A C 1
ATOM 4706 O O . LYS A 1 648 ? 27.991 0.341 -53.082 1.00 95.31 648 LYS A O 1
ATOM 4711 N N . ILE A 1 649 ? 26.126 -0.549 -52.196 1.00 94.94 649 ILE A N 1
ATOM 4712 C CA . ILE A 1 649 ? 26.800 -1.347 -51.167 1.00 94.94 649 ILE A CA 1
ATOM 4713 C C . ILE A 1 649 ? 27.668 -2.428 -51.804 1.00 94.94 649 ILE A C 1
ATOM 4715 O O . ILE A 1 649 ? 28.795 -2.632 -51.360 1.00 94.94 649 ILE A O 1
ATOM 4719 N N . ALA A 1 650 ? 27.192 -3.088 -52.863 1.00 93.69 650 ALA A N 1
ATOM 4720 C CA . ALA A 1 650 ? 27.994 -4.065 -53.593 1.00 93.69 650 ALA A CA 1
ATOM 4721 C C . ALA A 1 650 ? 29.257 -3.423 -54.197 1.00 93.69 650 ALA A C 1
ATOM 4723 O O . ALA A 1 650 ? 30.347 -3.983 -54.073 1.00 93.69 650 ALA A O 1
ATOM 4724 N N . SER A 1 651 ? 29.143 -2.219 -54.776 1.00 95.31 651 SER A N 1
ATOM 4725 C CA . SER A 1 651 ? 30.306 -1.453 -55.247 1.00 95.31 651 SER A CA 1
ATOM 4726 C C . SER A 1 651 ? 31.268 -1.084 -54.110 1.00 95.31 651 SER A C 1
ATOM 4728 O O . SER A 1 651 ? 32.481 -1.160 -54.299 1.00 95.31 651 SER A O 1
ATOM 4730 N N . LEU A 1 652 ? 30.747 -0.701 -52.937 1.00 96.19 652 LEU A N 1
ATOM 4731 C CA . LEU A 1 652 ? 31.556 -0.383 -51.757 1.00 96.19 652 LEU A CA 1
ATOM 4732 C C . LEU A 1 652 ? 32.323 -1.611 -51.251 1.00 96.19 652 LEU A C 1
ATOM 4734 O O . LEU A 1 652 ? 33.544 -1.547 -51.121 1.00 96.19 652 LEU A O 1
ATOM 4738 N N . ARG A 1 653 ? 31.630 -2.736 -51.022 1.00 95.06 653 ARG A N 1
ATOM 4739 C CA . ARG A 1 653 ? 32.254 -3.983 -50.549 1.00 95.06 653 ARG A CA 1
ATOM 4740 C C . ARG A 1 653 ? 33.344 -4.457 -51.489 1.00 95.06 653 ARG A C 1
ATOM 4742 O O . ARG A 1 653 ? 34.441 -4.732 -51.036 1.00 95.06 653 ARG A O 1
ATOM 4749 N N . ARG A 1 654 ? 33.093 -4.440 -52.801 1.00 95.25 654 ARG A N 1
ATOM 4750 C CA . ARG A 1 654 ? 34.090 -4.842 -53.804 1.00 95.25 654 ARG A CA 1
ATOM 4751 C C . ARG A 1 654 ? 35.428 -4.113 -53.631 1.00 95.25 654 ARG A C 1
ATOM 4753 O O . ARG A 1 654 ? 36.486 -4.719 -53.801 1.00 95.25 654 ARG A O 1
ATOM 4760 N N . VAL A 1 655 ? 35.395 -2.819 -53.307 1.00 95.88 655 VAL A N 1
ATOM 4761 C CA . VAL A 1 655 ? 36.625 -2.058 -53.052 1.00 95.88 655 VAL A CA 1
ATOM 4762 C C . VAL A 1 655 ? 37.196 -2.356 -51.673 1.00 95.88 655 VAL A C 1
ATOM 4764 O O . VAL A 1 655 ? 38.398 -2.579 -51.579 1.00 95.88 655 VAL A O 1
ATOM 4767 N N . LEU A 1 656 ? 36.372 -2.395 -50.623 1.00 95.50 656 LEU A N 1
ATOM 4768 C CA . LEU A 1 656 ? 36.847 -2.663 -49.260 1.00 95.50 656 LEU A CA 1
ATOM 4769 C C . LEU A 1 656 ? 37.450 -4.068 -49.109 1.00 95.50 656 LEU A C 1
ATOM 4771 O O . LEU A 1 656 ? 38.494 -4.208 -48.483 1.00 95.50 656 LEU A O 1
ATOM 4775 N N . ASP A 1 657 ? 36.868 -5.083 -49.746 1.00 94.31 657 ASP A N 1
ATOM 4776 C CA . ASP A 1 657 ? 37.337 -6.477 -49.711 1.00 94.31 657 ASP A CA 1
ATOM 4777 C C . ASP A 1 657 ? 38.716 -6.652 -50.367 1.00 94.31 657 ASP A C 1
ATOM 4779 O O . ASP A 1 657 ? 39.447 -7.590 -50.060 1.00 94.31 657 ASP A O 1
ATOM 4783 N N . SER A 1 658 ? 39.081 -5.745 -51.276 1.00 91.44 658 SER A N 1
ATOM 4784 C CA . SER A 1 658 ? 40.362 -5.747 -51.992 1.00 91.44 658 SER A CA 1
ATOM 4785 C C . SER A 1 658 ? 41.285 -4.590 -51.585 1.00 91.44 658 SER A C 1
ATOM 4787 O O . SER A 1 658 ? 42.274 -4.311 -52.275 1.00 91.44 658 SER A O 1
ATOM 4789 N N . SER A 1 659 ? 40.953 -3.908 -50.486 1.00 92.88 659 SER A N 1
ATOM 4790 C CA . SER A 1 659 ? 41.670 -2.754 -49.950 1.00 92.88 659 SER A CA 1
ATOM 4791 C C . SER A 1 659 ? 42.519 -3.137 -48.730 1.00 92.88 659 SER A C 1
ATOM 4793 O O . SER A 1 659 ? 42.042 -3.871 -47.862 1.00 92.88 659 SER A O 1
ATOM 4795 N N . PRO A 1 660 ? 43.736 -2.576 -48.578 1.00 92.06 660 PRO A N 1
ATOM 4796 C CA . PRO A 1 660 ? 44.499 -2.695 -47.333 1.00 92.06 660 PRO A CA 1
ATOM 4797 C C . PRO A 1 660 ? 43.806 -2.022 -46.132 1.00 92.06 660 PRO A C 1
ATOM 4799 O O . PRO A 1 660 ? 44.090 -2.371 -44.991 1.00 92.06 660 PRO A O 1
ATOM 4802 N N . ALA A 1 661 ? 42.880 -1.089 -46.376 1.00 94.56 661 ALA A N 1
ATOM 4803 C CA . ALA A 1 661 ? 42.083 -0.384 -45.372 1.00 94.56 661 ALA A CA 1
ATOM 4804 C C . ALA A 1 661 ? 40.672 -0.981 -45.188 1.00 94.56 661 ALA A C 1
ATOM 4806 O O . ALA A 1 661 ? 39.798 -0.341 -44.596 1.00 94.56 661 ALA A O 1
ATOM 4807 N N . GLY A 1 662 ? 40.424 -2.199 -45.687 1.00 94.94 662 GLY A N 1
ATOM 4808 C CA . GLY A 1 662 ? 39.106 -2.840 -45.660 1.00 94.94 662 GLY A CA 1
ATOM 4809 C C . GLY A 1 662 ? 38.499 -2.959 -44.259 1.00 94.94 662 GLY A C 1
ATOM 4810 O O . GLY A 1 662 ? 37.323 -2.654 -44.068 1.00 94.94 662 GLY A O 1
ATOM 4811 N N . GLU A 1 663 ? 39.299 -3.330 -43.253 1.00 95.06 663 GLU A N 1
ATOM 4812 C CA . GLU A 1 663 ? 38.842 -3.433 -41.858 1.00 95.06 663 GLU A CA 1
ATOM 4813 C C . GLU A 1 663 ? 38.418 -2.069 -41.290 1.00 95.06 663 GLU A C 1
ATOM 4815 O O . GLU A 1 663 ? 37.328 -1.944 -40.728 1.00 95.06 663 GLU A O 1
ATOM 4820 N N . ALA A 1 664 ? 39.230 -1.028 -41.508 1.00 95.62 664 ALA A N 1
ATOM 4821 C CA . ALA A 1 664 ? 38.922 0.334 -41.076 1.00 95.62 664 ALA A CA 1
ATOM 4822 C C . ALA A 1 664 ? 37.663 0.883 -41.771 1.00 95.62 664 ALA A C 1
ATOM 4824 O O . ALA A 1 664 ? 36.813 1.495 -41.120 1.00 95.62 664 ALA A O 1
ATOM 4825 N N . GLY A 1 665 ? 37.502 0.611 -43.070 1.00 96.38 665 GLY A N 1
ATOM 4826 C CA . GLY A 1 665 ? 36.302 0.967 -43.827 1.00 96.38 665 GLY A CA 1
ATOM 4827 C C . GLY A 1 665 ? 35.049 0.252 -43.315 1.00 96.38 665 GLY A C 1
ATOM 4828 O O . GLY A 1 665 ? 34.030 0.895 -43.074 1.00 96.38 665 GLY A O 1
ATOM 4829 N N . ASN A 1 666 ? 35.124 -1.057 -43.063 1.00 95.88 666 ASN A N 1
ATOM 4830 C CA . ASN A 1 666 ? 34.007 -1.832 -42.513 1.00 95.88 666 ASN A CA 1
ATOM 4831 C C . ASN A 1 666 ? 33.619 -1.367 -41.097 1.00 95.88 666 ASN A C 1
ATOM 4833 O O . ASN A 1 666 ? 32.429 -1.260 -40.787 1.00 95.88 666 ASN A O 1
ATOM 4837 N N . ALA A 1 667 ? 34.597 -1.022 -40.254 1.00 96.00 667 ALA A N 1
ATOM 4838 C CA . ALA A 1 667 ? 34.346 -0.426 -38.943 1.00 96.00 667 ALA A CA 1
ATOM 4839 C C . ALA A 1 667 ? 33.653 0.943 -39.059 1.00 96.00 667 ALA A C 1
ATOM 4841 O O . ALA A 1 667 ? 32.694 1.214 -38.336 1.00 96.00 667 ALA A O 1
ATOM 4842 N N . ALA A 1 668 ? 34.074 1.781 -40.011 1.00 97.50 668 ALA A N 1
ATOM 4843 C CA . ALA A 1 668 ? 33.446 3.071 -40.279 1.00 97.50 668 ALA A CA 1
ATOM 4844 C C . ALA A 1 668 ? 31.996 2.931 -40.784 1.00 97.50 668 ALA A C 1
ATOM 4846 O O . ALA A 1 668 ? 31.120 3.672 -40.340 1.00 97.50 668 ALA A O 1
ATOM 4847 N N . VAL A 1 669 ? 31.711 1.945 -41.645 1.00 96.94 669 VAL A N 1
ATOM 4848 C CA . VAL A 1 669 ? 30.336 1.611 -42.064 1.00 96.94 669 VAL A CA 1
ATOM 4849 C C . VAL A 1 669 ? 29.488 1.190 -40.865 1.00 96.94 669 VAL A C 1
ATOM 4851 O O . VAL A 1 669 ? 28.375 1.690 -40.700 1.00 96.94 669 VAL A O 1
ATOM 4854 N N . ARG A 1 670 ? 30.009 0.308 -40.001 1.00 97.00 670 ARG A N 1
ATOM 4855 C CA . ARG A 1 670 ? 29.309 -0.124 -38.782 1.00 97.00 670 ARG A CA 1
ATOM 4856 C C . ARG A 1 670 ? 28.991 1.060 -37.867 1.00 97.00 670 ARG A C 1
ATOM 4858 O O . ARG A 1 670 ? 27.856 1.188 -37.419 1.00 97.00 670 ARG A O 1
ATOM 4865 N N . ASP A 1 671 ? 29.962 1.933 -37.616 1.00 97.12 671 ASP A N 1
ATOM 4866 C CA . ASP A 1 671 ? 29.782 3.106 -36.754 1.00 97.12 671 ASP A CA 1
ATOM 4867 C C . ASP A 1 671 ? 28.765 4.107 -37.326 1.00 97.12 671 ASP A C 1
ATOM 4869 O O . ASP A 1 671 ? 27.985 4.692 -36.573 1.00 97.12 671 ASP A O 1
ATOM 4873 N N . TYR A 1 672 ? 28.723 4.275 -38.653 1.00 97.00 672 TYR A N 1
ATOM 4874 C CA . TYR A 1 672 ? 27.704 5.096 -39.309 1.00 97.00 672 TYR A CA 1
ATOM 4875 C C . TYR A 1 672 ? 26.304 4.513 -39.094 1.00 97.00 672 TYR A C 1
ATOM 4877 O O . TYR A 1 672 ? 25.394 5.231 -38.684 1.00 97.00 672 TYR A O 1
ATOM 4885 N N . LEU A 1 673 ? 26.140 3.201 -39.303 1.00 96.38 673 LEU A N 1
ATOM 4886 C CA . LEU A 1 673 ? 24.863 2.518 -39.090 1.00 96.38 673 LEU A CA 1
ATOM 4887 C C . LEU A 1 673 ? 24.419 2.561 -37.619 1.00 96.38 673 LEU A C 1
ATOM 4889 O O . LEU A 1 673 ? 23.231 2.705 -37.350 1.00 96.38 673 LEU A O 1
ATOM 4893 N N . LEU A 1 674 ? 25.348 2.481 -36.661 1.00 96.25 674 LEU A N 1
ATOM 4894 C CA . LEU A 1 674 ? 25.048 2.661 -35.236 1.00 96.25 674 LEU A CA 1
ATOM 4895 C C . LEU A 1 674 ? 24.597 4.089 -34.904 1.00 96.25 674 LEU A C 1
ATOM 4897 O O . LEU A 1 674 ? 23.721 4.266 -34.058 1.00 96.25 674 LEU A O 1
ATOM 4901 N N . SER A 1 675 ? 25.155 5.101 -35.570 1.00 96.56 675 SER A N 1
ATOM 4902 C CA . SER A 1 675 ? 24.726 6.494 -35.397 1.00 96.56 675 SER A CA 1
ATOM 4903 C C . SER A 1 675 ? 23.362 6.774 -36.017 1.00 96.56 675 SER A C 1
ATOM 4905 O O . SER A 1 675 ? 22.513 7.391 -35.368 1.00 96.56 675 SER A O 1
ATOM 4907 N N . ASP A 1 676 ? 23.091 6.239 -37.207 1.00 95.62 676 ASP A N 1
ATOM 4908 C CA . ASP A 1 676 ? 21.753 6.284 -37.804 1.00 95.62 676 ASP A CA 1
ATOM 4909 C C . ASP A 1 676 ? 20.728 5.561 -36.911 1.00 95.62 676 ASP A C 1
ATOM 4911 O O . ASP A 1 676 ? 19.669 6.101 -36.587 1.00 95.62 676 ASP A O 1
ATOM 4915 N N . LEU A 1 677 ? 21.086 4.381 -36.393 1.00 95.88 677 LEU A N 1
ATOM 4916 C CA . LEU A 1 677 ? 20.264 3.641 -35.440 1.00 95.88 677 LEU A CA 1
ATOM 4917 C C . LEU A 1 677 ? 19.949 4.477 -34.193 1.00 95.88 677 LEU A C 1
ATOM 4919 O O . LEU A 1 677 ? 18.782 4.612 -33.821 1.00 95.88 677 LEU A O 1
ATOM 4923 N N . ALA A 1 678 ? 20.968 5.058 -33.558 1.00 95.38 678 ALA A N 1
ATOM 4924 C CA . ALA A 1 678 ? 20.821 5.840 -32.335 1.00 95.38 678 ALA A CA 1
ATOM 4925 C C . ALA A 1 678 ? 19.964 7.106 -32.534 1.00 95.38 678 ALA A C 1
ATOM 4927 O O . ALA A 1 678 ? 19.219 7.489 -31.629 1.00 95.38 678 ALA A O 1
ATOM 4928 N N . THR A 1 679 ? 20.020 7.724 -33.717 1.00 94.38 679 THR A N 1
ATOM 4929 C CA . THR A 1 679 ? 19.297 8.966 -34.047 1.00 94.38 679 THR A CA 1
ATOM 4930 C C . THR A 1 679 ? 17.904 8.735 -34.650 1.00 94.38 679 THR A C 1
ATOM 4932 O O . THR A 1 679 ? 17.059 9.628 -34.603 1.00 94.38 679 THR A O 1
ATOM 4935 N N . SER A 1 680 ? 17.589 7.516 -35.104 1.00 94.00 680 SER A N 1
ATOM 4936 C CA . SER A 1 680 ? 16.294 7.146 -35.711 1.00 94.00 680 SER A CA 1
ATOM 4937 C C . SER A 1 680 ? 15.092 7.073 -34.745 1.00 94.00 680 SER A C 1
ATOM 4939 O O . SER A 1 680 ? 13.980 6.694 -35.129 1.00 94.00 680 SER A O 1
ATOM 4941 N N . GLY A 1 681 ? 15.283 7.420 -33.468 1.00 93.00 681 GLY A N 1
ATOM 4942 C CA . GLY A 1 681 ? 14.246 7.338 -32.430 1.00 93.00 681 GLY A CA 1
ATOM 4943 C C . GLY A 1 681 ? 14.049 5.933 -31.848 1.00 93.00 681 GLY A C 1
ATOM 4944 O O . GLY A 1 681 ? 13.035 5.668 -31.192 1.00 93.00 681 GLY A O 1
ATOM 4945 N N . VAL A 1 682 ? 15.008 5.033 -32.086 1.00 96.00 682 VAL A N 1
ATOM 4946 C CA . VAL A 1 682 ? 15.113 3.723 -31.425 1.00 96.00 682 VAL A CA 1
ATOM 4947 C C . VAL A 1 682 ? 15.343 3.873 -29.930 1.00 96.00 682 VAL A C 1
ATOM 4949 O O . VAL A 1 682 ? 14.809 3.084 -29.153 1.00 96.00 682 VAL A O 1
ATOM 4952 N N . LEU A 1 683 ? 16.085 4.894 -29.518 1.00 94.56 683 LEU A N 1
ATOM 4953 C CA . LEU A 1 683 ? 16.246 5.238 -28.116 1.00 94.56 683 LEU A CA 1
ATOM 4954 C C . LEU A 1 683 ? 15.108 6.152 -27.670 1.00 94.56 683 LEU A C 1
ATOM 4956 O O . LEU A 1 683 ? 14.805 7.167 -28.300 1.00 94.56 683 LEU A O 1
ATOM 4960 N N . ASP A 1 684 ? 14.458 5.782 -26.575 1.00 92.38 684 ASP A N 1
ATOM 4961 C CA . ASP A 1 684 ? 13.495 6.643 -25.907 1.00 92.38 684 ASP A CA 1
ATOM 4962 C C . ASP A 1 684 ? 14.235 7.765 -25.170 1.00 92.38 684 ASP A C 1
ATOM 4964 O O . ASP A 1 684 ? 15.001 7.512 -24.244 1.00 92.38 684 ASP A O 1
ATOM 4968 N N . GLN A 1 685 ? 13.969 9.013 -25.553 1.00 89.25 685 GLN A N 1
ATOM 4969 C CA . GLN A 1 685 ? 14.599 10.195 -24.960 1.00 89.25 685 GLN A CA 1
ATOM 4970 C C . GLN A 1 685 ? 14.300 10.364 -23.463 1.00 89.25 685 GLN A C 1
ATOM 4972 O O . GLN A 1 685 ? 15.089 10.982 -22.755 1.00 89.25 685 GLN A O 1
ATOM 4977 N N . LYS A 1 686 ? 13.171 9.839 -22.966 1.00 90.19 686 LYS A N 1
ATOM 4978 C CA . LYS A 1 686 ? 12.793 9.962 -21.550 1.00 90.19 686 LYS A CA 1
ATOM 4979 C C . LYS A 1 686 ? 13.445 8.893 -20.692 1.00 90.19 686 LYS A C 1
ATOM 4981 O O . LYS A 1 686 ? 13.909 9.177 -19.595 1.00 90.19 686 LYS A O 1
ATOM 4986 N N . THR A 1 687 ? 13.422 7.652 -21.170 1.00 88.50 687 THR A N 1
ATOM 4987 C CA . THR A 1 687 ? 13.863 6.497 -20.377 1.00 88.50 687 THR A CA 1
ATOM 4988 C C . THR A 1 687 ? 15.293 6.071 -20.687 1.00 88.50 687 THR A C 1
ATOM 4990 O O . THR A 1 687 ? 15.869 5.303 -19.923 1.00 88.50 687 THR A O 1
ATOM 4993 N N . GLY A 1 688 ? 15.869 6.536 -21.799 1.00 90.00 688 GLY A N 1
ATOM 4994 C CA . GLY A 1 688 ? 17.164 6.088 -22.312 1.00 90.00 688 GLY A CA 1
ATOM 4995 C C . GLY A 1 688 ? 17.166 4.631 -22.779 1.00 90.00 688 GLY A C 1
ATOM 4996 O O . GLY A 1 688 ? 18.234 4.077 -23.007 1.00 90.00 688 GLY A O 1
ATOM 4997 N N . SER A 1 689 ? 16.000 3.987 -22.883 1.00 93.94 689 SER A N 1
ATOM 4998 C CA . SER A 1 689 ? 15.884 2.569 -23.230 1.00 93.94 689 SER A CA 1
ATOM 4999 C C . SER A 1 689 ? 15.600 2.354 -24.715 1.00 93.94 689 SER A C 1
ATOM 5001 O O . SER A 1 689 ? 15.043 3.218 -25.395 1.00 93.94 689 SER A O 1
ATOM 5003 N N . ILE A 1 690 ? 15.950 1.171 -25.222 1.00 94.50 690 ILE A N 1
ATOM 5004 C CA . ILE A 1 690 ? 15.614 0.760 -26.589 1.00 94.50 690 ILE A CA 1
ATOM 5005 C C . ILE A 1 690 ? 14.100 0.523 -26.704 1.00 94.50 690 ILE A C 1
ATOM 5007 O O . ILE A 1 690 ? 13.489 -0.164 -25.876 1.00 94.50 690 ILE A O 1
ATOM 5011 N N . ARG A 1 691 ? 13.510 1.059 -27.775 1.00 95.12 691 ARG A N 1
ATOM 5012 C CA . ARG A 1 691 ? 12.128 0.844 -28.212 1.00 95.12 691 ARG A CA 1
ATOM 5013 C C . ARG A 1 691 ? 12.088 -0.298 -29.235 1.00 95.12 691 ARG A C 1
ATOM 5015 O O . ARG A 1 691 ? 12.473 -0.078 -30.388 1.00 95.12 691 ARG A O 1
ATOM 5022 N N . PRO A 1 692 ? 11.597 -1.498 -28.871 1.00 94.12 692 PRO A N 1
ATOM 5023 C CA . PRO A 1 692 ? 11.672 -2.681 -29.736 1.00 94.12 692 PRO A CA 1
ATOM 5024 C C . PRO A 1 692 ? 10.963 -2.510 -31.083 1.00 94.12 692 PRO A C 1
ATOM 5026 O O . PRO A 1 692 ? 11.360 -3.101 -32.086 1.00 94.12 692 PRO A O 1
ATOM 5029 N N . ASP A 1 693 ? 9.904 -1.707 -31.123 1.00 94.31 693 ASP A N 1
ATOM 5030 C CA . ASP A 1 693 ? 9.092 -1.494 -32.327 1.00 94.31 693 ASP A CA 1
ATOM 5031 C C . ASP A 1 693 ? 9.813 -0.597 -33.327 1.00 94.31 693 ASP A C 1
ATOM 5033 O O . ASP A 1 693 ? 9.846 -0.883 -34.522 1.00 94.31 693 ASP A O 1
ATOM 5037 N N . ARG A 1 694 ? 10.442 0.469 -32.819 1.00 96.62 694 ARG A N 1
ATOM 5038 C CA . ARG A 1 694 ? 11.260 1.382 -33.622 1.00 96.62 694 ARG A CA 1
ATOM 5039 C C . ARG A 1 694 ? 12.517 0.682 -34.115 1.00 96.62 694 ARG A C 1
ATOM 5041 O O . ARG A 1 694 ? 12.854 0.838 -35.281 1.00 96.62 694 ARG A O 1
ATOM 5048 N N . LEU A 1 695 ? 13.139 -0.151 -33.276 1.00 96.81 695 LEU A N 1
ATOM 5049 C CA . LEU A 1 695 ? 14.297 -0.958 -33.665 1.00 96.81 695 LEU A CA 1
ATOM 5050 C C . LEU A 1 695 ? 13.951 -1.929 -34.802 1.00 96.81 695 LEU A C 1
ATOM 5052 O O . LEU A 1 695 ? 14.695 -2.029 -35.771 1.00 96.81 695 LEU A O 1
ATOM 5056 N N . ARG A 1 696 ? 12.787 -2.589 -34.734 1.00 96.69 696 ARG A N 1
ATOM 5057 C CA . ARG A 1 696 ? 12.284 -3.446 -35.821 1.00 96.69 696 ARG A CA 1
ATOM 5058 C C . ARG A 1 696 ? 11.986 -2.663 -37.097 1.00 96.69 696 ARG A C 1
ATOM 5060 O O . ARG A 1 696 ? 12.364 -3.104 -38.177 1.00 96.69 696 ARG A O 1
ATOM 5067 N N . ALA A 1 697 ? 11.328 -1.509 -36.988 1.00 96.62 697 ALA A N 1
ATOM 5068 C CA . ALA A 1 697 ? 11.044 -0.660 -38.144 1.00 96.62 697 ALA A CA 1
ATOM 5069 C C . ALA A 1 697 ? 12.338 -0.203 -38.835 1.00 96.62 697 ALA A C 1
ATOM 5071 O O . ALA A 1 697 ? 12.452 -0.319 -40.052 1.00 96.62 697 ALA A O 1
ATOM 5072 N N . TRP A 1 698 ? 13.330 0.219 -38.050 1.00 96.94 698 TRP A N 1
ATOM 5073 C CA . TRP A 1 698 ? 14.654 0.588 -38.539 1.00 96.94 698 TRP A CA 1
ATOM 5074 C C . TRP A 1 698 ? 15.377 -0.598 -39.198 1.00 96.94 698 TRP A C 1
ATOM 5076 O O . TRP A 1 698 ? 15.863 -0.492 -40.323 1.00 96.94 698 TRP A O 1
ATOM 5086 N N . ARG A 1 699 ? 15.363 -1.776 -38.557 1.00 96.75 699 ARG A N 1
ATOM 5087 C CA . ARG A 1 699 ? 15.942 -3.015 -39.104 1.00 96.75 699 ARG A CA 1
ATOM 5088 C C . ARG A 1 699 ? 15.330 -3.392 -40.455 1.00 96.75 699 ARG A C 1
ATOM 5090 O O . ARG A 1 699 ? 16.058 -3.832 -41.348 1.00 96.75 699 ARG A O 1
ATOM 5097 N N . ASN A 1 700 ? 14.018 -3.214 -40.599 1.00 95.69 700 ASN A N 1
ATOM 5098 C CA . ASN A 1 700 ? 13.277 -3.483 -41.831 1.00 95.69 700 ASN A CA 1
ATOM 5099 C C . ASN A 1 700 ? 13.556 -2.438 -42.917 1.00 95.69 700 ASN A C 1
ATOM 5101 O O . ASN A 1 700 ? 13.691 -2.808 -44.078 1.00 95.69 700 ASN A O 1
ATOM 5105 N N . GLN A 1 701 ? 13.672 -1.160 -42.543 1.00 95.06 701 GLN A N 1
ATOM 5106 C CA . GLN A 1 701 ? 14.038 -0.076 -43.458 1.00 95.06 701 GLN A CA 1
ATOM 5107 C C . GLN A 1 701 ? 15.401 -0.337 -44.104 1.00 95.06 701 GLN A C 1
ATOM 5109 O O . GLN A 1 701 ? 15.557 -0.148 -45.308 1.00 95.06 701 GLN A O 1
ATOM 5114 N N . TRP A 1 702 ? 16.373 -0.799 -43.316 1.00 94.25 702 TRP A N 1
ATOM 5115 C CA . TRP A 1 702 ? 17.702 -1.121 -43.823 1.00 94.25 702 TRP A CA 1
ATOM 5116 C C . TRP A 1 702 ? 17.772 -2.488 -44.522 1.00 94.25 702 TRP A C 1
ATOM 5118 O O . TRP A 1 702 ? 18.545 -2.649 -45.460 1.00 94.25 702 TRP A O 1
ATOM 5128 N N . GLY A 1 703 ? 16.966 -3.481 -44.138 1.00 92.06 703 GLY A N 1
ATOM 5129 C CA . GLY A 1 703 ? 16.847 -4.745 -44.878 1.00 92.06 703 GLY A CA 1
ATOM 5130 C C . GLY A 1 703 ? 18.197 -5.434 -45.146 1.00 92.06 703 GLY A C 1
ATOM 5131 O O . GLY A 1 703 ? 18.993 -5.635 -44.226 1.00 92.06 703 GLY A O 1
ATOM 5132 N N . SER A 1 704 ? 18.470 -5.795 -46.402 1.00 90.62 704 SER A N 1
ATOM 5133 C CA . SER A 1 704 ? 19.750 -6.393 -46.823 1.00 90.62 704 SER A CA 1
ATOM 5134 C C . SER A 1 704 ? 20.931 -5.417 -46.772 1.00 90.62 704 SER A C 1
ATOM 5136 O O . SER A 1 704 ? 22.082 -5.844 -46.773 1.00 90.62 704 SER A O 1
ATOM 5138 N N . ASN A 1 705 ? 20.688 -4.105 -46.684 1.00 92.06 705 ASN A N 1
ATOM 5139 C CA . ASN A 1 705 ? 21.759 -3.109 -46.648 1.00 92.06 705 ASN A CA 1
ATOM 5140 C C . ASN A 1 705 ? 22.599 -3.204 -45.365 1.00 92.06 705 ASN A C 1
ATOM 5142 O O . ASN A 1 705 ? 23.763 -2.813 -45.375 1.00 92.06 705 ASN A O 1
ATOM 5146 N N . LEU A 1 706 ? 22.063 -3.783 -44.281 1.00 93.50 706 LEU A N 1
ATOM 5147 C CA . LEU A 1 706 ? 22.832 -4.010 -43.049 1.00 93.50 706 LEU A CA 1
ATOM 5148 C C . LEU A 1 706 ? 24.016 -4.952 -43.231 1.00 93.50 706 LEU A C 1
ATOM 5150 O O . LEU A 1 706 ? 24.966 -4.891 -42.457 1.00 93.50 706 LEU A O 1
ATOM 5154 N N . GLU A 1 707 ? 23.994 -5.791 -44.262 1.00 90.00 707 GLU A N 1
ATOM 5155 C CA . GLU A 1 707 ? 25.128 -6.644 -44.586 1.00 90.00 707 GLU A CA 1
ATOM 5156 C C . GLU A 1 707 ? 26.358 -5.821 -45.018 1.00 90.00 707 GLU A C 1
ATOM 5158 O O . GLU A 1 707 ? 27.449 -6.374 -45.126 1.00 90.00 707 GLU A O 1
ATOM 5163 N N . ALA A 1 708 ? 26.212 -4.515 -45.318 1.00 90.50 708 ALA A N 1
ATOM 5164 C CA . ALA A 1 708 ? 27.345 -3.617 -45.572 1.00 90.50 708 ALA A CA 1
ATOM 5165 C C . ALA A 1 708 ? 28.348 -3.644 -44.409 1.00 90.50 708 ALA A C 1
ATOM 5167 O O . ALA A 1 708 ? 29.546 -3.588 -44.648 1.00 90.50 708 ALA A O 1
ATOM 5168 N N . ALA A 1 709 ? 27.813 -3.755 -43.187 1.00 93.94 709 ALA A N 1
ATOM 5169 C CA . ALA A 1 709 ? 28.421 -4.198 -41.939 1.00 93.94 709 ALA A CA 1
ATOM 5170 C C . ALA A 1 709 ? 28.591 -5.726 -41.787 1.00 93.94 709 ALA A C 1
ATOM 5172 O O . ALA A 1 709 ? 27.598 -6.345 -41.386 1.00 93.94 709 ALA A O 1
ATOM 5173 N N . PRO A 1 710 ? 29.750 -6.387 -42.001 1.00 90.75 710 PRO A N 1
ATOM 5174 C CA . PRO A 1 710 ? 29.865 -7.817 -41.699 1.00 90.75 710 PRO A CA 1
ATOM 5175 C C . PRO A 1 710 ? 29.448 -8.137 -40.250 1.00 90.75 710 PRO A C 1
ATOM 5177 O O . PRO A 1 710 ? 29.967 -7.562 -39.299 1.00 90.75 710 PRO A O 1
ATOM 5180 N N . GLY A 1 711 ? 28.473 -9.037 -40.076 1.00 93.00 711 GLY A N 1
ATOM 5181 C CA . GLY A 1 711 ? 27.947 -9.454 -38.764 1.00 93.00 711 GLY A CA 1
ATOM 5182 C C . GLY A 1 711 ? 26.944 -8.497 -38.101 1.00 93.00 711 GLY A C 1
ATOM 5183 O O . GLY A 1 711 ? 26.258 -8.899 -37.161 1.00 93.00 711 GLY A O 1
ATOM 5184 N N . PHE A 1 712 ? 26.780 -7.277 -38.612 1.00 95.31 712 PHE A N 1
ATOM 5185 C CA . PHE A 1 712 ? 25.990 -6.236 -37.953 1.00 95.31 712 PHE A CA 1
ATOM 5186 C C . PHE A 1 712 ? 24.480 -6.523 -37.928 1.00 95.31 712 PHE A C 1
ATOM 5188 O O . PHE A 1 712 ? 23.807 -6.249 -36.938 1.00 95.31 712 PHE A O 1
ATOM 5195 N N . ALA A 1 713 ? 23.941 -7.162 -38.971 1.00 94.62 713 ALA A N 1
ATOM 5196 C CA . ALA A 1 713 ? 22.542 -7.593 -38.986 1.00 94.62 713 ALA A CA 1
ATOM 5197 C C . ALA A 1 713 ? 22.194 -8.494 -37.783 1.00 94.62 713 ALA A C 1
ATOM 5199 O O . ALA A 1 713 ? 21.168 -8.285 -37.141 1.00 94.62 713 ALA A O 1
ATOM 5200 N N . ARG A 1 714 ? 23.084 -9.436 -37.433 1.00 95.81 714 ARG A N 1
ATOM 5201 C CA . ARG A 1 714 ? 22.911 -10.324 -36.273 1.00 95.81 714 ARG A CA 1
ATOM 5202 C C . ARG A 1 714 ? 22.965 -9.547 -34.959 1.00 95.81 714 ARG A C 1
ATOM 5204 O O . ARG A 1 714 ? 22.162 -9.806 -34.074 1.00 95.81 714 ARG A O 1
ATOM 5211 N N . GLU A 1 715 ? 23.867 -8.571 -34.856 1.00 95.31 715 GLU A N 1
ATOM 5212 C CA . GLU A 1 715 ? 23.968 -7.690 -33.686 1.00 95.31 715 GLU A CA 1
ATOM 5213 C C . GLU A 1 715 ? 22.643 -6.950 -33.423 1.00 95.31 715 GLU A C 1
ATOM 5215 O O . GLU A 1 715 ? 22.166 -6.899 -32.289 1.00 95.31 715 GLU A O 1
ATOM 5220 N N . VAL A 1 716 ? 22.012 -6.428 -34.480 1.00 96.00 716 VAL A N 1
ATOM 5221 C CA . VAL A 1 716 ? 20.710 -5.746 -34.401 1.00 96.00 716 VAL A CA 1
ATOM 5222 C C . VAL A 1 716 ? 19.589 -6.721 -34.036 1.00 96.00 716 VAL A C 1
ATOM 5224 O O . VAL A 1 716 ? 18.747 -6.395 -33.197 1.00 96.00 716 VAL A O 1
ATOM 5227 N N . ASP A 1 717 ? 19.581 -7.925 -34.609 1.00 95.50 717 ASP A N 1
ATOM 5228 C CA . ASP A 1 717 ? 18.589 -8.956 -34.285 1.00 95.50 717 ASP A CA 1
ATOM 5229 C C . ASP A 1 717 ? 18.694 -9.393 -32.805 1.00 95.50 717 ASP A C 1
ATOM 5231 O O . ASP A 1 717 ? 17.677 -9.536 -32.117 1.00 95.50 717 ASP A O 1
ATOM 5235 N N . ASP A 1 718 ? 19.912 -9.489 -32.264 1.00 95.62 718 ASP A N 1
ATOM 5236 C CA . ASP A 1 718 ? 20.155 -9.751 -30.841 1.00 95.62 718 ASP A CA 1
ATOM 5237 C C . ASP A 1 718 ? 19.669 -8.592 -29.953 1.00 95.62 718 ASP A C 1
ATOM 5239 O O . ASP A 1 718 ? 19.068 -8.825 -28.897 1.00 95.62 718 ASP A O 1
ATOM 5243 N N . MET A 1 719 ? 19.872 -7.336 -30.376 1.00 95.12 719 MET A N 1
ATOM 5244 C CA . MET A 1 719 ? 19.305 -6.167 -29.688 1.00 95.12 719 MET A CA 1
ATOM 5245 C C . MET A 1 719 ? 17.771 -6.212 -29.675 1.00 95.12 719 MET A C 1
ATOM 5247 O O . MET A 1 719 ? 17.166 -5.933 -28.638 1.00 95.12 719 MET A O 1
ATOM 5251 N N . ILE A 1 720 ? 17.127 -6.611 -30.782 1.00 94.94 720 ILE A N 1
ATOM 5252 C CA . ILE A 1 720 ? 15.665 -6.779 -30.859 1.00 94.94 720 ILE A CA 1
ATOM 5253 C C . ILE A 1 720 ? 15.204 -7.825 -29.844 1.00 94.94 720 ILE A C 1
ATOM 5255 O O . ILE A 1 720 ? 14.275 -7.564 -29.074 1.00 94.94 720 ILE A O 1
ATOM 5259 N N . ALA A 1 721 ? 15.858 -8.987 -29.804 1.00 94.94 721 ALA A N 1
ATOM 5260 C CA . ALA A 1 721 ? 15.502 -10.065 -28.888 1.00 94.94 721 ALA A CA 1
ATOM 5261 C C . ALA A 1 721 ? 15.625 -9.639 -27.413 1.00 94.94 721 ALA A C 1
ATOM 5263 O O . ALA A 1 721 ? 14.708 -9.891 -26.619 1.00 94.94 721 ALA A O 1
ATOM 5264 N N . ARG A 1 722 ? 16.716 -8.947 -27.042 1.00 94.06 722 ARG A N 1
ATOM 5265 C CA . ARG A 1 722 ? 16.913 -8.406 -25.683 1.00 94.06 722 ARG A CA 1
ATOM 5266 C C . ARG A 1 722 ? 15.863 -7.354 -25.333 1.00 94.06 722 ARG A C 1
ATOM 5268 O O . ARG A 1 722 ? 15.197 -7.481 -24.304 1.00 94.06 722 ARG A O 1
ATOM 5275 N N . ALA A 1 723 ? 15.624 -6.391 -26.222 1.00 93.44 723 ALA A N 1
ATOM 5276 C CA . ALA A 1 723 ? 14.668 -5.314 -25.988 1.00 93.44 723 ALA A CA 1
ATOM 5277 C C . ALA A 1 723 ? 13.226 -5.842 -25.837 1.00 93.44 723 ALA A C 1
ATOM 5279 O O . ALA A 1 723 ? 12.514 -5.441 -24.916 1.00 93.44 723 ALA A O 1
ATOM 5280 N N . GLN A 1 724 ? 12.809 -6.815 -26.660 1.00 93.25 724 GLN A N 1
ATOM 5281 C CA . GLN A 1 724 ? 11.500 -7.476 -26.539 1.00 93.25 724 GLN A CA 1
ATOM 5282 C C . GLN A 1 724 ? 11.356 -8.295 -25.252 1.00 93.25 724 GLN A C 1
ATOM 5284 O O . GLN A 1 724 ? 10.266 -8.396 -24.682 1.00 93.25 724 GLN A O 1
ATOM 5289 N N . LYS A 1 725 ? 12.434 -8.945 -24.799 1.00 92.50 725 LYS A N 1
ATOM 5290 C CA . LYS A 1 725 ? 12.441 -9.653 -23.515 1.00 92.50 725 LYS A CA 1
ATOM 5291 C C . LYS A 1 725 ? 12.273 -8.659 -22.362 1.00 92.50 725 LYS A C 1
ATOM 5293 O O . LYS A 1 725 ? 11.423 -8.883 -21.502 1.00 92.50 725 LYS A O 1
ATOM 5298 N N . GLY A 1 726 ? 13.019 -7.554 -22.381 1.00 90.12 726 GLY A N 1
ATOM 5299 C CA . GLY A 1 726 ? 12.912 -6.478 -21.396 1.00 90.12 726 GLY A CA 1
ATOM 5300 C C . GLY A 1 726 ? 11.517 -5.852 -21.352 1.00 90.12 726 GLY A C 1
ATOM 5301 O O . GLY A 1 726 ? 10.962 -5.662 -20.272 1.00 90.12 726 GLY A O 1
ATOM 5302 N N . GLU A 1 727 ? 10.907 -5.602 -22.512 1.00 89.69 727 GLU A N 1
ATOM 5303 C CA . GLU A 1 727 ? 9.553 -5.052 -22.605 1.00 89.69 727 GLU A CA 1
ATOM 5304 C C . GLU A 1 727 ? 8.506 -5.987 -21.986 1.00 89.69 727 GLU A C 1
ATOM 5306 O O . GLU A 1 727 ? 7.748 -5.554 -21.118 1.00 89.69 727 GLU A O 1
ATOM 5311 N N . ARG A 1 728 ? 8.519 -7.282 -22.336 1.00 90.00 728 ARG A N 1
ATOM 5312 C CA . ARG A 1 728 ? 7.600 -8.283 -21.764 1.00 90.00 728 ARG A CA 1
ATOM 5313 C C . ARG A 1 728 ? 7.709 -8.378 -20.245 1.00 90.00 728 ARG A C 1
ATOM 5315 O O . ARG A 1 728 ? 6.689 -8.403 -19.559 1.00 90.00 728 ARG A O 1
ATOM 5322 N N . ILE A 1 729 ? 8.935 -8.399 -19.720 1.00 90.75 729 ILE A N 1
ATOM 5323 C CA . ILE A 1 729 ? 9.174 -8.422 -18.272 1.00 90.75 729 ILE A CA 1
ATOM 5324 C C . ILE A 1 729 ? 8.659 -7.127 -17.632 1.00 90.75 729 ILE A C 1
ATOM 5326 O O . ILE A 1 729 ? 7.960 -7.184 -16.622 1.00 90.75 729 ILE A O 1
ATOM 5330 N N . SER A 1 730 ? 8.940 -5.970 -18.237 1.00 89.19 730 SER A N 1
ATOM 5331 C CA . SER A 1 730 ? 8.496 -4.677 -17.709 1.00 89.19 730 SER A CA 1
ATOM 5332 C C . SER A 1 730 ? 6.972 -4.533 -17.695 1.00 89.19 730 SER A C 1
ATOM 5334 O O . SER A 1 730 ? 6.423 -4.078 -16.697 1.00 89.19 730 SER A O 1
ATOM 5336 N N . GLY A 1 731 ? 6.274 -4.998 -18.737 1.00 88.56 731 GLY A N 1
ATOM 5337 C CA . GLY A 1 731 ? 4.810 -5.002 -18.780 1.00 88.56 731 GLY A CA 1
ATOM 5338 C C . GLY A 1 731 ? 4.198 -5.947 -17.744 1.00 88.56 731 GLY A C 1
ATOM 5339 O O . GLY A 1 731 ? 3.243 -5.587 -17.056 1.00 88.56 731 GLY A O 1
ATOM 5340 N N . GLY A 1 732 ? 4.788 -7.135 -17.565 1.00 90.88 732 GLY A N 1
ATOM 5341 C CA . GLY A 1 732 ? 4.391 -8.072 -16.513 1.00 90.88 732 GLY A CA 1
ATOM 5342 C C . GLY A 1 732 ? 4.561 -7.486 -15.109 1.00 90.88 732 GLY A C 1
ATOM 5343 O O . GLY A 1 732 ? 3.648 -7.586 -14.291 1.00 90.88 732 GLY A O 1
ATOM 5344 N N . LEU A 1 733 ? 5.691 -6.826 -14.842 1.00 91.38 733 LEU A N 1
ATOM 5345 C CA . LEU A 1 733 ? 5.952 -6.159 -13.564 1.00 91.38 733 LEU A CA 1
ATOM 5346 C C . LEU A 1 733 ? 5.035 -4.953 -13.339 1.00 91.38 733 LEU A C 1
ATOM 5348 O O . LEU A 1 733 ? 4.514 -4.810 -12.240 1.00 91.38 733 LEU A O 1
ATOM 5352 N N . ALA A 1 734 ? 4.758 -4.137 -14.359 1.00 89.94 734 ALA A N 1
ATOM 5353 C CA . ALA A 1 734 ? 3.818 -3.020 -14.246 1.00 89.94 734 ALA A CA 1
ATOM 5354 C C . ALA A 1 734 ? 2.412 -3.497 -13.838 1.00 89.94 734 ALA A C 1
ATOM 5356 O O . ALA A 1 734 ? 1.794 -2.926 -12.939 1.00 89.94 734 ALA A O 1
ATOM 5357 N N . ASN A 1 735 ? 1.941 -4.603 -14.422 1.00 93.19 735 ASN A N 1
ATOM 5358 C CA . ASN A 1 735 ? 0.676 -5.224 -14.025 1.00 93.19 735 ASN A CA 1
ATOM 5359 C C . ASN A 1 735 ? 0.718 -5.771 -12.588 1.00 93.19 735 ASN A C 1
ATOM 5361 O O . ASN A 1 735 ? -0.271 -5.666 -11.864 1.00 93.19 735 ASN A O 1
ATOM 5365 N N . GLN A 1 736 ? 1.853 -6.329 -12.152 1.00 92.19 736 GLN A N 1
ATOM 5366 C CA . GLN A 1 736 ? 2.032 -6.781 -10.768 1.00 92.19 736 GLN A CA 1
ATOM 5367 C C . GLN A 1 736 ? 2.038 -5.615 -9.773 1.00 92.19 736 GLN A C 1
ATOM 5369 O O . GLN A 1 736 ? 1.411 -5.744 -8.725 1.00 92.19 736 GLN A O 1
ATOM 5374 N N . VAL A 1 737 ? 2.682 -4.485 -10.096 1.00 93.62 737 VAL A N 1
ATOM 5375 C CA . VAL A 1 737 ? 2.646 -3.267 -9.266 1.00 93.62 737 VAL A CA 1
ATOM 5376 C C . VAL A 1 737 ? 1.207 -2.785 -9.131 1.00 93.62 737 VAL A C 1
ATOM 5378 O O . VAL A 1 737 ? 0.727 -2.633 -8.012 1.00 93.62 737 VAL A O 1
ATOM 5381 N N . LYS A 1 738 ? 0.486 -2.642 -10.250 1.00 93.88 738 LYS A N 1
ATOM 5382 C CA . LYS A 1 738 ? -0.919 -2.212 -10.242 1.00 93.88 738 LYS A CA 1
ATOM 5383 C C . LYS A 1 738 ? -1.788 -3.124 -9.370 1.00 93.88 738 LYS A C 1
ATOM 5385 O O . LYS A 1 738 ? -2.533 -2.640 -8.524 1.00 93.88 738 LYS A O 1
ATOM 5390 N N . LYS A 1 739 ? -1.648 -4.445 -9.526 1.00 93.81 739 LYS A N 1
ATOM 5391 C CA . LYS A 1 739 ? -2.386 -5.427 -8.720 1.00 93.81 739 LYS A CA 1
ATOM 5392 C C . LYS A 1 739 ? -2.022 -5.348 -7.232 1.00 93.81 739 LYS A C 1
ATOM 5394 O O . LYS A 1 739 ? -2.900 -5.474 -6.386 1.00 93.81 739 LYS A O 1
ATOM 5399 N N . ALA A 1 740 ? -0.747 -5.144 -6.902 1.00 92.62 740 ALA A N 1
ATOM 5400 C CA . ALA A 1 740 ? -0.304 -4.991 -5.518 1.00 92.62 740 ALA A CA 1
ATOM 5401 C C . ALA A 1 740 ? -0.857 -3.702 -4.881 1.00 92.62 740 ALA A C 1
ATOM 5403 O O . ALA A 1 740 ? -1.300 -3.730 -3.736 1.00 92.62 740 ALA A O 1
ATOM 5404 N N . GLU A 1 741 ? -0.901 -2.595 -5.628 1.00 93.88 741 GLU A N 1
ATOM 5405 C CA . GLU A 1 741 ? -1.492 -1.327 -5.181 1.00 93.88 741 GLU A CA 1
ATOM 5406 C C . GLU A 1 741 ? -3.014 -1.428 -4.985 1.00 93.88 741 GLU A C 1
ATOM 5408 O O . GLU A 1 741 ? -3.553 -0.895 -4.014 1.00 93.88 741 GLU A O 1
ATOM 5413 N N . GLU A 1 742 ? -3.721 -2.144 -5.865 1.00 94.31 742 GLU A N 1
ATOM 5414 C CA . GLU A 1 742 ? -5.151 -2.442 -5.699 1.00 94.31 742 GLU A CA 1
ATOM 5415 C C . GLU A 1 742 ? -5.407 -3.261 -4.424 1.00 94.31 742 GLU A C 1
ATOM 5417 O O . GLU A 1 742 ? -6.264 -2.890 -3.621 1.00 94.31 742 GLU A O 1
ATOM 5422 N N . GLN A 1 743 ? -4.610 -4.307 -4.179 1.00 92.62 743 GLN A N 1
ATOM 5423 C CA . GLN A 1 743 ? -4.700 -5.120 -2.960 1.00 92.62 743 GLN A CA 1
ATOM 5424 C C . GLN A 1 743 ? -4.382 -4.329 -1.688 1.00 92.62 743 GLN A C 1
ATOM 5426 O O . GLN A 1 743 ? -5.021 -4.541 -0.656 1.00 92.62 743 GLN A O 1
ATOM 5431 N N . LEU A 1 744 ? -3.413 -3.412 -1.741 1.00 94.19 744 LEU A N 1
ATOM 5432 C CA . LEU A 1 744 ? -3.112 -2.507 -0.633 1.00 94.19 744 LEU A CA 1
ATOM 5433 C C . LEU A 1 744 ? -4.316 -1.612 -0.318 1.00 94.19 744 LEU A C 1
ATOM 5435 O O . LEU A 1 744 ? -4.703 -1.498 0.842 1.00 94.19 744 LEU A O 1
ATOM 5439 N N . ARG A 1 745 ? -4.945 -1.016 -1.339 1.00 94.75 745 ARG A N 1
ATOM 5440 C CA . ARG A 1 745 ? -6.148 -0.185 -1.156 1.00 94.75 745 ARG A CA 1
ATOM 5441 C C . ARG A 1 745 ? -7.314 -0.980 -0.581 1.00 94.75 745 ARG A C 1
ATOM 5443 O O . ARG A 1 745 ? -8.039 -0.461 0.262 1.00 94.75 745 ARG A O 1
ATOM 5450 N N . GLU A 1 746 ? -7.512 -2.212 -1.036 1.00 93.25 746 GLU A N 1
ATOM 5451 C CA . GLU A 1 746 ? -8.552 -3.093 -0.504 1.00 93.25 746 GLU A CA 1
ATOM 5452 C C . GLU A 1 746 ? -8.282 -3.467 0.959 1.00 93.25 746 GLU A C 1
ATOM 5454 O O . GLU A 1 746 ? -9.187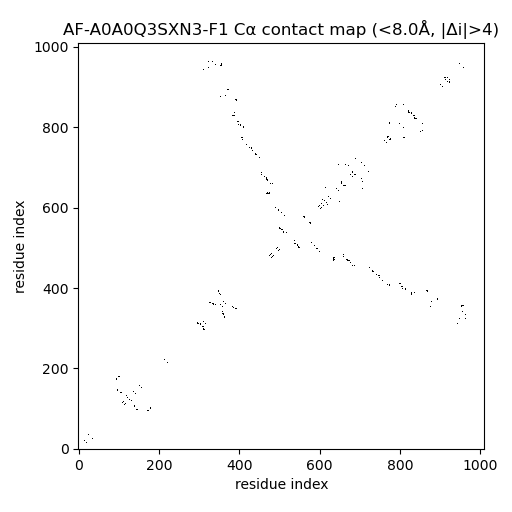 -3.359 1.784 1.00 93.25 746 GLU A O 1
ATOM 5459 N N . THR A 1 747 ? -7.028 -3.786 1.294 1.00 92.19 747 THR A N 1
ATOM 5460 C CA . THR A 1 747 ? -6.604 -4.086 2.673 1.00 92.19 747 THR A CA 1
ATOM 5461 C C . THR A 1 747 ? -6.780 -2.873 3.586 1.00 92.19 747 THR A C 1
ATOM 5463 O O . THR A 1 747 ? -7.306 -3.001 4.683 1.00 92.19 747 THR A O 1
ATOM 5466 N N . ALA A 1 748 ? -6.426 -1.668 3.130 1.00 91.94 748 ALA A N 1
ATOM 5467 C CA . ALA A 1 748 ? -6.651 -0.446 3.902 1.00 91.94 748 ALA A CA 1
ATOM 5468 C C . ALA A 1 748 ? -8.150 -0.197 4.164 1.00 91.94 748 ALA A C 1
ATOM 5470 O O . ALA A 1 748 ? -8.536 0.223 5.254 1.00 91.94 748 ALA A O 1
ATOM 5471 N N . LYS A 1 749 ? -9.018 -0.506 3.189 1.00 92.88 749 LYS A N 1
ATOM 5472 C CA . LYS A 1 749 ? -10.477 -0.413 3.352 1.00 92.88 749 LYS A CA 1
ATOM 5473 C C . LYS A 1 749 ? -11.051 -1.480 4.285 1.00 92.88 749 LYS A C 1
ATOM 5475 O O . LYS A 1 749 ? -12.020 -1.189 4.980 1.00 92.88 749 LYS A O 1
ATOM 5480 N N . SER A 1 750 ? -10.551 -2.718 4.266 1.00 90.75 750 SER A N 1
ATOM 5481 C CA . SER A 1 750 ? -10.991 -3.746 5.223 1.00 90.75 750 SER A CA 1
ATOM 5482 C C . SER A 1 750 ? -10.517 -3.411 6.632 1.00 90.75 750 SER A C 1
ATOM 5484 O O . SER A 1 750 ? -11.341 -3.354 7.532 1.00 90.75 750 SER A O 1
ATOM 5486 N N . ALA A 1 751 ? -9.248 -3.040 6.788 1.00 89.00 751 ALA A N 1
ATOM 5487 C CA . ALA A 1 751 ? -8.669 -2.660 8.070 1.00 89.00 751 ALA A CA 1
ATOM 5488 C C . ALA A 1 751 ? -9.418 -1.480 8.720 1.00 89.00 751 ALA A C 1
ATOM 5490 O O . ALA A 1 751 ? -9.748 -1.525 9.902 1.00 89.00 751 ALA A O 1
ATOM 5491 N N . GLY A 1 752 ? -9.783 -0.456 7.937 1.00 87.31 752 GLY A N 1
ATOM 5492 C CA . GLY A 1 752 ? -10.612 0.648 8.433 1.00 87.31 752 GLY A CA 1
ATOM 5493 C C . GLY A 1 752 ? -12.028 0.226 8.852 1.00 87.31 752 GLY A C 1
ATOM 5494 O O . GLY A 1 752 ? -12.581 0.798 9.790 1.00 87.31 752 GLY A O 1
ATOM 5495 N N . ARG A 1 753 ? -12.619 -0.785 8.197 1.00 91.62 753 ARG A N 1
ATOM 5496 C CA . ARG A 1 753 ? -13.916 -1.351 8.607 1.00 91.62 753 ARG A CA 1
ATOM 5497 C C . ARG A 1 753 ? -13.800 -2.128 9.914 1.00 91.62 753 ARG A C 1
ATOM 5499 O O . ARG A 1 753 ? -14.670 -1.963 10.759 1.00 91.62 753 ARG A O 1
ATOM 5506 N N . ASP A 1 754 ? -12.732 -2.899 10.093 1.00 87.62 754 ASP A N 1
ATOM 5507 C CA . ASP A 1 754 ? -12.503 -3.681 11.311 1.00 87.62 754 ASP A CA 1
ATOM 5508 C C . ASP A 1 754 ? -12.340 -2.760 12.535 1.00 87.62 754 ASP A C 1
ATOM 5510 O O . ASP A 1 754 ? -12.954 -2.993 13.576 1.00 87.62 754 ASP A O 1
ATOM 5514 N N . VAL A 1 755 ? -11.592 -1.657 12.394 1.00 90.50 755 VAL A N 1
ATOM 5515 C CA . VAL A 1 755 ? -11.471 -0.625 13.443 1.00 90.50 755 VAL A CA 1
ATOM 5516 C C . VAL A 1 755 ? -12.836 -0.004 13.760 1.00 90.50 755 VAL A C 1
ATOM 5518 O O . VAL A 1 755 ? -13.225 0.072 14.925 1.00 90.50 755 VAL A O 1
ATOM 5521 N N . ALA A 1 756 ? -13.605 0.373 12.733 1.00 89.88 756 ALA A N 1
ATOM 5522 C CA . ALA A 1 756 ? -14.940 0.939 12.919 1.00 89.88 756 ALA A CA 1
ATOM 5523 C C . ALA A 1 756 ? -15.929 -0.053 13.562 1.00 89.88 756 ALA A C 1
ATOM 5525 O O . ALA A 1 756 ? -16.810 0.353 14.323 1.00 89.88 756 ALA A O 1
ATOM 5526 N N . GLU A 1 757 ? -15.801 -1.352 13.284 1.00 90.81 757 GLU A N 1
ATOM 5527 C CA . GLU A 1 757 ? -16.604 -2.392 13.925 1.00 90.81 757 GLU A CA 1
ATOM 5528 C C . GLU A 1 757 ? -16.263 -2.522 15.412 1.00 90.81 757 GLU A C 1
ATOM 5530 O O . GLU A 1 757 ? -17.173 -2.611 16.240 1.00 90.81 757 GLU A O 1
ATOM 5535 N N . VAL A 1 758 ? -14.976 -2.477 15.771 1.00 91.25 758 VAL A N 1
ATOM 5536 C CA . VAL A 1 758 ? -14.537 -2.460 17.175 1.00 91.25 758 VAL A CA 1
ATOM 5537 C C . VAL A 1 758 ? -15.102 -1.237 17.898 1.00 91.25 758 VAL A C 1
ATOM 5539 O O . VAL A 1 758 ? -15.690 -1.393 18.969 1.00 91.25 758 VAL A O 1
ATOM 5542 N N . ASP A 1 759 ? -15.041 -0.051 17.291 1.00 87.88 759 ASP A N 1
ATOM 5543 C CA . ASP A 1 759 ? -15.653 1.161 17.848 1.00 87.88 759 ASP A CA 1
ATOM 5544 C C . ASP A 1 759 ? -17.169 1.028 18.017 1.00 87.88 759 ASP A C 1
ATOM 5546 O O . ASP A 1 759 ? -17.720 1.360 19.069 1.00 87.88 759 ASP A O 1
ATOM 5550 N N . ALA A 1 760 ? -17.862 0.488 17.014 1.00 89.19 760 ALA A N 1
ATOM 5551 C CA . ALA A 1 760 ? -19.299 0.263 17.093 1.00 89.19 760 ALA A CA 1
ATOM 5552 C C . ALA A 1 760 ? -19.667 -0.745 18.194 1.00 89.19 760 ALA A C 1
ATOM 5554 O O . ALA A 1 760 ? -20.692 -0.573 18.857 1.00 89.19 760 ALA A O 1
ATOM 5555 N N . ARG A 1 761 ? -18.850 -1.785 18.406 1.00 88.12 761 ARG A N 1
ATOM 5556 C CA . ARG A 1 761 ? -19.035 -2.767 19.485 1.00 88.12 761 ARG A CA 1
ATOM 5557 C C . ARG A 1 761 ? -18.791 -2.155 20.859 1.00 88.12 761 ARG A C 1
ATOM 5559 O O . ARG A 1 761 ? -19.581 -2.422 21.761 1.00 88.12 761 ARG A O 1
ATOM 5566 N N . ILE A 1 762 ? -17.765 -1.316 21.003 1.00 89.06 762 ILE A N 1
ATOM 5567 C CA . ILE A 1 762 ? -17.495 -0.564 22.236 1.00 89.06 762 ILE A CA 1
ATOM 5568 C C . ILE A 1 762 ? -18.691 0.335 22.563 1.00 89.06 762 ILE A C 1
ATOM 5570 O O . ILE A 1 762 ? -19.274 0.205 23.637 1.00 89.06 762 ILE A O 1
ATOM 5574 N N . ASN A 1 763 ? -19.121 1.164 21.608 1.00 86.00 763 ASN A N 1
ATOM 5575 C CA . ASN A 1 763 ? -20.178 2.157 21.819 1.00 86.00 763 ASN A CA 1
ATOM 5576 C C . ASN A 1 763 ? -21.559 1.523 22.080 1.00 86.00 763 ASN A C 1
ATOM 5578 O O . ASN A 1 763 ? -22.370 2.087 22.806 1.00 86.00 763 ASN A O 1
ATOM 5582 N N . LYS A 1 764 ? -21.854 0.351 21.496 1.00 85.31 764 LYS A N 1
ATOM 5583 C CA . LYS A 1 764 ? -23.135 -0.358 21.700 1.00 85.31 764 LYS A CA 1
ATOM 5584 C C . LYS A 1 764 ? -23.143 -1.304 22.911 1.00 85.31 764 LYS A C 1
ATOM 5586 O O . LYS A 1 764 ? -24.222 -1.752 23.309 1.00 85.31 764 LYS A O 1
ATOM 5591 N N . GLY A 1 765 ? -21.975 -1.672 23.436 1.00 86.69 765 GLY A N 1
ATOM 5592 C CA . GLY A 1 765 ? -21.818 -2.609 24.554 1.00 86.69 765 GLY A CA 1
ATOM 5593 C C . GLY A 1 765 ? -21.988 -1.956 25.928 1.00 86.69 765 GLY A C 1
ATOM 5594 O O . GLY A 1 765 ? -22.214 -0.750 26.034 1.00 86.69 765 GLY A O 1
ATOM 5595 N N . ALA A 1 766 ? -21.847 -2.745 27.001 1.00 86.94 766 ALA A N 1
ATOM 5596 C CA . ALA A 1 766 ? -21.873 -2.214 28.370 1.00 86.94 766 ALA A CA 1
ATOM 5597 C C . ALA A 1 766 ? -20.762 -1.175 28.625 1.00 86.94 766 ALA A C 1
ATOM 5599 O O . ALA A 1 766 ? -20.939 -0.249 29.412 1.00 86.94 766 ALA A O 1
ATOM 5600 N N . LEU A 1 767 ? -19.643 -1.305 27.911 1.00 88.06 767 LEU A N 1
ATOM 5601 C CA . LEU A 1 767 ? -18.476 -0.439 28.030 1.00 88.06 767 LEU A CA 1
ATOM 5602 C C . LEU A 1 767 ? -18.761 1.002 27.569 1.00 88.06 767 LEU A C 1
ATOM 5604 O O . LEU A 1 767 ? -18.487 1.941 28.309 1.00 88.06 767 LEU A O 1
ATOM 5608 N N . GLY A 1 768 ? -19.388 1.176 26.400 1.00 87.50 768 GLY A N 1
ATOM 5609 C CA . GLY A 1 768 ? -19.816 2.489 25.906 1.00 87.50 768 GLY A CA 1
ATOM 5610 C C . GLY A 1 768 ? -20.840 3.154 26.823 1.00 87.50 768 GLY A C 1
ATOM 5611 O O . GLY A 1 768 ? -20.717 4.336 27.125 1.00 87.50 768 GLY A O 1
ATOM 5612 N N . MET A 1 769 ? -21.785 2.376 27.368 1.00 87.81 769 MET A N 1
ATOM 5613 C CA . MET A 1 769 ? -22.768 2.899 28.326 1.00 87.81 769 MET A CA 1
ATOM 5614 C C . MET A 1 769 ? -22.109 3.493 29.578 1.00 87.81 769 MET A C 1
ATOM 5616 O O . MET A 1 769 ? -22.524 4.559 30.019 1.00 87.81 769 MET A O 1
ATOM 5620 N N . VAL A 1 770 ? -21.074 2.838 30.120 1.00 90.88 770 VAL A N 1
ATOM 5621 C CA . VAL A 1 770 ? -20.321 3.333 31.290 1.00 90.88 770 VAL A CA 1
ATOM 5622 C C . VAL A 1 770 ? -19.480 4.566 30.957 1.00 90.88 770 VAL A C 1
ATOM 5624 O O . VAL A 1 770 ? -19.256 5.407 31.822 1.00 90.88 770 VAL A O 1
ATOM 5627 N N . MET A 1 771 ? -18.983 4.681 29.725 1.00 88.19 771 MET A N 1
ATOM 5628 C CA . MET A 1 771 ? -18.145 5.812 29.317 1.00 88.19 771 MET A CA 1
ATOM 5629 C C . MET A 1 771 ? -18.939 7.107 29.105 1.00 88.19 771 MET A C 1
ATOM 5631 O O . MET A 1 771 ? -18.394 8.182 29.362 1.00 88.19 771 MET A O 1
ATOM 5635 N N . ASP A 1 772 ? -20.190 6.998 28.647 1.00 84.25 772 ASP A N 1
ATOM 5636 C CA . ASP A 1 772 ? -21.017 8.137 28.224 1.00 84.25 772 ASP A CA 1
ATOM 5637 C C . ASP A 1 772 ? -21.969 8.664 29.316 1.00 84.25 772 ASP A C 1
ATOM 5639 O O . ASP A 1 772 ? -22.575 9.725 29.143 1.00 84.25 772 ASP A O 1
ATOM 5643 N N . ALA A 1 773 ? -22.128 7.951 30.435 1.00 82.56 773 ALA A N 1
ATOM 5644 C CA . ALA A 1 773 ? -23.068 8.304 31.497 1.00 82.56 773 ALA A CA 1
ATOM 5645 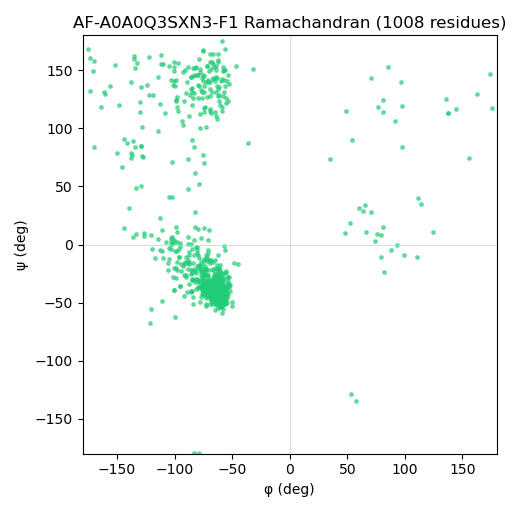C C . ALA A 1 773 ? -22.460 8.182 32.900 1.00 82.56 773 ALA A C 1
ATOM 5647 O O . ALA A 1 773 ? -21.456 7.506 33.117 1.00 82.56 773 ALA A O 1
ATOM 5648 N N . ASP A 1 774 ? -23.114 8.818 33.877 1.00 86.06 774 ASP A N 1
ATOM 5649 C CA . ASP A 1 774 ? -22.765 8.628 35.285 1.00 86.06 774 ASP A CA 1
ATOM 5650 C C . ASP A 1 774 ? -22.917 7.131 35.663 1.00 86.06 774 ASP A C 1
ATOM 5652 O O . ASP A 1 774 ? -23.839 6.460 35.172 1.00 86.06 774 ASP A O 1
ATOM 5656 N N . PRO A 1 775 ? -22.032 6.561 36.503 1.00 85.19 775 PRO A N 1
ATOM 5657 C CA . PRO A 1 775 ? -22.031 5.124 36.810 1.00 85.19 775 PRO A CA 1
ATOM 5658 C C . PRO A 1 775 ? -23.349 4.599 37.382 1.00 85.19 775 PRO A C 1
ATOM 5660 O O . PRO A 1 775 ? -23.803 3.511 37.031 1.00 85.19 775 PRO A O 1
ATOM 5663 N N . ASP A 1 776 ? -23.985 5.387 38.243 1.00 79.56 776 ASP A N 1
ATOM 5664 C CA . ASP A 1 776 ? -25.277 5.105 38.861 1.00 79.56 776 ASP A CA 1
ATOM 5665 C C . ASP A 1 776 ? -26.407 5.081 37.818 1.00 79.56 776 ASP A C 1
ATOM 5667 O O . ASP A 1 776 ? -27.200 4.137 37.779 1.00 79.56 776 ASP A O 1
ATOM 5671 N N . LYS A 1 777 ? -26.439 6.056 36.900 1.00 87.31 777 LYS A N 1
ATOM 5672 C CA . LYS A 1 777 ? -27.386 6.089 35.773 1.00 87.31 777 LYS A CA 1
ATOM 5673 C C . LYS A 1 777 ? -27.158 4.935 34.809 1.00 87.31 777 LYS A C 1
ATOM 5675 O O . LYS A 1 777 ? -28.125 4.379 34.289 1.00 87.31 777 LYS A O 1
ATOM 5680 N N . THR A 1 778 ? -25.902 4.552 34.596 1.00 87.88 778 THR A N 1
ATOM 5681 C CA . THR A 1 778 ? -25.543 3.414 33.748 1.00 87.88 778 THR A CA 1
ATOM 5682 C C . THR A 1 778 ? -26.067 2.115 34.334 1.00 87.88 778 THR A C 1
ATOM 5684 O O . THR A 1 778 ? -26.769 1.366 33.655 1.00 87.88 778 THR A O 1
ATOM 5687 N N . VAL A 1 779 ? -25.794 1.864 35.616 1.00 90.88 779 VAL A N 1
ATOM 5688 C CA . VAL A 1 779 ? -26.319 0.689 36.313 1.00 90.88 779 VAL A CA 1
ATOM 5689 C C . VAL A 1 779 ? -27.845 0.717 36.337 1.00 90.88 779 VAL A C 1
ATOM 5691 O O . VAL A 1 779 ? -28.466 -0.305 36.059 1.00 90.88 779 VAL A O 1
ATOM 5694 N N . ALA A 1 780 ? -28.469 1.874 36.567 1.00 89.69 780 ALA A N 1
ATOM 5695 C CA . ALA A 1 780 ? -29.921 2.006 36.508 1.00 89.69 780 ALA A CA 1
ATOM 5696 C C . ALA A 1 780 ? -30.488 1.656 35.122 1.00 89.69 780 ALA A C 1
ATOM 5698 O O . ALA A 1 780 ? -31.491 0.945 35.034 1.00 89.69 780 ALA A O 1
ATOM 5699 N N . ALA A 1 781 ? -29.847 2.112 34.042 1.00 88.75 781 ALA A N 1
ATOM 5700 C CA . ALA A 1 781 ? -30.239 1.798 32.670 1.00 88.75 781 ALA A CA 1
ATOM 5701 C C . ALA A 1 781 ? -30.061 0.306 32.352 1.00 88.75 781 ALA A C 1
ATOM 5703 O O . ALA A 1 781 ? -30.943 -0.301 31.745 1.00 88.75 781 ALA A O 1
ATOM 5704 N N . ILE A 1 782 ? -28.962 -0.303 32.808 1.00 90.50 782 ILE A N 1
ATOM 5705 C CA . ILE A 1 782 ? -28.704 -1.738 32.644 1.00 90.50 782 ILE A CA 1
ATOM 5706 C C . ILE A 1 782 ? -29.733 -2.567 33.416 1.00 90.50 782 ILE A C 1
ATOM 5708 O O . ILE A 1 782 ? -30.304 -3.496 32.852 1.00 90.50 782 ILE A O 1
ATOM 5712 N N . MET A 1 783 ? -30.002 -2.219 34.676 1.00 89.44 783 MET A N 1
ATOM 5713 C CA . MET A 1 783 ? -30.966 -2.921 35.529 1.00 89.44 783 MET A CA 1
ATOM 5714 C C . MET A 1 783 ? -32.400 -2.771 35.012 1.00 89.44 783 MET A C 1
ATOM 5716 O O . MET A 1 783 ? -33.187 -3.706 35.113 1.00 89.44 783 MET A O 1
ATOM 5720 N N . SER A 1 784 ? -32.732 -1.637 34.389 1.00 88.44 784 SER A N 1
ATOM 5721 C CA . SER A 1 784 ? -34.052 -1.415 33.783 1.00 88.44 784 SER A CA 1
ATOM 5722 C C . SER A 1 784 ? -34.260 -2.186 32.467 1.00 88.44 784 SER A C 1
ATOM 5724 O O . SER A 1 784 ? -35.403 -2.414 32.069 1.00 88.44 784 SER A O 1
ATOM 5726 N N . ASP A 1 785 ? -33.188 -2.610 31.783 1.00 89.19 785 ASP A N 1
ATOM 5727 C CA . ASP A 1 785 ? -33.255 -3.427 30.562 1.00 89.19 785 ASP A CA 1
ATOM 5728 C C . ASP A 1 785 ? -33.412 -4.913 30.919 1.00 89.19 785 ASP A C 1
ATOM 5730 O O . ASP A 1 785 ? -32.450 -5.681 30.976 1.00 89.19 785 ASP A O 1
ATOM 5734 N N . THR A 1 786 ? -34.652 -5.336 31.156 1.00 81.69 786 THR A N 1
ATOM 5735 C CA . THR A 1 786 ? -34.994 -6.713 31.556 1.00 81.69 786 THR A CA 1
ATOM 5736 C C . THR A 1 786 ? -34.438 -7.788 30.619 1.00 81.69 786 THR A C 1
ATOM 5738 O O . THR A 1 786 ? -34.070 -8.861 31.094 1.00 81.69 786 THR A O 1
ATOM 5741 N N . ASN A 1 787 ? -34.291 -7.501 29.321 1.00 85.25 787 ASN A N 1
ATOM 5742 C CA . ASN A 1 787 ? -33.824 -8.476 28.334 1.00 85.25 787 ASN A CA 1
ATOM 5743 C C . ASN A 1 787 ? -32.295 -8.626 28.295 1.00 85.25 787 ASN A C 1
ATOM 5745 O O . ASN A 1 787 ? -31.801 -9.698 27.952 1.00 85.25 787 ASN A O 1
ATOM 5749 N N . ASN A 1 788 ? -31.533 -7.574 28.622 1.00 88.25 788 ASN A N 1
ATOM 5750 C CA . ASN A 1 788 ? -30.065 -7.587 28.525 1.00 88.25 788 ASN A CA 1
ATOM 5751 C C . ASN A 1 788 ? -29.331 -7.354 29.852 1.00 88.25 788 ASN A C 1
ATOM 5753 O O . ASN A 1 788 ? -28.102 -7.432 29.859 1.00 88.25 788 ASN A O 1
ATOM 5757 N N . SER A 1 789 ? -30.042 -7.086 30.950 1.00 89.75 789 SER A N 1
ATOM 5758 C CA . SER A 1 789 ? -29.471 -6.746 32.262 1.00 89.75 789 SER A CA 1
ATOM 5759 C C . SER A 1 789 ? -28.391 -7.731 32.711 1.00 89.75 789 SER A C 1
ATOM 5761 O O . SER A 1 789 ? -27.264 -7.324 32.974 1.00 89.75 789 SER A O 1
ATOM 5763 N N . ALA A 1 790 ? -28.700 -9.031 32.712 1.00 89.31 790 ALA A N 1
ATOM 5764 C CA . ALA A 1 790 ? -27.773 -10.082 33.128 1.00 89.31 790 ALA A CA 1
ATOM 5765 C C . ALA A 1 790 ? -26.521 -10.151 32.241 1.00 89.31 790 ALA A C 1
ATOM 5767 O O . ALA A 1 790 ? -25.418 -10.321 32.744 1.00 89.31 790 ALA A O 1
ATOM 5768 N N . ARG A 1 791 ? -26.672 -9.986 30.921 1.00 91.75 791 ARG A N 1
ATOM 5769 C CA . ARG A 1 791 ? -25.537 -10.011 29.990 1.00 91.75 791 ARG A CA 1
ATOM 5770 C C . ARG A 1 791 ? -24.633 -8.793 30.178 1.00 91.75 791 ARG A C 1
ATOM 5772 O O . ARG A 1 791 ? -23.426 -8.950 30.290 1.00 91.75 791 ARG A O 1
ATOM 5779 N N . ARG A 1 792 ? -25.212 -7.591 30.239 1.00 92.12 792 ARG A N 1
ATOM 5780 C CA . ARG A 1 792 ? -24.451 -6.342 30.392 1.00 92.12 792 ARG A CA 1
ATOM 5781 C C . ARG A 1 792 ? -23.777 -6.234 31.757 1.00 92.12 792 ARG A C 1
ATOM 5783 O O . ARG A 1 792 ? -22.658 -5.745 31.831 1.00 92.12 792 ARG A O 1
ATOM 5790 N N . LEU A 1 793 ? -24.412 -6.715 32.826 1.00 92.88 793 LEU A N 1
ATOM 5791 C CA . LEU A 1 793 ? -23.760 -6.789 34.135 1.00 92.88 793 LEU A CA 1
ATOM 5792 C C . LEU A 1 793 ? -22.617 -7.796 34.146 1.00 92.88 793 LEU A C 1
ATOM 5794 O O . LEU A 1 793 ? -21.556 -7.464 34.659 1.00 92.88 793 LEU A O 1
ATOM 5798 N N . ALA A 1 794 ? -22.788 -8.969 33.534 1.00 92.69 794 ALA A N 1
ATOM 5799 C CA . ALA A 1 794 ? -21.693 -9.921 33.385 1.00 92.69 794 ALA A CA 1
ATOM 5800 C C . ALA A 1 794 ? -20.511 -9.314 32.604 1.00 92.69 794 ALA A C 1
ATOM 5802 O O . ALA A 1 794 ? -19.369 -9.488 33.019 1.00 92.69 794 ALA A O 1
ATOM 5803 N N . GLU A 1 795 ? -20.775 -8.545 31.537 1.00 91.94 795 GLU A N 1
ATOM 5804 C CA . GLU A 1 795 ? -19.745 -7.791 30.802 1.00 91.94 795 GLU A CA 1
ATOM 5805 C C . GLU A 1 795 ? -18.999 -6.794 31.713 1.00 91.94 795 GLU A C 1
ATOM 5807 O O . GLU A 1 795 ? -17.773 -6.725 31.661 1.00 91.94 795 GLU A O 1
ATOM 5812 N N . LEU A 1 796 ? -19.699 -6.060 32.590 1.00 93.56 796 LEU A N 1
ATOM 5813 C CA . LEU A 1 796 ? -19.063 -5.137 33.545 1.00 93.56 796 LEU A CA 1
ATOM 5814 C C . LEU A 1 796 ? -18.299 -5.852 34.668 1.00 93.56 796 LEU A C 1
ATOM 5816 O O . LEU A 1 796 ? -17.251 -5.377 35.110 1.00 93.56 796 LEU A O 1
ATOM 5820 N N . VAL A 1 797 ? -18.802 -6.989 35.144 1.00 94.75 797 VAL A N 1
ATOM 5821 C CA . VAL A 1 797 ? -18.110 -7.806 36.149 1.00 94.75 797 VAL A CA 1
ATOM 5822 C C . VAL A 1 797 ? -16.823 -8.389 35.566 1.00 94.75 797 VAL A C 1
ATOM 5824 O O . VAL A 1 797 ? -15.796 -8.376 36.240 1.00 94.75 797 VAL A O 1
ATOM 5827 N N . ASP A 1 798 ? -16.848 -8.854 34.315 1.00 93.62 798 ASP A N 1
ATOM 5828 C CA . ASP A 1 798 ? -15.655 -9.369 33.639 1.00 93.62 798 ASP A CA 1
ATOM 5829 C C . ASP A 1 798 ? -14.642 -8.251 33.351 1.00 93.62 798 ASP A C 1
ATOM 5831 O O . ASP A 1 798 ? -13.461 -8.397 33.669 1.00 93.62 798 ASP A O 1
ATOM 5835 N N . LEU A 1 799 ? -15.115 -7.089 32.883 1.00 92.00 799 LEU A N 1
ATOM 5836 C CA . LEU A 1 799 ? -14.305 -5.879 32.696 1.00 92.00 799 LEU A CA 1
ATOM 5837 C C . LEU A 1 799 ? -13.545 -5.484 33.970 1.00 92.00 799 LEU A C 1
ATOM 5839 O O . LEU A 1 799 ? -12.368 -5.138 33.924 1.00 92.00 799 LEU A O 1
ATOM 5843 N N . THR A 1 800 ? -14.220 -5.541 35.118 1.00 94.75 800 THR A N 1
ATOM 5844 C CA . THR A 1 800 ? -13.656 -5.137 36.414 1.00 94.75 800 THR A CA 1
ATOM 5845 C C . THR A 1 800 ? -12.933 -6.264 37.147 1.00 94.75 800 THR A C 1
ATOM 5847 O O . THR A 1 800 ? -12.399 -6.055 38.234 1.00 94.75 800 THR A O 1
ATOM 5850 N N . ARG A 1 801 ? -12.860 -7.471 36.575 1.00 93.56 801 ARG A N 1
ATOM 5851 C CA . ARG A 1 801 ? -12.315 -8.656 37.251 1.00 93.56 801 ARG A CA 1
ATOM 5852 C C . ARG A 1 801 ? -10.869 -8.483 37.716 1.00 93.56 801 ARG A C 1
ATOM 5854 O O . ARG A 1 801 ? -10.507 -9.018 38.762 1.00 93.56 801 ARG A O 1
ATOM 5861 N N . ASN A 1 802 ? -10.063 -7.763 36.937 1.00 92.81 802 ASN A N 1
ATOM 5862 C CA . ASN A 1 802 ? -8.636 -7.558 37.197 1.00 92.81 802 ASN A CA 1
ATOM 5863 C C . ASN A 1 802 ? -8.327 -6.218 37.889 1.00 92.81 802 ASN A C 1
ATOM 5865 O O . ASN A 1 802 ? -7.158 -5.923 38.125 1.00 92.81 802 ASN A O 1
ATOM 5869 N N . ASP A 1 803 ? -9.348 -5.423 38.215 1.00 94.94 803 ASP A N 1
ATOM 5870 C CA . ASP A 1 803 ? -9.211 -4.127 38.878 1.00 94.94 803 ASP A CA 1
ATOM 5871 C C . ASP A 1 803 ? -10.131 -4.078 40.107 1.00 94.94 803 ASP A C 1
ATOM 5873 O O . ASP A 1 803 ? -11.345 -3.883 40.017 1.00 94.94 803 ASP A O 1
ATOM 5877 N N . GLU A 1 804 ? -9.535 -4.273 41.284 1.00 94.44 804 GLU A N 1
ATOM 5878 C CA . GLU A 1 804 ? -10.260 -4.296 42.556 1.00 94.44 804 GLU A CA 1
ATOM 5879 C C . GLU A 1 804 ? -10.963 -2.960 42.853 1.00 94.44 804 GLU A C 1
ATOM 5881 O O . GLU A 1 804 ? -12.068 -2.959 43.401 1.00 94.44 804 GLU A O 1
ATOM 5886 N N . GLN A 1 805 ? -10.380 -1.829 42.436 1.00 94.12 805 GLN A N 1
ATOM 5887 C CA . GLN A 1 805 ? -10.975 -0.506 42.626 1.00 94.12 805 GLN A CA 1
ATOM 5888 C C . GLN A 1 805 ? -12.168 -0.295 41.697 1.00 94.12 805 GLN A C 1
ATOM 5890 O O . GLN A 1 805 ? -13.201 0.216 42.133 1.00 94.12 805 GLN A O 1
ATOM 5895 N N . ALA A 1 806 ? -12.068 -0.730 40.440 1.00 94.75 806 ALA A N 1
ATOM 5896 C CA . ALA A 1 806 ? -13.180 -0.678 39.498 1.00 94.75 806 ALA A CA 1
ATOM 5897 C C . ALA A 1 806 ? -14.318 -1.622 39.909 1.00 94.75 806 ALA A C 1
ATOM 5899 O O . ALA A 1 806 ? -15.490 -1.254 39.817 1.00 94.75 806 ALA A O 1
ATOM 5900 N N . ARG A 1 807 ? -13.992 -2.807 40.444 1.00 95.50 807 ARG A N 1
ATOM 5901 C CA . ARG A 1 807 ? -14.985 -3.739 40.995 1.00 95.50 807 ARG A CA 1
ATOM 5902 C C . ARG A 1 807 ? -15.682 -3.154 42.221 1.00 95.50 807 ARG A C 1
ATOM 5904 O O . ARG A 1 807 ? -16.900 -3.273 42.345 1.00 95.50 807 ARG A O 1
ATOM 5911 N N . ALA A 1 808 ? -14.936 -2.502 43.111 1.00 94.62 808 ALA A N 1
ATOM 5912 C CA . ALA A 1 808 ? -15.508 -1.771 44.236 1.00 94.62 808 ALA A CA 1
ATOM 5913 C C . ALA A 1 808 ? -16.417 -0.624 43.755 1.00 94.62 808 ALA A C 1
ATOM 5915 O O . ALA A 1 808 ? -17.520 -0.468 44.277 1.00 94.62 808 ALA A O 1
ATOM 5916 N N . GLY A 1 809 ? -16.006 0.114 42.718 1.00 94.25 809 GLY A N 1
ATOM 5917 C CA . GLY A 1 809 ? -16.812 1.152 42.070 1.00 94.25 809 GLY A CA 1
ATOM 5918 C C . GLY A 1 809 ? -18.108 0.615 41.449 1.00 94.25 809 GLY A C 1
ATOM 5919 O O . GLY A 1 809 ? -19.163 1.223 41.618 1.00 94.25 809 GLY A O 1
ATOM 5920 N N . LEU A 1 810 ? -18.071 -0.563 40.811 1.00 95.88 810 LEU A N 1
ATOM 5921 C CA . LEU A 1 810 ? -19.266 -1.250 40.304 1.00 95.88 810 LEU A CA 1
ATOM 5922 C C . LEU A 1 810 ? -20.222 -1.633 41.439 1.00 95.88 810 LEU A C 1
ATOM 5924 O O . LEU A 1 810 ? -21.418 -1.357 41.353 1.00 95.88 810 LEU A O 1
ATOM 5928 N N . LYS A 1 811 ? -19.703 -2.218 42.526 1.00 95.94 811 LYS A N 1
ATOM 5929 C CA . LYS A 1 811 ? -20.504 -2.532 43.721 1.00 95.94 811 LYS A CA 1
ATOM 5930 C C . LYS A 1 811 ? -21.139 -1.279 44.321 1.00 95.94 811 LYS A C 1
ATOM 5932 O O . LYS A 1 811 ? -22.313 -1.316 44.679 1.00 95.94 811 LYS A O 1
ATOM 5937 N N . ALA A 1 812 ? -20.396 -0.173 44.395 1.00 94.88 812 ALA A N 1
ATOM 5938 C CA . ALA A 1 812 ? -20.905 1.108 44.877 1.00 94.88 812 ALA A CA 1
ATOM 5939 C C . ALA A 1 812 ? -22.033 1.647 43.988 1.00 94.88 812 ALA A C 1
ATOM 5941 O O . ALA A 1 812 ? -23.087 1.995 44.507 1.00 94.88 812 ALA A O 1
ATOM 5942 N N . ALA A 1 813 ? -21.876 1.614 42.662 1.00 94.94 813 ALA A N 1
ATOM 5943 C CA . ALA A 1 813 ? -22.917 2.051 41.731 1.00 94.94 813 ALA A CA 1
ATOM 5944 C C . ALA A 1 813 ? -24.197 1.194 41.834 1.00 94.94 813 ALA A C 1
ATOM 5946 O O . ALA A 1 813 ? -25.308 1.724 41.805 1.00 94.94 813 ALA A O 1
ATOM 5947 N N . VAL A 1 814 ? -24.064 -0.127 42.013 1.00 95.12 814 VAL A N 1
ATOM 5948 C CA . VAL A 1 814 ? -25.213 -1.027 42.235 1.00 95.12 814 VAL A CA 1
ATOM 5949 C C . VAL A 1 814 ? -25.866 -0.789 43.593 1.00 95.12 814 VAL A C 1
ATOM 5951 O O . VAL A 1 814 ? -27.094 -0.747 43.672 1.00 95.12 814 VAL A O 1
ATOM 5954 N N . ARG A 1 815 ? -25.081 -0.578 44.655 1.00 94.81 815 ARG A N 1
ATOM 5955 C CA . ARG A 1 815 ? -25.601 -0.160 45.963 1.00 94.81 815 ARG A CA 1
ATOM 5956 C C . ARG A 1 815 ? -26.389 1.143 45.834 1.00 94.81 815 ARG A C 1
ATOM 5958 O O . ARG A 1 815 ? -27.515 1.204 46.313 1.00 94.81 815 ARG A O 1
ATOM 5965 N N . ASP A 1 816 ? -25.836 2.155 45.175 1.00 92.19 816 ASP A N 1
ATOM 5966 C CA . ASP A 1 816 ? -26.470 3.468 45.032 1.00 92.19 816 ASP A CA 1
ATOM 5967 C C . ASP A 1 816 ? -27.786 3.370 44.242 1.00 92.19 816 ASP A C 1
ATOM 5969 O O . ASP A 1 816 ? -28.786 3.975 44.629 1.00 92.19 816 ASP A O 1
ATOM 5973 N N . TYR A 1 817 ? -27.842 2.506 43.221 1.00 93.25 817 TYR A N 1
ATOM 5974 C CA . TYR A 1 817 ? -29.087 2.153 42.534 1.00 93.25 817 TYR A CA 1
ATOM 5975 C C . TYR A 1 817 ? -30.113 1.488 43.466 1.00 93.25 817 TYR A C 1
ATOM 5977 O O . TYR A 1 817 ? -31.282 1.888 43.487 1.00 93.25 817 TYR A O 1
ATOM 5985 N N . LEU A 1 818 ? -29.699 0.482 44.250 1.00 92.56 818 LEU A N 1
ATOM 5986 C CA . LEU A 1 818 ? -30.583 -0.189 45.210 1.00 92.56 818 LEU A CA 1
ATOM 5987 C C . LEU A 1 818 ? -31.160 0.819 46.201 1.00 92.56 818 LEU A C 1
ATOM 5989 O O . LEU A 1 818 ? -32.362 0.819 46.455 1.00 92.56 818 LEU A O 1
ATOM 5993 N N . VAL A 1 819 ? -30.311 1.697 46.721 1.00 91.81 819 VAL A N 1
ATOM 5994 C CA . VAL A 1 819 ? -30.640 2.797 47.624 1.00 91.81 819 VAL A CA 1
ATOM 5995 C C . VAL A 1 819 ? -31.665 3.744 47.001 1.00 91.81 819 VAL A C 1
ATOM 5997 O O . VAL A 1 819 ? -32.734 3.922 47.579 1.00 91.81 819 VAL A O 1
ATOM 6000 N N . ASP A 1 820 ? -31.394 4.296 45.817 1.00 90.50 820 ASP A N 1
ATOM 6001 C CA . ASP A 1 820 ? -32.289 5.238 45.130 1.00 90.50 820 ASP A CA 1
ATOM 6002 C C . ASP A 1 820 ? -33.677 4.623 44.908 1.00 90.50 820 ASP A C 1
ATOM 6004 O O . ASP A 1 820 ? -34.716 5.213 45.223 1.00 90.50 820 ASP A O 1
ATOM 6008 N N . LYS A 1 821 ? -33.712 3.374 44.429 1.00 92.19 821 LYS A N 1
ATOM 6009 C CA . LYS A 1 821 ? -34.968 2.692 44.109 1.00 92.19 821 LYS A CA 1
ATOM 6010 C C . LYS A 1 821 ? -35.737 2.205 45.322 1.00 92.19 821 LYS A C 1
ATOM 6012 O O . LYS A 1 821 ? -36.961 2.087 45.222 1.00 92.19 821 LYS A O 1
ATOM 6017 N N . SER A 1 822 ? -35.078 1.946 46.448 1.00 91.31 822 SER A N 1
ATOM 6018 C CA . SER A 1 822 ? -35.717 1.393 47.648 1.00 91.31 822 SER A CA 1
ATOM 6019 C C . SER A 1 822 ? -36.033 2.416 48.740 1.00 91.31 822 SER A C 1
ATOM 6021 O O . SER A 1 822 ? -36.941 2.172 49.542 1.00 91.31 822 SER A O 1
ATOM 6023 N N . THR A 1 823 ? -35.377 3.577 48.744 1.00 90.00 823 THR A N 1
ATOM 6024 C CA . THR A 1 823 ? -35.591 4.641 49.731 1.00 90.00 823 THR A CA 1
ATOM 6025 C C . THR A 1 823 ? -36.939 5.359 49.545 1.00 90.00 823 THR A C 1
ATOM 6027 O O . THR A 1 823 ? -37.546 5.400 48.466 1.00 90.00 823 THR A O 1
ATOM 6030 N N . THR A 1 824 ? -37.459 5.921 50.638 1.00 87.00 824 THR A N 1
ATOM 6031 C CA . THR A 1 824 ? -38.616 6.831 50.656 1.00 87.00 824 THR A CA 1
ATOM 6032 C C . THR A 1 824 ? -38.246 8.171 51.290 1.00 87.00 824 THR A C 1
ATOM 6034 O O . THR A 1 824 ? -37.280 8.262 52.037 1.00 87.00 824 THR A O 1
ATOM 6037 N N . THR A 1 825 ? -39.039 9.212 51.037 1.00 84.44 825 THR A N 1
ATOM 6038 C CA . THR A 1 825 ? -38.798 10.579 51.541 1.00 84.44 825 THR A CA 1
ATOM 6039 C C . THR A 1 825 ? -39.160 10.780 53.020 1.00 84.44 825 THR A C 1
ATOM 6041 O O . THR A 1 825 ? -39.123 11.904 53.506 1.00 84.44 825 THR A O 1
ATOM 6044 N N . ALA A 1 826 ? -39.532 9.713 53.736 1.00 81.75 826 ALA A N 1
ATOM 6045 C CA . ALA A 1 826 ? -40.013 9.743 55.119 1.00 81.75 826 ALA A CA 1
ATOM 6046 C C . ALA A 1 826 ? -38.855 9.802 56.137 1.00 81.75 826 ALA A C 1
ATOM 6048 O O . ALA A 1 826 ? -38.647 8.862 56.912 1.00 81.75 826 ALA A O 1
ATOM 6049 N N . THR A 1 827 ? -38.047 10.864 56.091 1.00 79.81 827 THR A N 1
ATOM 6050 C CA . THR A 1 827 ? -36.838 11.028 56.922 1.00 79.81 827 THR A CA 1
ATOM 6051 C C . THR A 1 827 ? -37.134 11.054 58.423 1.00 79.81 827 THR A C 1
ATOM 6053 O O . THR A 1 827 ? -36.276 10.679 59.214 1.00 79.81 827 THR A O 1
ATOM 6056 N N . GLU A 1 828 ? -38.365 11.366 58.839 1.00 77.38 828 GLU A N 1
ATOM 6057 C CA . GLU A 1 828 ? -38.815 11.303 60.235 1.00 77.38 828 GLU A CA 1
ATOM 6058 C C . GLU A 1 828 ? -38.728 9.895 60.856 1.00 77.38 828 GLU A C 1
ATOM 6060 O O . GLU A 1 828 ? -38.746 9.731 62.079 1.00 77.38 828 GLU A O 1
ATOM 6065 N N . LYS A 1 829 ? -38.613 8.860 60.016 1.00 80.00 829 LYS A N 1
ATOM 6066 C CA . LYS A 1 829 ? -38.454 7.462 60.436 1.00 80.00 829 LYS A CA 1
ATOM 6067 C C . LYS A 1 829 ? -36.999 7.049 60.637 1.00 80.00 829 LYS A C 1
ATOM 6069 O O . LYS A 1 829 ? -36.750 5.865 60.860 1.00 80.00 829 LYS A O 1
ATOM 6074 N N . LEU A 1 830 ? -36.058 7.983 60.558 1.00 83.44 830 LEU A N 1
ATOM 6075 C CA . LEU A 1 830 ? -34.656 7.785 60.907 1.00 83.44 830 LEU A CA 1
ATOM 6076 C C . LEU A 1 830 ? -34.289 8.585 62.169 1.00 83.44 830 LEU A C 1
ATOM 6078 O O . LEU A 1 830 ? -35.044 9.474 62.574 1.00 83.44 830 LEU A O 1
ATOM 6082 N N . PRO A 1 831 ? -33.159 8.264 62.829 1.00 82.44 831 PRO A N 1
ATOM 6083 C CA . PRO A 1 831 ? -32.666 9.042 63.959 1.00 82.44 831 PRO A CA 1
ATOM 6084 C C . PRO A 1 831 ? -32.438 10.510 63.580 1.00 82.44 831 PRO A C 1
ATOM 6086 O O . PRO A 1 831 ? -32.095 10.831 62.441 1.00 82.44 831 PRO A O 1
ATOM 6089 N N . ALA A 1 832 ? -32.598 11.412 64.551 1.00 76.81 832 ALA A N 1
ATOM 6090 C CA . ALA A 1 832 ? -32.377 12.838 64.332 1.00 76.81 832 ALA A CA 1
ATOM 6091 C C . ALA A 1 832 ? -30.963 13.103 63.774 1.00 76.81 832 ALA A C 1
ATOM 6093 O O . ALA A 1 832 ? -29.973 12.680 64.368 1.00 76.81 832 ALA A O 1
ATOM 6094 N N . GLY A 1 833 ? -30.888 13.813 62.644 1.00 76.75 833 GLY A N 1
ATOM 6095 C CA . GLY A 1 833 ? -29.639 14.106 61.930 1.00 76.75 833 GLY A CA 1
ATOM 6096 C C . GLY A 1 833 ? -29.351 13.203 60.724 1.00 76.75 833 GLY A C 1
ATOM 6097 O O . GLY A 1 833 ? -28.454 13.530 59.953 1.00 76.75 833 GLY A O 1
ATOM 6098 N N . ASP A 1 834 ? -30.113 12.124 60.513 1.00 83.00 834 ASP A N 1
ATOM 6099 C CA . ASP A 1 834 ? -29.971 11.249 59.342 1.00 83.00 834 ASP A CA 1
ATOM 6100 C C . ASP A 1 834 ? -30.980 11.616 58.236 1.00 83.00 834 ASP A C 1
ATOM 6102 O O . ASP A 1 834 ? -32.196 11.508 58.404 1.00 83.00 834 ASP A O 1
ATOM 6106 N N . SER A 1 835 ? -30.472 12.071 57.088 1.00 81.25 835 SER A N 1
ATOM 6107 C CA . SER A 1 835 ? -31.263 12.516 55.933 1.00 81.25 835 SER A CA 1
ATOM 6108 C C . SER A 1 835 ? -31.369 11.478 54.809 1.00 81.25 835 SER A C 1
ATOM 6110 O O . SER A 1 835 ? -31.999 11.760 53.790 1.00 81.25 835 SER A O 1
ATOM 6112 N N . ARG A 1 836 ? -30.802 10.271 54.974 1.00 82.44 836 ARG A N 1
ATOM 6113 C CA . ARG A 1 836 ? -30.695 9.252 53.907 1.00 82.44 836 ARG A CA 1
ATOM 6114 C C . ARG A 1 836 ? -32.032 8.638 53.468 1.00 82.44 836 ARG A C 1
ATOM 6116 O O . ARG A 1 836 ? -32.080 7.980 52.433 1.00 82.44 836 ARG A O 1
ATOM 6123 N N . GLY A 1 837 ? -33.105 8.858 54.232 1.00 85.25 837 GLY A N 1
ATOM 6124 C CA . GLY A 1 837 ? -34.437 8.279 54.023 1.00 85.25 837 GLY A CA 1
ATOM 6125 C C . GLY A 1 837 ? -34.501 6.766 54.325 1.00 85.25 837 GLY A C 1
ATOM 6126 O O . GLY A 1 837 ? -33.545 6.032 54.070 1.00 85.25 837 GLY A O 1
ATOM 6127 N N . PRO A 1 838 ? -35.608 6.251 54.891 1.00 89.19 838 PRO A N 1
ATOM 6128 C CA . PRO A 1 838 ? -35.726 4.837 55.242 1.00 89.19 838 PRO A CA 1
ATOM 6129 C C . PRO A 1 838 ? -36.013 3.969 54.007 1.00 89.19 838 PRO A C 1
ATOM 6131 O O . PRO A 1 838 ? -36.694 4.396 53.063 1.00 89.19 838 PRO A O 1
ATOM 6134 N N . LEU A 1 839 ? -35.561 2.716 54.062 1.00 91.06 839 LEU A N 1
ATOM 6135 C CA . LEU A 1 839 ? -35.839 1.698 53.050 1.00 91.06 839 LEU A CA 1
ATOM 6136 C C . LEU A 1 839 ? -37.299 1.224 53.137 1.00 91.06 839 LEU A C 1
ATOM 6138 O O . LEU A 1 839 ? -37.854 1.030 54.219 1.00 91.06 839 LEU A O 1
ATOM 6142 N N . SER A 1 840 ? -37.944 1.019 51.989 1.00 92.00 840 SER A N 1
ATOM 6143 C CA . SER A 1 840 ? -39.298 0.463 51.914 1.00 92.00 840 SER A CA 1
ATOM 6144 C C . SER A 1 840 ? -39.266 -1.026 51.605 1.00 92.00 840 SER A C 1
ATOM 6146 O O . SER A 1 840 ? -38.794 -1.416 50.539 1.00 92.00 840 SER A O 1
ATOM 6148 N N . PHE A 1 841 ? -39.883 -1.843 52.464 1.00 91.06 841 PHE A N 1
ATOM 6149 C CA . PHE A 1 841 ? -40.047 -3.280 52.218 1.00 91.06 841 PHE A CA 1
ATOM 6150 C C . PHE A 1 841 ? -40.622 -3.580 50.827 1.00 91.06 841 PHE A C 1
ATOM 6152 O O . PHE A 1 841 ? -40.052 -4.368 50.083 1.00 91.06 841 PHE A O 1
ATOM 6159 N N . ALA A 1 842 ? -41.716 -2.913 50.442 1.00 89.62 842 ALA A N 1
ATOM 6160 C CA . ALA A 1 842 ? -42.378 -3.164 49.161 1.00 89.62 842 ALA A CA 1
ATOM 6161 C C . ALA A 1 842 ? -41.454 -2.894 47.962 1.00 89.62 842 ALA A C 1
ATOM 6163 O O . ALA A 1 842 ? -41.488 -3.626 46.974 1.00 89.62 842 ALA A O 1
ATOM 6164 N N . LYS A 1 843 ? -40.609 -1.860 48.058 1.00 92.94 843 LYS A N 1
ATOM 6165 C CA . LYS A 1 843 ? -39.635 -1.528 47.014 1.00 92.94 843 LYS A CA 1
ATOM 6166 C C . LYS A 1 843 ? -38.457 -2.508 47.006 1.00 92.94 843 LYS A C 1
ATOM 6168 O O . LYS A 1 843 ? -38.088 -2.975 45.935 1.00 92.94 843 LYS A O 1
ATOM 6173 N N . VAL A 1 844 ? -37.913 -2.867 48.174 1.00 92.19 844 VAL A N 1
ATOM 6174 C CA . VAL A 1 844 ? -36.829 -3.864 48.297 1.00 92.19 844 VAL A CA 1
ATOM 6175 C C . VAL A 1 844 ? -37.287 -5.235 47.790 1.00 92.19 844 VAL A C 1
ATOM 6177 O O . VAL A 1 844 ? -36.595 -5.843 46.984 1.00 92.19 844 VAL A O 1
ATOM 6180 N N . GLN A 1 845 ? -38.480 -5.693 48.183 1.00 93.19 845 GLN A N 1
ATOM 6181 C CA . GLN A 1 845 ? -39.076 -6.943 47.700 1.00 93.19 845 GLN A CA 1
ATOM 6182 C C . GLN A 1 845 ? -39.199 -6.957 46.176 1.00 93.19 845 GLN A C 1
ATOM 6184 O O . GLN A 1 845 ? -38.872 -7.957 45.543 1.00 93.19 845 GLN A O 1
ATOM 6189 N N . LYS A 1 846 ? -39.679 -5.854 45.587 1.00 92.75 846 LYS A N 1
ATOM 6190 C CA . LYS A 1 846 ? -39.802 -5.731 44.135 1.00 92.75 846 LYS A CA 1
ATOM 6191 C C . LYS A 1 846 ? -38.435 -5.866 43.455 1.00 92.75 846 LYS A C 1
ATOM 6193 O O . LYS A 1 846 ? -38.308 -6.669 42.540 1.00 92.75 846 LYS A O 1
ATOM 6198 N N . LEU A 1 847 ? -37.421 -5.154 43.949 1.00 91.56 847 LEU A N 1
ATOM 6199 C CA . LEU A 1 847 ? -36.059 -5.217 43.408 1.00 91.56 847 LEU A CA 1
ATOM 6200 C C . LEU A 1 847 ? -35.453 -6.620 43.503 1.00 91.56 847 LEU A C 1
ATOM 6202 O O . LEU A 1 847 ? -34.832 -7.069 42.549 1.00 91.56 847 LEU A O 1
ATOM 6206 N N . PHE A 1 848 ? -35.650 -7.326 44.618 1.00 92.12 848 PHE A N 1
ATOM 6207 C CA . PHE A 1 848 ? -35.182 -8.706 44.763 1.00 92.12 848 PHE A CA 1
ATOM 6208 C C . PHE A 1 848 ? -35.863 -9.647 43.770 1.00 92.12 848 PHE A C 1
ATOM 6210 O O . PHE A 1 848 ? -35.185 -10.380 43.057 1.00 92.12 848 PHE A O 1
ATOM 6217 N N . ASN A 1 849 ? -37.190 -9.572 43.655 1.00 91.25 849 ASN A N 1
ATOM 6218 C CA . ASN A 1 849 ? -37.935 -10.408 42.715 1.00 91.25 849 ASN A CA 1
ATOM 6219 C C . ASN A 1 849 ? -37.519 -10.160 41.255 1.00 91.25 849 ASN A C 1
ATOM 6221 O O . ASN A 1 849 ? -37.536 -11.087 40.450 1.00 91.25 849 ASN A O 1
ATOM 6225 N N . GLU A 1 850 ? -37.174 -8.918 40.910 1.00 91.00 850 GLU A N 1
ATOM 6226 C CA . GLU A 1 850 ? -36.800 -8.524 39.548 1.00 91.00 850 GLU A CA 1
ATOM 6227 C C . GLU A 1 850 ? -35.315 -8.765 39.236 1.00 91.00 850 GLU A C 1
ATOM 6229 O O . GLU A 1 850 ? -34.972 -9.004 38.075 1.00 91.00 850 GLU A O 1
ATOM 6234 N N . HIS A 1 851 ? -34.430 -8.697 40.240 1.00 94.25 851 HIS A N 1
ATOM 6235 C CA . HIS A 1 851 ? -32.989 -8.572 40.008 1.00 94.25 851 HIS A CA 1
ATOM 6236 C C . HIS A 1 851 ? -32.074 -9.452 40.878 1.00 94.25 851 HIS A C 1
ATOM 6238 O O . HIS A 1 851 ? -30.858 -9.286 40.805 1.00 94.25 851 HIS A O 1
ATOM 6244 N N . GLU A 1 852 ? -32.574 -10.383 41.700 1.00 92.69 852 GLU A N 1
ATOM 6245 C CA . GLU A 1 852 ? -31.714 -11.178 42.602 1.00 92.69 852 GLU A CA 1
ATOM 6246 C C . GLU A 1 852 ? -30.571 -11.902 41.867 1.00 92.69 852 GLU A C 1
ATOM 6248 O O . GLU A 1 852 ? -29.428 -11.881 42.328 1.00 92.69 852 GLU A O 1
ATOM 6253 N N . ALA A 1 853 ? -30.850 -12.487 40.698 1.00 91.69 853 ALA A N 1
ATOM 6254 C CA . ALA A 1 853 ? -29.840 -13.184 39.904 1.00 91.69 853 ALA A CA 1
ATOM 6255 C C . ALA A 1 853 ? -28.734 -12.239 39.402 1.00 91.69 853 ALA A C 1
ATOM 6257 O O . ALA A 1 853 ? -27.569 -12.622 39.363 1.00 91.69 853 ALA A O 1
ATOM 6258 N N . GLN A 1 854 ? -29.088 -11.007 39.035 1.00 92.88 854 GLN A N 1
ATOM 6259 C CA . GLN A 1 854 ? -28.168 -9.964 38.588 1.00 92.88 854 GLN A CA 1
ATOM 6260 C C . GLN A 1 854 ? -27.329 -9.427 39.753 1.00 92.88 854 GLN A C 1
ATOM 6262 O O . GLN A 1 854 ? -26.119 -9.261 39.617 1.00 92.88 854 GLN A O 1
ATOM 6267 N N . LEU A 1 855 ? -27.949 -9.207 40.916 1.00 93.88 855 LEU A N 1
ATOM 6268 C CA . LEU A 1 855 ? -27.254 -8.771 42.129 1.00 93.88 855 LEU A CA 1
ATOM 6269 C C . LEU A 1 855 ? -26.211 -9.806 42.571 1.00 93.88 855 LEU A C 1
ATOM 6271 O O . LEU A 1 855 ? -25.087 -9.434 42.904 1.00 93.88 855 LEU A O 1
ATOM 6275 N N . ALA A 1 856 ? -26.536 -11.098 42.469 1.00 94.75 856 ALA A N 1
ATOM 6276 C CA . ALA A 1 856 ? -25.619 -12.192 42.785 1.00 94.75 856 ALA A CA 1
ATOM 6277 C C . ALA A 1 856 ? -24.407 -12.303 41.835 1.00 94.75 856 ALA A C 1
ATOM 6279 O O . ALA A 1 856 ? -23.446 -12.994 42.163 1.00 94.75 856 ALA A O 1
ATOM 6280 N N . GLN A 1 857 ? -24.423 -11.644 40.667 1.00 93.50 857 GLN A N 1
ATOM 6281 C CA . GLN A 1 857 ? -23.244 -11.569 39.790 1.00 93.50 857 GLN A CA 1
ATOM 6282 C C . GLN A 1 857 ? -22.230 -10.529 40.277 1.00 93.50 857 GLN A C 1
ATOM 6284 O O . GLN A 1 857 ? -21.029 -10.687 40.065 1.00 93.50 857 GLN A O 1
ATOM 6289 N N . VAL A 1 858 ? -22.710 -9.458 40.911 1.00 95.25 858 VAL A N 1
ATOM 6290 C CA . VAL A 1 858 ? -21.882 -8.327 41.349 1.00 95.25 858 VAL A CA 1
ATOM 6291 C C . VAL A 1 858 ? -21.391 -8.531 42.780 1.00 95.25 858 VAL A C 1
ATOM 6293 O O . VAL A 1 858 ? -20.212 -8.308 43.079 1.00 95.25 858 VAL A O 1
ATOM 6296 N N . PHE A 1 859 ? -22.294 -8.971 43.655 1.00 95.62 859 PHE A N 1
ATOM 6297 C CA . PHE A 1 859 ? -22.050 -9.144 45.080 1.00 95.62 859 PHE A CA 1
ATOM 6298 C C . PHE A 1 859 ? -21.588 -10.561 45.419 1.00 95.62 859 PHE A C 1
ATOM 6300 O O . PHE A 1 859 ? -21.965 -11.538 44.773 1.00 95.62 859 PHE A O 1
ATOM 6307 N N . SER A 1 860 ? -20.760 -10.676 46.455 1.00 94.88 860 SER A N 1
ATOM 6308 C CA . SER A 1 860 ? -20.369 -11.967 47.015 1.00 94.88 860 SER A CA 1
ATOM 6309 C C . SER A 1 860 ? -21.554 -12.644 47.721 1.00 94.88 860 SER A C 1
ATOM 6311 O O . SER A 1 860 ? -22.547 -11.986 48.049 1.00 94.88 860 SER A O 1
ATOM 6313 N N . PRO A 1 861 ? -21.476 -13.957 47.998 1.00 94.88 861 PRO A N 1
ATOM 6314 C CA . PRO A 1 861 ? -22.501 -14.651 48.777 1.00 94.88 861 PRO A CA 1
ATOM 6315 C C . PRO A 1 861 ? -22.765 -14.007 50.146 1.00 94.88 861 PRO A C 1
ATOM 6317 O O . PRO A 1 861 ? -23.913 -13.945 50.582 1.00 94.88 861 PRO A O 1
ATOM 6320 N N . GLU A 1 862 ? -21.725 -13.493 50.803 1.00 91.75 862 GLU A N 1
ATOM 6321 C CA . GLU A 1 862 ? -21.813 -12.812 52.098 1.00 91.75 862 GLU A CA 1
ATOM 6322 C C . GLU A 1 862 ? -22.541 -11.466 51.975 1.00 91.75 862 GLU A C 1
ATOM 6324 O O . GLU A 1 862 ? -23.437 -11.171 52.762 1.00 91.75 862 GLU A O 1
ATOM 6329 N N . GLU A 1 863 ? -22.213 -10.677 50.950 1.00 94.44 863 GLU A N 1
ATOM 6330 C CA . GLU A 1 863 ? -22.874 -9.400 50.649 1.00 94.44 863 GLU A CA 1
ATOM 6331 C C . GLU A 1 863 ? -24.355 -9.611 50.284 1.00 94.44 863 GLU A C 1
ATOM 6333 O O . GLU A 1 863 ? -25.234 -8.900 50.775 1.00 94.44 863 GLU A O 1
ATOM 6338 N N . MET A 1 864 ? -24.658 -10.648 49.495 1.00 95.62 864 MET A N 1
ATOM 6339 C CA . MET A 1 864 ? -26.035 -11.048 49.190 1.00 95.62 864 MET A CA 1
ATOM 6340 C C . MET A 1 864 ? -26.795 -11.500 50.434 1.00 95.62 864 MET A C 1
ATOM 6342 O O . MET A 1 864 ? -27.986 -11.209 50.560 1.00 95.62 864 MET A O 1
ATOM 6346 N N . ASN A 1 865 ? -26.133 -12.191 51.364 1.00 93.12 865 ASN A N 1
ATOM 6347 C CA . ASN A 1 865 ? -26.753 -12.561 52.628 1.00 93.12 865 ASN A CA 1
ATOM 6348 C C . ASN A 1 865 ? -27.120 -11.318 53.446 1.00 93.12 865 ASN A C 1
ATOM 6350 O O . ASN A 1 865 ? -28.241 -11.240 53.937 1.00 93.12 865 ASN A O 1
ATOM 6354 N N . SER A 1 866 ? -26.252 -10.303 53.506 1.00 92.56 866 SER A N 1
ATOM 6355 C CA . SER A 1 866 ? -26.574 -9.022 54.151 1.00 92.56 866 SER A CA 1
ATOM 6356 C C . SER A 1 866 ? -27.804 -8.350 53.530 1.00 92.56 866 SER A C 1
ATOM 6358 O O . SER A 1 866 ? -28.689 -7.901 54.259 1.00 92.56 866 SER A O 1
ATOM 6360 N N . LEU A 1 867 ? -27.931 -8.347 52.195 1.00 93.44 867 LEU A N 1
ATOM 6361 C CA . LEU A 1 867 ? -29.129 -7.817 51.529 1.00 93.44 867 LEU A CA 1
ATOM 6362 C C . LEU A 1 867 ? -30.391 -8.643 51.847 1.00 93.44 867 LEU A C 1
ATOM 6364 O O . LEU A 1 867 ? -31.467 -8.072 52.035 1.00 93.44 867 LEU A O 1
ATOM 6368 N N . ARG A 1 868 ? -30.280 -9.976 51.934 1.00 94.06 868 ARG A N 1
ATOM 6369 C CA . ARG A 1 868 ? -31.393 -10.858 52.336 1.00 94.06 868 ARG A CA 1
ATOM 6370 C C . ARG A 1 868 ? -31.799 -10.634 53.790 1.00 94.06 868 ARG A C 1
ATOM 6372 O O . ARG A 1 868 ? -32.989 -10.626 54.090 1.00 94.06 868 ARG A O 1
ATOM 6379 N N . VAL A 1 869 ? -30.838 -10.384 54.677 1.00 92.50 869 VAL A N 1
ATOM 6380 C CA . VAL A 1 869 ? -31.098 -10.031 56.079 1.00 92.50 869 VAL A CA 1
ATOM 6381 C C . VAL A 1 869 ? -31.824 -8.688 56.173 1.00 92.50 869 VAL A C 1
ATOM 6383 O O . VAL A 1 869 ? -32.804 -8.580 56.906 1.00 92.50 869 VAL A O 1
ATOM 6386 N N . VAL A 1 870 ? -31.435 -7.687 55.374 1.00 92.88 870 VAL A N 1
ATOM 6387 C CA . VAL A 1 870 ? -32.179 -6.417 55.258 1.00 92.88 870 VAL A CA 1
ATOM 6388 C C . VAL A 1 870 ? -33.613 -6.659 54.795 1.00 92.88 870 VAL A C 1
ATOM 6390 O O . VAL A 1 870 ? -34.557 -6.129 55.383 1.00 92.88 870 VAL A O 1
ATOM 6393 N N . HIS A 1 871 ? -33.790 -7.467 53.750 1.00 93.50 871 HIS A N 1
ATOM 6394 C CA . HIS A 1 871 ? -35.106 -7.817 53.226 1.00 93.50 871 HIS A CA 1
ATOM 6395 C C . HIS A 1 871 ? -35.981 -8.500 54.290 1.00 93.50 871 HIS A C 1
ATOM 6397 O O . HIS A 1 871 ? -37.106 -8.049 54.521 1.00 93.50 871 HIS A O 1
ATOM 6403 N N . LYS A 1 872 ? -35.437 -9.486 55.015 1.00 92.06 872 LYS A N 1
ATOM 6404 C CA . LYS A 1 872 ? -36.127 -10.187 56.107 1.00 92.06 872 LYS A CA 1
ATOM 6405 C C . LYS A 1 872 ? -36.457 -9.261 57.278 1.00 92.06 872 LYS A C 1
ATOM 6407 O O . LYS A 1 872 ? -37.563 -9.313 57.809 1.00 92.06 872 LYS A O 1
ATOM 6412 N N . ALA A 1 873 ? -35.547 -8.369 57.660 1.00 90.31 873 ALA A N 1
ATOM 6413 C CA . ALA A 1 873 ? -35.776 -7.404 58.733 1.00 90.31 873 ALA A CA 1
ATOM 6414 C C . ALA A 1 873 ? -36.942 -6.456 58.414 1.00 90.31 873 ALA A C 1
ATOM 6416 O O . ALA A 1 873 ? -37.809 -6.215 59.256 1.00 90.31 873 ALA A O 1
ATOM 6417 N N . LEU A 1 874 ? -36.990 -5.960 57.174 1.00 90.81 874 LEU A N 1
ATOM 6418 C CA . LEU A 1 874 ? -38.073 -5.109 56.685 1.00 90.81 874 LEU A CA 1
ATOM 6419 C C . LEU A 1 874 ? -39.388 -5.887 56.517 1.00 90.81 874 LEU A C 1
ATOM 6421 O O . LEU A 1 874 ? -40.455 -5.311 56.731 1.00 9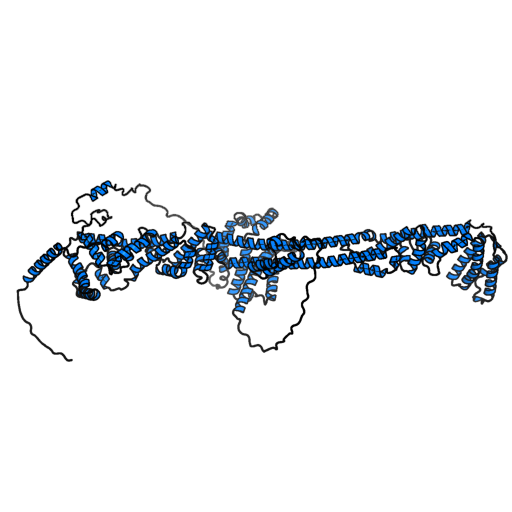0.81 874 LEU A O 1
ATOM 6425 N N . GLU A 1 875 ? -39.337 -7.176 56.165 1.00 89.69 875 GLU A N 1
ATOM 6426 C CA . GLU A 1 875 ? -40.509 -8.063 56.129 1.00 89.69 875 GLU A CA 1
ATOM 6427 C C . GLU A 1 875 ? -41.135 -8.175 57.521 1.00 89.69 875 GLU A C 1
ATOM 6429 O O . GLU A 1 875 ? -42.320 -7.885 57.703 1.00 89.69 875 GLU A O 1
ATOM 6434 N N . VAL A 1 876 ? -40.312 -8.535 58.509 1.00 86.75 876 VAL A N 1
ATOM 6435 C CA . VAL A 1 876 ? -40.699 -8.706 59.911 1.00 86.75 876 VAL A CA 1
ATOM 6436 C C . VAL A 1 876 ? -41.290 -7.406 60.472 1.00 86.75 876 VAL A C 1
ATOM 6438 O O . VAL A 1 876 ? -42.371 -7.420 61.063 1.00 86.75 876 VAL A O 1
ATOM 6441 N N . GLN A 1 877 ? -40.666 -6.258 60.193 1.00 85.00 877 GLN A N 1
ATOM 6442 C CA . GLN A 1 877 ? -41.201 -4.943 60.568 1.00 85.00 877 GLN A CA 1
ATOM 6443 C C . GLN A 1 877 ? -42.523 -4.611 59.844 1.00 85.00 877 GLN A C 1
ATOM 6445 O O . GLN A 1 877 ? -43.432 -4.000 60.407 1.00 85.00 877 GLN A O 1
ATOM 6450 N N . ASN A 1 878 ? -42.677 -4.996 58.575 1.00 83.62 878 ASN A N 1
ATOM 6451 C CA . ASN A 1 878 ? -43.896 -4.719 57.816 1.00 83.62 878 ASN A CA 1
ATOM 6452 C C . ASN A 1 878 ? -45.080 -5.601 58.258 1.00 83.62 878 ASN A C 1
ATOM 6454 O O . ASN A 1 878 ? -46.227 -5.142 58.218 1.00 83.62 878 ASN A O 1
ATOM 6458 N N . LEU A 1 879 ? -44.829 -6.827 58.732 1.00 72.31 879 LEU A N 1
ATOM 6459 C CA . LEU A 1 879 ? -45.847 -7.690 59.346 1.00 72.31 879 LEU A CA 1
ATOM 6460 C C . LEU A 1 879 ? -46.502 -7.017 60.558 1.00 72.31 879 LEU A C 1
ATOM 6462 O O . LEU A 1 879 ? -47.729 -7.082 60.698 1.00 72.31 879 LEU A O 1
ATOM 6466 N N . GLU A 1 880 ? -45.714 -6.288 61.353 1.00 63.34 880 GLU A N 1
ATOM 6467 C CA . GLU A 1 880 ? -46.206 -5.458 62.456 1.00 63.34 880 GLU A CA 1
ATOM 6468 C C . GLU A 1 880 ? -47.217 -4.406 61.969 1.00 63.34 880 GLU A C 1
ATOM 6470 O O . GLU A 1 880 ? -48.199 -4.102 62.647 1.00 63.34 880 GLU A O 1
ATOM 6475 N N . ARG A 1 881 ? -47.016 -3.857 60.762 1.00 63.59 881 ARG A N 1
ATOM 6476 C CA . ARG A 1 881 ? -47.824 -2.769 60.184 1.00 63.59 881 ARG A CA 1
ATOM 6477 C C . ARG A 1 881 ? -49.094 -3.255 59.478 1.00 63.59 881 ARG A C 1
ATOM 6479 O O . ARG A 1 881 ? -50.133 -2.604 59.619 1.00 63.59 881 ARG A O 1
ATOM 6486 N N . VAL A 1 882 ? -49.036 -4.372 58.745 1.00 57.53 882 VAL A N 1
ATOM 6487 C CA . VAL A 1 882 ? -50.115 -4.847 57.850 1.00 57.53 882 VAL A CA 1
ATOM 6488 C C . VAL A 1 882 ? -51.182 -5.684 58.563 1.00 57.53 882 VAL A C 1
ATOM 6490 O O . VAL A 1 882 ? -52.370 -5.492 58.301 1.00 57.53 882 VAL A O 1
ATOM 6493 N N . ARG A 1 883 ? -50.814 -6.584 59.487 1.00 52.81 883 ARG A N 1
ATOM 6494 C CA . ARG A 1 883 ? -51.759 -7.567 60.068 1.00 52.81 883 ARG A CA 1
ATOM 6495 C C . ARG A 1 883 ? -52.814 -6.966 61.017 1.00 52.81 883 ARG A C 1
ATOM 6497 O O . ARG A 1 883 ? -53.729 -7.670 61.429 1.00 52.81 883 ARG A O 1
ATOM 6504 N N . ILE A 1 884 ? -52.741 -5.665 61.315 1.00 47.66 884 ILE A N 1
ATOM 6505 C CA . ILE A 1 884 ? -53.680 -4.942 62.194 1.00 47.66 884 ILE A CA 1
ATOM 6506 C C . ILE A 1 884 ? -54.121 -3.612 61.544 1.00 47.66 884 ILE A C 1
ATOM 6508 O O . ILE A 1 884 ? -54.067 -2.543 62.150 1.00 47.66 884 ILE A O 1
ATOM 6512 N N . ARG A 1 885 ? -54.541 -3.642 60.273 1.00 42.31 885 ARG A N 1
ATOM 6513 C CA . ARG A 1 885 ? -55.438 -2.623 59.691 1.00 42.31 885 ARG A CA 1
ATOM 6514 C C . ARG A 1 885 ? -56.853 -3.201 59.606 1.00 42.31 885 ARG A C 1
ATOM 6516 O O . ARG A 1 885 ? -57.351 -3.523 58.539 1.00 42.31 885 ARG A O 1
ATOM 6523 N N . SER A 1 886 ? -57.485 -3.362 60.762 1.00 35.16 886 SER A N 1
ATOM 6524 C CA . SER A 1 886 ? -58.915 -3.658 60.901 1.00 35.16 886 SER A CA 1
ATOM 6525 C C . SER A 1 886 ? -59.439 -2.735 61.996 1.00 35.16 886 SER A C 1
ATOM 6527 O O . SER A 1 886 ? -59.443 -3.091 63.174 1.00 35.16 886 SER A O 1
ATOM 6529 N N . GLY A 1 887 ? -59.769 -1.501 61.615 1.00 32.84 887 GLY A N 1
ATOM 6530 C CA . GLY A 1 887 ? -60.230 -0.471 62.537 1.00 32.84 887 GLY A CA 1
ATOM 6531 C C . GLY A 1 887 ? -61.601 -0.798 63.127 1.00 32.84 887 GLY A C 1
ATOM 6532 O O . GLY A 1 887 ? -62.546 -1.092 62.400 1.00 32.84 887 GLY A O 1
ATOM 6533 N N . SER A 1 888 ? -61.719 -0.681 64.449 1.00 32.75 888 SER A N 1
ATOM 6534 C CA . SER A 1 888 ? -62.962 -0.217 65.059 1.00 32.75 888 SER A CA 1
ATOM 6535 C C . SER A 1 888 ? -62.629 0.761 66.182 1.00 32.75 888 SER A C 1
ATOM 6537 O O . SER A 1 888 ? -61.712 0.519 66.971 1.00 32.75 888 SER A O 1
ATOM 6539 N N . ASP A 1 889 ? -63.435 1.817 66.250 1.00 39.50 889 ASP A N 1
ATOM 6540 C CA . ASP A 1 889 ? -63.532 2.882 67.264 1.00 39.50 889 ASP A CA 1
ATOM 6541 C C . ASP A 1 889 ? -63.507 2.362 68.728 1.00 39.50 889 ASP A C 1
ATOM 6543 O O .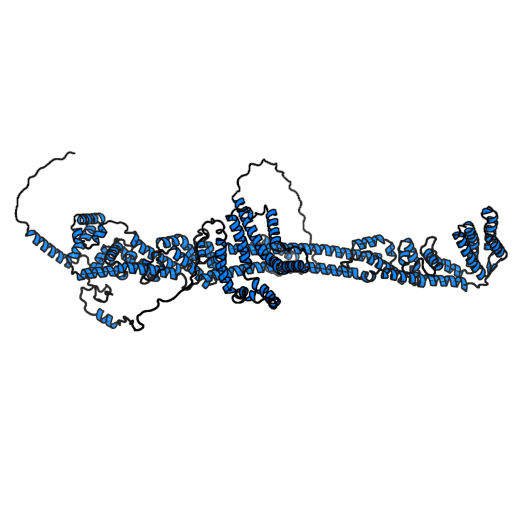 ASP A 1 889 ? -63.246 3.076 69.695 1.00 39.50 889 ASP A O 1
ATOM 6547 N N . THR A 1 890 ? -63.743 1.061 68.900 1.00 43.59 890 THR A N 1
ATOM 6548 C CA . THR A 1 890 ? -63.723 0.323 70.166 1.00 43.59 890 THR A CA 1
ATOM 6549 C C . THR A 1 890 ? -62.324 0.201 70.781 1.00 43.59 890 THR A C 1
ATOM 6551 O O . THR A 1 890 ? -62.196 0.233 72.002 1.00 43.59 890 THR A O 1
ATOM 6554 N N . VAL A 1 891 ? -61.268 0.070 69.966 1.00 40.53 891 VAL A N 1
ATOM 6555 C CA . VAL A 1 891 ? -59.882 -0.103 70.457 1.00 40.53 891 VAL A CA 1
ATOM 6556 C C . VAL A 1 891 ? -59.320 1.215 70.998 1.00 40.53 891 VAL A C 1
ATOM 6558 O O . VAL A 1 891 ? -58.602 1.223 71.994 1.00 40.53 891 VAL A O 1
ATOM 6561 N N . GLU A 1 892 ? -59.728 2.334 70.405 1.00 41.78 892 GLU A N 1
ATOM 6562 C CA . GLU A 1 892 ? -59.331 3.680 70.823 1.00 41.78 892 GLU A CA 1
ATOM 6563 C C . GLU A 1 892 ? -59.983 4.063 72.167 1.00 41.78 892 GLU A C 1
ATOM 6565 O O . GLU A 1 892 ? -59.322 4.601 73.055 1.00 41.78 892 GLU A O 1
ATOM 6570 N N . LYS A 1 893 ? -61.240 3.646 72.398 1.00 43.66 893 LYS A N 1
ATOM 6571 C CA . LYS A 1 893 ? -61.925 3.771 73.705 1.00 43.66 893 LYS A CA 1
ATOM 6572 C C . LYS A 1 893 ? -61.355 2.842 74.785 1.00 43.66 893 LYS A C 1
ATOM 6574 O O . LYS A 1 893 ? -61.380 3.185 75.965 1.00 43.66 893 LYS A O 1
ATOM 6579 N N . LEU A 1 894 ? -60.804 1.691 74.392 1.00 41.41 894 LEU A N 1
ATOM 6580 C CA . LEU A 1 894 ? -60.093 0.751 75.271 1.00 41.41 894 LEU A CA 1
ATOM 6581 C C . LEU A 1 894 ? -58.726 1.284 75.745 1.00 41.41 894 LEU A C 1
ATOM 6583 O O . LEU A 1 894 ? -58.264 0.893 76.818 1.00 41.41 894 LEU A O 1
ATOM 6587 N N . ALA A 1 895 ? -58.092 2.174 74.974 1.00 43.25 895 ALA A N 1
ATOM 6588 C CA . ALA A 1 895 ? -56.776 2.742 75.273 1.00 43.25 895 ALA A CA 1
ATOM 6589 C C . ALA A 1 895 ? -56.810 3.922 76.271 1.00 43.25 895 ALA A C 1
ATOM 6591 O O . ALA A 1 895 ? -55.815 4.177 76.941 1.00 43.25 895 ALA A O 1
ATOM 6592 N N . GLN A 1 896 ? -57.952 4.598 76.453 1.00 44.16 896 GLN A N 1
ATOM 6593 C CA . GLN A 1 896 ? -58.095 5.785 77.322 1.00 44.16 896 GLN A CA 1
ATOM 6594 C C . GLN A 1 896 ? -58.294 5.477 78.827 1.00 44.16 896 GLN A C 1
ATOM 6596 O O . GLN A 1 896 ? -58.925 6.244 79.552 1.00 44.16 896 GLN A O 1
ATOM 6601 N N . GLY A 1 897 ? -57.784 4.349 79.329 1.00 42.53 897 GLY A N 1
ATOM 6602 C CA . GLY A 1 897 ? -57.702 4.074 80.775 1.00 42.53 897 GLY A CA 1
ATOM 6603 C C . GLY A 1 897 ? -59.010 3.722 81.508 1.00 42.53 897 GLY A C 1
ATOM 6604 O O . GLY A 1 897 ? -58.974 3.477 82.707 1.00 42.53 897 GLY A O 1
ATOM 6605 N N . ASN A 1 898 ? -60.157 3.618 80.825 1.00 46.31 898 ASN A N 1
ATOM 6606 C CA . ASN A 1 898 ? -61.467 3.315 81.436 1.00 46.31 898 ASN A CA 1
ATOM 6607 C C . ASN A 1 898 ? -61.915 1.849 81.249 1.00 46.31 898 ASN A C 1
ATOM 6609 O O . ASN A 1 898 ? -63.084 1.572 80.973 1.00 46.31 898 ASN A O 1
ATOM 6613 N N . PHE A 1 899 ? -60.995 0.891 81.386 1.00 48.09 899 PHE A N 1
ATOM 6614 C CA . PHE A 1 899 ? -61.268 -0.534 81.140 1.00 48.09 899 PHE A CA 1
ATOM 6615 C C . PHE A 1 899 ? -62.400 -1.101 82.016 1.00 48.09 899 PHE A C 1
ATOM 6617 O O . PHE A 1 899 ? -63.228 -1.877 81.542 1.00 48.09 899 PHE A O 1
ATOM 6624 N N . GLU A 1 900 ? -62.468 -0.666 83.274 1.00 48.62 900 GLU A N 1
ATOM 6625 C CA . GLU A 1 900 ? -63.453 -1.127 84.259 1.00 48.62 900 GLU A CA 1
ATOM 6626 C C . GLU A 1 900 ? -64.875 -0.677 83.885 1.00 48.62 900 GLU A C 1
ATOM 6628 O O . GLU A 1 900 ? -65.774 -1.500 83.715 1.00 48.62 900 GLU A O 1
ATOM 6633 N N . LYS A 1 901 ? -65.039 0.618 83.577 1.00 53.94 901 LYS A N 1
ATOM 6634 C CA . LYS A 1 901 ? -66.300 1.184 83.070 1.00 53.94 901 LYS A CA 1
ATOM 6635 C C . LYS A 1 901 ? -66.713 0.584 81.727 1.00 53.94 901 LYS A C 1
ATOM 6637 O O . LYS A 1 901 ? -67.903 0.445 81.453 1.00 53.94 901 LYS A O 1
ATOM 6642 N N . PHE A 1 902 ? -65.745 0.224 80.884 1.00 55.38 902 PHE A N 1
ATOM 6643 C CA . PHE A 1 902 ? -66.022 -0.422 79.609 1.00 55.38 902 PHE A CA 1
ATOM 6644 C C . PHE A 1 902 ? -66.563 -1.843 79.802 1.00 55.38 902 PHE A C 1
ATOM 6646 O O . PHE A 1 902 ? -67.633 -2.118 79.270 1.00 55.38 902 PHE A O 1
ATOM 6653 N N . ILE A 1 903 ? -65.908 -2.714 80.586 1.00 53.06 903 ILE A N 1
ATOM 6654 C CA . ILE A 1 903 ? -66.368 -4.099 80.833 1.00 53.06 903 ILE A CA 1
ATOM 6655 C C . ILE A 1 903 ? -67.753 -4.143 81.489 1.00 53.06 903 ILE A C 1
ATOM 6657 O O . ILE A 1 903 ? -68.550 -5.029 81.179 1.00 53.06 903 ILE A O 1
ATOM 6661 N N . GLU A 1 904 ? -68.051 -3.203 82.383 1.00 54.12 904 GLU A N 1
ATOM 6662 C CA . GLU A 1 904 ? -69.346 -3.145 83.067 1.00 54.12 904 GLU A CA 1
ATOM 6663 C C . GLU A 1 904 ? -70.471 -2.564 82.200 1.00 54.12 904 GLU A C 1
ATOM 6665 O O . GLU A 1 904 ? -71.648 -2.845 82.451 1.00 54.12 904 GLU A O 1
ATOM 6670 N N . SER A 1 905 ? -70.128 -1.825 81.139 1.00 60.47 905 SER A N 1
ATOM 6671 C CA . SER A 1 905 ? -71.100 -1.292 80.185 1.00 60.47 905 SER A CA 1
ATOM 6672 C C . SER A 1 905 ? -71.794 -2.404 79.374 1.00 60.47 905 SER A C 1
ATOM 6674 O O . SER A 1 905 ? -71.217 -3.476 79.152 1.00 60.47 905 SER A O 1
ATOM 6676 N N . PRO A 1 906 ? -73.013 -2.160 78.852 1.00 51.56 906 PRO A N 1
ATOM 6677 C CA . PRO A 1 906 ? -73.694 -3.090 77.944 1.00 51.56 906 PRO A CA 1
ATOM 6678 C C . PRO A 1 906 ? -72.819 -3.504 76.747 1.00 51.56 906 PRO A C 1
ATOM 6680 O O . PRO A 1 906 ? -72.834 -4.659 76.323 1.00 51.56 906 PRO A O 1
ATOM 6683 N N . THR A 1 907 ? -71.991 -2.580 76.256 1.00 45.03 907 THR A N 1
ATOM 6684 C CA . THR A 1 907 ? -71.046 -2.774 75.151 1.00 45.03 907 THR A CA 1
ATOM 6685 C C . THR A 1 907 ? -69.866 -3.675 75.533 1.00 45.03 907 THR A C 1
ATOM 6687 O O . THR A 1 907 ? -69.441 -4.497 74.724 1.00 45.03 907 THR A O 1
ATOM 6690 N N . GLY A 1 908 ? -69.361 -3.590 76.769 1.00 52.31 908 GLY A N 1
ATOM 6691 C CA . GLY A 1 908 ? -68.299 -4.469 77.275 1.00 52.31 908 GLY A CA 1
ATOM 6692 C C . GLY A 1 908 ? -68.768 -5.888 77.571 1.00 52.31 908 GLY A C 1
ATOM 6693 O O . GLY A 1 908 ? -68.044 -6.842 77.295 1.00 52.31 908 GLY A O 1
ATOM 6694 N N . LYS A 1 909 ? -70.010 -6.056 78.038 1.00 55.66 909 LYS A N 1
ATOM 6695 C CA . LYS A 1 909 ? -70.639 -7.381 78.183 1.00 55.66 909 LYS A CA 1
ATOM 6696 C C . LYS A 1 909 ? -70.890 -8.041 76.824 1.00 55.66 909 LYS A C 1
ATOM 6698 O O . LYS A 1 909 ? -70.678 -9.243 76.679 1.00 55.66 909 LYS A O 1
ATOM 6703 N N . ALA A 1 910 ? -71.268 -7.258 75.812 1.00 51.69 910 ALA A N 1
ATOM 6704 C CA . ALA A 1 910 ? -71.353 -7.731 74.431 1.00 51.69 910 ALA A CA 1
ATOM 6705 C C . ALA A 1 910 ? -69.969 -8.106 73.868 1.00 51.69 910 ALA A C 1
ATOM 6707 O O . ALA A 1 910 ? -69.832 -9.132 73.209 1.00 51.69 910 ALA A O 1
ATOM 6708 N N . PHE A 1 911 ? -68.921 -7.342 74.187 1.00 48.81 911 PHE A N 1
ATOM 6709 C CA . PHE A 1 911 ? -67.538 -7.669 73.829 1.00 48.81 911 PHE A CA 1
ATOM 6710 C C . PHE A 1 911 ? -67.033 -8.954 74.512 1.00 48.81 911 PHE A C 1
ATOM 6712 O O . PHE A 1 911 ? -66.427 -9.796 73.853 1.00 48.81 911 PHE A O 1
ATOM 6719 N N . GLU A 1 912 ? -67.339 -9.165 75.797 1.00 48.62 912 GLU A N 1
ATOM 6720 C CA . GLU A 1 912 ? -67.079 -10.426 76.509 1.00 48.62 912 GLU A CA 1
ATOM 6721 C C . GLU A 1 912 ? -67.812 -11.605 75.848 1.00 48.62 912 GLU A C 1
ATOM 6723 O O . GLU A 1 912 ? -67.223 -12.671 75.655 1.00 48.62 912 GLU A O 1
ATOM 6728 N N . ALA A 1 913 ? -69.067 -11.414 75.436 1.00 49.94 913 ALA A N 1
ATOM 6729 C CA . ALA A 1 913 ? -69.823 -12.419 74.695 1.00 49.94 913 ALA A CA 1
ATOM 6730 C C . ALA A 1 913 ? -69.196 -12.720 73.322 1.00 49.94 913 ALA A C 1
ATOM 6732 O O . ALA A 1 913 ? -69.081 -13.886 72.955 1.00 49.94 913 ALA A O 1
ATOM 6733 N N . VAL A 1 914 ? -68.707 -11.704 72.600 1.00 46.31 914 VAL A N 1
ATOM 6734 C CA . VAL A 1 914 ? -68.000 -11.857 71.316 1.00 46.31 914 VAL A CA 1
ATOM 6735 C C . VAL A 1 914 ? -66.647 -12.553 71.490 1.00 46.31 914 VAL A C 1
ATOM 6737 O O . VAL A 1 914 ? -66.309 -13.419 70.687 1.00 46.31 914 VAL A O 1
ATOM 6740 N N . LEU A 1 915 ? -65.884 -12.254 72.547 1.00 44.06 915 LEU A N 1
ATOM 6741 C CA . LEU A 1 915 ? -64.641 -12.965 72.872 1.00 44.06 915 LEU A CA 1
ATOM 6742 C C . LEU A 1 915 ? -64.904 -14.435 73.225 1.00 44.06 915 LEU A C 1
ATOM 6744 O O . LEU A 1 915 ? -64.161 -15.310 72.783 1.00 44.06 915 LEU A O 1
ATOM 6748 N N . ARG A 1 916 ? -65.975 -14.721 73.974 1.00 52.19 916 ARG A N 1
ATOM 6749 C CA . ARG A 1 916 ? -66.433 -16.091 74.269 1.00 52.19 916 ARG A CA 1
ATOM 6750 C C . ARG A 1 916 ? -66.944 -16.817 73.024 1.00 52.19 916 ARG A C 1
ATOM 6752 O O . ARG A 1 916 ? -66.760 -18.026 72.928 1.00 52.19 916 ARG A O 1
ATOM 6759 N N . LEU A 1 917 ? -67.524 -16.099 72.062 1.00 44.03 917 LEU A N 1
ATOM 6760 C CA . LEU A 1 917 ? -67.936 -16.653 70.770 1.00 44.03 917 LEU A CA 1
ATOM 6761 C C . LEU A 1 917 ? -66.734 -16.956 69.865 1.00 44.03 917 LEU A C 1
ATOM 6763 O O . LEU A 1 917 ? -66.663 -18.028 69.277 1.00 44.03 917 LEU A O 1
ATOM 6767 N N . LYS A 1 918 ? -65.779 -16.023 69.762 1.00 40.38 918 LYS A N 1
ATOM 6768 C CA . LYS A 1 918 ? -64.636 -16.104 68.840 1.00 40.38 918 LYS A CA 1
ATOM 6769 C C . LYS A 1 918 ? -63.530 -17.040 69.331 1.00 40.38 918 LYS A C 1
ATOM 6771 O O . LYS A 1 918 ? -62.902 -17.707 68.519 1.00 40.38 918 LYS A O 1
ATOM 6776 N N . TYR A 1 919 ? -63.290 -17.093 70.642 1.00 40.84 919 TYR A N 1
ATOM 6777 C CA . TYR A 1 919 ? -62.204 -17.881 71.243 1.00 40.84 919 TYR A CA 1
ATOM 6778 C C . TYR A 1 919 ? -62.705 -19.042 72.125 1.00 40.84 919 TYR A C 1
ATOM 6780 O O . TYR A 1 919 ? -61.901 -19.741 72.740 1.00 40.84 919 TYR A O 1
ATOM 6788 N N . GLY A 1 920 ? -64.021 -19.275 72.180 1.00 42.59 920 GLY A N 1
ATOM 6789 C CA . GLY A 1 920 ? -64.663 -20.310 72.995 1.00 42.59 920 GLY A CA 1
ATOM 6790 C C . GLY A 1 920 ? -64.951 -19.871 74.438 1.00 42.59 920 GLY A C 1
ATOM 6791 O O . GLY A 1 920 ? -64.251 -19.030 75.007 1.00 42.59 920 GLY A O 1
ATOM 6792 N N . MET A 1 921 ? -65.982 -20.469 75.054 1.00 44.28 921 MET A N 1
ATOM 6793 C CA . MET A 1 921 ? -66.485 -20.109 76.396 1.00 44.28 921 MET A CA 1
ATOM 6794 C C . MET A 1 921 ? -65.402 -20.135 77.490 1.00 44.28 921 MET A C 1
ATOM 6796 O O . MET A 1 921 ? -65.426 -19.303 78.395 1.00 44.28 921 MET A O 1
ATOM 6800 N N . LEU A 1 922 ? -64.426 -21.044 77.381 1.00 47.09 922 LEU A N 1
ATOM 6801 C CA . LEU A 1 922 ? -63.299 -21.171 78.313 1.00 47.09 922 LEU A CA 1
ATOM 6802 C C . LEU A 1 922 ? -62.210 -20.108 78.088 1.00 47.09 922 LEU A C 1
ATOM 6804 O O . LEU A 1 922 ? -61.810 -19.442 79.040 1.00 47.09 922 LEU A O 1
ATOM 6808 N N . LYS A 1 923 ? -61.749 -19.904 76.846 1.00 43.69 923 LYS A N 1
ATOM 6809 C CA . LYS A 1 923 ? -60.641 -18.978 76.543 1.00 43.69 923 LYS A CA 1
ATOM 6810 C C . LYS A 1 923 ? -61.102 -17.515 76.585 1.00 43.69 923 LYS A C 1
ATOM 6812 O O . LYS A 1 923 ? -60.448 -16.681 77.201 1.00 43.69 923 LYS A O 1
ATOM 6817 N N . GLY A 1 924 ? -62.280 -17.210 76.032 1.00 40.94 924 GLY A N 1
ATOM 6818 C CA . GLY A 1 924 ? -62.874 -15.868 76.068 1.00 40.94 924 GLY A CA 1
ATOM 6819 C C . GLY A 1 924 ? -63.345 -15.438 77.462 1.00 40.94 924 GLY A C 1
ATOM 6820 O O . GLY A 1 924 ? -63.203 -14.273 77.826 1.00 40.94 924 GLY A O 1
ATOM 6821 N N . GLY A 1 925 ? -63.840 -16.379 78.278 1.00 46.03 925 GLY A N 1
ATOM 6822 C CA . GLY A 1 925 ? -64.138 -16.141 79.695 1.00 46.03 925 GLY A CA 1
ATOM 6823 C C . GLY A 1 925 ? -62.873 -15.991 80.548 1.00 46.03 925 GLY A C 1
ATOM 6824 O O . GLY A 1 925 ? -62.846 -15.170 81.463 1.00 46.03 925 GLY A O 1
ATOM 6825 N N . GLY A 1 926 ? -61.806 -16.724 80.210 1.00 49.47 926 GLY A N 1
ATOM 6826 C CA . GLY A 1 926 ? -60.493 -16.629 80.851 1.00 49.47 926 GLY A CA 1
ATOM 6827 C C . GLY A 1 926 ? -59.833 -15.257 80.696 1.00 49.47 926 GLY A C 1
ATOM 6828 O O . GLY A 1 926 ? -59.299 -14.739 81.671 1.00 49.47 926 GLY A O 1
ATOM 6829 N N . ILE A 1 927 ? -59.946 -14.623 79.524 1.00 45.75 927 ILE A N 1
ATOM 6830 C CA . ILE A 1 927 ? -59.384 -13.284 79.255 1.00 45.75 927 ILE A CA 1
ATOM 6831 C C . ILE A 1 927 ? -60.049 -12.202 80.130 1.00 45.75 927 ILE A C 1
ATOM 6833 O O . ILE A 1 927 ? -59.367 -11.360 80.713 1.00 45.75 927 ILE A O 1
ATOM 6837 N N . VAL A 1 928 ? -61.376 -12.244 80.290 1.00 47.91 928 VAL A N 1
ATOM 6838 C CA . VAL A 1 928 ? -62.112 -11.285 81.141 1.00 47.91 928 VAL A CA 1
ATOM 6839 C C . VAL A 1 928 ? -61.930 -11.588 82.632 1.00 47.91 928 VAL A C 1
ATOM 6841 O O . VAL A 1 928 ? -61.793 -10.673 83.448 1.00 47.91 928 VAL A O 1
ATOM 6844 N N . ALA A 1 929 ? -61.855 -12.870 83.000 1.00 48.75 929 ALA A N 1
ATOM 6845 C CA . ALA A 1 929 ? -61.539 -13.293 84.361 1.00 48.75 929 ALA A CA 1
ATOM 6846 C C . ALA A 1 929 ? -60.106 -12.919 84.770 1.00 48.75 929 ALA A C 1
ATOM 6848 O O . ALA A 1 929 ? -59.893 -12.559 85.923 1.00 48.75 929 ALA A O 1
ATOM 6849 N N . MET A 1 930 ? -59.142 -12.951 83.845 1.00 45.62 930 MET A N 1
ATOM 6850 C CA . MET A 1 930 ? -57.779 -12.467 84.067 1.00 45.62 930 MET A CA 1
ATOM 6851 C C . MET A 1 930 ? -57.787 -10.961 84.350 1.00 45.62 930 MET A C 1
ATOM 6853 O O . MET A 1 930 ? -57.268 -10.549 85.381 1.00 45.62 930 MET A O 1
ATOM 6857 N N . GLY A 1 931 ? -58.474 -10.152 83.533 1.00 46.69 931 GLY A N 1
ATOM 6858 C CA . GLY A 1 931 ? -58.609 -8.708 83.776 1.00 46.69 931 GLY A CA 1
ATOM 6859 C C . GLY A 1 931 ? -59.199 -8.369 85.154 1.00 46.69 931 GLY A C 1
ATOM 6860 O O . GLY A 1 931 ? -58.697 -7.481 85.838 1.00 46.69 931 GLY A O 1
ATOM 6861 N N . ARG A 1 932 ? -60.205 -9.130 85.615 1.00 48.34 932 ARG A N 1
ATOM 6862 C CA . ARG A 1 932 ? -60.766 -8.989 86.975 1.00 48.34 932 ARG A CA 1
ATOM 6863 C C . ARG A 1 932 ? -59.846 -9.536 88.079 1.00 48.34 932 ARG A C 1
ATOM 6865 O O . ARG A 1 932 ? -59.810 -8.970 89.166 1.00 48.34 932 ARG A O 1
ATOM 6872 N N . ARG A 1 933 ? -59.081 -10.607 87.827 1.00 51.97 933 ARG A N 1
ATOM 6873 C CA . ARG A 1 933 ? -58.096 -11.173 88.776 1.00 51.97 933 ARG A CA 1
ATOM 6874 C C . ARG A 1 933 ? -56.890 -10.257 88.990 1.00 51.97 933 ARG A C 1
ATOM 6876 O O . ARG A 1 933 ? -56.409 -10.174 90.115 1.00 51.97 933 ARG A O 1
ATOM 6883 N N . TYR A 1 934 ? -56.456 -9.541 87.955 1.00 49.16 934 TYR A N 1
ATOM 6884 C CA . TYR A 1 934 ? -55.377 -8.550 88.037 1.00 49.16 934 TYR A CA 1
ATOM 6885 C C . TYR A 1 934 ? -55.705 -7.390 88.989 1.00 49.16 934 TYR A C 1
ATOM 6887 O O . TYR A 1 934 ? -54.817 -6.887 89.668 1.00 49.16 934 TYR A O 1
ATOM 6895 N N . MET A 1 935 ? -56.978 -7.002 89.084 1.00 44.12 935 MET A N 1
ATOM 6896 C CA . MET A 1 935 ? -57.429 -5.899 89.943 1.00 44.12 935 MET A CA 1
ATOM 6897 C C . MET A 1 935 ? -57.694 -6.326 91.399 1.00 44.12 935 MET A C 1
ATOM 6899 O O . MET A 1 935 ? -57.663 -5.489 92.294 1.00 44.12 935 MET A O 1
ATOM 6903 N N . ALA A 1 936 ? -57.939 -7.616 91.664 1.00 44.41 936 ALA A N 1
ATOM 6904 C CA . ALA A 1 936 ? -58.478 -8.079 92.949 1.00 44.41 936 ALA A CA 1
ATOM 6905 C C . ALA A 1 936 ? -57.468 -8.763 93.901 1.00 44.41 936 ALA A C 1
ATOM 6907 O O . ALA A 1 936 ? -57.857 -9.145 95.004 1.00 44.41 936 ALA A O 1
ATOM 6908 N N . GLY A 1 937 ? -56.196 -8.953 93.519 1.00 47.72 937 GLY A N 1
ATOM 6909 C CA . GLY A 1 937 ? -55.264 -9.796 94.294 1.00 47.72 937 GLY A CA 1
ATOM 6910 C C . GLY A 1 937 ? -53.797 -9.362 94.365 1.00 47.72 937 GLY A C 1
ATOM 6911 O O . GLY A 1 937 ? -52.959 -10.183 94.739 1.00 47.72 937 GLY A O 1
ATOM 6912 N N . LEU A 1 938 ? -53.455 -8.125 93.994 1.00 51.78 938 LEU A N 1
ATOM 6913 C CA . LEU A 1 938 ? -52.063 -7.693 93.802 1.00 51.78 938 LEU A CA 1
ATOM 6914 C C . LEU A 1 938 ? -51.776 -6.338 94.453 1.00 51.78 938 LEU A C 1
ATOM 6916 O O . LEU A 1 938 ? -52.661 -5.494 94.572 1.00 51.78 938 LEU A O 1
ATOM 6920 N N . THR A 1 939 ? -50.521 -6.115 94.852 1.00 62.56 939 THR A N 1
ATOM 6921 C CA . THR A 1 939 ? -50.050 -4.762 95.164 1.00 62.56 939 THR A CA 1
ATOM 6922 C C . THR A 1 939 ? -49.842 -3.998 93.847 1.00 62.56 939 THR A C 1
ATOM 6924 O O . THR A 1 939 ? -49.388 -4.595 92.865 1.00 62.56 939 THR A O 1
ATOM 6927 N N . PRO A 1 940 ? -50.113 -2.680 93.797 1.00 69.62 940 PRO A N 1
ATOM 6928 C CA . PRO A 1 940 ? -49.828 -1.854 92.618 1.00 69.62 940 PRO A CA 1
ATOM 6929 C C . PRO A 1 940 ? -48.373 -1.966 92.123 1.00 69.62 940 PRO A C 1
ATOM 6931 O O . PRO A 1 940 ? -48.101 -1.827 90.934 1.00 69.62 940 PRO A O 1
ATOM 6934 N N . GLU A 1 941 ? -47.435 -2.268 93.028 1.00 74.69 941 GLU A N 1
ATOM 6935 C CA . GLU A 1 941 ? -46.008 -2.422 92.724 1.00 74.69 941 GLU A CA 1
ATOM 6936 C C . GLU A 1 941 ? -45.696 -3.666 91.868 1.00 74.69 941 GLU A C 1
ATOM 6938 O O . GLU A 1 941 ? -44.939 -3.559 90.904 1.00 74.69 941 GLU A O 1
ATOM 6943 N N . ASP A 1 942 ? -46.293 -4.830 92.163 1.00 73.12 942 ASP A N 1
ATOM 6944 C CA . ASP A 1 942 ? -46.068 -6.060 91.381 1.00 73.12 942 ASP A CA 1
ATOM 6945 C C . ASP A 1 942 ? -46.651 -5.939 89.958 1.00 73.12 942 ASP A C 1
ATOM 6947 O O . ASP A 1 942 ? -46.039 -6.414 88.999 1.00 73.12 942 ASP A O 1
ATOM 6951 N N . GLY A 1 943 ? -47.798 -5.262 89.814 1.00 74.69 943 GLY A N 1
ATOM 6952 C CA . GLY A 1 943 ? -48.427 -4.986 88.518 1.00 74.69 943 GLY A CA 1
ATOM 6953 C C . GLY A 1 943 ? -47.594 -4.042 87.648 1.00 74.69 943 GLY A C 1
ATOM 6954 O O . GLY A 1 943 ? -47.327 -4.349 86.487 1.00 74.69 943 GLY A O 1
ATOM 6955 N N . ASN A 1 944 ? -47.100 -2.942 88.223 1.00 80.19 944 ASN A N 1
ATOM 6956 C CA . ASN A 1 944 ? -46.217 -2.008 87.516 1.00 80.19 944 ASN A CA 1
ATOM 6957 C C . ASN A 1 944 ? -44.905 -2.681 87.085 1.00 80.19 944 ASN A C 1
ATOM 6959 O O . ASN A 1 944 ? -44.454 -2.480 85.959 1.00 80.19 944 ASN A O 1
ATOM 6963 N N . ARG A 1 945 ? -44.320 -3.541 87.932 1.00 82.06 945 ARG A N 1
ATOM 6964 C CA . ARG A 1 945 ? -43.122 -4.315 87.568 1.00 82.06 945 ARG A CA 1
ATOM 6965 C C . ARG A 1 945 ? -43.379 -5.344 86.468 1.00 82.06 945 ARG A C 1
ATOM 6967 O O . ARG A 1 945 ? -42.497 -5.573 85.647 1.00 82.06 945 ARG A O 1
ATOM 6974 N N . ALA A 1 946 ? -44.562 -5.957 86.425 1.00 82.25 946 ALA A N 1
ATOM 6975 C CA . ALA A 1 946 ? -44.934 -6.851 85.331 1.00 82.25 946 ALA A CA 1
ATOM 6976 C C . ALA A 1 946 ? -45.075 -6.092 84.000 1.00 82.25 946 ALA A C 1
ATOM 6978 O O . ALA A 1 946 ? -44.598 -6.573 82.976 1.00 82.25 946 ALA A O 1
ATOM 6979 N N . VAL A 1 947 ? -45.654 -4.884 84.015 1.00 83.75 947 VAL A N 1
ATOM 6980 C CA . VAL A 1 947 ? -45.711 -4.005 82.833 1.00 83.75 947 VAL A CA 1
ATOM 6981 C C . VAL A 1 947 ? -44.307 -3.605 82.381 1.00 83.75 947 VAL A C 1
ATOM 6983 O O . VAL A 1 947 ? -44.004 -3.749 81.205 1.00 83.75 947 VAL A O 1
ATOM 6986 N N . GLN A 1 948 ? -43.413 -3.224 83.299 1.00 85.25 948 GLN A N 1
ATOM 6987 C CA . GLN A 1 948 ? -42.009 -2.934 82.970 1.00 85.25 948 GLN A CA 1
ATOM 6988 C C . GLN A 1 948 ? -41.288 -4.136 82.337 1.00 85.25 948 GLN A C 1
ATOM 6990 O O . GLN A 1 948 ? -40.491 -3.967 81.416 1.00 85.25 948 GLN A O 1
ATOM 6995 N N . LEU A 1 949 ? -41.566 -5.361 82.804 1.00 87.31 949 LEU A N 1
ATOM 6996 C CA . LEU A 1 949 ? -41.027 -6.579 82.192 1.00 87.31 949 LEU A CA 1
ATOM 6997 C C . LEU A 1 949 ? -41.557 -6.806 80.780 1.00 87.31 949 LEU A C 1
ATOM 6999 O O . LEU A 1 949 ? -40.785 -7.211 79.918 1.00 87.31 949 LEU A O 1
ATOM 7003 N N . LEU A 1 950 ? -42.841 -6.542 80.538 1.00 87.94 950 LEU A N 1
ATOM 7004 C CA . LEU A 1 950 ? -43.446 -6.639 79.210 1.00 87.94 950 LEU A CA 1
ATOM 7005 C C . LEU A 1 950 ? -42.904 -5.562 78.260 1.00 87.94 950 LEU A C 1
ATOM 7007 O O . LEU A 1 950 ? -42.557 -5.876 77.124 1.00 87.94 950 LEU A O 1
ATOM 7011 N N . GLU A 1 951 ? -42.761 -4.323 78.736 1.00 87.62 951 GLU A N 1
ATOM 7012 C CA . GLU A 1 951 ? -42.157 -3.220 77.981 1.00 87.62 951 GLU A CA 1
ATOM 7013 C C . GLU A 1 951 ? -40.709 -3.534 77.614 1.00 87.62 951 GLU A C 1
ATOM 7015 O O . GLU A 1 951 ? -40.298 -3.329 76.476 1.00 87.62 951 GLU A O 1
ATOM 7020 N N . ARG A 1 952 ? -39.935 -4.095 78.548 1.00 88.81 952 ARG A N 1
ATOM 7021 C CA . ARG A 1 952 ? -38.570 -4.537 78.268 1.00 88.81 952 ARG A CA 1
ATOM 7022 C C . ARG A 1 952 ? -38.550 -5.723 77.306 1.00 88.81 952 ARG A C 1
ATOM 7024 O O . ARG A 1 952 ? -37.751 -5.724 76.377 1.00 88.81 952 ARG A O 1
ATOM 7031 N N . ALA A 1 953 ? -39.430 -6.704 77.494 1.00 91.00 953 ALA A N 1
ATOM 7032 C CA . ALA A 1 953 ? -39.525 -7.871 76.623 1.00 91.00 953 ALA A CA 1
ATOM 7033 C C . ALA A 1 953 ? -39.860 -7.486 75.178 1.00 91.00 953 ALA A C 1
ATOM 7035 O O . ALA A 1 953 ? -39.424 -8.180 74.269 1.00 91.00 953 ALA A O 1
ATOM 7036 N N . ALA A 1 954 ? -40.549 -6.367 74.941 1.00 90.00 954 ALA A N 1
ATOM 7037 C CA . ALA A 1 954 ? -40.799 -5.866 73.589 1.00 90.00 954 ALA A CA 1
ATOM 7038 C C . ALA A 1 954 ? -39.511 -5.509 72.817 1.00 90.00 954 ALA A C 1
ATOM 7040 O O . ALA A 1 954 ? -39.488 -5.549 71.587 1.00 90.00 954 ALA A O 1
ATOM 7041 N N . PHE A 1 955 ? -38.421 -5.192 73.523 1.00 91.19 955 PHE A N 1
ATOM 7042 C CA . PHE A 1 955 ? -37.144 -4.773 72.931 1.00 91.19 955 PHE A CA 1
ATOM 7043 C C . PHE A 1 955 ? -35.975 -5.727 73.231 1.00 91.19 955 PHE A C 1
ATOM 7045 O O . PHE A 1 955 ? -34.921 -5.609 72.608 1.00 91.19 955 PHE A O 1
ATOM 7052 N N . ASP A 1 956 ? -36.163 -6.665 74.161 1.00 91.06 956 ASP A N 1
ATOM 7053 C CA . ASP A 1 956 ? -35.190 -7.664 74.608 1.00 91.06 956 ASP A CA 1
ATOM 7054 C C . ASP A 1 956 ? -35.692 -9.076 74.223 1.00 91.06 956 ASP A C 1
ATOM 7056 O O . ASP A 1 956 ? -36.546 -9.638 74.923 1.00 91.06 956 ASP A O 1
ATOM 7060 N N . PRO A 1 957 ? -35.210 -9.655 73.102 1.00 91.62 957 PRO A N 1
ATOM 7061 C CA . PRO A 1 957 ? -35.662 -10.964 72.633 1.00 91.62 957 PRO A CA 1
ATOM 7062 C C . PRO A 1 957 ? -35.331 -12.105 73.598 1.00 91.62 957 PRO A C 1
ATOM 7064 O O . PRO A 1 957 ? -36.077 -13.083 73.644 1.00 91.62 957 PRO A O 1
ATOM 7067 N N . ASP A 1 958 ? -34.259 -11.995 74.393 1.00 90.19 958 ASP A N 1
ATOM 7068 C CA . ASP A 1 958 ? -33.939 -12.994 75.420 1.00 90.19 958 ASP A CA 1
ATOM 7069 C C . ASP A 1 958 ? -34.986 -12.984 76.521 1.00 90.19 958 ASP A C 1
ATOM 7071 O O . ASP A 1 958 ? -35.474 -14.036 76.939 1.00 90.19 958 ASP A O 1
ATOM 7075 N N . LEU A 1 959 ? -35.370 -11.788 76.968 1.00 92.00 959 LEU A N 1
ATOM 7076 C CA . LEU A 1 959 ? -36.416 -11.651 77.965 1.00 92.00 959 LEU A CA 1
ATOM 7077 C C . LEU A 1 959 ? -37.768 -12.121 77.419 1.00 92.00 959 LEU A C 1
ATOM 7079 O O . LEU A 1 959 ? -38.477 -12.839 78.119 1.00 92.00 959 LEU A O 1
ATOM 7083 N N . ALA A 1 960 ? -38.112 -11.781 76.176 1.00 92.81 960 ALA A N 1
ATOM 7084 C CA . ALA A 1 960 ? -39.318 -12.277 75.517 1.00 92.81 960 ALA A CA 1
ATOM 7085 C C . ALA A 1 960 ? -39.349 -13.806 75.423 1.00 92.81 960 ALA A C 1
ATOM 7087 O O . ALA A 1 960 ? -40.345 -14.425 75.795 1.00 92.81 960 ALA A O 1
ATOM 7088 N N . MET A 1 961 ? -38.249 -14.429 74.991 1.00 91.62 961 MET A N 1
ATOM 7089 C CA . MET A 1 961 ? -38.119 -15.884 74.919 1.00 91.62 961 MET A CA 1
ATOM 7090 C C . MET A 1 961 ? -38.231 -16.526 76.307 1.00 91.62 961 MET A C 1
ATOM 7092 O O . MET A 1 961 ? -38.883 -17.561 76.470 1.00 91.62 961 MET A O 1
ATOM 7096 N N . LEU A 1 962 ? -37.654 -15.893 77.329 1.00 91.38 962 LEU A N 1
ATOM 7097 C CA . LEU A 1 962 ? -37.768 -16.347 78.709 1.00 91.38 962 LEU A CA 1
ATOM 7098 C C . LEU A 1 962 ? -39.214 -16.254 79.204 1.00 91.38 962 LEU A C 1
ATOM 7100 O O . LEU A 1 962 ? -39.716 -17.222 79.768 1.00 91.38 962 LEU A O 1
ATOM 7104 N N . LEU A 1 963 ? -39.917 -15.145 78.956 1.00 91.25 963 LEU A N 1
ATOM 7105 C CA . LEU A 1 963 ? -41.334 -15.001 79.310 1.00 91.25 963 LEU A CA 1
ATOM 7106 C C . LEU A 1 963 ? -42.218 -15.998 78.547 1.00 91.25 963 LEU A C 1
ATOM 7108 O O . LEU A 1 963 ? -43.113 -16.591 79.146 1.00 91.25 963 LEU A O 1
ATOM 7112 N N . ALA A 1 964 ? -41.940 -16.248 77.266 1.00 90.50 964 ALA A N 1
ATOM 7113 C CA . ALA A 1 964 ? -42.665 -17.216 76.446 1.00 90.50 964 ALA A CA 1
ATOM 7114 C C . ALA A 1 964 ? -42.501 -18.664 76.940 1.00 90.50 964 ALA A C 1
ATOM 7116 O O . ALA A 1 964 ? -43.447 -19.440 76.892 1.00 90.50 964 ALA A O 1
ATOM 7117 N N . THR A 1 965 ? -41.319 -19.026 77.449 1.00 90.25 965 THR A N 1
ATOM 7118 C CA . THR A 1 965 ? -40.990 -20.399 77.887 1.00 90.25 965 THR A CA 1
ATOM 7119 C C . THR A 1 965 ? -41.121 -20.623 79.396 1.00 90.25 965 THR A C 1
ATOM 7121 O O . THR A 1 965 ? -40.982 -21.752 79.884 1.00 90.25 965 THR A O 1
ATOM 7124 N N . ARG A 1 966 ? -41.394 -19.564 80.168 1.00 89.38 966 ARG A N 1
ATOM 7125 C CA . ARG A 1 966 ? -41.510 -19.628 81.625 1.00 89.38 966 ARG A CA 1
ATOM 7126 C C . ARG A 1 966 ? -42.645 -20.564 82.037 1.00 89.38 966 ARG A C 1
ATOM 7128 O O . ARG A 1 966 ? -43.807 -20.350 81.700 1.00 89.38 966 ARG A O 1
ATOM 7135 N N . LYS A 1 967 ? -42.322 -21.571 82.852 1.00 82.69 967 LYS A N 1
ATOM 7136 C CA . LYS A 1 967 ? -43.319 -22.468 83.449 1.00 82.69 967 LYS A CA 1
ATOM 7137 C C . LYS A 1 967 ? -44.097 -21.735 84.539 1.00 82.69 967 LYS A C 1
ATOM 7139 O O . LYS A 1 967 ? -43.610 -21.597 85.659 1.00 82.69 967 LYS A O 1
ATOM 7144 N N . ILE A 1 968 ? -45.307 -21.296 84.215 1.00 77.69 968 ILE A N 1
ATOM 7145 C CA . ILE A 1 968 ? -46.239 -20.726 85.190 1.00 77.69 968 ILE A CA 1
ATOM 7146 C C . ILE A 1 968 ? -46.832 -21.894 85.994 1.00 77.69 968 ILE A C 1
ATOM 7148 O O . ILE A 1 968 ? -47.339 -22.840 85.385 1.00 77.69 968 ILE A O 1
ATOM 7152 N N . PRO A 1 969 ? -46.766 -21.895 87.340 1.00 63.47 969 PRO A N 1
ATOM 7153 C CA . PRO A 1 969 ? -47.349 -22.965 88.138 1.00 63.47 969 PRO A CA 1
ATOM 7154 C C . PRO A 1 969 ? -48.856 -23.053 87.849 1.00 63.47 969 PRO A C 1
ATOM 7156 O O . PRO A 1 969 ? -49.569 -22.084 88.127 1.00 63.47 969 PRO A O 1
ATOM 7159 N N . PRO A 1 970 ? -49.379 -24.176 87.322 1.00 47.81 970 PRO A N 1
ATOM 7160 C CA . PRO A 1 970 ? -50.812 -24.316 87.117 1.00 47.81 970 PRO A CA 1
ATOM 7161 C C . PRO A 1 970 ? -51.489 -24.292 88.486 1.00 47.81 970 PRO A C 1
ATOM 7163 O O . PRO A 1 970 ? -51.290 -25.202 89.287 1.00 47.81 970 PRO A O 1
ATOM 7166 N N . GLY A 1 971 ? -52.226 -23.211 88.764 1.00 57.53 971 GLY A N 1
ATOM 7167 C CA . GLY A 1 971 ? -53.084 -23.036 89.938 1.00 57.53 971 GLY A CA 1
ATOM 7168 C C . GLY A 1 971 ? -52.554 -23.690 91.214 1.00 57.53 971 GLY A C 1
ATOM 7169 O O . GLY A 1 971 ? -53.083 -24.717 91.640 1.00 57.53 971 GLY A O 1
ATOM 7170 N N . SER A 1 972 ? -51.517 -23.116 91.836 1.00 40.12 972 SER A N 1
ATOM 7171 C CA . SER A 1 972 ? -50.999 -23.678 93.087 1.00 40.12 972 SER A CA 1
ATOM 7172 C C . SER A 1 972 ? -52.130 -23.768 94.139 1.00 40.12 972 SER A C 1
ATOM 7174 O O . SER A 1 972 ? -52.908 -22.819 94.293 1.00 40.12 972 SER A O 1
ATOM 7176 N N . PRO A 1 973 ? -52.257 -24.879 94.894 1.00 41.81 973 PRO A N 1
ATOM 7177 C CA . PRO A 1 973 ? -53.342 -25.077 95.866 1.00 41.81 973 PRO A CA 1
ATOM 7178 C C . PRO A 1 973 ? -53.466 -23.962 96.919 1.00 41.81 973 PRO A C 1
ATOM 7180 O O . PRO A 1 973 ? -54.535 -23.754 97.493 1.00 41.81 973 PRO A O 1
ATOM 7183 N N . GLN A 1 974 ? -52.384 -23.218 97.161 1.00 47.28 974 GLN A N 1
ATOM 7184 C CA . GLN A 1 974 ? -52.367 -22.071 98.069 1.00 47.28 974 GLN A CA 1
ATOM 7185 C C . GLN A 1 974 ? -53.140 -20.865 97.510 1.00 47.28 974 GLN A C 1
ATOM 7187 O O . GLN A 1 974 ? -53.795 -20.162 98.277 1.00 47.28 974 GLN A O 1
ATOM 7192 N N . TYR A 1 975 ? -53.139 -20.663 96.189 1.00 38.97 975 TYR A N 1
ATOM 7193 C CA . TYR A 1 975 ? -53.870 -19.575 95.535 1.00 38.97 975 TYR A CA 1
ATOM 7194 C C . TYR A 1 975 ? -55.377 -19.876 95.453 1.00 38.97 975 TYR A C 1
ATOM 7196 O O . TYR A 1 975 ? -56.207 -19.016 95.741 1.00 38.97 975 TYR A O 1
ATOM 7204 N N . ASN A 1 976 ? -55.740 -21.140 95.199 1.00 44.28 976 ASN A N 1
ATOM 7205 C CA . ASN A 1 976 ? -57.138 -21.589 95.208 1.00 44.28 976 ASN A CA 1
ATOM 7206 C C . ASN A 1 976 ? -57.793 -21.508 96.597 1.00 44.28 976 ASN A C 1
ATOM 7208 O O . ASN A 1 976 ? -58.979 -21.201 96.681 1.00 44.28 976 ASN A O 1
ATOM 7212 N N . ARG A 1 977 ? -57.044 -21.714 97.691 1.00 45.81 977 ARG A N 1
ATOM 7213 C CA . ARG A 1 977 ? -57.573 -21.537 99.058 1.00 45.81 977 ARG A CA 1
ATOM 7214 C C . ARG A 1 977 ? -57.903 -20.082 99.385 1.00 45.81 977 ARG A C 1
ATOM 7216 O O . ARG A 1 977 ? -58.931 -19.818 99.996 1.00 45.81 977 ARG A O 1
ATOM 7223 N N . LEU A 1 978 ? -57.066 -19.140 98.954 1.00 43.44 978 LEU A N 1
ATOM 7224 C CA . LEU A 1 978 ? -57.313 -17.706 99.137 1.00 43.44 978 LEU A CA 1
ATOM 7225 C C . LEU A 1 978 ? -58.548 -17.246 98.344 1.00 43.44 978 LEU A C 1
ATOM 7227 O O . LEU A 1 978 ? -59.369 -16.498 98.866 1.00 43.44 978 LEU A O 1
ATOM 7231 N N . ILE A 1 979 ? -58.728 -17.780 97.132 1.00 43.94 979 ILE A N 1
ATOM 7232 C CA . ILE A 1 979 ? -59.903 -17.538 96.282 1.00 43.94 979 ILE A CA 1
ATOM 7233 C C . ILE A 1 979 ? -61.174 -18.159 96.876 1.00 43.94 979 ILE A C 1
ATOM 7235 O O . ILE A 1 979 ? -62.214 -17.505 96.896 1.00 43.94 979 ILE A O 1
ATOM 7239 N N . GLN A 1 980 ? -61.107 -19.390 97.390 1.00 45.19 980 GLN A N 1
ATOM 7240 C CA . GLN A 1 980 ? -62.248 -20.030 98.054 1.00 45.19 980 GLN A CA 1
ATOM 7241 C C . GLN A 1 980 ? -62.648 -19.293 99.336 1.00 45.19 980 GLN A C 1
ATOM 7243 O O . GLN A 1 980 ? -63.838 -19.110 99.572 1.00 45.19 980 GLN A O 1
ATOM 7248 N N . ASN A 1 981 ? -61.685 -18.782 100.107 1.00 50.16 981 ASN A N 1
ATOM 7249 C CA . ASN A 1 981 ? -61.969 -17.983 101.300 1.00 50.16 981 ASN A CA 1
ATOM 7250 C C . ASN A 1 981 ? -62.554 -16.601 100.956 1.00 50.16 981 ASN A C 1
ATOM 7252 O O . ASN A 1 981 ? -63.465 -16.139 101.640 1.00 50.16 981 ASN A O 1
ATOM 7256 N N . ALA A 1 982 ? -62.093 -15.958 99.878 1.00 44.25 982 ALA A N 1
ATOM 7257 C CA . ALA A 1 982 ? -62.633 -14.677 99.418 1.00 44.25 982 ALA A CA 1
ATOM 7258 C C . ALA A 1 982 ? -64.045 -14.813 98.814 1.00 44.25 982 ALA A C 1
ATOM 7260 O O . ALA A 1 982 ? -64.912 -13.984 99.082 1.00 44.25 982 ALA A O 1
ATOM 7261 N N . LEU A 1 983 ? -64.310 -15.881 98.052 1.00 45.22 983 LEU A N 1
ATOM 7262 C CA . LEU A 1 983 ? -65.648 -16.192 97.532 1.00 45.22 983 LEU A CA 1
ATOM 7263 C C . LEU A 1 983 ? -66.615 -16.615 98.643 1.00 45.22 983 LEU A C 1
ATOM 7265 O O . LEU A 1 983 ? -67.778 -16.223 98.599 1.00 45.22 983 LEU A O 1
ATOM 7269 N N . ALA A 1 984 ? -66.144 -17.344 99.659 1.00 47.41 984 ALA A N 1
ATOM 7270 C CA . ALA A 1 984 ? -66.944 -17.672 100.838 1.00 47.41 984 ALA A CA 1
ATOM 7271 C C . ALA A 1 984 ? -67.273 -16.421 101.677 1.00 47.41 984 ALA A C 1
ATOM 7273 O O . ALA A 1 984 ? -68.410 -16.269 102.119 1.00 47.41 984 ALA A O 1
ATOM 7274 N N . GLY A 1 985 ? -66.330 -15.482 101.823 1.00 42.47 985 GLY A N 1
ATOM 7275 C CA . GLY A 1 985 ? -66.574 -14.190 102.478 1.00 42.47 985 GLY A CA 1
ATOM 7276 C C . GLY A 1 985 ? -67.540 -13.286 101.701 1.00 42.47 985 GLY A C 1
ATOM 7277 O O . GLY A 1 985 ? -68.412 -12.655 102.293 1.00 42.47 985 GLY A O 1
ATOM 7278 N N . ALA A 1 986 ? -67.447 -13.272 100.367 1.00 40.31 986 ALA A N 1
ATOM 7279 C CA . ALA A 1 986 ? -68.328 -12.481 99.505 1.00 40.31 986 ALA A CA 1
ATOM 7280 C C . ALA A 1 986 ? -69.736 -13.088 99.338 1.00 40.31 986 ALA A C 1
ATOM 7282 O O . ALA A 1 986 ? -70.696 -12.346 99.138 1.00 40.31 986 ALA A O 1
ATOM 7283 N N . ALA A 1 987 ? -69.880 -14.415 99.436 1.00 44.59 987 ALA A N 1
ATOM 7284 C CA . ALA A 1 987 ? -71.182 -15.083 99.476 1.00 44.59 987 ALA A CA 1
ATOM 7285 C C . ALA A 1 987 ? -71.879 -14.894 100.836 1.00 44.59 987 ALA A C 1
ATOM 7287 O O . ALA A 1 987 ? -73.087 -14.678 100.871 1.00 44.59 987 ALA A O 1
ATOM 7288 N N . GLY A 1 988 ? -71.118 -14.876 101.939 1.00 41.72 988 GLY A N 1
ATOM 7289 C CA . GLY A 1 988 ? -71.641 -14.559 103.274 1.00 41.72 988 GLY A CA 1
ATOM 7290 C C . GLY A 1 988 ? -72.137 -13.115 103.416 1.00 41.72 988 GLY A C 1
ATOM 7291 O O . GLY A 1 988 ? -73.116 -12.876 104.113 1.00 41.72 988 GLY A O 1
ATOM 7292 N N . ALA A 1 989 ? -71.525 -12.162 102.706 1.00 42.03 989 ALA A N 1
ATOM 7293 C CA . ALA A 1 989 ? -71.951 -10.760 102.719 1.00 42.03 989 ALA A CA 1
ATOM 7294 C C . ALA A 1 989 ? -73.208 -10.478 101.869 1.00 42.03 989 ALA A C 1
ATOM 7296 O O . ALA A 1 989 ? -73.913 -9.516 102.146 1.00 42.03 989 ALA A O 1
ATOM 7297 N N . ARG A 1 990 ? -73.516 -11.308 100.857 1.00 41.25 990 ARG A N 1
ATOM 7298 C CA . ARG A 1 990 ? -74.723 -11.148 100.014 1.00 41.25 990 ARG A CA 1
ATOM 7299 C C . ARG A 1 990 ? -75.976 -11.794 100.596 1.00 41.25 990 ARG A C 1
ATOM 7301 O O . ARG A 1 990 ? -77.070 -11.381 100.247 1.00 41.25 990 ARG A O 1
ATOM 7308 N N . ALA A 1 991 ? -75.830 -12.770 101.488 1.00 39.72 991 ALA A N 1
ATOM 7309 C CA . ALA A 1 991 ? -76.968 -13.409 102.150 1.00 39.72 991 ALA A CA 1
ATOM 7310 C C . ALA A 1 991 ? -77.521 -12.599 103.344 1.00 39.72 991 ALA A C 1
ATOM 7312 O O . ALA A 1 991 ? -78.489 -13.027 103.960 1.00 39.72 991 ALA A O 1
ATOM 7313 N N . ALA A 1 992 ? -76.918 -11.452 103.684 1.00 41.19 992 ALA A N 1
ATOM 7314 C CA . ALA A 1 992 ? -77.287 -10.644 104.850 1.00 41.19 992 ALA A CA 1
ATOM 7315 C C . ALA A 1 992 ? -78.032 -9.333 104.515 1.00 41.19 992 ALA A C 1
ATOM 7317 O O . ALA A 1 992 ? -78.324 -8.569 105.430 1.00 41.19 992 ALA A O 1
ATOM 7318 N N . THR A 1 993 ? -78.318 -9.042 103.239 1.00 42.44 993 THR A N 1
ATOM 7319 C CA . THR A 1 993 ? -78.868 -7.734 102.814 1.00 42.44 993 THR A CA 1
ATOM 7320 C C . THR A 1 993 ? -80.154 -7.787 101.984 1.00 42.44 993 THR A C 1
ATOM 7322 O O . THR A 1 993 ? -80.590 -6.745 101.513 1.00 42.44 993 THR A O 1
ATOM 7325 N N . GLU A 1 994 ? -80.786 -8.948 101.808 1.00 39.19 994 GLU A N 1
ATOM 7326 C CA . GLU A 1 994 ? -82.074 -9.058 101.102 1.00 39.19 994 GLU A CA 1
ATOM 7327 C C . GLU A 1 994 ? -83.090 -9.813 101.964 1.00 39.19 994 GLU A C 1
ATOM 7329 O O . GLU A 1 994 ? -83.370 -10.985 101.739 1.00 39.19 994 GLU A O 1
ATOM 7334 N N . ASP A 1 995 ? -83.608 -9.126 102.979 1.00 37.28 995 ASP A N 1
ATOM 7335 C CA . ASP A 1 995 ? -84.883 -9.452 103.622 1.00 37.28 995 ASP A CA 1
ATOM 7336 C C . ASP A 1 995 ? -85.474 -8.133 104.146 1.00 37.28 995 ASP A C 1
ATOM 7338 O O . ASP A 1 995 ? -85.302 -7.778 105.307 1.00 37.28 995 ASP A O 1
ATOM 7342 N N . ASP A 1 996 ? -86.080 -7.347 103.249 1.00 33.34 996 ASP A N 1
ATOM 7343 C CA . ASP A 1 996 ? -87.205 -6.481 103.608 1.00 33.34 996 ASP A CA 1
ATOM 7344 C C . ASP A 1 996 ? -88.016 -6.043 102.368 1.00 33.34 996 ASP A C 1
ATOM 7346 O O . ASP A 1 996 ? -87.484 -5.565 101.368 1.00 33.34 996 ASP A O 1
ATOM 7350 N N . GLU A 1 997 ? -89.330 -6.223 102.519 1.00 34.69 997 GLU A N 1
ATOM 7351 C CA . GLU A 1 997 ? -90.471 -5.606 101.825 1.00 34.69 997 GLU A CA 1
ATOM 7352 C C . GLU A 1 997 ? -90.937 -6.101 100.429 1.00 34.69 997 GLU A C 1
ATOM 7354 O O . GLU A 1 997 ? -90.313 -5.955 99.380 1.00 34.69 997 GLU A O 1
ATOM 7359 N N . ARG A 1 998 ? -92.157 -6.665 100.463 1.00 33.69 998 ARG A N 1
ATOM 7360 C CA . ARG A 1 998 ? -93.060 -7.042 99.361 1.00 33.69 998 ARG A CA 1
ATOM 7361 C C . ARG A 1 998 ? -93.886 -5.833 98.897 1.00 33.69 998 ARG A C 1
ATOM 7363 O O . ARG A 1 998 ? -94.305 -5.065 99.749 1.00 33.69 998 ARG A O 1
ATOM 7370 N N . GLU A 1 999 ? -94.297 -5.803 97.623 1.00 32.31 999 GLU A N 1
ATOM 7371 C CA . GLU A 1 999 ? -95.721 -5.819 97.202 1.00 32.31 999 GLU A CA 1
ATOM 7372 C C . GLU A 1 999 ? -95.884 -6.034 95.668 1.00 32.31 999 GLU A C 1
ATOM 7374 O O . GLU A 1 999 ? -94.918 -5.856 94.924 1.00 32.31 999 GLU A O 1
ATOM 7379 N N . PRO A 1 1000 ? -97.054 -6.522 95.184 1.00 46.31 1000 PRO A N 1
ATOM 7380 C CA . PRO A 1 1000 ? -97.193 -7.254 93.919 1.00 46.31 1000 PRO A CA 1
ATOM 7381 C C . PRO A 1 1000 ? -97.726 -6.405 92.750 1.00 46.31 1000 PRO A C 1
ATOM 7383 O O . PRO A 1 1000 ? -98.517 -5.487 92.948 1.00 46.31 1000 PRO A O 1
ATOM 7386 N N . LEU A 1 1001 ? -97.382 -6.775 91.508 1.00 33.53 1001 LEU A N 1
ATOM 7387 C CA . LEU A 1 1001 ? -97.991 -6.221 90.292 1.00 33.53 1001 LEU A CA 1
ATOM 7388 C C . LEU A 1 1001 ? -98.461 -7.322 89.334 1.00 33.53 1001 LEU A C 1
ATOM 7390 O O . LEU A 1 1001 ? -97.790 -8.330 89.113 1.00 33.53 1001 LEU A O 1
ATOM 7394 N N . GLU A 1 1002 ? -99.667 -7.091 88.824 1.00 31.67 1002 GLU A N 1
ATOM 7395 C CA . GLU A 1 1002 ? -100.547 -8.003 88.104 1.00 31.67 1002 GLU A CA 1
ATOM 7396 C C . GLU A 1 1002 ? -100.056 -8.418 86.711 1.00 31.67 1002 GLU A C 1
ATOM 7398 O O . GLU A 1 1002 ? -99.391 -7.685 85.979 1.00 31.67 1002 GLU A O 1
ATOM 7403 N N . VAL A 1 1003 ? -100.475 -9.625 86.334 1.00 37.59 1003 VAL A N 1
ATOM 7404 C CA . VAL A 1 1003 ? -100.231 -10.289 85.054 1.00 37.59 1003 VAL A CA 1
ATOM 7405 C C . VAL A 1 1003 ? -101.271 -9.846 84.024 1.00 37.59 1003 VAL A C 1
ATOM 7407 O O . VAL A 1 1003 ? -102.472 -9.958 84.262 1.00 37.59 1003 VAL A O 1
ATOM 7410 N N . THR A 1 1004 ? -100.834 -9.456 82.824 1.00 32.56 1004 THR A N 1
ATOM 7411 C CA . THR A 1 1004 ? -101.701 -9.431 81.634 1.00 32.56 1004 THR A CA 1
ATOM 7412 C C . THR A 1 1004 ? -101.022 -10.151 80.470 1.00 32.56 1004 THR A C 1
ATOM 7414 O O . THR A 1 1004 ? -99.995 -9.716 79.956 1.00 32.56 1004 THR A O 1
ATOM 7417 N N . VAL A 1 1005 ? -101.605 -11.278 80.056 1.00 42.91 1005 VAL A N 1
ATOM 7418 C CA . VAL A 1 1005 ? -101.184 -12.085 78.901 1.00 42.91 1005 VAL A CA 1
ATOM 7419 C C . VAL A 1 1005 ? -101.925 -11.597 77.654 1.00 42.91 1005 VAL A C 1
ATOM 7421 O O . VAL A 1 1005 ? -103.151 -11.497 77.669 1.00 42.91 1005 VAL A O 1
ATOM 7424 N N . LYS A 1 1006 ? -101.207 -11.348 76.551 1.00 38.25 1006 LYS A N 1
ATOM 7425 C CA . LYS A 1 1006 ? -101.789 -11.251 75.200 1.00 38.25 1006 LYS A CA 1
ATOM 7426 C C . LYS A 1 1006 ? -101.189 -12.341 74.297 1.00 38.25 1006 LYS A C 1
ATOM 7428 O O . LYS A 1 1006 ? -99.965 -12.446 74.249 1.00 38.25 1006 LYS A O 1
ATOM 7433 N N . PRO A 1 1007 ? -102.013 -13.148 73.600 1.00 49.84 1007 PRO A N 1
ATOM 7434 C CA . PRO A 1 1007 ? -101.540 -14.215 72.724 1.00 49.84 1007 PRO A CA 1
ATOM 7435 C C . PRO A 1 1007 ? -101.143 -13.709 71.326 1.00 49.84 1007 PRO A C 1
ATOM 7437 O O . PRO A 1 1007 ? -101.667 -12.712 70.829 1.00 49.84 1007 PRO A O 1
ATOM 7440 N N . LEU A 1 1008 ? -100.209 -14.447 70.720 1.00 40.53 1008 LEU A N 1
ATOM 7441 C CA . LEU A 1 1008 ? -99.679 -14.328 69.354 1.00 40.53 1008 LEU A CA 1
ATOM 7442 C C . LEU A 1 1008 ? -100.745 -14.546 68.263 1.00 40.53 1008 LEU A C 1
ATOM 7444 O O . LEU A 1 1008 ? -101.733 -15.243 68.504 1.00 40.53 1008 LEU A O 1
ATOM 7448 N N . PRO A 1 1009 ? -100.444 -14.131 67.019 1.00 56.78 1009 PRO A N 1
ATOM 7449 C CA . PRO A 1 1009 ? -100.806 -14.928 65.855 1.00 56.78 1009 PRO A CA 1
ATOM 7450 C C . PRO A 1 1009 ? -99.583 -15.307 64.995 1.00 56.78 1009 PRO A C 1
ATOM 7452 O O . PRO A 1 1009 ? -98.778 -14.447 64.648 1.00 56.78 1009 PRO A O 1
ATOM 7455 N N . PHE A 1 1010 ? -99.524 -16.619 64.728 1.00 43.94 1010 PHE A N 1
ATOM 7456 C CA . PHE A 1 1010 ? -98.882 -17.421 63.668 1.00 43.94 1010 PHE A CA 1
ATOM 7457 C C . PHE A 1 1010 ? -97.667 -16.901 62.894 1.00 43.94 1010 PHE A C 1
ATOM 7459 O O . PHE A 1 1010 ? -97.803 -15.926 62.123 1.00 43.94 1010 PHE A O 1
#

Secondary structure (DSSP, 8-state):
--HHHHHHHHHHHHHHHHTT--HHHHHHHHHHTT--HHHHHTSPPGGGSTT-PPPPPPPPPP-----PPPP-PPPPPPPPPHHHHHHHHHHHHHHHHHHHHHHHHHHHHHHHIIIIIHHHHHHHHHHH---PPP-SS-TTSHHHHHHHHHHHHHHTT-PPPGGGS-HHHHHHHHHHHHHHHHHHHSSSSHHHHHHHHHHHHTTS--TTSHHHHHHHHH-HHHHHHHHHHHHHHHTTTSSSSS---TT-----------------------------------HHHHHHHHTS---TTB-TTSPPPTTTT-PPPBHHHHHHHHHHHHHH-SSTTTHHHHHHHHHHHHHHHHTT----HHHHTT-HHHHHHHHHHHHH-HHHHHHHHHHHHHHHHHHHHTTS-TT--THHHHHHHHHHHHHHHHHHHHHHHHHHHHHHHHHHHHHHHHHHHHHHHHHTTGGGGGG-SHHHHHHHHHHHHIIIIIIIIHHHHHHHHHHHHHSS-TTSEEE-HHHHHHHHHHHHHHHTS-TTT---THHHHHHHHHHT-SEEEHHHHHHHHHHHHHHHHHHHHTT-HHHHHHHHHHHHHHHHHHHHH-HHHHHHIIIIIHHHH-SSTT-HHHHHHHHHHH-TT-SSS-GGGHHHHHHTSHHHHHHHHHHHTTSTTHHHHHHHHHHHHHHHHIIIIIB-TTT--B-HHHHHHHHHHHGGGGGGSTTHHHHHHHHHHHHHHHHHHHHHHHHHHHHHHHHHHHHHHHHHHHHHHHHHHHHHSHHHHHHHS-HHHHHHHHHH-TTTHHHHHHHHHHHTTT-HHHHHHHHHHHHHHHHHHHB-S-GGGS-TT--S-PBPHHHHHHHHHHHHHHHHHHS-HHHHHHHHHHHHHHHHHHHHHHTT----HHHHHHHSS-HHHHHHSHHHHHHHHHHHHHHHHHHHHHHHHHHHHHHHS--HHHHHHHHHHHHHHTT-HHHHHHHHH----SS-HHHHHHHHHHHHHHHHHHTTS-----------------

Sequence (1010 aa):
MDIGNAARIKRNISKMIDAGAPESDIDQYLAEEGTTAESLRAAPKLSELPGAAPSAAPTDDPMAPASYPQPTPTPPPEPPGFMDRIGQNLRFGAQAVGEGAANVLGFPVDAATALVVNPTIYAKNKLFGGDTPMLTEPLGGSAGLKKGVRELADAAGGAVDPDSLGFKERATFEGISGATSALTGGAGLVKEGTRRVTEETGKRLPKILDTAIKPYIDDAAGALTRDVAGGVGAGFGLAGAREIPEDIRGLGGGTVGTVADVIGSLAGGVGGMGLLDFGRVTKAQLKSLASAPFGAGLAKEIPLAPDGDWRPYSKRSADMAAEVYQNSATNPDAVPEFLARNRADLEPTLGERLPTSGAMAEDPGIVALERRMATANPNPMIRRDQALNAATRDAVDSVAPQGADTANLVNAAKAEAERLRGGAQQLADAQIADRQARVDTVRGRAENVGGIRREDAAPLAPYQSADAAANASRRLDEALVDQTYIPDRAQKNRLYQEGADPAAPVDTRAVAEAARGVSEGAERLPQSIRGSQSAPALAEDLSAKQSMPYGDAGATRQAMSSERNAARAAGDFGRADAIGEMQRPLNEALDAANPEAAANYRENFAPKYRAGPGDEMARFTKDIDRDPTRSTTPPTETAGRFLSGPEKIASLRRVLDSSPAGEAGNAAVRDYLLSDLATSGVLDQKTGSIRPDRLRAWRNQWGSNLEAAPGFAREVDDMIARAQKGERISGGLANQVKKAEEQLRETAKSAGRDVAEVDARINKGALGMVMDADPDKTVAAIMSDTNNSARRLAELVDLTRNDEQARAGLKAAVRDYLVDKSTTTATEKLPAGDSRGPLSFAKVQKLFNEHEAQLAQVFSPEEMNSLRVVHKALEVQNLERVRIRSGSDTVEKLAQGNFEKFIESPTGKAFEAVLRLKYGMLKGGGIVAMGRRYMAGLTPEDGNRAVQLLERAAFDPDLAMLLATRKIPPGSPQYNRLIQNALAGAAGARAATEDDEREPLEVTVKPLPF

Mean predicted aligned error: 21.5 Å

Radius of gyration: 66.6 Å; Cα contacts (8 Å, |Δi|>4): 918; chains: 1; bounding box: 162×96×202 Å